Protein AF-A0A2V7V272-F1 (afdb_monomer)

Nearest PDB structures (foldseek):
  5gxh-assembly1_A  TM=4.650E-01  e=3.899E-12  Homo sapiens
  5h1l-assembly1_A  TM=4.804E-01  e=1.262E-11  Homo sapiens
  5tha-assembly1_A  TM=4.656E-01  e=1.102E-11  Homo sapiens
  5h3s-assembly2_B  TM=4.606E-01  e=1.381E-11  Homo sapiens
  5h3t-assembly2_B  TM=4.522E-01  e=2.719E-11  Homo sapiens

Secondary structure (DSSP, 8-state):
-PPPPPPPEEEEEEETTEEEEEESSEEEEEETTEEEEEE--TT--EEEEEEEE-SSSEEEEEEEEEEEETTEEEEEEEEESSSSSS-EE--TT-TTTTTTTTSSSPPEEEEEEEETTEEEEEEEEEEEEE-SSSGGGEEEEEEEESSSSSS-EEEEEESSS--TTEE--HHHHHHHTTTT----PPPSEEEE-TT-TT-EEEE-SS-EEEESSSSSSEEE-SEEEETTEEEE-S---B-EEEEEEETTEEEEEEEEESSS-EEEESSSSS-BEE--TTS-GGGSSEEEEEEE-SSSTT-EEEEEESS-STT-HHHHSSS-GGG--EEEEEESSSSSS-EE--TTS-S--EEEEEE-TTSPTTS--EEEEEBTTEEEEESSTTSS-EE--TT--SSS-BEEEEEE-TTS-EEEEE-----SS-SSSTT--EEEEESSSSSS-EEEPPPTT---EEEEEEETTEEEEEEEEEBPBP-SSS-BS-EEEEESSTTSS-EES-TT-SBEEEEEEETTEEEEEEEEESSSS-EEESSTTSS-EEPBT---S-EEEEEE-SS-TTEEEEEESSB-EEEEETTB-TT----SSS--------S--HHHHHHHHHHHHHHHHHHHHHHHHHHH--S-TTTS--TT--HHHHHHHHHHHHHHHTS-HHHHHHHHTTS--S--HHHHHHHHHHS-----TTSHHHHHHHHHHHH----HHHHHHHHHHHHIIIII-SS-HHHHHHHHHHHHHT---SGGGGT----HHHHHHHHHHHGGGSPPPSS--SHHHHHHHHHHHHHHHHHHTTSSSHHHHHHHHHHSHHHHTTHHHHTTPPSEEEEEEES-SS-S---SSSS-HHHHHHHHHHHH-TTEEEEEE--TT-BHHHHHHHTHHHHHHT--SEEEEE-B--SHHHHHHHHHHHHHHHTTTPEEEEES----TT-HHHHHHHHHHHHHTTPEEE--HHHHHH-TTGGGTB-TTSSSB-HHHHHHHHHHHHHHHTTSS------

Mean predicted aligned error: 17.78 Å

pLDDT: mean 88.03, std 12.0, range [27.44, 98.75]

Sequence (1003 aa):
MATPAPERVFALWVADGKVLALGETGTWEGAVEGWRHFDGPPAGRFDSGSIGHGPEGPILYGTTRTAWKGRELAGGIHVSEDGGRTWRAANGGLGEALQQAGEGEPPELHAISASARHGLTAYAGFRRLRLGDGPAGLFNGVAKTEDGGKAWRIVHRESNGPAENMTGSWIEERARQMGRDIWYDAPYDIAAAPGDPDICYVTDLFRTYRTLDGGKTWAQVHSAPRAGAWTTRGLDVTSSYGVHFDPFDPRRIFITYTDIGLFRSEDGCESWIGSTVGIPNAWRNTTYWVAFDPDVRGRMWGAFSGTHDLPRPKMWRRTDPDTYKGGVGTSTDGGRSWTLSNAGMAETAVTHVLLDPTSPPGSRTLYACGFGHGLYKSTDDGRTWALKNAGLTQRQPFAWRIARAGDGTLYLVVARRSERGCIGDDGDGALYRSTDRAEHWTRMELPPGTNGPNALTVDPTDAKRLYLSAWGVAGREDDTGGGIFVSTNAGATWRNVLPRSQHVYDVTFDPRRPATLYACGFDQAAWRSTDRGETWSRIRGFNFKWGHRVIPDPADRERIYVTTFGGSVWHGPAAGDPRAAEDRGAAPLAPAPPTEGRESRLEKLVEANIRGVHAYQVLLARQSGKGDPGCYGAGGLGEADLKALVAHQSALLGSDLGAVKAWVEGRSSAFDPARDVQPLLAAPLGLDSRLPVEVFTRDLAARTRAPRVRLRSIANLYQTILEVERDGDLLQDEFAFDIALGLPVYVRQLGLPGTDADFLAVGRGLEPLACASPVGTSAAEWQIAGRKVWNWGEKKLHVRDEQVVARELMQEPEVHAFLPRLRGIAPERVAVIGHSFTMGRHWSSPGSFVTISTAVLQQENPNVQVRQFQGGGLTASRALKSFYADAKAWKPDLVLLVVLTRTDDDLKALDTLVRGFAESGATVYMFDAVHDPEEAAKLVRQQDVVRQAGGALIEVAPLLASAPDRDRFVCLDGIHMTEPYHRLMAKEWLKLLAGVRGPKLVG

Foldseek 3Di:
DDDPDDWDWADWDDDPQWIWTQTFQWIWIDHPVDIDGAGADPLGTFLHKEWADDPVGIKIKTFDDWDAPDLDIRTGIWIDPPRGNDIDDQPAALPQQSPPGPPDGDKGWHAKEAQHHQRQKIKIWIFQRACDDDPQRGWTAMWIGNGSSNHIDTLAIDALAHTPQEADDLVNVVSVVVVGPDGWFIFPYKYQHNPQRQWIWTDDPFFIKIGNGNSNHMYTDQWDDDPNFIAGPQPGQWFWQDKDAFLVQRQWIWTWTAQQGIWIGNGNRPGIDRLQAAPDPLFRRGWQDKDAQNVQPFKIKTQTWSFGDPPDCVRPVPPPQLPTATAMWITNHNSNHTHGLAAQHDGGRWNDKDWDNPQDPQQTWMWIQGALQGIWIGRGSSNHIHRQCAQPDAHSFGFHDWDAAPLGKIKTKTAFPDQPLDPDDSRFIWIWIDPPNRNHIHTADDAPQFRGWQDKDAQRVANQWIKTAGAFHDDPVDTARGAIWIGNGNRPHIDHQGRVDRFWRDKAADPVQSQKIKTAGQPFAIWIGNGNSNHIDGAAQRGDGAFHDWAQSPVDNQKIWTGGRRSGIDIDGPNHDQPHPHPPDDDDDDDDDDDDALLNLLVLLLQLLLLLLLLLLLLVCVVVVDWDCVQSPQLPDDNVLSVVSNVLNVCSLPDDLVQSLCVSNVHDHPDDCVRRSVSSVVHSRDHDCQAQLNLQLVVLVVVAPDDSSLSSLQSSLLNCCQRPHVFDDSSVSSLVNCVSNVRQQACVVRVDDQDLVSQLVSLCVSQVSHTAHPRGRHSLSSSSSRLLSVLVRCLVVVVQALLNLLVVLCPPPLNVVLLVLLLVFAQFEEEEEEAALFFPRDSQENGFLLSNLVSNCVVRPVSHHYDYHYGTQAQLLNSLVPPLVVSVVVLGQEYEYLHDHDDVVSLVSLLCSLLVNVVSNHAYEYELDSDDPPDPPVSVSSVVSCVVSRHFYQYCVVVLVPPPCNVQQADSVNGHGHHVVSSVSSSSVSCCSSVVDDGDPDD

Radius of gyration: 40.55 Å; Cα contacts (8 Å, |Δi|>4): 2369; chains: 1; bounding box: 125×70×75 Å

Structure (mmCIF, N/CA/C/O backbone):
data_AF-A0A2V7V272-F1
#
_entry.id   AF-A0A2V7V272-F1
#
loop_
_atom_site.group_PDB
_atom_site.id
_atom_site.type_symbol
_atom_site.label_atom_id
_atom_site.label_alt_id
_atom_site.label_comp_id
_atom_site.label_asym_id
_atom_site.label_entity_id
_atom_site.label_seq_id
_atom_site.pdbx_PDB_ins_code
_atom_site.Cartn_x
_atom_site.Cartn_y
_atom_site.Cartn_z
_atom_site.occupancy
_atom_site.B_iso_or_equiv
_atom_site.auth_seq_id
_atom_site.auth_comp_id
_atom_site.auth_asym_id
_atom_site.auth_atom_id
_atom_site.pdbx_PDB_model_num
ATOM 1 N N . MET A 1 1 ? 5.508 40.144 -17.458 1.00 38.03 1 MET A N 1
ATOM 2 C CA . MET A 1 1 ? 4.744 39.158 -18.256 1.00 38.03 1 MET A CA 1
ATOM 3 C C . MET A 1 1 ? 4.036 38.248 -17.271 1.00 38.03 1 MET A C 1
ATOM 5 O O . MET A 1 1 ? 4.637 37.963 -16.242 1.00 38.03 1 MET A O 1
ATOM 9 N N . ALA A 1 2 ? 2.788 37.850 -17.523 1.00 37.53 2 ALA A N 1
ATOM 10 C CA . ALA A 1 2 ? 2.152 36.830 -16.691 1.00 37.53 2 ALA A CA 1
ATOM 11 C C . ALA A 1 2 ? 2.856 35.487 -16.926 1.00 37.53 2 ALA A C 1
ATOM 13 O O . ALA A 1 2 ? 3.175 35.162 -18.070 1.00 37.53 2 ALA A O 1
ATOM 14 N N . THR A 1 3 ? 3.113 34.728 -15.862 1.00 38.72 3 THR A N 1
ATOM 15 C CA . THR A 1 3 ? 3.582 33.343 -15.976 1.00 38.72 3 THR A CA 1
ATOM 16 C C . THR A 1 3 ? 2.529 32.555 -16.763 1.00 38.72 3 THR A C 1
ATOM 18 O O . THR A 1 3 ? 1.349 32.660 -16.411 1.00 38.72 3 THR A O 1
ATOM 21 N N . PRO A 1 4 ? 2.886 31.806 -17.823 1.00 55.50 4 PRO A N 1
ATOM 22 C CA . PRO A 1 4 ? 1.911 30.975 -18.519 1.00 55.50 4 PRO A CA 1
ATOM 23 C C . PRO A 1 4 ? 1.290 29.979 -17.534 1.00 55.50 4 PRO A C 1
ATOM 25 O O . PRO A 1 4 ? 1.970 29.467 -16.642 1.00 55.50 4 PRO A O 1
ATOM 28 N N . ALA A 1 5 ? -0.015 29.739 -17.671 1.00 63.34 5 ALA A N 1
ATOM 29 C CA . ALA A 1 5 ? -0.707 28.762 -16.839 1.00 63.34 5 ALA A CA 1
ATOM 30 C C . ALA A 1 5 ? -0.095 27.364 -17.063 1.00 63.34 5 ALA A C 1
ATOM 32 O O . ALA A 1 5 ? 0.229 27.040 -18.208 1.00 63.34 5 ALA A O 1
ATOM 33 N N . PRO A 1 6 ? 0.065 26.540 -16.010 1.00 75.31 6 PRO A N 1
ATOM 34 C CA . PRO A 1 6 ? 0.614 25.198 -16.155 1.00 75.31 6 PRO A CA 1
ATOM 35 C C . PRO A 1 6 ? -0.263 24.357 -17.088 1.00 75.31 6 PRO A C 1
ATOM 37 O O . PRO A 1 6 ? -1.489 24.359 -16.983 1.00 75.31 6 PRO A O 1
ATOM 40 N N . GLU A 1 7 ? 0.385 23.641 -17.999 1.00 84.81 7 GLU A N 1
ATOM 41 C CA . GLU A 1 7 ? -0.254 22.776 -18.985 1.00 84.81 7 GLU A CA 1
ATOM 42 C C . GLU A 1 7 ? -0.209 21.314 -18.519 1.00 84.81 7 GLU A C 1
ATOM 44 O O . GLU A 1 7 ? 0.778 20.867 -17.930 1.00 84.81 7 GLU A O 1
ATOM 49 N N . ARG A 1 8 ? -1.276 20.553 -18.780 1.00 89.88 8 ARG A N 1
ATOM 50 C CA . ARG A 1 8 ? -1.298 19.104 -18.551 1.00 89.88 8 ARG A CA 1
ATOM 51 C C . ARG A 1 8 ? -0.554 18.404 -19.691 1.00 89.88 8 ARG A C 1
ATOM 53 O O . ARG A 1 8 ? -0.867 18.611 -20.857 1.00 89.88 8 ARG A O 1
ATOM 60 N N . VAL A 1 9 ? 0.410 17.559 -19.335 1.00 92.81 9 VAL A N 1
ATOM 61 C CA . VAL A 1 9 ? 1.135 16.684 -20.268 1.00 92.81 9 VAL A CA 1
ATOM 62 C C . VAL A 1 9 ? 0.533 15.285 -20.190 1.00 92.81 9 VAL A C 1
ATOM 64 O O . VAL A 1 9 ? 0.388 14.737 -19.099 1.00 92.81 9 VAL A O 1
ATOM 67 N N . PHE A 1 10 ? 0.183 14.717 -21.341 1.00 93.31 10 PHE A N 1
ATOM 68 C CA . PHE A 1 10 ? -0.410 13.382 -21.459 1.00 93.31 10 PHE A CA 1
ATOM 69 C C . PHE A 1 10 ? 0.640 12.285 -21.574 1.00 93.31 10 PHE A C 1
ATOM 71 O O . PHE A 1 10 ? 0.515 11.225 -20.966 1.00 93.31 10 PHE A O 1
ATOM 78 N N . ALA A 1 11 ? 1.680 12.541 -22.366 1.00 93.00 11 ALA A N 1
ATOM 79 C CA . ALA A 1 11 ? 2.686 11.551 -22.704 1.00 93.00 11 ALA A CA 1
ATOM 80 C C . ALA A 1 11 ? 4.040 12.210 -22.977 1.00 93.00 11 ALA A C 1
A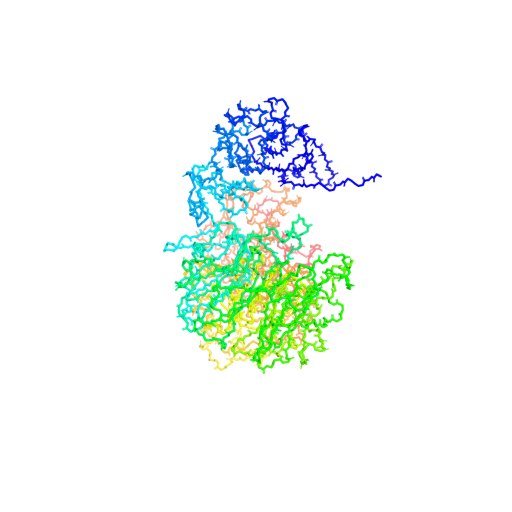TOM 82 O O . ALA A 1 11 ? 4.118 13.335 -23.478 1.00 93.00 11 ALA A O 1
ATOM 83 N N . LEU A 1 12 ? 5.102 11.472 -22.661 1.00 93.38 12 LEU A N 1
ATOM 84 C CA . LEU A 1 12 ? 6.487 11.841 -22.923 1.00 93.38 12 LEU A CA 1
ATOM 85 C C . LEU A 1 12 ? 7.129 10.805 -23.838 1.00 93.38 12 LEU A C 1
ATOM 87 O O . LEU A 1 12 ? 6.878 9.606 -23.717 1.00 93.38 12 LEU A O 1
ATOM 91 N N . TRP A 1 13 ? 8.014 11.277 -24.700 1.00 90.88 13 TRP A N 1
ATOM 92 C CA . TRP A 1 13 ? 8.839 10.471 -25.580 1.00 90.88 13 TRP A CA 1
ATOM 93 C C . TRP A 1 13 ? 10.272 10.993 -25.540 1.00 90.88 13 TRP A C 1
ATOM 95 O O . TRP A 1 13 ? 10.489 12.203 -25.555 1.00 90.88 13 TRP A O 1
ATOM 105 N N . VAL A 1 14 ? 11.258 10.097 -25.500 1.00 88.88 14 VAL A N 1
ATOM 106 C CA . VAL A 1 14 ? 12.677 10.466 -25.414 1.00 88.88 14 VAL A CA 1
ATOM 107 C C . VAL A 1 14 ? 13.462 9.732 -26.493 1.00 88.88 14 VAL A C 1
ATOM 109 O O . VAL A 1 14 ? 13.437 8.505 -26.549 1.00 88.88 14 VAL A O 1
ATOM 112 N N . ALA A 1 15 ? 14.170 10.487 -27.330 1.00 80.88 15 ALA A N 1
ATOM 113 C CA . ALA A 1 15 ? 15.074 9.972 -28.355 1.00 80.88 15 ALA A CA 1
ATOM 114 C C . ALA A 1 15 ? 16.240 10.952 -28.548 1.00 80.88 15 ALA A C 1
ATOM 116 O O . ALA A 1 15 ? 16.040 12.164 -28.502 1.00 80.88 15 ALA A O 1
ATOM 117 N N . ASP A 1 16 ? 17.455 10.434 -28.735 1.00 79.12 16 ASP A N 1
ATOM 118 C CA . ASP A 1 16 ? 18.659 11.202 -29.102 1.00 79.12 16 ASP A CA 1
ATOM 119 C C . ASP A 1 16 ? 18.925 12.459 -28.245 1.00 79.12 16 ASP A C 1
ATOM 121 O O . ASP A 1 16 ? 19.305 13.519 -28.741 1.00 79.12 16 ASP A O 1
ATOM 125 N N . GLY A 1 17 ? 18.691 12.354 -26.931 1.00 79.44 17 GLY A N 1
ATOM 126 C CA . GLY A 1 17 ? 18.881 13.453 -25.974 1.00 79.44 17 GLY A CA 1
ATOM 127 C C . GLY A 1 17 ? 17.795 14.539 -26.000 1.00 79.44 17 GLY A C 1
ATOM 128 O O . GLY A 1 17 ? 17.886 15.501 -25.237 1.00 79.44 17 GLY A O 1
ATOM 129 N N . LYS A 1 18 ? 16.758 14.382 -26.830 1.00 82.88 18 LYS A N 1
ATOM 130 C CA . LYS A 1 18 ? 15.578 15.250 -26.886 1.00 82.88 18 LYS A CA 1
ATOM 131 C C . LYS A 1 18 ? 14.378 14.603 -26.204 1.00 82.88 18 LYS A C 1
ATOM 133 O O . LYS A 1 18 ? 14.197 13.385 -26.241 1.00 82.88 18 LYS A O 1
ATOM 138 N N . VAL A 1 19 ? 13.528 15.449 -25.636 1.00 92.38 19 VAL A N 1
ATOM 139 C CA . VAL A 1 19 ? 12.223 15.102 -25.079 1.00 92.38 19 VAL A CA 1
ATOM 140 C C . VAL A 1 19 ? 11.139 15.713 -25.962 1.00 92.38 19 VAL A C 1
ATOM 142 O O . VAL A 1 19 ? 11.156 16.912 -26.240 1.00 92.38 19 VAL A O 1
ATOM 145 N N . LEU A 1 20 ? 10.188 14.884 -26.379 1.00 92.88 20 LEU A N 1
ATOM 146 C CA . LEU A 1 20 ? 8.904 15.293 -26.934 1.00 92.88 20 LEU A CA 1
ATOM 147 C C . LEU A 1 20 ? 7.840 15.114 -25.845 1.00 92.88 20 LEU A C 1
ATOM 149 O O . LEU A 1 20 ? 7.740 14.040 -25.250 1.00 92.88 20 LEU A O 1
ATOM 153 N N . ALA A 1 21 ? 7.053 16.150 -25.578 1.00 94.31 21 ALA A N 1
ATOM 154 C CA . ALA A 1 21 ? 5.953 16.124 -24.620 1.00 94.31 21 ALA A CA 1
ATOM 155 C C . ALA A 1 21 ? 4.644 16.512 -25.314 1.00 94.31 21 ALA A C 1
ATOM 157 O O . ALA A 1 21 ? 4.518 17.623 -25.828 1.00 94.31 21 ALA A O 1
ATOM 158 N N . LEU A 1 22 ? 3.671 15.600 -25.320 1.00 95.69 22 LEU A N 1
ATOM 159 C CA . LEU A 1 22 ? 2.324 15.857 -25.828 1.00 95.69 22 LEU A CA 1
ATOM 160 C C . LEU A 1 22 ? 1.493 16.511 -24.718 1.00 95.69 22 LEU A C 1
ATOM 162 O O . LEU A 1 22 ? 1.222 15.875 -23.696 1.00 95.69 22 LEU A O 1
ATOM 166 N N . GLY A 1 23 ? 1.127 17.775 -24.912 1.00 94.25 23 GLY A N 1
ATOM 167 C CA . GLY A 1 23 ? 0.347 18.579 -23.973 1.00 94.25 23 GLY A CA 1
ATOM 168 C C . GLY A 1 23 ? -1.075 18.863 -24.460 1.00 94.25 23 GLY A C 1
ATOM 169 O O . GLY A 1 23 ? -1.523 18.326 -25.469 1.00 94.25 23 GLY A O 1
ATOM 170 N N . GLU A 1 24 ? -1.804 19.713 -23.740 1.00 93.50 24 GLU A N 1
ATOM 171 C CA . GLU A 1 24 ? -3.144 20.175 -24.122 1.00 93.50 24 GLU A CA 1
ATOM 172 C C . GLU A 1 24 ? -3.156 21.110 -25.330 1.00 93.50 24 GLU A C 1
ATOM 174 O O . GLU A 1 24 ? -4.147 21.123 -26.058 1.00 93.50 24 GLU A O 1
ATOM 179 N N . THR A 1 25 ? -2.123 21.931 -25.535 1.00 92.94 25 THR A N 1
ATOM 180 C CA . THR A 1 25 ? -2.097 22.935 -26.613 1.00 92.94 25 THR A CA 1
ATOM 181 C C . THR A 1 25 ? -1.335 22.496 -27.851 1.00 92.94 25 THR A C 1
ATOM 183 O O . THR A 1 25 ? -1.383 23.209 -28.851 1.00 92.94 25 THR A O 1
ATOM 186 N N . GLY A 1 26 ? -0.670 21.341 -27.813 1.00 93.56 26 GLY A N 1
ATOM 187 C CA . GLY A 1 26 ? 0.180 20.876 -28.900 1.00 93.56 26 GLY A CA 1
ATOM 188 C C . GLY A 1 26 ? 1.289 19.947 -28.418 1.00 93.56 26 GLY A C 1
ATOM 189 O O . GLY A 1 26 ? 1.101 19.154 -27.496 1.00 93.56 26 GLY A O 1
ATOM 190 N N . THR A 1 27 ? 2.448 20.015 -29.068 1.00 95.00 27 THR A N 1
ATOM 191 C CA . THR A 1 27 ? 3.631 19.216 -28.715 1.00 95.00 27 THR A CA 1
ATOM 192 C C . THR A 1 27 ? 4.826 20.113 -28.431 1.00 95.00 27 THR A C 1
ATOM 194 O O . THR A 1 27 ? 5.123 21.038 -29.185 1.00 95.00 27 THR A O 1
ATOM 197 N N . TRP A 1 28 ? 5.539 19.816 -27.350 1.00 92.94 28 TRP A N 1
ATOM 198 C CA . TRP A 1 28 ? 6.772 20.491 -26.967 1.00 92.94 28 TRP A CA 1
ATOM 199 C C . TRP A 1 28 ? 7.976 19.608 -27.300 1.00 92.94 28 TRP A C 1
ATOM 201 O O . TRP A 1 28 ? 8.069 18.490 -26.805 1.00 92.94 28 TRP A O 1
ATOM 211 N N . GLU A 1 29 ? 8.911 20.107 -28.107 1.00 91.94 29 GLU A N 1
ATOM 212 C CA . GLU A 1 29 ? 10.205 19.471 -28.392 1.00 91.94 29 GLU A CA 1
ATOM 213 C C . GLU A 1 29 ? 11.306 20.244 -27.661 1.00 91.94 29 GLU A C 1
ATOM 215 O O . GLU A 1 29 ? 11.437 21.455 -27.852 1.00 91.94 29 GLU A O 1
ATOM 220 N N . GLY A 1 30 ? 12.112 19.583 -26.833 1.00 86.75 30 GLY A N 1
ATOM 221 C CA . GLY A 1 30 ? 13.159 20.270 -26.080 1.00 86.75 30 GLY A CA 1
ATOM 222 C C . GLY A 1 30 ? 14.285 19.389 -25.562 1.00 86.75 30 GLY A C 1
ATOM 223 O O . GLY A 1 30 ? 14.241 18.162 -25.613 1.00 86.75 30 GLY A O 1
ATOM 224 N N . ALA A 1 31 ? 15.315 20.056 -25.063 1.00 80.69 31 ALA A N 1
ATOM 225 C CA . ALA A 1 31 ? 16.458 19.481 -24.365 1.00 80.69 31 ALA A CA 1
ATOM 226 C C . ALA A 1 31 ? 16.834 20.406 -23.191 1.00 80.69 31 ALA A C 1
ATOM 228 O O . ALA A 1 31 ? 16.159 21.403 -22.933 1.00 80.69 31 ALA A O 1
ATOM 229 N N . VAL A 1 32 ? 17.928 20.106 -22.483 1.00 71.50 32 VAL A N 1
ATOM 230 C CA . VAL A 1 32 ? 18.398 20.901 -21.326 1.00 71.50 32 VAL A CA 1
ATOM 231 C C . VAL A 1 32 ? 18.606 22.388 -21.673 1.00 71.50 32 VAL A C 1
ATOM 233 O O . VAL A 1 32 ? 18.435 23.249 -20.816 1.00 71.50 32 VAL A O 1
ATOM 236 N N . GLU A 1 33 ? 18.925 22.695 -22.933 1.00 68.75 33 GLU A N 1
ATOM 237 C CA . GLU A 1 33 ? 19.241 24.046 -23.416 1.00 68.75 33 GLU A CA 1
ATOM 238 C C . GLU A 1 33 ? 18.022 24.853 -23.915 1.00 68.75 33 GLU A C 1
ATOM 240 O O . GLU A 1 33 ? 18.149 26.050 -24.168 1.00 68.75 33 GLU A O 1
ATOM 245 N N . GLY A 1 34 ? 16.834 24.247 -24.051 1.00 83.00 34 GLY A N 1
ATOM 246 C CA . GLY A 1 34 ? 15.631 24.965 -24.493 1.00 83.00 34 GLY A CA 1
ATOM 247 C C . GLY A 1 34 ? 14.494 24.083 -25.016 1.00 83.00 34 GLY A C 1
ATOM 248 O O . GLY A 1 34 ? 14.682 22.905 -25.312 1.00 83.00 34 GLY A O 1
ATOM 249 N N . TRP A 1 35 ? 13.308 24.688 -25.153 1.00 88.06 35 TRP A N 1
ATOM 250 C CA . TRP A 1 35 ? 12.068 24.045 -25.606 1.00 88.06 35 TRP A CA 1
ATOM 251 C C . TRP A 1 35 ? 11.389 24.846 -26.722 1.00 88.06 35 TRP A C 1
ATOM 253 O O . TRP A 1 35 ? 11.418 26.078 -26.725 1.00 88.06 35 TRP A O 1
ATOM 263 N N . ARG A 1 36 ? 10.726 24.141 -27.640 1.00 91.25 36 ARG A N 1
ATOM 264 C CA . ARG A 1 36 ? 9.940 24.678 -28.755 1.00 91.25 36 ARG A CA 1
ATOM 265 C C . ARG A 1 36 ? 8.534 24.080 -28.737 1.00 91.25 36 ARG A C 1
ATOM 267 O O . ARG A 1 36 ? 8.399 22.864 -28.675 1.00 91.25 36 ARG A O 1
ATOM 274 N N . HIS A 1 37 ? 7.508 24.923 -28.845 1.00 92.31 37 HIS A N 1
ATOM 275 C CA . HIS A 1 37 ? 6.121 24.489 -29.035 1.00 92.31 37 HIS A CA 1
ATOM 276 C C . HIS A 1 37 ? 5.793 24.317 -30.525 1.00 92.31 37 HIS A C 1
ATOM 278 O O . HIS A 1 37 ? 6.253 25.099 -31.365 1.00 92.31 37 HIS A O 1
ATOM 284 N N . PHE A 1 38 ? 4.966 23.322 -30.825 1.00 93.62 38 PHE A N 1
ATOM 285 C CA . PHE A 1 38 ? 4.242 23.146 -32.077 1.00 93.62 38 PHE A CA 1
ATOM 286 C C . PHE A 1 38 ? 2.754 23.060 -31.740 1.00 93.62 38 PHE A C 1
ATOM 288 O O . PHE A 1 38 ? 2.362 22.221 -30.929 1.00 93.62 38 PHE A O 1
ATOM 295 N N . ASP A 1 39 ? 1.942 23.938 -32.327 1.00 92.81 39 ASP A N 1
ATOM 296 C CA . ASP A 1 39 ? 0.527 24.051 -31.976 1.00 92.81 39 ASP A CA 1
ATOM 297 C C . ASP A 1 39 ? -0.277 22.803 -32.382 1.00 92.81 39 ASP A C 1
ATOM 299 O O . ASP A 1 39 ? -0.029 22.164 -33.408 1.00 92.81 39 ASP A O 1
ATOM 303 N N . GLY A 1 40 ? -1.264 22.460 -31.556 1.00 90.00 40 GLY A N 1
ATOM 304 C CA . GLY A 1 40 ? -2.225 21.395 -31.812 1.00 90.00 40 GLY A CA 1
ATOM 305 C C . GLY A 1 40 ? -3.225 21.726 -32.932 1.00 90.00 40 GLY A C 1
ATOM 306 O O . GLY A 1 40 ? -3.184 22.797 -33.544 1.00 90.00 40 GLY A O 1
ATOM 307 N N . PRO A 1 41 ? -4.161 20.807 -33.222 1.00 87.06 41 PRO A N 1
ATOM 308 C CA . PRO A 1 41 ? -5.148 20.987 -34.278 1.00 87.06 41 PRO A CA 1
ATOM 309 C C . PRO A 1 41 ? -6.077 22.188 -33.996 1.00 87.06 41 PRO A C 1
ATOM 311 O O . PRO A 1 41 ? -6.440 22.431 -32.844 1.00 87.06 41 PRO A O 1
ATOM 314 N N . PRO A 1 42 ? -6.587 22.892 -35.030 1.00 73.94 42 PRO A N 1
ATOM 315 C CA . PRO A 1 42 ? -7.432 24.086 -34.856 1.00 73.94 42 PRO A CA 1
ATOM 316 C C . PRO A 1 42 ? -8.756 23.880 -34.095 1.00 73.94 42 PRO A C 1
ATOM 318 O O . PRO A 1 42 ? -9.471 24.846 -33.840 1.00 73.94 42 PRO A O 1
ATOM 321 N N . ALA A 1 43 ? -9.124 22.633 -33.783 1.00 63.72 43 ALA A N 1
ATOM 322 C CA . ALA A 1 43 ? -10.382 22.271 -33.134 1.00 63.72 43 ALA A CA 1
ATOM 323 C C . ALA A 1 43 ? -10.411 22.530 -31.614 1.00 63.72 43 ALA A C 1
ATOM 325 O O . ALA A 1 43 ? -11.488 22.476 -31.020 1.00 63.72 43 ALA A O 1
ATOM 326 N N . GLY A 1 44 ? -9.270 22.830 -30.985 1.00 73.75 44 GLY A N 1
ATOM 327 C CA . GLY A 1 44 ? -9.186 23.182 -29.566 1.00 73.75 44 GLY A CA 1
ATOM 328 C C . GLY A 1 44 ? -8.070 22.447 -28.829 1.00 73.75 44 GLY A C 1
ATOM 329 O O . GLY A 1 44 ? -7.188 21.856 -29.443 1.00 73.75 44 GLY A O 1
ATOM 330 N N . ARG A 1 45 ? -8.117 22.497 -27.492 1.00 91.06 45 ARG A N 1
ATOM 331 C CA . ARG A 1 45 ? -7.192 21.743 -26.637 1.00 91.06 45 ARG A CA 1
ATOM 332 C C . ARG A 1 45 ? -7.472 20.245 -26.706 1.00 91.06 45 ARG A C 1
ATOM 334 O O . ARG A 1 45 ? -8.629 19.842 -26.840 1.00 91.06 45 ARG A O 1
ATOM 341 N N . PHE A 1 46 ? -6.424 19.445 -26.546 1.00 93.94 46 PHE A N 1
ATOM 342 C CA . PHE A 1 46 ? -6.558 18.013 -26.326 1.00 93.94 46 PHE A CA 1
ATOM 343 C C . PHE A 1 46 ? -7.162 17.724 -24.943 1.00 93.94 46 PHE A C 1
ATOM 345 O O . PHE A 1 46 ? -6.753 18.300 -23.932 1.00 93.94 46 PHE A O 1
ATOM 352 N N . ASP A 1 47 ? -8.136 16.818 -24.905 1.00 91.31 47 ASP A N 1
ATOM 353 C CA . ASP A 1 47 ? -8.761 16.293 -23.692 1.00 91.31 47 ASP A CA 1
ATOM 354 C C . ASP A 1 47 ? -8.016 15.037 -23.185 1.00 91.31 47 ASP A C 1
ATOM 356 O O . ASP A 1 47 ? -7.893 14.857 -21.966 1.00 91.31 47 ASP A O 1
ATOM 360 N N . SER A 1 48 ? -7.460 14.232 -24.107 1.00 94.12 48 SER A N 1
ATOM 361 C CA . SER A 1 48 ? -6.542 13.102 -23.874 1.00 94.12 48 SER A CA 1
ATOM 362 C C . SER A 1 48 ? -5.508 12.963 -25.010 1.00 94.12 48 SER A C 1
ATOM 364 O O . SER A 1 48 ? -5.690 13.519 -26.097 1.00 94.12 48 SER A O 1
ATOM 366 N N . GLY A 1 49 ? -4.433 12.200 -24.783 1.00 95.50 49 GLY A N 1
ATOM 367 C CA . GLY A 1 49 ? -3.390 11.949 -25.781 1.00 95.50 49 GLY A CA 1
ATOM 368 C C . GLY A 1 49 ? -2.471 10.766 -25.458 1.00 95.50 49 GLY A C 1
ATOM 369 O O . GLY A 1 49 ? -2.330 10.365 -24.306 1.00 95.50 49 GLY A O 1
ATOM 370 N N . SER A 1 50 ? -1.840 10.196 -26.486 1.00 97.50 50 SER A N 1
ATOM 371 C CA . SER A 1 50 ? -0.972 9.014 -26.390 1.00 97.50 50 SER A CA 1
ATOM 372 C C . SER A 1 50 ? 0.100 9.010 -27.489 1.00 97.50 50 SER A C 1
ATOM 374 O O . SER A 1 50 ? -0.069 9.658 -28.520 1.00 97.50 50 SER A O 1
ATOM 376 N N . ILE A 1 51 ? 1.207 8.287 -27.286 1.00 96.81 51 ILE A N 1
ATOM 377 C CA . ILE A 1 51 ? 2.328 8.202 -28.240 1.00 96.81 51 ILE A CA 1
ATOM 378 C C . ILE A 1 51 ? 2.750 6.738 -28.405 1.00 96.81 51 ILE A C 1
ATOM 380 O O . ILE A 1 51 ? 2.907 6.023 -27.415 1.00 96.81 51 ILE A O 1
ATOM 384 N N . GLY A 1 52 ? 2.975 6.304 -29.645 1.00 95.50 52 GLY A N 1
ATOM 385 C CA . GLY A 1 52 ? 3.544 4.995 -29.969 1.00 95.50 52 GLY A CA 1
ATOM 386 C C . GLY A 1 52 ? 4.674 5.074 -30.998 1.00 95.50 52 GLY A C 1
ATOM 387 O O . GLY A 1 52 ? 4.789 6.035 -31.751 1.00 95.50 52 GLY A O 1
ATOM 388 N N . HIS A 1 53 ? 5.519 4.048 -31.038 1.00 92.81 53 HIS A N 1
ATOM 389 C CA . HIS A 1 53 ? 6.609 3.892 -31.996 1.00 92.81 53 HIS A CA 1
ATOM 390 C C . HIS A 1 53 ? 6.045 3.503 -33.369 1.00 92.81 53 HIS A C 1
ATOM 392 O O . HIS A 1 53 ? 5.510 2.404 -33.535 1.00 92.81 53 HIS A O 1
ATOM 398 N N . GLY A 1 54 ? 6.156 4.405 -34.344 1.00 87.25 54 GLY A N 1
ATOM 399 C CA . GLY A 1 54 ? 5.882 4.141 -35.754 1.00 87.25 54 GLY A CA 1
ATOM 400 C C . GLY A 1 54 ? 7.144 3.781 -36.550 1.00 87.25 54 GLY A C 1
ATOM 401 O O . GLY A 1 54 ? 8.248 3.813 -36.004 1.00 87.25 54 GLY A O 1
ATOM 402 N N . PRO A 1 55 ? 7.000 3.457 -37.850 1.00 82.06 55 PRO A N 1
ATOM 403 C CA . PRO A 1 55 ? 8.125 3.053 -38.701 1.00 82.06 55 PRO A CA 1
ATOM 404 C C . PRO A 1 55 ? 9.161 4.160 -38.956 1.00 82.06 55 PRO A C 1
ATOM 406 O O . PRO A 1 55 ? 10.343 3.863 -39.090 1.00 82.06 55 PRO A O 1
ATOM 409 N N . GLU A 1 56 ? 8.721 5.421 -39.018 1.00 84.62 56 GLU A N 1
ATOM 410 C CA . GLU A 1 56 ? 9.559 6.583 -39.375 1.00 84.62 56 GLU A CA 1
ATOM 411 C C . GLU A 1 56 ? 9.784 7.557 -38.199 1.00 84.62 56 GLU A C 1
ATOM 413 O O . GLU A 1 56 ? 10.534 8.523 -38.318 1.00 84.62 56 GLU A O 1
ATOM 418 N N . GLY A 1 57 ? 9.152 7.310 -37.047 1.00 87.19 57 GLY A N 1
ATOM 419 C CA . GLY A 1 57 ? 9.169 8.212 -35.895 1.00 87.19 57 GLY A CA 1
ATOM 420 C C . GLY A 1 57 ? 8.036 7.934 -34.898 1.00 87.19 57 GLY A C 1
ATOM 421 O O . GLY A 1 57 ? 7.330 6.930 -35.024 1.00 87.19 57 GLY A O 1
ATOM 422 N N . PRO A 1 58 ? 7.851 8.795 -33.881 1.00 93.94 58 PRO A N 1
ATOM 423 C CA . PRO A 1 58 ? 6.710 8.706 -32.977 1.00 93.94 58 PRO A CA 1
ATOM 424 C C . PRO A 1 58 ? 5.402 9.042 -33.705 1.00 93.94 58 PRO A C 1
ATOM 426 O O . PRO A 1 58 ? 5.304 10.062 -34.385 1.00 93.94 58 PRO A O 1
ATOM 429 N N . ILE A 1 59 ? 4.379 8.214 -33.494 1.00 95.88 59 ILE A N 1
ATOM 430 C CA . ILE A 1 59 ? 2.996 8.484 -33.892 1.00 95.88 59 ILE A CA 1
ATOM 431 C C . ILE A 1 59 ? 2.260 8.988 -32.654 1.00 95.88 59 ILE A C 1
ATOM 433 O O . ILE A 1 59 ? 2.160 8.277 -31.649 1.00 95.88 59 ILE A O 1
ATOM 437 N N . LEU A 1 60 ? 1.768 10.221 -32.721 1.00 97.31 60 LEU A N 1
ATOM 438 C CA . LEU A 1 60 ? 1.042 10.881 -31.644 1.00 97.31 60 LEU A CA 1
ATOM 439 C C . LEU A 1 60 ? -0.454 10.843 -31.958 1.00 97.31 60 LEU A C 1
ATOM 441 O O . LEU A 1 60 ? -0.873 11.177 -33.065 1.00 97.31 60 LEU A O 1
ATOM 445 N N . TYR A 1 61 ? -1.255 10.487 -30.963 1.00 97.25 61 TYR A N 1
ATOM 446 C CA . TYR A 1 61 ? -2.713 10.514 -31.004 1.00 97.25 61 TYR A CA 1
ATOM 447 C C . TYR A 1 61 ? -3.213 11.524 -29.981 1.00 97.25 61 TYR A C 1
ATOM 449 O O . TYR A 1 61 ? -2.721 11.547 -28.854 1.00 97.25 61 TYR A O 1
ATOM 457 N N . GLY A 1 62 ? -4.228 12.304 -30.332 1.00 95.81 62 GLY A N 1
ATOM 458 C CA . GLY A 1 62 ? -4.896 13.198 -29.393 1.00 95.81 62 GLY A CA 1
ATOM 459 C C . GLY A 1 62 ? -6.381 13.322 -29.697 1.00 95.81 62 GLY A C 1
ATOM 460 O O . GLY A 1 62 ? -6.793 13.263 -30.855 1.00 95.81 62 GLY A O 1
ATOM 461 N N . THR A 1 63 ? -7.194 13.485 -28.661 1.00 94.88 63 THR A N 1
ATOM 462 C CA . THR A 1 63 ? -8.641 13.699 -28.774 1.00 94.88 63 THR A CA 1
ATOM 463 C C . THR A 1 63 ? -8.998 15.123 -28.378 1.00 94.88 63 THR A C 1
ATOM 465 O O . THR A 1 63 ? -8.475 15.642 -27.399 1.00 94.88 63 THR A O 1
ATOM 468 N N . THR A 1 64 ? -9.888 15.772 -29.123 1.00 94.56 64 THR A N 1
ATOM 469 C CA . THR A 1 64 ? -10.436 17.094 -28.782 1.00 94.56 64 THR A CA 1
ATOM 470 C C . THR A 1 64 ? -11.954 17.026 -28.719 1.00 94.56 64 THR A C 1
ATOM 472 O O . THR A 1 64 ? -12.569 16.358 -29.557 1.00 94.56 64 THR A O 1
ATOM 475 N N . ARG A 1 65 ? -12.569 17.804 -27.826 1.00 91.62 65 ARG A N 1
ATOM 476 C CA . ARG A 1 65 ? -14.021 18.013 -27.754 1.00 91.62 65 ARG A CA 1
ATOM 477 C C . ARG A 1 65 ? -14.682 18.096 -29.128 1.00 91.62 65 ARG A C 1
ATOM 479 O O . ARG A 1 65 ? -14.247 18.838 -30.007 1.00 91.62 65 ARG A O 1
ATOM 486 N N . THR A 1 66 ? -15.764 17.348 -29.281 1.00 90.00 66 THR A N 1
ATOM 487 C CA . THR A 1 66 ? -16.544 17.282 -30.511 1.00 90.00 66 THR A CA 1
ATOM 488 C C . THR A 1 66 ? -17.641 18.346 -30.557 1.00 90.00 66 THR A C 1
ATOM 490 O O . THR A 1 66 ? -18.207 18.738 -29.534 1.00 90.00 66 THR A O 1
ATOM 493 N N . ALA A 1 67 ? -17.954 18.821 -31.761 1.00 88.75 67 ALA A N 1
ATOM 494 C CA . ALA A 1 67 ? -19.032 19.771 -32.029 1.00 88.75 67 ALA A CA 1
ATOM 495 C C . ALA A 1 67 ? -19.638 19.511 -33.416 1.00 88.75 67 ALA A C 1
ATOM 497 O O . ALA A 1 67 ? -18.915 19.188 -34.358 1.00 88.75 67 ALA A O 1
ATOM 498 N N . TRP A 1 68 ? -20.949 19.701 -33.578 1.00 86.25 68 TRP A N 1
ATOM 499 C CA . TRP A 1 68 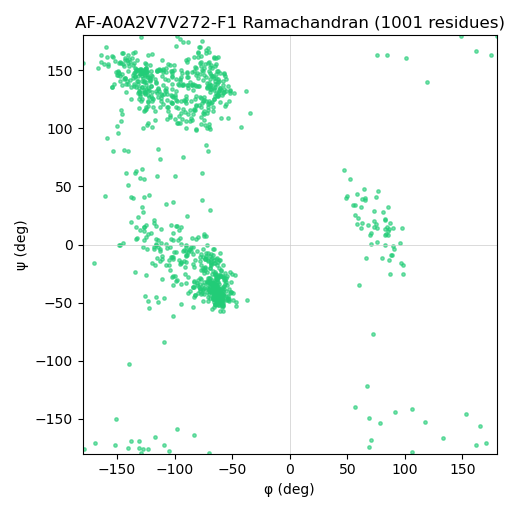? -21.555 19.701 -34.911 1.00 86.25 68 TRP A CA 1
ATOM 500 C C . TRP A 1 68 ? -21.272 21.020 -35.634 1.00 86.25 68 TRP A C 1
ATOM 502 O O . TRP A 1 68 ? -21.604 22.098 -35.138 1.00 86.25 68 TRP A O 1
ATOM 512 N N . LYS A 1 69 ? -20.710 20.933 -36.841 1.00 83.75 69 LYS A N 1
ATOM 513 C CA . LYS A 1 69 ? -20.565 22.048 -37.780 1.00 83.75 69 LYS A CA 1
ATOM 514 C C . LYS A 1 69 ? -21.426 21.748 -39.006 1.00 83.75 69 LYS A C 1
ATOM 516 O O . LYS A 1 69 ? -20.964 21.201 -40.002 1.00 83.75 69 LYS A O 1
ATOM 521 N N . GLY A 1 70 ? -22.721 22.044 -38.903 1.00 82.44 70 GLY A N 1
ATOM 522 C CA . GLY A 1 70 ? -23.709 21.539 -39.859 1.00 82.44 70 GLY A CA 1
ATOM 523 C C . GLY A 1 70 ? -23.847 20.020 -39.727 1.00 82.44 70 GLY A C 1
ATOM 524 O O . GLY A 1 70 ? -24.138 19.532 -38.640 1.00 82.44 70 GLY A O 1
ATOM 525 N N . ARG A 1 71 ? -23.609 19.281 -40.818 1.00 76.88 71 ARG A N 1
ATOM 526 C CA . ARG A 1 71 ? -23.598 17.804 -40.840 1.00 76.88 71 ARG A CA 1
ATOM 527 C C . ARG A 1 71 ? -22.196 17.191 -40.710 1.00 76.88 71 ARG A C 1
ATOM 529 O O . ARG A 1 71 ? -22.026 16.005 -40.952 1.00 76.88 71 ARG A O 1
ATOM 536 N N . GLU A 1 72 ? -21.188 17.977 -40.340 1.00 78.50 72 GLU A N 1
ATOM 537 C CA . GLU A 1 72 ? -19.829 17.480 -40.104 1.00 78.50 72 GLU A CA 1
ATOM 538 C C . GLU A 1 72 ? -19.494 17.490 -38.609 1.00 78.50 72 GLU A C 1
ATOM 540 O O . GLU A 1 72 ? -19.876 18.408 -37.877 1.00 78.50 72 GLU A O 1
ATOM 545 N N . LEU A 1 73 ? -18.757 16.473 -38.155 1.00 82.81 73 LEU A N 1
ATOM 546 C CA . LEU A 1 73 ? -18.208 16.420 -36.803 1.00 82.81 73 LEU A CA 1
ATOM 547 C C . LEU A 1 73 ? -16.876 17.181 -36.768 1.00 82.81 73 LEU A C 1
ATOM 549 O O . LEU A 1 73 ? -15.866 16.702 -37.283 1.00 82.81 73 LEU A O 1
ATOM 553 N N . ALA A 1 74 ? -16.873 18.360 -36.151 1.00 86.81 74 ALA A N 1
ATOM 554 C CA . ALA A 1 74 ? -15.648 19.060 -35.785 1.00 86.81 74 ALA A CA 1
ATOM 555 C C . ALA A 1 74 ? -15.075 18.471 -34.484 1.00 86.81 74 ALA A C 1
ATOM 557 O O . ALA A 1 74 ? -15.829 18.041 -33.611 1.00 86.81 74 ALA A O 1
ATOM 558 N N . GLY A 1 75 ? -13.747 18.476 -34.348 1.00 89.94 75 GLY A N 1
ATOM 559 C CA . GLY A 1 75 ? -13.046 17.837 -33.230 1.00 89.94 75 GLY A CA 1
ATOM 560 C C . GLY A 1 75 ? -12.931 16.318 -33.391 1.00 89.94 75 GLY A C 1
ATOM 561 O O . GLY A 1 75 ? -12.924 15.816 -34.513 1.00 89.94 75 GLY A O 1
ATOM 562 N N . GLY A 1 76 ? -12.833 15.584 -32.283 1.00 92.31 76 GLY A N 1
ATOM 563 C CA . GLY A 1 76 ? -12.630 14.135 -32.274 1.00 92.31 76 GLY A CA 1
ATOM 564 C C . GLY A 1 76 ? -11.154 13.738 -32.240 1.00 92.31 76 GLY A C 1
ATOM 565 O O . GLY A 1 76 ? -10.356 14.386 -31.568 1.00 92.31 76 GLY A O 1
ATOM 566 N N . ILE A 1 77 ? -10.799 12.650 -32.921 1.00 94.50 77 ILE A N 1
ATOM 567 C CA . ILE A 1 77 ? -9.449 12.072 -32.918 1.00 94.50 77 ILE A CA 1
ATOM 568 C C . ILE A 1 77 ? -8.577 12.774 -33.964 1.00 94.50 77 ILE A C 1
ATOM 570 O O . ILE A 1 77 ? -8.997 12.969 -35.107 1.00 94.50 77 ILE A O 1
ATOM 574 N N . HIS A 1 78 ? -7.334 13.076 -33.599 1.00 95.56 78 HIS A N 1
ATOM 575 C CA . HIS A 1 78 ? -6.290 13.599 -34.478 1.00 95.56 78 HIS A CA 1
ATOM 576 C C . HIS A 1 78 ? -5.022 12.759 -34.339 1.00 95.56 78 HIS A C 1
ATOM 578 O O . HIS A 1 78 ? -4.725 12.250 -33.256 1.00 95.56 78 HIS A O 1
ATOM 584 N N . VAL A 1 79 ? -4.272 12.632 -35.432 1.00 96.38 79 VAL A N 1
ATOM 585 C CA . VAL A 1 79 ? -3.003 11.894 -35.485 1.00 96.38 79 VAL A CA 1
ATOM 586 C C . VAL A 1 79 ? -1.911 12.771 -36.089 1.00 96.38 79 VAL A C 1
ATOM 588 O O . VAL A 1 79 ? -2.162 13.500 -37.051 1.00 96.38 79 VAL A O 1
ATOM 591 N N . SER A 1 80 ? -0.706 12.677 -35.536 1.00 95.50 80 SER A N 1
ATOM 592 C CA . SER A 1 80 ? 0.523 13.242 -36.089 1.00 95.50 80 SER A CA 1
ATOM 593 C C . SER A 1 80 ? 1.563 12.136 -36.270 1.00 95.50 80 SER A C 1
ATOM 595 O O . SER A 1 80 ? 1.799 11.344 -35.359 1.00 95.50 80 SER A O 1
ATOM 597 N N . GLU A 1 81 ? 2.180 12.090 -37.450 1.00 94.12 81 GLU A N 1
ATOM 598 C CA . GLU A 1 81 ? 3.234 11.132 -37.823 1.00 94.12 81 GLU A CA 1
ATOM 599 C C . GLU A 1 81 ? 4.623 11.822 -37.895 1.00 94.12 81 GLU A C 1
ATOM 601 O O . GLU A 1 81 ? 5.624 11.171 -38.176 1.00 94.12 81 GLU A O 1
ATOM 606 N N . ASP A 1 82 ? 4.707 13.134 -37.612 1.00 91.81 82 ASP A N 1
ATOM 607 C CA . ASP A 1 82 ? 5.909 13.978 -37.777 1.00 91.81 82 ASP A CA 1
ATOM 608 C C . ASP A 1 82 ? 6.452 14.584 -36.463 1.00 91.81 82 ASP A C 1
ATOM 610 O O . ASP A 1 82 ? 7.227 15.551 -36.471 1.00 91.81 82 ASP A O 1
ATOM 614 N N . GLY A 1 83 ? 6.061 14.009 -35.321 1.00 89.25 83 GLY A N 1
ATOM 615 C CA . GLY A 1 83 ? 6.447 14.486 -33.990 1.00 89.25 83 GLY A CA 1
ATOM 616 C C . GLY A 1 83 ? 5.615 15.664 -33.473 1.00 89.25 83 GLY A C 1
ATOM 617 O O . GLY A 1 83 ? 6.129 16.460 -32.690 1.00 89.25 83 GLY A O 1
ATOM 618 N N . GLY A 1 84 ? 4.359 15.796 -33.910 1.00 92.19 84 GLY A N 1
ATOM 619 C CA . GLY A 1 84 ? 3.425 16.828 -33.448 1.00 92.19 84 GLY A CA 1
ATOM 620 C C . GLY A 1 84 ? 3.519 18.159 -34.196 1.00 92.19 84 GLY A C 1
ATOM 621 O O . GLY A 1 84 ? 2.963 19.149 -33.721 1.00 92.19 84 GLY A O 1
ATOM 622 N N . ARG A 1 85 ? 4.216 18.205 -35.340 1.00 92.25 85 ARG A N 1
ATOM 623 C CA . ARG A 1 85 ? 4.413 19.425 -36.147 1.00 92.25 85 ARG A CA 1
ATOM 624 C C . ARG A 1 85 ? 3.231 19.691 -37.072 1.00 92.25 85 ARG A C 1
ATOM 626 O O . ARG A 1 85 ? 2.904 20.850 -37.319 1.00 92.25 85 ARG A O 1
ATOM 633 N N . THR A 1 86 ? 2.579 18.635 -37.551 1.00 93.56 86 THR A N 1
ATOM 634 C CA . THR A 1 86 ? 1.299 18.689 -38.261 1.00 93.56 86 THR A CA 1
ATOM 635 C C . THR A 1 86 ? 0.337 17.626 -37.733 1.00 93.56 86 THR A C 1
ATOM 637 O O . THR A 1 86 ? 0.748 16.579 -37.232 1.00 93.56 86 THR A O 1
ATOM 640 N N . TRP A 1 87 ? -0.965 17.908 -37.832 1.00 94.25 87 TRP A N 1
ATOM 641 C CA . TRP A 1 87 ? -2.039 17.064 -37.308 1.00 94.25 87 TRP A CA 1
ATOM 642 C C . TRP A 1 87 ? -3.103 16.809 -38.376 1.00 94.25 87 TRP A C 1
ATOM 644 O O . TRP A 1 87 ? -3.604 17.744 -39.006 1.00 94.25 87 TRP A O 1
ATOM 654 N N . ARG A 1 88 ? -3.487 15.543 -38.549 1.00 93.12 88 ARG A N 1
ATOM 655 C CA . ARG A 1 88 ? -4.566 15.097 -39.438 1.00 93.12 88 ARG A CA 1
ATOM 656 C C . ARG A 1 88 ? -5.777 14.660 -38.614 1.00 93.12 88 ARG A C 1
ATOM 658 O O . ARG A 1 88 ? -5.638 13.864 -37.689 1.00 93.12 88 ARG A O 1
ATOM 665 N N . ALA A 1 89 ? -6.973 15.092 -39.015 1.00 90.88 89 ALA A N 1
ATOM 666 C CA . ALA A 1 89 ? -8.222 14.558 -38.474 1.00 90.88 89 ALA A CA 1
ATOM 667 C C . ALA A 1 89 ? -8.359 13.055 -38.794 1.00 90.88 89 ALA A C 1
ATOM 669 O O . ALA A 1 89 ? -8.218 12.621 -39.941 1.00 90.88 89 ALA A O 1
ATOM 670 N N . ALA A 1 90 ? -8.638 12.257 -37.771 1.00 91.62 90 ALA A N 1
ATOM 671 C CA . ALA A 1 90 ? -8.566 10.798 -37.790 1.00 91.62 90 ALA A CA 1
ATOM 672 C C . ALA A 1 90 ? -9.872 10.135 -37.310 1.00 91.62 90 ALA A C 1
ATOM 674 O O . ALA A 1 90 ? -9.863 9.008 -36.833 1.00 91.62 90 ALA A O 1
ATOM 675 N N . ASN A 1 91 ? -11.010 10.817 -37.485 1.00 86.56 91 ASN A N 1
ATOM 676 C CA . ASN A 1 91 ? -12.357 10.260 -37.273 1.00 86.56 91 ASN A CA 1
ATOM 677 C C . ASN A 1 91 ? -12.796 9.283 -38.391 1.00 86.56 91 ASN A C 1
ATOM 679 O O . ASN A 1 91 ? -13.823 8.611 -38.271 1.00 86.56 91 ASN A O 1
ATOM 683 N N . GLY A 1 92 ? -12.061 9.250 -39.510 1.00 72.56 92 GLY A N 1
ATOM 684 C CA . GLY A 1 92 ? -12.375 8.437 -40.687 1.00 72.56 92 GLY A CA 1
ATOM 685 C C . GLY A 1 92 ? -12.361 6.937 -40.384 1.00 72.56 92 GLY A C 1
ATOM 686 O O . GLY A 1 92 ? -11.521 6.453 -39.637 1.00 72.56 92 GLY A O 1
ATOM 687 N N . GLY A 1 93 ? -13.315 6.198 -40.949 1.00 66.06 93 GLY A N 1
ATOM 688 C CA . GLY A 1 93 ? -13.474 4.758 -40.710 1.00 66.06 93 GLY A CA 1
ATOM 689 C C . GLY A 1 93 ? -14.536 4.383 -39.672 1.00 66.06 93 GLY A C 1
ATOM 690 O O . GLY A 1 93 ? -15.057 3.280 -39.756 1.00 66.06 93 GLY A O 1
ATOM 691 N N . LEU A 1 94 ? -14.983 5.307 -38.806 1.00 77.81 94 LEU A N 1
ATOM 692 C CA . LEU A 1 94 ? -16.171 5.087 -37.950 1.00 77.81 94 LEU A CA 1
ATOM 693 C C . LEU A 1 94 ? -17.495 4.962 -38.752 1.00 77.81 94 LEU A C 1
ATOM 695 O O . LEU A 1 94 ? -18.542 4.650 -38.185 1.00 77.81 94 LEU A O 1
ATOM 699 N N . GLY A 1 95 ? -17.424 5.151 -40.078 1.00 61.25 95 GLY A N 1
ATOM 700 C CA . GLY A 1 95 ? -18.150 4.368 -41.089 1.00 61.25 95 GLY A CA 1
ATOM 701 C C . GLY A 1 95 ? -19.655 4.601 -41.189 1.00 61.25 95 GLY A C 1
ATOM 702 O O . GLY A 1 95 ? -20.130 5.263 -42.110 1.00 61.25 95 GLY A O 1
ATOM 703 N N . GLU A 1 96 ? -20.401 4.027 -40.253 1.00 58.62 96 GLU A N 1
ATOM 704 C CA . GLU A 1 96 ? -21.866 4.074 -40.192 1.00 58.62 96 GLU A CA 1
ATOM 705 C C . GLU A 1 96 ? -22.350 5.152 -39.216 1.00 58.62 96 GLU A C 1
ATOM 707 O O . GLU A 1 96 ? -23.359 5.813 -39.457 1.00 58.62 96 GLU A O 1
ATOM 712 N N . ALA A 1 97 ? -21.582 5.425 -38.158 1.00 59.84 97 ALA A N 1
ATOM 713 C CA . ALA A 1 97 ? -22.038 6.280 -37.065 1.00 59.84 97 ALA A CA 1
ATOM 714 C C . ALA A 1 97 ? -22.131 7.773 -37.399 1.00 59.84 97 ALA A C 1
ATOM 716 O O . ALA A 1 97 ? -22.876 8.524 -36.769 1.00 59.84 97 ALA A O 1
ATOM 717 N N . LEU A 1 98 ? -21.363 8.208 -38.397 1.00 64.50 98 LEU A N 1
ATOM 718 C CA . LEU A 1 98 ? -21.351 9.585 -38.887 1.00 64.50 98 LEU A CA 1
ATOM 719 C C . LEU A 1 98 ? -22.374 9.812 -40.016 1.00 64.50 98 LEU A C 1
ATOM 721 O O . LEU A 1 98 ? -22.492 10.930 -40.507 1.00 64.50 98 LEU A O 1
ATOM 725 N N . GLN A 1 99 ? -23.134 8.789 -40.427 1.00 58.28 99 GLN A N 1
ATOM 726 C CA . GLN A 1 99 ? -24.121 8.919 -41.509 1.00 58.28 99 GLN A CA 1
ATOM 727 C C . GLN A 1 99 ? -25.387 9.683 -41.075 1.00 58.28 99 GLN A C 1
ATOM 729 O O . GLN A 1 99 ? -26.033 10.311 -41.909 1.00 58.28 99 GLN A O 1
ATOM 734 N N . GLN A 1 100 ? -25.701 9.703 -39.772 1.00 62.16 100 GLN A N 1
ATOM 735 C CA . GLN A 1 100 ? -26.780 10.511 -39.173 1.00 62.16 100 GLN A CA 1
ATOM 736 C C . GLN A 1 100 ? -26.228 11.780 -38.478 1.00 62.16 100 GLN A C 1
ATOM 738 O O . GLN A 1 100 ? -26.675 12.177 -37.402 1.00 62.16 100 GLN A O 1
ATOM 743 N N . ALA A 1 101 ? -25.194 12.399 -39.058 1.00 64.75 101 ALA A N 1
ATOM 744 C CA . ALA A 1 101 ? -24.524 13.557 -38.472 1.00 64.75 101 ALA A CA 1
ATOM 745 C C . ALA A 1 101 ? -25.379 14.840 -38.481 1.00 64.75 101 ALA A C 1
ATOM 747 O O . ALA A 1 101 ? -26.030 15.178 -39.472 1.00 64.75 101 ALA A O 1
ATOM 748 N N . GLY A 1 102 ? -25.312 15.592 -37.376 1.00 62.19 102 GLY A N 1
ATOM 749 C CA . GLY A 1 102 ? -26.058 16.838 -37.161 1.00 62.19 102 GLY A CA 1
ATOM 750 C C . GLY A 1 102 ? -27.378 16.693 -36.389 1.00 62.19 102 GLY A C 1
ATOM 751 O O . GLY A 1 102 ? -28.049 17.701 -36.172 1.00 62.19 102 GLY A O 1
ATOM 752 N N . GLU A 1 103 ? -27.751 15.486 -35.948 1.00 67.25 103 GLU A N 1
ATOM 753 C CA . GLU A 1 103 ? -28.940 15.246 -35.114 1.00 67.25 103 GLU A CA 1
ATOM 754 C C . GLU A 1 103 ? -28.570 14.934 -33.653 1.00 67.25 103 GLU A C 1
ATOM 756 O O . GLU A 1 103 ? -27.751 14.059 -33.369 1.00 67.25 103 GLU A O 1
ATOM 761 N N . GLY A 1 104 ? -29.201 15.640 -32.707 1.00 76.31 104 GLY A N 1
ATOM 762 C CA . GLY A 1 104 ? -28.877 15.549 -31.278 1.00 76.31 104 GLY A CA 1
ATOM 763 C C . GLY A 1 104 ? -27.519 16.169 -30.923 1.00 76.31 104 GLY A C 1
ATOM 764 O O . GLY A 1 104 ? -26.906 16.874 -31.721 1.00 76.31 104 GLY A O 1
ATOM 765 N N . GLU A 1 105 ? -27.034 15.930 -29.706 1.00 84.75 105 GLU A N 1
ATOM 766 C CA . GLU A 1 105 ? -25.685 16.352 -29.295 1.00 84.75 105 GLU A CA 1
ATOM 767 C C . GLU A 1 105 ? -24.616 15.377 -29.837 1.00 84.75 105 GLU A C 1
ATOM 769 O O . GLU A 1 105 ? -24.858 14.169 -29.866 1.00 84.75 105 GLU A O 1
ATOM 774 N N . PRO A 1 106 ? -23.431 15.864 -30.249 1.00 86.81 106 PRO A N 1
ATOM 775 C CA . PRO A 1 106 ? -22.425 15.068 -30.961 1.00 86.81 106 PRO A CA 1
ATOM 776 C C . PRO A 1 106 ? -21.858 13.925 -30.107 1.00 86.81 106 PRO A C 1
ATOM 778 O O . PRO A 1 106 ? -21.812 14.069 -28.883 1.00 86.81 106 PRO A O 1
ATOM 781 N N . PRO A 1 107 ? -21.377 12.821 -30.715 1.00 89.12 107 PRO A N 1
ATOM 782 C CA . PRO A 1 107 ? -20.680 11.762 -29.988 1.00 89.12 107 PRO A CA 1
ATOM 783 C C . PRO A 1 107 ? -19.373 12.293 -29.394 1.00 89.12 107 PRO A C 1
ATOM 785 O O . PRO A 1 107 ? -18.688 13.093 -30.030 1.00 89.12 107 PRO A O 1
ATOM 788 N N . GLU A 1 108 ? -19.000 11.844 -28.199 1.00 91.00 108 GLU A N 1
ATOM 789 C CA . GLU A 1 108 ? -17.719 12.200 -27.572 1.00 91.00 108 GLU A CA 1
ATOM 790 C C . GLU A 1 108 ? -16.673 11.120 -27.864 1.00 91.00 108 GLU A C 1
ATOM 792 O O . GLU A 1 108 ? -16.989 9.931 -27.813 1.00 91.00 108 GLU A O 1
ATOM 797 N N . LEU A 1 109 ? -15.429 11.528 -28.125 1.00 90.88 109 LEU A N 1
ATOM 798 C CA . LEU A 1 109 ? -14.265 10.653 -28.289 1.00 90.88 109 LEU A CA 1
ATOM 799 C C . LEU A 1 109 ? -13.227 11.108 -27.256 1.00 90.88 109 LEU A C 1
ATOM 801 O O . LEU A 1 109 ? -12.649 12.178 -27.426 1.00 90.88 109 LEU A O 1
ATOM 805 N N . HIS A 1 110 ? -13.062 10.357 -26.163 1.00 85.12 110 HIS A N 1
ATOM 806 C CA . HIS A 1 110 ? -12.338 10.817 -24.963 1.00 85.12 110 HIS A CA 1
ATOM 807 C C . HIS A 1 110 ? -10.999 10.116 -24.777 1.00 85.12 110 HIS A C 1
ATOM 809 O O . HIS A 1 110 ? -9.967 10.652 -25.166 1.00 85.12 110 HIS A O 1
ATOM 815 N N . ALA A 1 111 ? -11.001 8.931 -24.166 1.00 93.62 111 ALA A N 1
ATOM 816 C CA . ALA A 1 111 ? -9.787 8.180 -23.884 1.00 93.62 111 ALA A CA 1
ATOM 817 C C . ALA A 1 111 ? -9.162 7.651 -25.181 1.00 93.62 111 ALA A C 1
ATOM 819 O O . ALA A 1 111 ? -9.871 7.104 -26.028 1.00 93.62 111 ALA A O 1
ATOM 820 N N . ILE A 1 112 ? -7.842 7.782 -25.331 1.00 96.56 112 ILE A N 1
ATOM 821 C CA . ILE A 1 112 ? -7.102 7.242 -26.473 1.00 96.56 112 ILE A CA 1
ATOM 822 C C . ILE A 1 112 ? -5.758 6.669 -26.028 1.00 96.56 112 ILE A C 1
ATOM 824 O O . ILE A 1 112 ? -5.074 7.255 -25.195 1.00 96.56 112 ILE A O 1
ATOM 828 N N . SER A 1 113 ? -5.388 5.508 -26.568 1.00 97.94 113 SER A N 1
ATOM 829 C CA . SER A 1 113 ? -4.218 4.750 -26.117 1.00 97.94 113 SER A CA 1
ATOM 830 C C . SER A 1 113 ? -3.558 4.010 -27.275 1.00 97.94 113 SER A C 1
ATOM 832 O O . SER A 1 113 ? -4.174 3.124 -27.868 1.00 97.94 113 SER A O 1
ATOM 834 N N . ALA A 1 114 ? -2.317 4.366 -27.604 1.00 97.44 114 ALA A N 1
ATOM 835 C CA . ALA A 1 114 ? -1.505 3.671 -28.597 1.00 97.44 114 ALA A CA 1
ATOM 836 C C . ALA A 1 114 ? -0.696 2.537 -27.949 1.00 97.44 114 ALA A C 1
ATOM 838 O O . ALA A 1 114 ? -0.194 2.677 -26.833 1.00 97.44 114 ALA A O 1
ATOM 839 N N . SER A 1 115 ? -0.510 1.418 -28.654 1.00 97.31 115 SER A N 1
ATOM 840 C CA . SER A 1 115 ? 0.450 0.400 -28.212 1.00 97.31 115 SER A CA 1
ATOM 841 C C . SER A 1 115 ? 1.864 0.940 -28.415 1.00 97.31 115 SER A C 1
ATOM 843 O O . SER A 1 115 ? 2.267 1.223 -29.543 1.00 97.31 115 SER A O 1
ATOM 845 N N . ALA A 1 116 ? 2.627 1.085 -27.327 1.00 93.81 116 ALA A N 1
ATOM 846 C CA . ALA A 1 116 ? 3.907 1.790 -27.366 1.00 93.81 116 ALA A CA 1
ATOM 847 C C . ALA A 1 116 ? 4.864 1.248 -28.441 1.00 93.81 116 ALA A C 1
ATOM 849 O O . ALA A 1 116 ? 5.407 2.038 -29.193 1.00 93.81 116 ALA A O 1
ATOM 850 N N . ARG A 1 117 ? 5.052 -0.069 -28.592 1.00 94.19 117 ARG A N 1
ATOM 851 C CA . ARG A 1 117 ? 5.936 -0.646 -29.629 1.00 94.19 117 ARG A CA 1
ATOM 852 C C . ARG A 1 117 ? 5.270 -0.874 -30.990 1.00 94.19 117 ARG A C 1
ATOM 854 O O . ARG A 1 117 ? 5.952 -1.274 -31.926 1.00 94.19 117 ARG A O 1
ATOM 861 N N . HIS A 1 118 ? 3.970 -0.613 -31.110 1.00 95.38 118 HIS A N 1
ATOM 862 C CA . HIS A 1 118 ? 3.188 -0.822 -32.328 1.00 95.38 118 HIS A CA 1
ATOM 863 C C . HIS A 1 118 ? 2.300 0.401 -32.585 1.00 95.38 118 HIS A C 1
ATOM 865 O O . HIS A 1 118 ? 1.075 0.300 -32.589 1.00 95.38 118 HIS A O 1
ATOM 871 N N . GLY A 1 119 ? 2.912 1.572 -32.783 1.00 94.44 119 GLY A N 1
ATOM 872 C CA . GLY A 1 119 ? 2.235 2.874 -32.769 1.00 94.44 119 GLY A CA 1
ATOM 873 C C . GLY A 1 119 ? 1.179 3.098 -33.855 1.00 94.44 119 GLY A C 1
ATOM 874 O O . GLY A 1 119 ? 0.408 4.043 -33.750 1.00 94.44 119 GLY A O 1
ATOM 875 N N . LEU A 1 120 ? 1.088 2.236 -34.872 1.00 95.81 120 LEU A N 1
ATOM 876 C CA . LEU A 1 120 ? -0.036 2.225 -35.821 1.00 95.81 120 LEU A CA 1
ATOM 877 C C . LEU A 1 120 ? -1.328 1.655 -35.207 1.00 95.81 120 LEU A C 1
ATOM 879 O O . LEU A 1 120 ? -2.411 1.904 -35.730 1.00 95.81 120 LEU A O 1
ATOM 883 N N . THR A 1 121 ? -1.224 0.905 -34.104 1.00 97.44 121 THR A N 1
ATOM 884 C CA . THR A 1 121 ? -2.368 0.368 -33.365 1.00 97.44 121 THR A CA 1
ATOM 885 C C . THR A 1 121 ? -2.698 1.220 -32.148 1.00 97.44 121 THR A C 1
ATOM 887 O O . THR A 1 121 ? -1.868 1.402 -31.254 1.00 97.44 121 THR A O 1
ATOM 890 N N . ALA A 1 122 ? -3.946 1.677 -32.084 1.00 97.31 122 ALA A N 1
ATOM 891 C CA . ALA A 1 122 ? -4.483 2.413 -30.950 1.00 97.31 122 ALA A CA 1
ATOM 892 C C . ALA A 1 122 ? -5.951 2.056 -30.687 1.00 97.31 122 ALA A C 1
ATOM 894 O O . ALA A 1 122 ? -6.667 1.588 -31.574 1.00 97.31 122 ALA A O 1
ATOM 895 N N . TYR A 1 123 ? -6.397 2.308 -29.461 1.00 98.12 123 TYR A N 1
ATOM 896 C CA . TYR A 1 123 ? -7.780 2.160 -29.018 1.00 98.12 123 TYR A CA 1
ATOM 897 C C . TYR A 1 123 ? -8.337 3.527 -28.620 1.00 98.12 123 TYR A C 1
ATOM 899 O O . TYR A 1 123 ? -7.627 4.313 -27.993 1.00 98.12 123 TYR A O 1
ATOM 907 N N . ALA A 1 124 ? -9.595 3.801 -28.962 1.00 96.12 124 ALA A N 1
ATOM 908 C CA . ALA A 1 124 ? -10.292 5.044 -28.645 1.00 96.12 124 ALA A CA 1
ATOM 909 C C . ALA A 1 124 ? -11.668 4.760 -28.026 1.00 96.12 124 ALA A C 1
ATOM 911 O O . ALA A 1 124 ? -12.442 3.955 -28.550 1.00 96.12 124 ALA A O 1
ATOM 912 N N . GLY A 1 125 ? -11.970 5.422 -26.912 1.00 95.25 125 GLY A N 1
ATOM 913 C CA . GLY A 1 125 ? -13.243 5.326 -26.205 1.00 95.25 125 GLY A CA 1
ATOM 914 C C . GLY A 1 125 ? -14.258 6.330 -26.737 1.00 95.25 125 GLY A C 1
ATOM 915 O O . GLY A 1 125 ? -13.917 7.494 -26.956 1.00 95.25 125 GLY A O 1
ATOM 916 N N . PHE A 1 126 ? -15.505 5.893 -26.913 1.00 92.75 126 PHE A N 1
ATOM 917 C CA . PHE A 1 126 ? -16.595 6.730 -27.413 1.00 92.75 126 PHE A CA 1
ATOM 918 C C . PHE A 1 126 ? -17.825 6.732 -26.498 1.00 92.75 126 PHE A C 1
ATOM 920 O O . PHE A 1 126 ? -18.176 5.710 -25.900 1.00 92.75 126 PHE A O 1
ATOM 927 N N . ARG A 1 127 ? -18.519 7.876 -26.443 1.00 91.12 127 ARG A N 1
ATOM 928 C CA . ARG A 1 127 ? -19.829 8.057 -25.791 1.00 91.12 127 ARG A CA 1
ATOM 929 C C . ARG A 1 127 ? -20.867 8.550 -26.802 1.00 91.12 127 ARG A C 1
ATOM 931 O O . ARG A 1 127 ? -20.546 9.389 -27.644 1.00 91.12 127 ARG A O 1
ATOM 938 N N . ARG A 1 128 ? -22.119 8.086 -26.680 1.00 87.88 128 ARG A N 1
ATOM 939 C CA . ARG A 1 128 ? -23.281 8.511 -27.496 1.00 87.88 128 ARG A CA 1
ATOM 940 C C . ARG A 1 128 ? -23.035 8.368 -29.012 1.00 87.88 128 ARG A C 1
ATOM 942 O O . ARG A 1 128 ? -23.552 9.143 -29.812 1.00 87.88 128 ARG A O 1
ATOM 949 N N . LEU A 1 129 ? -22.270 7.353 -29.420 1.00 88.00 129 LEU A N 1
ATOM 950 C CA . LEU A 1 129 ? -22.052 7.025 -30.828 1.00 88.00 129 LEU A CA 1
ATOM 951 C C . LEU A 1 129 ? -23.298 6.325 -31.380 1.00 88.00 129 LEU A C 1
ATOM 953 O O . LEU A 1 129 ? -23.731 5.300 -30.853 1.00 88.00 129 LEU A O 1
ATOM 957 N N . ARG A 1 130 ? -23.902 6.890 -32.424 1.00 84.31 130 ARG A N 1
ATOM 958 C CA . ARG A 1 130 ? -25.137 6.362 -33.006 1.00 84.31 130 ARG A CA 1
ATOM 959 C C . ARG A 1 130 ? -24.833 5.200 -33.948 1.00 84.31 130 ARG A C 1
ATOM 961 O O . ARG A 1 130 ? -24.126 5.396 -34.919 1.00 84.31 130 ARG A O 1
ATOM 968 N N . LEU A 1 131 ? -25.370 4.010 -33.684 1.00 81.31 131 LEU A N 1
ATOM 969 C CA . LEU A 1 131 ? -25.162 2.790 -34.490 1.00 81.31 131 LEU A CA 1
ATOM 970 C C . LEU A 1 131 ? -26.487 2.132 -34.917 1.00 81.31 131 LEU A C 1
ATOM 972 O O . LEU A 1 131 ? -26.512 0.965 -35.300 1.00 81.31 131 LEU A O 1
ATOM 976 N N . GLY A 1 132 ? -27.593 2.868 -34.802 1.00 72.75 132 GLY A N 1
ATOM 977 C CA . GLY A 1 132 ? -28.938 2.442 -35.172 1.00 72.75 132 GLY A CA 1
ATOM 978 C C . GLY A 1 132 ? -29.975 3.537 -34.906 1.00 72.75 132 GLY A C 1
ATOM 979 O O . GLY A 1 132 ? -29.651 4.623 -34.406 1.00 72.75 132 GLY A O 1
ATOM 980 N N . ASP A 1 133 ? -31.230 3.235 -35.223 1.00 65.19 133 ASP A N 1
ATOM 981 C CA . ASP A 1 133 ? -32.321 4.208 -35.181 1.00 65.19 133 ASP A CA 1
ATOM 982 C C . ASP A 1 133 ? -32.909 4.424 -33.775 1.00 65.19 133 ASP A C 1
ATOM 984 O O . ASP A 1 133 ? -32.917 3.546 -32.907 1.00 65.19 133 ASP A O 1
ATOM 988 N N . GLY A 1 134 ? -33.441 5.630 -33.551 1.00 63.19 134 GLY A N 1
ATOM 989 C CA . GLY A 1 134 ? -34.109 6.017 -32.305 1.00 63.19 134 GLY A CA 1
ATOM 990 C C . GLY A 1 134 ? -33.180 6.134 -31.080 1.00 63.19 134 GLY A C 1
ATOM 991 O O . GLY A 1 134 ? -31.957 6.037 -31.192 1.00 63.19 134 GLY A O 1
ATOM 992 N N . PRO A 1 135 ? -33.725 6.376 -29.872 1.00 62.25 135 PRO A N 1
ATOM 993 C CA . PRO A 1 135 ? -32.911 6.573 -28.665 1.00 62.25 135 PRO A CA 1
ATOM 994 C C . PRO A 1 135 ? -32.086 5.345 -28.250 1.00 62.25 135 PRO A C 1
ATOM 996 O O . PRO A 1 135 ? -31.004 5.499 -27.696 1.00 62.25 135 PRO A O 1
ATOM 999 N N . ALA A 1 136 ? -32.568 4.133 -28.554 1.00 67.19 136 ALA A N 1
ATOM 1000 C CA . ALA A 1 136 ? -31.867 2.879 -28.264 1.00 67.19 136 ALA A CA 1
ATOM 1001 C C . ALA A 1 136 ? -30.661 2.615 -29.191 1.00 67.19 136 ALA A C 1
ATOM 1003 O O . ALA A 1 136 ? -29.851 1.740 -28.901 1.00 67.19 136 ALA A O 1
ATOM 1004 N N . GLY A 1 137 ? -30.531 3.374 -30.285 1.00 77.75 137 GLY A N 1
ATOM 1005 C CA . GLY A 1 137 ? -29.403 3.304 -31.210 1.00 77.75 137 GLY A CA 1
ATOM 1006 C C . GLY A 1 137 ? -28.154 4.076 -30.771 1.00 77.75 137 GLY A C 1
ATOM 1007 O O . GLY A 1 137 ? -27.209 4.162 -31.551 1.00 77.75 137 GLY A O 1
ATOM 1008 N N . LEU A 1 138 ? -28.136 4.665 -29.569 1.00 84.50 138 LEU A N 1
ATOM 1009 C CA . LEU A 1 138 ? -26.955 5.312 -28.985 1.00 84.50 138 LEU A CA 1
ATOM 1010 C C . LEU A 1 138 ? -26.137 4.304 -28.171 1.00 84.50 138 LEU A C 1
ATOM 1012 O O . LEU A 1 138 ? -26.670 3.656 -27.272 1.00 84.50 138 LEU A O 1
ATOM 1016 N N . PHE A 1 139 ? -24.839 4.223 -28.458 1.00 88.19 139 PHE A N 1
ATOM 1017 C CA . PHE A 1 139 ? -23.907 3.304 -27.813 1.00 88.19 139 PHE A CA 1
ATOM 1018 C C . PHE A 1 139 ? -22.700 4.027 -27.215 1.00 88.19 139 PHE A C 1
ATOM 1020 O O . PHE A 1 139 ? -22.227 5.047 -27.725 1.00 88.19 139 PHE A O 1
ATOM 1027 N N . ASN A 1 140 ? -22.163 3.428 -26.161 1.00 90.44 140 ASN A N 1
ATOM 1028 C CA . ASN A 1 140 ? -20.877 3.753 -25.559 1.00 90.44 140 ASN A CA 1
ATOM 1029 C C . ASN A 1 140 ? -19.937 2.558 -25.769 1.00 90.44 140 ASN A C 1
ATOM 1031 O O . ASN A 1 140 ? -20.414 1.425 -25.866 1.00 90.44 140 ASN A O 1
ATOM 1035 N N . GLY A 1 141 ? -18.626 2.765 -25.884 1.00 92.81 141 GLY A N 1
ATOM 1036 C CA . GLY A 1 141 ? -17.732 1.647 -26.191 1.00 92.81 141 GLY A CA 1
ATOM 1037 C C . GLY A 1 141 ? -16.329 2.021 -26.646 1.00 92.81 141 GLY A C 1
ATOM 1038 O O . GLY A 1 141 ? -15.824 3.097 -26.329 1.00 92.81 141 GLY A O 1
ATOM 1039 N N . VAL A 1 142 ? -15.693 1.097 -27.370 1.00 95.44 142 VAL A N 1
ATOM 1040 C CA . VAL A 1 142 ? -14.284 1.167 -27.787 1.00 95.44 142 VAL A CA 1
ATOM 1041 C C . VAL A 1 142 ? -14.159 0.866 -29.278 1.00 95.44 142 VAL A C 1
ATOM 1043 O O . VAL A 1 142 ? -14.722 -0.113 -29.778 1.00 95.44 142 VAL A O 1
ATOM 1046 N N . ALA A 1 143 ? -13.372 1.674 -29.982 1.00 95.25 143 ALA A N 1
ATOM 1047 C CA . ALA A 1 143 ? -12.896 1.405 -31.333 1.00 95.25 143 ALA A CA 1
ATOM 1048 C C . ALA A 1 143 ? -11.381 1.122 -31.337 1.00 95.25 143 ALA A C 1
ATOM 1050 O O . ALA A 1 143 ? -10.655 1.640 -30.491 1.00 95.25 143 ALA A O 1
ATOM 1051 N N . LYS A 1 144 ? -10.904 0.322 -32.297 1.00 96.19 144 LYS A N 1
ATOM 1052 C CA . LYS A 1 144 ? -9.484 0.010 -32.541 1.00 96.19 144 LYS A CA 1
ATOM 1053 C C . LYS A 1 144 ? -9.091 0.445 -33.957 1.00 96.19 144 LYS A C 1
ATOM 1055 O O . LYS A 1 144 ? -9.831 0.174 -34.903 1.00 96.19 144 LYS A O 1
ATOM 1060 N N . THR A 1 145 ? -7.932 1.077 -34.104 1.00 96.06 145 THR A N 1
ATOM 1061 C CA . THR A 1 145 ? -7.224 1.261 -35.382 1.00 96.06 145 THR A CA 1
ATOM 1062 C C . THR A 1 145 ? -6.002 0.349 -35.415 1.00 96.06 145 THR A C 1
ATOM 1064 O O . THR A 1 145 ? -5.456 0.024 -34.363 1.00 96.06 145 THR A O 1
ATOM 1067 N N . GLU A 1 146 ? -5.584 -0.072 -36.606 1.00 95.12 146 GLU A N 1
ATOM 1068 C CA . GLU A 1 146 ? -4.379 -0.883 -36.846 1.00 95.12 146 GLU A CA 1
ATOM 1069 C C . GLU A 1 146 ? -3.456 -0.209 -37.902 1.00 95.12 146 GLU A C 1
ATOM 1071 O O . GLU A 1 146 ? -2.423 -0.766 -38.267 1.00 95.12 146 GLU A O 1
ATOM 1076 N N . ASP A 1 147 ? -3.806 0.999 -38.381 1.00 93.62 147 ASP A N 1
ATOM 1077 C CA . ASP A 1 147 ? -3.210 1.673 -39.551 1.00 93.62 147 ASP A CA 1
ATOM 1078 C C . ASP A 1 147 ? -2.839 3.164 -39.348 1.00 93.62 147 ASP A C 1
ATOM 1080 O O . ASP A 1 147 ? -2.566 3.882 -40.320 1.00 93.62 147 ASP A O 1
ATOM 1084 N N . GLY A 1 148 ? -2.786 3.638 -38.099 1.00 92.56 148 GLY A N 1
ATOM 1085 C CA . GLY A 1 148 ? -2.501 5.043 -37.776 1.00 92.56 148 GLY A CA 1
ATOM 1086 C C . GLY A 1 148 ? -3.738 5.948 -37.801 1.00 92.56 148 GLY A C 1
ATOM 1087 O O . GLY A 1 148 ? -3.658 7.112 -38.203 1.00 92.56 148 GLY A O 1
ATOM 1088 N N . GLY A 1 149 ? -4.915 5.426 -37.446 1.00 92.38 149 GLY A N 1
ATOM 1089 C CA . GLY A 1 149 ? -6.169 6.184 -37.467 1.00 92.38 149 GLY A CA 1
ATOM 1090 C C . GLY A 1 149 ? -6.582 6.603 -38.882 1.00 92.38 149 GLY A C 1
ATOM 1091 O O . GLY A 1 149 ? -6.996 7.749 -39.097 1.00 92.38 149 GLY A O 1
ATOM 1092 N N . LYS A 1 150 ? -6.395 5.715 -39.865 1.00 91.12 150 LYS A N 1
ATOM 1093 C CA . LYS A 1 150 ? -6.949 5.849 -41.226 1.00 91.12 150 LYS A CA 1
ATOM 1094 C C . LYS A 1 150 ? -8.274 5.084 -41.317 1.00 91.12 150 LYS A C 1
ATOM 1096 O O . LYS A 1 150 ? -9.207 5.580 -41.948 1.00 91.12 150 LYS A O 1
ATOM 1101 N N . ALA A 1 151 ? -8.387 3.962 -40.604 1.00 90.94 151 ALA A N 1
ATOM 1102 C CA . ALA A 1 151 ? -9.634 3.259 -40.327 1.00 90.94 151 ALA A CA 1
ATOM 1103 C C . ALA A 1 151 ? -9.785 2.893 -38.836 1.00 90.94 151 ALA A C 1
ATOM 1105 O O . ALA A 1 151 ? -8.808 2.630 -38.129 1.00 90.94 151 ALA A O 1
ATOM 1106 N N . TRP A 1 152 ? -11.039 2.829 -38.373 1.00 92.56 152 TRP A N 1
ATOM 1107 C CA . TRP A 1 152 ? -11.420 2.439 -37.012 1.00 92.56 152 TRP A CA 1
ATOM 1108 C C . TRP A 1 152 ? -12.506 1.361 -37.043 1.00 92.56 152 TRP A C 1
ATOM 1110 O O . TRP A 1 152 ? -13.553 1.547 -37.656 1.00 92.56 152 TRP A O 1
ATOM 1120 N N . ARG A 1 153 ? -12.285 0.253 -36.334 1.00 91.88 153 ARG A N 1
ATOM 1121 C CA . ARG A 1 153 ? -13.257 -0.829 -36.125 1.00 91.88 153 ARG A CA 1
ATOM 1122 C C . ARG A 1 153 ? -13.841 -0.717 -34.721 1.00 91.88 153 ARG A C 1
ATOM 1124 O O . ARG A 1 153 ? -13.083 -0.678 -33.758 1.00 91.88 153 ARG A O 1
ATOM 1131 N N . ILE A 1 154 ? -15.165 -0.714 -34.579 1.00 93.19 154 ILE A N 1
ATOM 1132 C CA . ILE A 1 154 ? -15.809 -0.823 -33.260 1.00 93.19 154 ILE A CA 1
ATOM 1133 C C . ILE A 1 154 ? -15.595 -2.248 -32.740 1.00 93.19 154 ILE A C 1
ATOM 1135 O O . ILE A 1 154 ? -15.926 -3.214 -33.424 1.00 93.19 154 ILE A O 1
ATOM 1139 N N . VAL A 1 155 ? -15.007 -2.364 -31.550 1.00 94.88 155 VAL A N 1
ATOM 1140 C CA . VAL A 1 155 ? -14.605 -3.636 -30.922 1.00 94.88 155 VAL A CA 1
ATOM 1141 C C . VAL A 1 155 ? -15.305 -3.887 -29.580 1.00 94.88 155 VAL A C 1
ATOM 1143 O O . VAL A 1 155 ? -15.349 -5.014 -29.099 1.00 94.88 155 VAL A O 1
ATOM 1146 N N . HIS A 1 156 ? -15.905 -2.857 -28.987 1.00 93.88 156 HIS A N 1
ATOM 1147 C CA . HIS A 1 156 ? -16.802 -2.967 -27.834 1.00 93.88 156 HIS A CA 1
ATOM 1148 C C . HIS A 1 156 ? -17.937 -1.958 -27.996 1.00 93.88 156 HIS A C 1
ATOM 1150 O O . HIS A 1 156 ? -17.670 -0.826 -28.407 1.00 93.88 156 HIS A O 1
ATOM 1156 N N . ARG A 1 157 ? -19.184 -2.334 -27.689 1.00 90.75 157 ARG A N 1
ATOM 1157 C CA . ARG A 1 157 ? -20.327 -1.403 -27.667 1.00 90.75 157 ARG A CA 1
ATOM 1158 C C . ARG A 1 157 ? -21.440 -1.872 -26.733 1.00 90.75 157 ARG A C 1
ATOM 1160 O O . ARG A 1 157 ? -21.836 -3.033 -26.779 1.00 90.75 157 ARG A O 1
ATOM 1167 N N . GLU A 1 158 ? -21.975 -0.951 -25.941 1.00 87.19 158 GLU A N 1
ATOM 1168 C CA . GLU A 1 158 ? -23.046 -1.182 -24.964 1.00 87.19 158 GLU A CA 1
ATOM 1169 C C . GLU A 1 158 ? -24.019 0.000 -24.932 1.00 87.19 158 GLU A C 1
ATOM 1171 O O . GLU A 1 158 ? -23.681 1.110 -25.350 1.00 87.19 158 GLU A O 1
ATOM 1176 N N . SER A 1 159 ? -25.238 -0.241 -24.451 1.00 83.12 159 SER A N 1
ATOM 1177 C CA . SER A 1 159 ? -26.257 0.801 -24.266 1.00 83.12 159 SER A CA 1
ATOM 1178 C C . SER A 1 159 ? -27.020 0.584 -22.952 1.00 83.12 159 SER A C 1
ATOM 1180 O O . SER A 1 159 ? -26.481 0.854 -21.880 1.00 83.12 159 SER A O 1
ATOM 1182 N N . ASN A 1 160 ? -28.243 0.050 -23.003 1.00 76.19 160 ASN A N 1
ATOM 1183 C CA . ASN A 1 160 ? -29.033 -0.370 -21.835 1.00 76.19 160 ASN A CA 1
ATOM 1184 C C . ASN A 1 160 ? -28.935 -1.883 -21.541 1.00 76.19 160 ASN A C 1
ATOM 1186 O O . ASN A 1 160 ? -29.612 -2.399 -20.651 1.00 76.19 160 ASN A O 1
ATOM 1190 N N . GLY A 1 161 ? -28.107 -2.596 -22.307 1.00 77.88 161 GLY A N 1
ATOM 1191 C CA . GLY A 1 161 ? -27.784 -4.008 -22.142 1.00 77.88 161 GLY A CA 1
ATOM 1192 C C . GLY A 1 161 ? -26.277 -4.247 -22.307 1.00 77.88 161 GLY A C 1
ATOM 1193 O O . GLY A 1 161 ? -25.609 -3.439 -22.962 1.00 77.88 161 GLY A O 1
ATOM 1194 N N . PRO A 1 162 ? -25.742 -5.324 -21.700 1.00 82.62 162 PRO A N 1
ATOM 1195 C CA . PRO A 1 162 ? -24.324 -5.664 -21.784 1.00 82.62 162 PRO A CA 1
ATOM 1196 C C . PRO A 1 162 ? -23.927 -6.105 -23.193 1.00 82.62 162 PRO A C 1
ATOM 1198 O O . PRO A 1 162 ? -24.757 -6.645 -23.929 1.00 82.62 162 PRO A O 1
ATOM 1201 N N . ALA A 1 163 ? -22.652 -5.940 -23.542 1.00 87.38 163 ALA A N 1
ATOM 1202 C CA . ALA A 1 163 ? -22.148 -6.325 -24.858 1.00 87.38 163 ALA A CA 1
ATOM 1203 C C . ALA A 1 163 ? -22.208 -7.844 -25.056 1.00 87.38 163 ALA A C 1
ATOM 1205 O O . ALA A 1 163 ? -21.906 -8.625 -24.152 1.00 87.38 163 ALA A O 1
ATOM 1206 N N . GLU A 1 164 ? -22.523 -8.267 -26.279 1.00 88.69 164 GLU A N 1
ATOM 1207 C CA . GLU A 1 164 ? -22.565 -9.685 -26.655 1.00 88.69 164 GLU A CA 1
ATOM 1208 C C . GLU A 1 164 ? -21.190 -10.361 -26.542 1.00 88.69 164 GLU A C 1
ATOM 1210 O O . GLU A 1 164 ? -21.110 -11.546 -26.228 1.00 88.69 164 GLU A O 1
ATOM 1215 N N . ASN A 1 165 ? -20.104 -9.604 -26.737 1.00 94.38 165 ASN A N 1
ATOM 1216 C CA . ASN A 1 165 ? -18.730 -10.084 -26.608 1.00 94.38 165 ASN A CA 1
ATOM 1217 C C . ASN A 1 165 ? -18.101 -9.843 -25.219 1.00 94.38 165 ASN A C 1
ATOM 1219 O O . ASN A 1 165 ? -16.884 -9.975 -25.083 1.00 94.38 165 ASN A O 1
ATOM 1223 N N . MET A 1 166 ? -18.902 -9.529 -24.189 1.00 91.38 166 MET A N 1
ATOM 1224 C CA . MET A 1 166 ? -18.443 -9.327 -22.807 1.00 91.38 166 MET A CA 1
ATOM 1225 C C . MET A 1 166 ? -18.733 -10.532 -21.897 1.00 91.38 166 MET A C 1
ATOM 1227 O O . MET A 1 166 ? -19.883 -10.879 -21.619 1.00 91.38 166 MET A O 1
ATOM 1231 N N . THR A 1 167 ? -17.680 -11.098 -21.307 1.00 93.19 167 THR A N 1
ATOM 1232 C CA . THR A 1 167 ? -17.785 -11.982 -20.136 1.00 93.19 167 THR A CA 1
ATOM 1233 C C . THR A 1 167 ? -17.921 -11.125 -18.876 1.00 93.19 167 THR A C 1
ATOM 1235 O O . THR A 1 167 ? -16.933 -10.596 -18.364 1.00 93.19 167 THR A O 1
ATOM 1238 N N . GLY A 1 168 ? -19.162 -10.961 -18.412 1.00 89.50 168 GLY A N 1
ATOM 1239 C CA . GLY A 1 168 ? -19.534 -10.053 -17.323 1.00 89.50 168 GLY A CA 1
ATOM 1240 C C . GLY A 1 168 ? -19.345 -10.577 -15.889 1.00 89.50 168 GLY A C 1
ATOM 1241 O O . GLY A 1 168 ? -18.635 -11.548 -15.614 1.00 89.50 168 GLY A O 1
ATOM 1242 N N . SER A 1 169 ? -19.990 -9.869 -14.968 1.00 89.50 169 SER A N 1
ATOM 1243 C CA . SER A 1 169 ? -19.970 -10.018 -13.512 1.00 89.50 169 SER A CA 1
ATOM 1244 C C . SER A 1 169 ? -21.387 -10.034 -12.919 1.00 89.50 169 SER A C 1
ATOM 1246 O O . SER A 1 169 ? -22.388 -10.009 -13.641 1.00 89.50 169 SER A O 1
ATOM 1248 N N . TRP A 1 170 ? -21.470 -9.946 -11.587 1.00 87.38 170 TRP A N 1
ATOM 1249 C CA . TRP A 1 170 ? -22.689 -9.612 -10.847 1.00 87.38 170 TRP A CA 1
ATOM 1250 C C . TRP A 1 170 ? -23.407 -8.353 -11.367 1.00 87.38 170 TRP A C 1
ATOM 1252 O O . TRP A 1 170 ? -24.619 -8.226 -11.195 1.00 87.38 170 TRP A O 1
ATOM 1262 N N . ILE A 1 171 ? -22.687 -7.422 -12.005 1.00 86.38 171 ILE A N 1
ATOM 1263 C CA . ILE A 1 171 ? -23.244 -6.183 -12.563 1.00 86.38 171 ILE A CA 1
ATOM 1264 C C . ILE A 1 171 ? -24.099 -6.494 -13.794 1.00 86.38 171 ILE A C 1
ATOM 1266 O O . ILE A 1 171 ? -25.258 -6.090 -13.859 1.00 86.38 171 ILE A O 1
ATOM 1270 N N . GLU A 1 172 ? -23.580 -7.284 -14.731 1.00 85.31 172 GLU A N 1
ATOM 1271 C CA . GLU A 1 172 ? -24.300 -7.719 -15.929 1.00 85.31 172 GLU A CA 1
ATOM 1272 C C . GLU A 1 172 ? -25.460 -8.678 -15.598 1.00 85.31 172 GLU A C 1
ATOM 1274 O O . GLU A 1 172 ? -26.488 -8.672 -16.279 1.00 85.31 172 GLU A O 1
ATOM 1279 N N . GLU A 1 173 ? -25.349 -9.482 -14.537 1.00 82.38 173 GLU A N 1
ATOM 1280 C CA . GLU A 1 173 ? -26.483 -10.244 -13.991 1.00 82.38 173 GLU A CA 1
ATOM 1281 C C . GLU A 1 173 ? -27.572 -9.318 -13.429 1.00 82.38 173 GLU A C 1
ATOM 1283 O O . GLU A 1 173 ? -28.751 -9.464 -13.763 1.00 82.38 173 GLU A O 1
ATOM 1288 N N . ARG A 1 174 ? -27.183 -8.323 -12.623 1.00 78.56 174 ARG A N 1
ATOM 1289 C CA . ARG A 1 174 ? -28.089 -7.323 -12.041 1.00 78.56 174 ARG A CA 1
ATOM 1290 C C . ARG A 1 174 ? -28.765 -6.462 -13.111 1.00 78.56 174 ARG A C 1
ATOM 1292 O O . ARG A 1 174 ? -29.956 -6.195 -12.985 1.00 78.56 174 ARG A O 1
ATOM 1299 N N . ALA A 1 175 ? -28.059 -6.088 -14.176 1.00 75.94 175 ALA A N 1
ATOM 1300 C CA . ALA A 1 175 ? -28.618 -5.336 -15.300 1.00 75.94 175 ALA A CA 1
ATOM 1301 C C . ALA A 1 175 ? -29.769 -6.089 -15.977 1.00 75.94 175 ALA A C 1
ATOM 1303 O O . ALA A 1 175 ? -30.839 -5.525 -16.209 1.00 75.94 175 ALA A O 1
ATOM 1304 N N . ARG A 1 176 ? -29.584 -7.391 -16.236 1.00 71.75 176 ARG A N 1
ATOM 1305 C CA . ARG A 1 176 ? -30.610 -8.241 -16.862 1.00 71.75 176 ARG A CA 1
ATOM 1306 C C . ARG A 1 176 ? -31.868 -8.373 -15.996 1.00 71.75 176 ARG A C 1
ATOM 1308 O O . ARG A 1 176 ? -32.964 -8.431 -16.541 1.00 71.75 176 ARG A O 1
ATOM 1315 N N . GLN A 1 177 ? -31.736 -8.337 -14.667 1.00 66.69 177 GLN A N 1
ATOM 1316 C CA . GLN A 1 177 ? -32.880 -8.299 -13.740 1.00 66.69 177 GLN A CA 1
ATOM 1317 C C . GLN A 1 177 ? -33.672 -6.978 -13.787 1.00 66.69 177 GLN A C 1
ATOM 1319 O O . GLN A 1 177 ? -34.785 -6.924 -13.268 1.00 66.69 177 GLN A O 1
ATOM 1324 N N . MET A 1 178 ? -33.105 -5.905 -14.348 1.00 59.81 178 MET A N 1
ATOM 1325 C CA . MET A 1 178 ? -33.679 -4.553 -14.310 1.00 59.81 178 MET A CA 1
ATOM 1326 C C . MET A 1 178 ? -34.382 -4.130 -15.605 1.00 59.81 178 MET A C 1
ATOM 1328 O O . MET A 1 178 ? -35.051 -3.104 -15.612 1.00 59.81 178 MET A O 1
ATOM 1332 N N . GLY A 1 179 ? -34.250 -4.879 -16.703 1.00 55.31 179 GLY A N 1
ATOM 1333 C CA . GLY A 1 179 ? -35.050 -4.703 -17.926 1.00 55.31 179 GLY A CA 1
ATOM 1334 C C . GLY A 1 179 ? -34.863 -3.402 -18.731 1.00 55.31 179 GLY A C 1
ATOM 1335 O O . GLY A 1 179 ? -35.374 -3.348 -19.850 1.00 55.31 179 GLY A O 1
ATOM 1336 N N . ARG A 1 180 ? -34.166 -2.382 -18.195 1.00 53.00 180 ARG A N 1
ATOM 1337 C CA . ARG A 1 180 ? -33.722 -1.133 -18.867 1.00 53.00 180 ARG A CA 1
ATOM 1338 C C . ARG A 1 180 ? -32.739 -0.250 -18.066 1.00 53.00 180 ARG A C 1
ATOM 1340 O O . ARG A 1 180 ? -32.138 0.626 -18.678 1.00 53.00 180 ARG A O 1
ATOM 1347 N N . ASP A 1 181 ? -32.586 -0.439 -16.750 1.00 51.47 181 ASP A N 1
ATOM 1348 C CA . ASP A 1 181 ? -32.095 0.640 -15.860 1.00 51.47 181 ASP A CA 1
ATOM 1349 C C . ASP A 1 181 ? -30.565 0.779 -15.667 1.00 51.47 181 ASP A C 1
ATOM 1351 O O . ASP A 1 181 ? -30.141 1.739 -15.024 1.00 51.47 181 ASP A O 1
ATOM 1355 N N . ILE A 1 182 ? -29.714 -0.122 -16.182 1.00 60.12 182 ILE A N 1
ATOM 1356 C CA . ILE A 1 182 ? -28.247 0.059 -16.095 1.00 60.12 182 ILE A CA 1
ATOM 1357 C C . ILE A 1 182 ? -27.726 0.663 -17.399 1.00 60.12 182 ILE A C 1
ATOM 1359 O O . ILE A 1 182 ? -27.607 -0.020 -18.415 1.00 60.12 182 ILE A O 1
ATOM 1363 N N . TRP A 1 183 ? -27.410 1.957 -17.346 1.00 60.50 183 TRP A N 1
ATOM 1364 C CA . TRP A 1 183 ? -26.688 2.658 -18.402 1.00 60.50 183 TRP A CA 1
ATOM 1365 C C . TRP A 1 183 ? -25.205 2.294 -18.320 1.00 60.50 183 TRP A C 1
ATOM 1367 O O . TRP A 1 183 ? -24.514 2.701 -17.385 1.00 60.50 183 TRP A O 1
ATOM 1377 N N . TYR A 1 184 ? -24.712 1.527 -19.290 1.00 78.12 184 TYR A N 1
ATOM 1378 C CA . TYR A 1 184 ? -23.288 1.223 -19.397 1.00 78.12 184 TYR A CA 1
ATOM 1379 C C . TYR A 1 184 ? -22.551 2.455 -19.915 1.00 78.12 184 TYR A C 1
ATOM 1381 O O . TYR A 1 184 ? -22.823 2.924 -21.022 1.00 78.12 184 TYR A O 1
ATOM 1389 N N . ASP A 1 185 ? -21.672 3.029 -19.095 1.00 82.25 185 ASP A N 1
ATOM 1390 C CA . ASP A 1 185 ? -21.007 4.285 -19.437 1.00 82.25 185 ASP A CA 1
ATOM 1391 C C . ASP A 1 185 ? -19.826 4.077 -20.400 1.00 82.25 185 ASP A C 1
ATOM 1393 O O . ASP A 1 185 ? -19.342 2.967 -20.624 1.00 82.25 185 ASP A O 1
ATOM 1397 N N . ALA A 1 186 ? -19.379 5.170 -21.007 1.00 87.88 186 ALA A N 1
ATOM 1398 C CA . ALA A 1 186 ? -18.222 5.192 -21.881 1.00 87.88 186 ALA A CA 1
ATOM 1399 C C . ALA A 1 186 ? -16.902 5.012 -21.112 1.00 87.88 186 ALA A C 1
ATOM 1401 O O . ALA A 1 186 ? -16.822 5.358 -19.930 1.00 87.88 186 ALA A O 1
ATOM 1402 N N . PRO A 1 187 ? -15.845 4.540 -21.799 1.00 90.56 187 PRO A N 1
ATOM 1403 C CA . PRO A 1 187 ? -14.493 4.534 -21.261 1.00 90.56 187 PRO A CA 1
ATOM 1404 C C . PRO A 1 187 ? -14.058 5.913 -20.754 1.00 90.56 187 PRO A C 1
ATOM 1406 O O . PRO A 1 187 ? -14.029 6.882 -21.519 1.00 90.56 187 PRO A O 1
ATOM 1409 N N . TYR A 1 188 ? -13.674 5.978 -19.482 1.00 88.94 188 TYR A N 1
ATOM 1410 C CA . TYR A 1 188 ? -12.989 7.129 -18.896 1.00 88.94 188 TYR A CA 1
ATOM 1411 C C . TYR A 1 188 ? -11.483 7.074 -19.159 1.00 88.94 188 TYR A C 1
ATOM 1413 O O . TYR A 1 188 ? -10.879 8.115 -19.412 1.00 88.94 188 TYR A O 1
ATOM 1421 N N . ASP A 1 189 ? -10.893 5.877 -19.135 1.00 91.75 189 ASP A N 1
ATOM 1422 C CA . ASP A 1 189 ? -9.484 5.653 -19.455 1.00 91.75 189 ASP A CA 1
ATOM 1423 C C . ASP A 1 189 ? -9.276 4.317 -20.191 1.00 91.75 189 ASP A C 1
ATOM 1425 O O . ASP A 1 189 ? -10.080 3.381 -20.080 1.00 91.75 189 ASP A O 1
ATOM 1429 N N . ILE A 1 190 ? -8.209 4.247 -20.988 1.00 95.94 190 ILE A N 1
ATOM 1430 C CA . ILE A 1 190 ? -7.854 3.113 -21.847 1.00 95.94 190 ILE A CA 1
ATOM 1431 C C . ILE A 1 190 ? -6.333 2.928 -21.837 1.00 95.94 190 ILE A C 1
ATOM 1433 O O . ILE A 1 190 ? -5.572 3.860 -22.094 1.00 95.94 190 ILE A O 1
ATOM 1437 N N . ALA A 1 191 ? -5.882 1.692 -21.627 1.00 96.75 191 ALA A N 1
ATOM 1438 C CA . ALA A 1 191 ? -4.471 1.318 -21.632 1.00 96.75 191 ALA A CA 1
ATOM 1439 C C . ALA A 1 191 ? -4.214 0.143 -22.590 1.00 96.75 191 ALA A C 1
ATOM 1441 O O . ALA A 1 191 ? -4.446 -1.019 -22.241 1.00 96.75 191 ALA A O 1
ATOM 1442 N N . ALA A 1 192 ? -3.705 0.444 -23.787 1.00 97.75 192 ALA A N 1
ATOM 1443 C CA . ALA A 1 192 ? -3.156 -0.555 -24.703 1.00 97.75 192 ALA A CA 1
ATOM 1444 C C . ALA A 1 192 ? -1.813 -1.076 -24.163 1.00 97.75 192 ALA A C 1
ATOM 1446 O O . ALA A 1 192 ? -0.995 -0.297 -23.664 1.00 97.75 192 ALA A O 1
ATOM 1447 N N . ALA A 1 193 ? -1.543 -2.381 -24.250 1.00 97.69 193 ALA A N 1
ATOM 1448 C CA . ALA A 1 193 ? -0.294 -2.905 -23.709 1.00 97.69 193 ALA A CA 1
ATOM 1449 C C . ALA A 1 193 ? 0.916 -2.423 -24.545 1.00 97.69 193 ALA A C 1
ATOM 1451 O O . ALA A 1 193 ? 0.882 -2.470 -25.780 1.00 97.69 193 ALA A O 1
ATOM 1452 N N . PRO A 1 194 ? 2.033 -2.008 -23.908 1.00 95.38 194 PRO A N 1
ATOM 1453 C CA . PRO A 1 194 ? 3.190 -1.448 -24.613 1.00 95.38 194 PRO A CA 1
ATOM 1454 C C . PRO A 1 194 ? 3.851 -2.373 -25.638 1.00 95.38 194 PRO A C 1
ATOM 1456 O O . PRO A 1 194 ? 4.599 -1.900 -26.485 1.00 95.38 194 PRO A O 1
ATOM 1459 N N . GLY A 1 195 ? 3.658 -3.687 -25.516 1.00 95.19 195 GLY A N 1
ATOM 1460 C CA . GLY A 1 195 ? 4.362 -4.699 -26.305 1.00 95.19 195 GLY A CA 1
ATOM 1461 C C . GLY A 1 195 ? 3.483 -5.666 -27.077 1.00 95.19 195 GLY A C 1
ATOM 1462 O O . GLY A 1 195 ? 4.029 -6.508 -27.778 1.00 95.19 195 GLY A O 1
ATOM 1463 N N . ASP A 1 196 ? 2.168 -5.566 -26.921 1.00 97.50 196 ASP A N 1
ATOM 1464 C CA . ASP A 1 196 ? 1.184 -6.469 -27.505 1.00 97.50 196 ASP A CA 1
ATOM 1465 C C . ASP A 1 196 ? -0.058 -5.622 -27.829 1.00 97.50 196 ASP A C 1
ATOM 1467 O O . ASP A 1 196 ? -0.674 -5.080 -26.910 1.00 97.50 196 ASP A O 1
ATOM 1471 N N . PRO A 1 197 ? -0.396 -5.419 -29.111 1.00 95.75 197 PRO A N 1
ATOM 1472 C CA . PRO A 1 197 ? -1.458 -4.504 -29.498 1.00 95.75 197 PRO A CA 1
ATOM 1473 C C . PRO A 1 197 ? -2.857 -5.125 -29.349 1.00 95.75 197 PRO A C 1
ATOM 1475 O O . PRO A 1 197 ? -3.851 -4.423 -29.544 1.00 95.75 197 PRO A O 1
ATOM 1478 N N . ASP A 1 198 ? -2.962 -6.412 -29.005 1.00 97.56 198 ASP A N 1
ATOM 1479 C CA . ASP A 1 198 ? -4.231 -7.122 -28.813 1.00 97.56 198 ASP A CA 1
ATOM 1480 C C . ASP A 1 198 ? -4.698 -7.146 -27.346 1.00 97.56 198 ASP A C 1
ATOM 1482 O O . ASP A 1 198 ? -5.886 -7.365 -27.067 1.00 97.56 198 ASP A O 1
ATOM 1486 N N . ILE A 1 199 ? -3.791 -6.824 -26.418 1.00 98.31 199 ILE A N 1
ATOM 1487 C CA . ILE A 1 199 ? -4.082 -6.620 -24.998 1.00 98.31 199 ILE A CA 1
ATOM 1488 C C . ILE A 1 199 ? -4.418 -5.146 -24.747 1.00 98.31 199 ILE A C 1
ATOM 1490 O O . ILE A 1 199 ? -3.598 -4.255 -24.967 1.00 98.31 199 ILE A O 1
ATOM 1494 N N . CYS A 1 200 ? -5.609 -4.885 -24.211 1.00 98.12 200 CYS A N 1
ATOM 1495 C CA . CYS A 1 200 ? -6.037 -3.546 -23.806 1.00 98.12 200 CYS A CA 1
ATOM 1496 C C . CYS A 1 200 ? -6.929 -3.622 -22.565 1.00 98.12 200 CYS A C 1
ATOM 1498 O O . CYS A 1 200 ? -7.804 -4.485 -22.485 1.00 98.12 200 CYS A O 1
ATOM 1500 N N . TYR A 1 201 ? -6.718 -2.713 -21.614 1.00 97.50 201 TYR A N 1
ATOM 1501 C CA . TYR A 1 201 ? -7.555 -2.522 -20.427 1.00 97.50 201 TYR A CA 1
ATOM 1502 C C . TYR A 1 201 ? -8.367 -1.237 -20.558 1.00 97.50 201 TYR A C 1
ATOM 1504 O O . TYR A 1 201 ? -7.919 -0.280 -21.188 1.00 97.50 201 TYR A O 1
ATOM 1512 N N . VAL A 1 202 ? -9.560 -1.235 -19.974 1.00 95.19 202 VAL A N 1
ATOM 1513 C CA . VAL A 1 202 ? -10.532 -0.144 -20.055 1.00 95.19 202 VAL A CA 1
ATOM 1514 C C . VAL A 1 202 ? -11.222 0.017 -18.704 1.00 95.19 202 VAL A C 1
ATOM 1516 O O . VAL A 1 202 ? -11.543 -0.982 -18.049 1.00 95.19 202 VAL A O 1
ATOM 1519 N N . THR A 1 203 ? -11.462 1.262 -18.301 1.00 92.50 203 THR A N 1
ATOM 1520 C CA . THR A 1 203 ? -12.269 1.613 -17.126 1.00 92.50 203 THR A CA 1
ATOM 1521 C C . THR A 1 203 ? -13.464 2.471 -17.525 1.00 92.50 203 THR A C 1
ATOM 1523 O O . THR A 1 203 ? -13.338 3.404 -18.319 1.00 92.50 203 THR A O 1
ATOM 1526 N N . ASP A 1 204 ? -14.633 2.163 -16.967 1.00 87.94 204 ASP A N 1
ATOM 1527 C CA . ASP A 1 204 ? -15.831 3.008 -17.034 1.00 87.94 204 ASP A CA 1
ATOM 1528 C C . ASP A 1 204 ? -16.249 3.467 -15.620 1.00 87.94 204 ASP A C 1
ATOM 1530 O O . ASP A 1 204 ? -15.464 3.382 -14.675 1.00 87.94 204 ASP A O 1
ATOM 1534 N N . LEU A 1 205 ? -17.471 3.988 -15.467 1.00 80.06 205 LEU A N 1
ATOM 1535 C CA . LEU A 1 205 ? -18.004 4.480 -14.192 1.00 80.06 205 LEU A CA 1
ATOM 1536 C C . LEU A 1 205 ? -18.023 3.416 -13.066 1.00 80.06 205 LEU A C 1
ATOM 1538 O O . LEU A 1 205 ? -17.988 3.783 -11.892 1.00 80.06 205 LEU A O 1
ATOM 1542 N N . PHE A 1 206 ? -18.118 2.121 -13.393 1.00 80.25 206 PHE A N 1
ATOM 1543 C CA . PHE A 1 206 ? -18.308 1.042 -12.411 1.00 80.25 206 PHE A CA 1
ATOM 1544 C C . PHE A 1 206 ? -17.591 -0.290 -12.728 1.00 80.25 206 PHE A C 1
ATOM 1546 O O . PHE A 1 206 ? -17.707 -1.233 -11.941 1.00 80.25 206 PHE A O 1
ATOM 1553 N N . ARG A 1 207 ? -16.837 -0.404 -13.832 1.00 87.25 207 ARG A N 1
ATOM 1554 C CA . ARG A 1 207 ? -16.079 -1.615 -14.212 1.00 87.25 207 ARG A CA 1
ATOM 1555 C C . ARG A 1 207 ? -14.650 -1.313 -14.633 1.00 87.25 207 ARG A C 1
ATOM 1557 O O . ARG A 1 207 ? -14.374 -0.323 -15.306 1.00 87.25 207 ARG A O 1
ATOM 1564 N N . THR A 1 208 ? -13.793 -2.301 -14.386 1.00 91.31 208 THR A N 1
ATOM 1565 C CA . THR A 1 208 ? -12.547 -2.499 -15.135 1.00 91.31 208 THR A CA 1
ATOM 1566 C C . THR A 1 208 ? -12.682 -3.773 -15.961 1.00 91.31 208 THR A C 1
ATOM 1568 O O . THR A 1 208 ? -13.028 -4.834 -15.430 1.00 91.31 208 THR A O 1
ATOM 1571 N N . TYR A 1 209 ? -12.385 -3.698 -17.255 1.00 93.88 209 TYR A N 1
ATOM 1572 C CA . TYR A 1 209 ? -12.467 -4.822 -18.189 1.00 93.88 209 TYR A CA 1
ATOM 1573 C C . TYR A 1 209 ? -11.300 -4.818 -19.184 1.00 93.88 209 TYR A C 1
ATOM 1575 O O . TYR A 1 209 ? -10.573 -3.831 -19.303 1.00 93.88 209 TYR A O 1
ATOM 1583 N N . ARG A 1 210 ? -11.060 -5.952 -19.853 1.00 96.75 210 ARG A N 1
ATOM 1584 C CA . ARG A 1 210 ? -9.936 -6.115 -20.788 1.00 96.75 210 ARG A CA 1
ATOM 1585 C C . ARG A 1 210 ? -10.256 -6.992 -21.993 1.00 96.75 210 ARG A C 1
ATOM 1587 O O . ARG A 1 210 ? -11.072 -7.905 -21.884 1.00 96.75 210 ARG A O 1
ATOM 1594 N N . THR A 1 211 ? -9.513 -6.775 -23.071 1.00 98.44 211 THR A N 1
ATOM 1595 C CA . THR A 1 211 ? -9.310 -7.708 -24.192 1.00 98.44 211 THR A CA 1
ATOM 1596 C C . THR A 1 211 ? -7.929 -8.355 -24.084 1.00 98.44 211 THR A C 1
ATOM 1598 O O . THR A 1 211 ? -7.007 -7.760 -23.519 1.00 98.44 211 THR A O 1
ATOM 1601 N N . LEU A 1 212 ? -7.787 -9.555 -24.654 1.00 98.25 212 LEU A N 1
ATOM 1602 C CA . LEU A 1 212 ? -6.504 -10.213 -24.932 1.00 98.25 212 LEU A CA 1
ATOM 1603 C C . LEU A 1 212 ? -6.345 -10.620 -26.418 1.00 98.25 212 LEU A C 1
ATOM 1605 O O . LEU A 1 212 ? -5.406 -11.338 -26.741 1.00 98.25 212 LEU A O 1
ATOM 1609 N N . ASP A 1 213 ? -7.272 -10.236 -27.305 1.00 97.50 213 ASP A N 1
ATOM 1610 C CA . ASP A 1 213 ? -7.374 -10.759 -28.681 1.00 97.50 213 ASP A CA 1
ATOM 1611 C C . ASP A 1 213 ? -7.674 -9.692 -29.760 1.00 97.50 213 ASP A C 1
ATOM 1613 O O . ASP A 1 213 ? -8.125 -10.020 -30.869 1.00 97.50 213 ASP A O 1
ATOM 1617 N N . GLY A 1 214 ? -7.424 -8.418 -29.442 1.00 96.00 214 GLY A N 1
ATOM 1618 C CA . GLY A 1 214 ? -7.672 -7.281 -30.333 1.00 96.00 214 GLY A CA 1
ATOM 1619 C C . GLY A 1 214 ? -9.085 -6.707 -30.244 1.00 96.00 214 GLY A C 1
ATOM 1620 O O . GLY A 1 214 ? -9.523 -6.016 -31.169 1.00 96.00 214 GLY A O 1
ATOM 1621 N N . GLY A 1 215 ? -9.797 -7.007 -29.157 1.00 96.56 215 GLY A N 1
ATOM 1622 C CA . GLY A 1 215 ? -11.163 -6.578 -28.886 1.00 96.56 215 GLY A CA 1
ATOM 1623 C C . GLY A 1 215 ? -12.220 -7.457 -29.553 1.00 96.56 215 GLY A C 1
ATOM 1624 O O . GLY A 1 215 ? -13.338 -7.003 -29.773 1.00 96.56 215 GLY A O 1
ATOM 1625 N N . LYS A 1 216 ? -11.892 -8.707 -29.900 1.00 96.19 216 LYS A N 1
ATOM 1626 C CA . LYS A 1 216 ? -12.891 -9.683 -30.362 1.00 96.19 216 LYS A CA 1
ATOM 1627 C C . LYS A 1 216 ? -13.708 -10.159 -29.166 1.00 96.19 216 LYS A C 1
ATOM 1629 O O . LYS A 1 216 ? -14.933 -10.201 -29.260 1.00 96.19 216 LYS A O 1
ATOM 1634 N N . THR A 1 217 ? -13.050 -10.431 -28.039 1.00 97.69 217 THR A N 1
ATOM 1635 C CA . THR A 1 217 ? -13.684 -10.743 -26.755 1.00 97.69 217 THR A CA 1
ATOM 1636 C C . THR A 1 217 ? -13.190 -9.827 -25.642 1.00 97.69 217 THR A C 1
ATOM 1638 O O . THR A 1 217 ? -12.030 -9.411 -25.594 1.00 97.69 217 THR A O 1
ATOM 1641 N N . TRP A 1 218 ? -14.095 -9.526 -24.716 1.00 96.69 218 TRP A N 1
ATOM 1642 C CA . TRP A 1 218 ? -13.816 -8.752 -23.517 1.00 96.69 218 TRP A CA 1
ATOM 1643 C C . TRP A 1 218 ? -14.211 -9.543 -22.275 1.00 96.69 218 TRP A C 1
ATOM 1645 O O . TRP A 1 218 ? -15.154 -10.336 -22.280 1.00 96.69 218 TRP A O 1
ATOM 1655 N N . ALA A 1 219 ? -13.488 -9.321 -21.186 1.00 95.19 219 ALA A N 1
ATOM 1656 C CA . ALA A 1 219 ? -13.810 -9.880 -19.885 1.00 95.19 219 ALA A CA 1
ATOM 1657 C C . ALA A 1 219 ? -13.608 -8.832 -18.796 1.00 95.19 219 ALA A C 1
ATOM 1659 O O . ALA A 1 219 ? -12.578 -8.150 -18.753 1.00 95.19 219 ALA A O 1
ATOM 1660 N N . GLN A 1 220 ? -14.567 -8.743 -17.879 1.00 92.00 220 GLN A N 1
ATOM 1661 C CA . GLN A 1 220 ? -14.390 -7.968 -16.659 1.00 92.00 220 GLN A CA 1
ATOM 1662 C C . GLN A 1 220 ? -13.279 -8.559 -15.783 1.00 92.00 220 GLN A C 1
ATOM 1664 O O . GLN A 1 220 ? -13.059 -9.779 -15.742 1.00 92.00 220 GLN A O 1
ATOM 1669 N N . VAL A 1 221 ? -12.565 -7.688 -15.071 1.00 93.44 221 VAL A N 1
ATOM 1670 C CA . VAL A 1 221 ? -11.453 -8.088 -14.199 1.00 93.44 221 VAL A CA 1
ATOM 1671 C C . VAL A 1 221 ? -11.669 -7.750 -12.727 1.00 93.44 221 VAL A C 1
ATOM 1673 O O . VAL A 1 221 ? -10.845 -8.162 -11.914 1.00 93.44 221 VAL A O 1
ATOM 1676 N N . HIS A 1 222 ? -12.763 -7.079 -12.356 1.00 89.75 222 HIS A N 1
ATOM 1677 C CA . HIS A 1 222 ? -13.017 -6.645 -10.978 1.00 89.75 222 HIS A CA 1
ATOM 1678 C C . HIS A 1 222 ? -13.482 -7.751 -10.032 1.00 89.75 222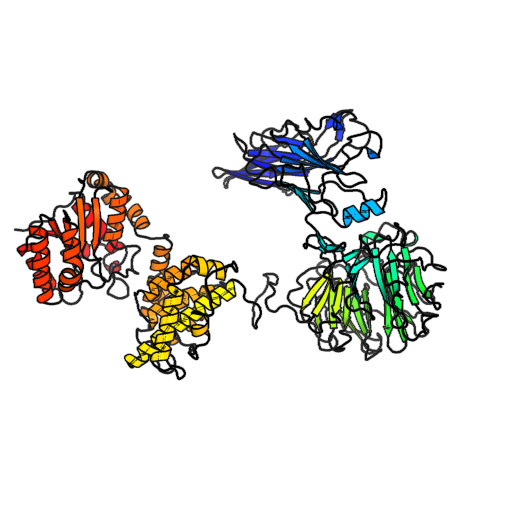 HIS A C 1
ATOM 1680 O O . HIS A 1 222 ? -13.127 -7.719 -8.858 1.00 89.75 222 HIS A O 1
ATOM 1686 N N . SER A 1 223 ? -14.177 -8.778 -10.523 1.00 91.38 223 SER A N 1
ATOM 1687 C CA . SER A 1 223 ? -14.740 -9.848 -9.686 1.00 91.38 223 SER A CA 1
ATOM 1688 C C . SER A 1 223 ? -14.523 -11.251 -10.265 1.00 91.38 223 SER A C 1
ATOM 1690 O O . SER A 1 223 ? -14.180 -11.425 -11.437 1.00 91.38 223 SER A O 1
ATOM 1692 N N . ALA A 1 224 ? -14.712 -12.280 -9.441 1.00 92.38 224 ALA A N 1
ATOM 1693 C CA . ALA A 1 224 ? -14.666 -13.686 -9.832 1.00 92.38 224 ALA A CA 1
ATOM 1694 C C . ALA A 1 224 ? -15.952 -14.420 -9.401 1.00 92.38 224 ALA A C 1
ATOM 1696 O O . ALA A 1 224 ? -16.425 -14.191 -8.284 1.00 92.38 224 ALA A O 1
ATOM 1697 N N . PRO A 1 225 ? -16.505 -15.316 -10.238 1.00 92.19 225 PRO A N 1
ATOM 1698 C CA . PRO A 1 225 ? -17.634 -16.152 -9.849 1.00 92.19 225 PRO A CA 1
ATOM 1699 C C . PRO A 1 225 ? -17.188 -17.248 -8.869 1.00 92.19 225 PRO A C 1
ATOM 1701 O O . PRO A 1 225 ? -16.101 -17.816 -8.998 1.00 92.19 225 PRO A O 1
ATOM 1704 N N . ARG A 1 226 ? -18.048 -17.577 -7.904 1.00 91.56 226 ARG A N 1
ATOM 1705 C CA . ARG A 1 226 ? -17.852 -18.635 -6.904 1.00 91.56 226 ARG A CA 1
ATOM 1706 C C . ARG A 1 226 ? -19.207 -19.265 -6.574 1.00 91.56 226 ARG A C 1
ATOM 1708 O O . ARG A 1 226 ? -20.026 -18.643 -5.917 1.00 91.56 226 ARG A O 1
ATOM 1715 N N . ALA A 1 227 ? -19.453 -20.481 -7.066 1.00 86.81 227 ALA A N 1
ATOM 1716 C CA . ALA A 1 227 ? -20.645 -21.291 -6.758 1.00 86.81 227 ALA A CA 1
ATOM 1717 C C . ALA A 1 227 ? -22.018 -20.575 -6.903 1.00 86.81 227 ALA A C 1
ATOM 1719 O O . ALA A 1 227 ? -22.906 -20.759 -6.075 1.00 86.81 227 ALA A O 1
ATOM 1720 N N . GLY A 1 228 ? -22.207 -19.766 -7.955 1.00 84.81 228 GLY A N 1
ATOM 1721 C CA . GLY A 1 228 ? -23.451 -19.000 -8.177 1.00 84.81 228 GLY A CA 1
ATOM 1722 C C . GLY A 1 228 ? -23.537 -17.675 -7.405 1.00 84.81 228 GLY A C 1
ATOM 1723 O O . GLY A 1 228 ? -24.580 -17.027 -7.396 1.00 84.81 228 GLY A O 1
ATOM 1724 N N . ALA A 1 229 ? -22.439 -17.276 -6.769 1.00 93.00 229 ALA A N 1
ATOM 1725 C CA . ALA A 1 229 ? -22.218 -15.996 -6.114 1.00 93.00 229 ALA A CA 1
ATOM 1726 C C . ALA A 1 229 ? -20.909 -15.367 -6.630 1.00 93.00 229 ALA A C 1
ATOM 1728 O O . ALA A 1 229 ? -20.258 -15.908 -7.530 1.00 93.00 229 ALA A O 1
ATOM 1729 N N . TRP A 1 230 ? -20.506 -14.226 -6.069 1.00 93.19 230 TRP A N 1
ATOM 1730 C CA . TRP A 1 230 ? -19.365 -13.446 -6.558 1.00 93.19 230 TRP A CA 1
ATOM 1731 C C . TRP A 1 230 ? -18.386 -13.074 -5.449 1.00 93.19 230 TRP A C 1
ATOM 1733 O O . TRP A 1 230 ? -18.771 -12.893 -4.298 1.00 93.19 230 TRP A O 1
ATOM 1743 N N . THR A 1 231 ? -17.109 -12.930 -5.785 1.00 93.00 231 THR A N 1
ATOM 1744 C CA . THR A 1 231 ? -16.081 -12.422 -4.869 1.00 93.00 231 THR A CA 1
ATOM 1745 C C . THR A 1 231 ? -15.225 -11.363 -5.563 1.00 93.00 231 THR A C 1
ATOM 1747 O O . THR A 1 231 ? -15.066 -11.389 -6.786 1.00 93.00 231 THR A O 1
ATOM 1750 N N . THR A 1 232 ? -14.717 -10.394 -4.804 1.00 88.81 232 THR A N 1
ATOM 1751 C CA . THR A 1 232 ? -13.927 -9.275 -5.344 1.00 88.81 232 THR A CA 1
ATOM 1752 C C . THR A 1 232 ? -12.507 -9.715 -5.708 1.00 88.81 232 THR A C 1
ATOM 1754 O O . THR A 1 232 ? -11.930 -10.599 -5.073 1.00 88.81 232 THR A O 1
ATOM 1757 N N . ARG A 1 233 ? -11.915 -9.074 -6.719 1.00 88.88 233 ARG A N 1
ATOM 1758 C CA . ARG A 1 233 ? -10.472 -9.127 -7.021 1.00 88.88 233 ARG A CA 1
ATOM 1759 C C . ARG A 1 233 ? -9.728 -7.872 -6.541 1.00 88.88 233 ARG A C 1
ATOM 1761 O O . ARG A 1 233 ? -8.563 -7.695 -6.881 1.00 88.88 233 ARG A O 1
ATOM 1768 N N . GLY A 1 234 ? -10.385 -7.009 -5.762 1.00 84.00 234 GLY A N 1
ATOM 1769 C CA . GLY A 1 234 ? -9.814 -5.774 -5.218 1.00 84.00 234 GLY A CA 1
ATOM 1770 C C . GLY A 1 234 ? -9.869 -4.564 -6.157 1.00 84.00 234 GLY A C 1
ATOM 1771 O O . GLY A 1 234 ? -9.174 -3.587 -5.899 1.00 84.00 234 GLY A O 1
ATOM 1772 N N . LEU A 1 235 ? -10.669 -4.613 -7.232 1.00 84.31 235 LEU A N 1
ATOM 1773 C CA . LEU A 1 235 ? -10.873 -3.484 -8.159 1.00 84.31 235 LEU A CA 1
ATOM 1774 C C . LEU A 1 235 ? -12.297 -2.890 -8.095 1.00 84.31 235 LEU A C 1
ATOM 1776 O O . LEU A 1 235 ? -12.601 -1.966 -8.842 1.00 84.31 235 LEU A O 1
ATOM 1780 N N . ASP A 1 236 ? -13.175 -3.406 -7.226 1.00 79.56 236 ASP A N 1
ATOM 1781 C CA . ASP A 1 236 ? -14.529 -2.875 -7.021 1.00 79.56 236 ASP A CA 1
ATOM 1782 C C . ASP A 1 236 ? -14.491 -1.597 -6.155 1.00 79.56 236 ASP A C 1
ATOM 1784 O O . ASP A 1 236 ? -14.365 -1.666 -4.927 1.00 79.56 236 ASP A O 1
ATOM 1788 N N . VAL A 1 237 ? -14.652 -0.422 -6.770 1.00 82.50 237 VAL A N 1
ATOM 1789 C CA . VAL A 1 237 ? -14.766 0.854 -6.039 1.00 82.50 237 VAL A CA 1
ATOM 1790 C C . VAL A 1 237 ? -16.138 0.932 -5.369 1.00 82.50 237 VAL A C 1
ATOM 1792 O O . VAL A 1 237 ? -17.149 1.176 -6.021 1.00 82.50 237 VAL A O 1
ATOM 1795 N N . THR A 1 238 ? -16.194 0.694 -4.057 1.00 87.50 238 THR A N 1
ATOM 1796 C CA . THR A 1 238 ? -17.462 0.578 -3.313 1.00 87.50 238 THR A CA 1
ATOM 1797 C C . THR A 1 238 ? -17.400 1.276 -1.954 1.00 87.50 238 THR A C 1
ATOM 1799 O O . THR A 1 238 ? -16.382 1.233 -1.261 1.00 87.50 238 THR A O 1
ATOM 1802 N N . SER A 1 239 ? -18.494 1.933 -1.556 1.00 90.81 239 SER A N 1
ATOM 1803 C CA . SER A 1 239 ? -18.589 2.702 -0.304 1.00 90.81 239 SER A CA 1
ATOM 1804 C C . SER A 1 239 ? -19.552 2.045 0.680 1.00 90.81 239 SER A C 1
ATOM 1806 O O . SER A 1 239 ? -20.744 1.901 0.398 1.00 90.81 239 SER A O 1
ATOM 1808 N N . SER A 1 240 ? -19.027 1.642 1.838 1.00 93.38 240 SER A N 1
ATOM 1809 C CA . SER A 1 240 ? -19.712 0.794 2.816 1.00 93.38 240 SER A CA 1
ATOM 1810 C C . SER A 1 240 ? -19.977 1.513 4.142 1.00 93.38 240 SER A C 1
ATOM 1812 O O . SER A 1 240 ? -19.079 2.082 4.770 1.00 93.38 240 SER A O 1
ATOM 1814 N N . TYR A 1 241 ? -21.224 1.427 4.603 1.00 91.81 241 TYR A N 1
ATOM 1815 C CA . TYR A 1 241 ? -21.704 2.042 5.842 1.00 91.81 241 TYR A CA 1
ATOM 1816 C C . TYR A 1 241 ? -21.663 1.107 7.062 1.00 91.81 241 TYR A C 1
ATOM 1818 O O . TYR A 1 241 ? -21.727 1.590 8.195 1.00 91.81 241 TYR A O 1
ATOM 1826 N N . GLY A 1 242 ? -21.534 -0.210 6.860 1.00 94.00 242 GLY A N 1
ATOM 1827 C CA . GLY A 1 242 ? -21.543 -1.190 7.949 1.00 94.00 242 GLY A CA 1
ATOM 1828 C C . GLY A 1 242 ? -21.381 -2.646 7.501 1.00 94.00 242 GLY A C 1
ATOM 1829 O O . GLY A 1 242 ? -21.700 -3.002 6.365 1.00 94.00 242 GLY A O 1
ATOM 1830 N N . VAL A 1 243 ? -20.905 -3.474 8.435 1.00 97.19 243 VAL A N 1
ATOM 1831 C CA . VAL A 1 243 ? -20.888 -4.944 8.366 1.00 97.19 243 VAL A CA 1
ATOM 1832 C C . VAL A 1 243 ? -21.776 -5.467 9.488 1.00 97.19 243 VAL A C 1
ATOM 1834 O O . VAL A 1 243 ? -21.656 -5.005 10.624 1.00 97.19 243 VAL A O 1
ATOM 1837 N N . HIS A 1 244 ? -22.664 -6.407 9.175 1.00 96.94 244 HIS A N 1
ATOM 1838 C CA . HIS A 1 244 ? -23.706 -6.884 10.087 1.00 96.94 244 HIS A CA 1
ATOM 1839 C C . HIS A 1 244 ? -23.774 -8.414 10.064 1.00 96.94 244 HIS A C 1
ATOM 1841 O O . HIS A 1 244 ? -23.592 -9.019 9.011 1.00 96.94 244 HIS A O 1
ATOM 1847 N N . PHE A 1 245 ? -24.057 -9.037 11.206 1.00 95.94 245 PHE A N 1
ATOM 1848 C CA . PHE A 1 245 ? -23.998 -10.493 11.389 1.00 95.94 245 PHE A CA 1
ATOM 1849 C C . PHE A 1 245 ? -25.355 -11.027 11.843 1.00 95.94 245 PHE A C 1
ATOM 1851 O O . PHE A 1 245 ? -25.946 -10.466 12.767 1.00 95.94 245 PHE A O 1
ATOM 1858 N N . ASP A 1 246 ? -25.832 -12.108 11.224 1.00 96.12 246 ASP A N 1
ATOM 1859 C CA . ASP A 1 246 ? -27.051 -12.794 11.662 1.00 96.12 246 ASP A CA 1
ATOM 1860 C C . ASP A 1 246 ? -26.810 -13.458 13.039 1.00 96.12 246 ASP A C 1
ATOM 1862 O O . ASP A 1 246 ? -25.901 -14.287 13.166 1.00 96.12 246 ASP A O 1
ATOM 1866 N N . PRO A 1 247 ? -27.603 -13.138 14.083 1.00 94.81 247 PRO A N 1
ATOM 1867 C CA . PRO A 1 247 ? -27.413 -13.698 15.424 1.00 94.81 247 PRO A CA 1
ATOM 1868 C C . PRO A 1 247 ? -27.634 -15.219 15.494 1.00 94.81 247 PRO A C 1
ATOM 1870 O O . PRO A 1 247 ? -27.220 -15.855 16.463 1.00 94.81 247 PRO A O 1
ATOM 1873 N N . PHE A 1 248 ? -28.262 -15.819 14.479 1.00 95.69 248 PHE A N 1
ATOM 1874 C CA . PHE A 1 248 ? -28.578 -17.244 14.414 1.00 95.69 248 PHE A CA 1
ATOM 1875 C C . PHE A 1 248 ? -27.704 -18.052 13.444 1.00 95.69 248 PHE A C 1
ATOM 1877 O O . PHE A 1 248 ? -27.917 -19.268 13.313 1.00 95.69 248 PHE A O 1
ATOM 1884 N N . ASP A 1 249 ? -26.794 -17.394 12.724 1.00 93.44 249 ASP A N 1
ATOM 1885 C CA . ASP A 1 249 ? -25.948 -17.988 11.688 1.00 93.44 249 ASP A CA 1
ATOM 1886 C C . ASP A 1 249 ? -24.699 -17.111 11.442 1.00 93.44 249 ASP A C 1
ATOM 1888 O O . ASP A 1 249 ? -24.736 -16.211 10.603 1.00 93.44 249 ASP A O 1
ATOM 1892 N N . PRO A 1 250 ? -23.566 -17.356 12.129 1.00 87.19 250 PRO A N 1
ATOM 1893 C CA . PRO A 1 250 ? -22.384 -16.494 12.035 1.00 87.19 250 PRO A CA 1
ATOM 1894 C C . PRO A 1 250 ? -21.701 -16.515 10.655 1.00 87.19 250 PRO A C 1
ATOM 1896 O O . PRO A 1 250 ? -20.807 -15.708 10.413 1.00 87.19 250 PRO A O 1
ATOM 1899 N N . ARG A 1 251 ? -22.103 -17.414 9.742 1.00 91.81 251 ARG A N 1
ATOM 1900 C CA . ARG A 1 251 ? -21.667 -17.399 8.335 1.00 91.81 251 ARG A CA 1
ATOM 1901 C C . ARG A 1 251 ? -22.483 -16.435 7.475 1.00 91.81 251 ARG A C 1
ATOM 1903 O O . ARG A 1 251 ? -22.011 -16.075 6.395 1.00 91.81 251 ARG A O 1
ATOM 1910 N N . ARG A 1 252 ? -23.682 -16.033 7.919 1.00 95.81 252 ARG A N 1
ATOM 1911 C CA . ARG A 1 252 ? -24.518 -15.057 7.218 1.00 95.81 252 ARG A CA 1
ATOM 1912 C C . ARG A 1 252 ? -24.139 -13.643 7.638 1.00 95.81 252 ARG A C 1
ATOM 1914 O O . ARG A 1 252 ? -24.440 -13.184 8.741 1.00 95.81 252 ARG A O 1
ATOM 1921 N N . ILE A 1 253 ? -23.471 -12.959 6.720 1.00 97.12 253 ILE A N 1
ATOM 1922 C CA . ILE A 1 253 ? -22.873 -11.641 6.934 1.00 97.12 253 ILE A CA 1
ATOM 1923 C C . ILE A 1 253 ? -23.412 -10.700 5.865 1.00 97.12 253 ILE A C 1
ATOM 1925 O O . ILE A 1 253 ? -23.502 -11.078 4.701 1.00 97.12 253 ILE A O 1
ATOM 1929 N N . PHE A 1 254 ? -23.761 -9.476 6.242 1.00 98.25 254 PHE A N 1
ATOM 1930 C CA . PHE A 1 254 ? -24.289 -8.452 5.346 1.00 98.25 254 PHE A CA 1
ATOM 1931 C C . PHE A 1 254 ? -23.354 -7.251 5.285 1.00 98.25 254 PHE A C 1
ATOM 1933 O O . PHE A 1 254 ? -22.825 -6.822 6.312 1.00 98.25 254 PHE A O 1
ATOM 1940 N N . ILE A 1 255 ? -23.220 -6.659 4.099 1.00 97.62 255 ILE A N 1
ATOM 1941 C CA . ILE A 1 255 ? -22.557 -5.367 3.914 1.00 97.62 255 ILE A CA 1
ATOM 1942 C C . ILE A 1 255 ? -23.564 -4.379 3.327 1.00 97.62 255 ILE A C 1
ATOM 1944 O O . ILE A 1 255 ? -24.172 -4.622 2.281 1.00 97.62 255 ILE A O 1
ATOM 1948 N N . THR A 1 256 ? -23.742 -3.264 4.029 1.00 97.44 256 THR A N 1
ATOM 1949 C CA . THR A 1 256 ? -24.622 -2.156 3.645 1.00 97.44 256 THR A CA 1
ATOM 1950 C C . THR A 1 256 ? -23.842 -1.144 2.810 1.00 97.44 256 THR A C 1
ATOM 1952 O O . THR A 1 256 ? -23.014 -0.418 3.369 1.00 97.44 256 THR A O 1
ATOM 1955 N N . TYR A 1 257 ? -24.084 -1.103 1.495 1.00 95.19 257 TYR A N 1
ATOM 1956 C CA . TYR A 1 257 ? -23.431 -0.165 0.580 1.00 95.19 257 TYR A CA 1
ATOM 1957 C C . TYR A 1 257 ? -24.343 0.979 0.117 1.00 95.19 257 TYR A C 1
ATOM 1959 O O . TYR A 1 257 ? -25.570 0.861 0.029 1.00 95.19 257 TYR A O 1
ATOM 1967 N N . THR A 1 258 ? -23.673 2.068 -0.249 1.00 91.00 258 THR A N 1
ATOM 1968 C CA . THR A 1 258 ? -24.151 3.127 -1.147 1.00 91.00 258 THR A CA 1
ATOM 1969 C C . THR A 1 258 ? -24.045 2.642 -2.606 1.00 91.00 258 THR A C 1
ATOM 1971 O O . THR A 1 258 ? -23.226 1.765 -2.888 1.00 91.00 258 THR A O 1
ATOM 1974 N N . ASP A 1 259 ? -24.836 3.199 -3.525 1.00 86.62 259 ASP A N 1
ATOM 1975 C CA . ASP A 1 259 ? -24.900 2.901 -4.977 1.00 86.62 259 ASP A CA 1
ATOM 1976 C C . ASP A 1 259 ? -25.262 1.475 -5.427 1.00 86.62 259 ASP A C 1
ATOM 1978 O O . ASP A 1 259 ? -25.975 1.291 -6.419 1.00 86.62 259 ASP A O 1
ATOM 1982 N N . ILE A 1 260 ? -24.836 0.456 -4.686 1.00 88.56 260 ILE A N 1
ATOM 1983 C CA . ILE A 1 260 ? -25.054 -0.957 -5.000 1.00 88.56 260 ILE A CA 1
ATOM 1984 C C . ILE A 1 260 ? -25.968 -1.654 -3.975 1.00 88.56 260 ILE A C 1
ATOM 1986 O O . ILE A 1 260 ? -26.349 -2.807 -4.184 1.00 88.56 260 ILE A O 1
ATOM 1990 N N . GLY A 1 261 ? -26.415 -0.961 -2.927 1.00 92.56 261 GLY A N 1
ATOM 1991 C CA . GLY A 1 261 ? -27.379 -1.457 -1.940 1.00 92.56 261 GLY A CA 1
ATOM 1992 C C . GLY A 1 261 ? -26.847 -2.582 -1.040 1.00 92.56 261 GLY A C 1
ATOM 1993 O O . GLY A 1 261 ? -25.668 -2.640 -0.701 1.00 92.56 261 GLY A O 1
ATOM 1994 N N . LEU A 1 262 ? -27.731 -3.482 -0.608 1.00 96.31 262 LEU A N 1
ATOM 1995 C CA . LEU A 1 262 ? -27.392 -4.557 0.329 1.00 96.31 262 LEU A CA 1
ATOM 1996 C C . LEU A 1 262 ? -26.795 -5.787 -0.375 1.00 96.31 262 LEU A C 1
ATOM 1998 O O . LEU A 1 262 ? -27.377 -6.305 -1.333 1.00 96.31 262 LEU A O 1
ATOM 2002 N N . PHE A 1 263 ? -25.691 -6.309 0.161 1.00 96.19 263 PHE A N 1
ATOM 2003 C CA . PHE A 1 263 ? -25.112 -7.611 -0.198 1.00 96.19 263 PHE A CA 1
ATOM 2004 C C . PHE A 1 263 ? -25.053 -8.529 1.025 1.00 96.19 263 PHE A C 1
ATOM 2006 O O . PHE A 1 263 ? -24.875 -8.049 2.145 1.00 96.19 263 PHE A O 1
ATOM 2013 N N . ARG A 1 264 ? -25.160 -9.846 0.806 1.00 96.69 264 ARG A N 1
ATOM 2014 C CA . ARG A 1 264 ? -24.989 -10.878 1.841 1.00 96.69 264 ARG A CA 1
ATOM 2015 C C . ARG A 1 264 ? -24.065 -12.010 1.392 1.00 96.69 264 ARG A C 1
ATOM 2017 O O . ARG A 1 264 ? -24.096 -12.402 0.228 1.00 96.69 264 ARG A O 1
ATOM 2024 N N . SER A 1 265 ? -23.296 -12.548 2.326 1.00 96.69 265 SER A N 1
ATOM 2025 C CA . SER A 1 265 ? -22.596 -13.832 2.241 1.00 96.69 265 SER A CA 1
ATOM 2026 C C . SER A 1 265 ? -23.405 -14.883 3.010 1.00 96.69 265 SER A C 1
ATOM 2028 O O . SER A 1 265 ? -24.098 -14.548 3.968 1.00 96.69 265 SER A O 1
ATOM 2030 N N . GLU A 1 266 ? -23.327 -16.149 2.597 1.00 95.44 266 GLU A N 1
ATOM 2031 C CA . GLU A 1 266 ? -23.845 -17.317 3.344 1.00 95.44 266 GLU A CA 1
ATOM 2032 C C . GLU A 1 266 ? -22.709 -18.274 3.754 1.00 95.44 266 GLU A C 1
ATOM 2034 O O . GLU A 1 266 ? -22.947 -19.384 4.244 1.00 95.44 266 GLU A O 1
ATOM 2039 N N . ASP A 1 267 ? -21.464 -17.879 3.482 1.00 93.69 267 ASP A N 1
ATOM 2040 C CA . ASP A 1 267 ? -20.274 -18.722 3.491 1.00 93.69 267 ASP A CA 1
ATOM 2041 C C . ASP A 1 267 ? -19.100 -18.153 4.292 1.00 93.69 267 ASP A C 1
ATOM 2043 O O . ASP A 1 267 ? -18.014 -18.722 4.257 1.00 93.69 267 ASP A O 1
ATOM 2047 N N . GLY A 1 268 ? -19.334 -17.116 5.103 1.00 90.50 268 GLY A N 1
ATOM 2048 C CA . GLY A 1 268 ? -18.296 -16.526 5.949 1.00 90.50 268 GLY A CA 1
ATOM 2049 C C . GLY A 1 268 ? -17.334 -15.634 5.163 1.00 90.50 268 GLY A C 1
ATOM 2050 O O . GLY A 1 268 ? -16.123 -15.736 5.330 1.00 90.50 268 GLY A O 1
ATOM 2051 N N . CYS A 1 269 ? -17.887 -14.762 4.315 1.00 90.31 269 CYS A N 1
ATOM 2052 C CA . CYS A 1 269 ? -17.178 -13.817 3.443 1.00 90.31 269 CYS A CA 1
ATOM 2053 C C . CYS A 1 269 ? -16.414 -14.432 2.253 1.00 90.31 269 CYS A C 1
ATOM 2055 O O . CYS A 1 269 ? -15.680 -13.702 1.584 1.00 90.31 269 CYS A O 1
ATOM 2057 N N . GLU A 1 270 ? -16.583 -15.720 1.935 1.00 91.31 270 GLU A N 1
ATOM 2058 C CA . GLU A 1 270 ? -15.949 -16.313 0.747 1.00 91.31 270 GLU A CA 1
ATOM 2059 C C . GLU A 1 270 ? -16.579 -15.813 -0.567 1.00 91.31 270 GLU A C 1
ATOM 2061 O O . GLU A 1 270 ? -15.861 -15.565 -1.546 1.00 91.31 270 GLU A O 1
ATOM 2066 N N . SER A 1 271 ? -17.905 -15.643 -0.589 1.00 94.81 271 SER A N 1
ATOM 2067 C CA . SER A 1 271 ? -18.670 -15.082 -1.703 1.00 94.81 271 SER A CA 1
ATOM 2068 C C . SER A 1 271 ? -19.870 -14.245 -1.239 1.00 94.81 271 SER A C 1
ATOM 2070 O O . SER A 1 271 ? -20.293 -14.286 -0.082 1.00 94.81 271 SER A O 1
ATOM 2072 N N . TRP A 1 272 ? -20.413 -13.456 -2.165 1.00 95.00 272 TRP A N 1
ATOM 2073 C CA . TRP A 1 272 ? -21.428 -12.437 -1.930 1.00 95.00 272 TRP A CA 1
ATOM 2074 C C . TRP A 1 272 ? -22.524 -12.476 -2.997 1.00 95.00 272 TRP A C 1
ATOM 2076 O O . TRP A 1 272 ? -22.270 -12.707 -4.182 1.00 95.00 272 TRP A O 1
ATOM 2086 N N . ILE A 1 273 ? -23.756 -12.215 -2.564 1.00 93.81 273 ILE A N 1
ATOM 2087 C CA . ILE A 1 273 ? -24.980 -12.210 -3.368 1.00 93.81 273 ILE A CA 1
ATOM 2088 C C . ILE A 1 273 ? -25.750 -10.919 -3.062 1.00 93.81 273 ILE A C 1
ATOM 2090 O O . ILE A 1 273 ? -25.836 -10.495 -1.907 1.00 93.81 273 ILE A O 1
ATOM 2094 N N . GLY A 1 274 ? -26.347 -10.298 -4.083 1.00 93.12 274 GLY A N 1
ATOM 2095 C CA . GLY A 1 274 ? -27.238 -9.151 -3.895 1.00 93.12 274 GLY A CA 1
ATOM 2096 C C . GLY A 1 274 ? -28.457 -9.501 -3.027 1.00 93.12 274 GLY A C 1
ATOM 2097 O O . GLY A 1 274 ? -29.106 -10.527 -3.220 1.00 93.12 274 GLY A O 1
ATOM 2098 N N . SER A 1 275 ? -28.784 -8.632 -2.073 1.00 95.75 275 SER A N 1
ATOM 2099 C CA . SER A 1 275 ? -29.786 -8.850 -1.017 1.00 95.75 275 SER A CA 1
ATOM 2100 C C . SER A 1 275 ? -30.876 -7.764 -1.057 1.00 95.75 275 SER A C 1
ATOM 2102 O O . SER A 1 275 ? -31.290 -7.218 -0.043 1.00 95.75 275 SER A O 1
ATOM 2104 N N . THR A 1 276 ? -31.340 -7.414 -2.263 1.00 93.69 276 THR A N 1
ATOM 2105 C CA . THR A 1 276 ? -32.328 -6.334 -2.500 1.00 93.69 276 THR A CA 1
ATOM 2106 C C . THR A 1 276 ? -33.575 -6.786 -3.272 1.00 93.69 276 THR A C 1
ATOM 2108 O O . THR A 1 276 ? -34.306 -5.958 -3.813 1.00 93.69 276 THR A O 1
ATOM 2111 N N . VAL A 1 277 ? -33.833 -8.096 -3.348 1.00 92.81 277 VAL A N 1
ATOM 2112 C CA . VAL A 1 277 ? -35.039 -8.647 -3.992 1.00 92.81 277 VAL A CA 1
ATOM 2113 C C . VAL A 1 277 ? -36.284 -8.185 -3.229 1.00 92.81 277 VAL A C 1
ATOM 2115 O O . VAL A 1 277 ? -36.346 -8.336 -2.013 1.00 92.81 277 VAL A O 1
ATOM 2118 N N . GLY A 1 278 ? -37.264 -7.617 -3.938 1.00 93.44 278 GLY A N 1
ATOM 2119 C CA . GLY A 1 278 ? -38.502 -7.075 -3.357 1.00 93.44 278 GLY A CA 1
ATOM 2120 C C . GLY A 1 278 ? -38.436 -5.602 -2.920 1.00 93.44 278 GLY A C 1
ATOM 2121 O O . GLY A 1 278 ? -39.475 -5.001 -2.658 1.00 93.44 278 GLY A O 1
ATOM 2122 N N . ILE A 1 279 ? -37.252 -4.980 -2.916 1.00 94.31 279 ILE A N 1
ATOM 2123 C CA . ILE A 1 279 ? -37.108 -3.526 -2.729 1.00 94.31 279 ILE A CA 1
ATOM 2124 C C . ILE A 1 279 ? -37.355 -2.807 -4.078 1.00 94.31 279 ILE A C 1
ATOM 2126 O O . ILE A 1 279 ? -36.840 -3.269 -5.097 1.00 94.31 279 ILE A O 1
ATOM 2130 N N . PRO A 1 280 ? -38.098 -1.681 -4.138 1.00 91.81 280 PRO A N 1
ATOM 2131 C CA . PRO A 1 280 ? -38.314 -0.916 -5.373 1.00 91.81 280 PRO A CA 1
ATOM 2132 C C . PRO A 1 280 ? -37.015 -0.347 -5.955 1.00 91.81 280 PRO A C 1
ATOM 2134 O O . PRO A 1 280 ? -36.184 0.154 -5.200 1.00 91.81 280 PRO A O 1
ATOM 2137 N N . ASN A 1 281 ? -36.846 -0.327 -7.287 1.00 86.06 281 ASN A N 1
ATOM 2138 C CA . ASN A 1 281 ? -35.617 0.185 -7.929 1.00 86.06 281 ASN A CA 1
ATOM 2139 C C . ASN A 1 281 ? -35.232 1.602 -7.457 1.00 86.06 281 ASN A C 1
ATOM 2141 O O . ASN A 1 281 ? -34.060 1.840 -7.175 1.00 86.06 281 ASN A O 1
ATOM 2145 N N . ALA A 1 282 ? -36.212 2.488 -7.239 1.00 90.31 282 ALA A N 1
ATOM 2146 C CA . ALA A 1 282 ? -36.007 3.838 -6.699 1.00 90.31 282 ALA A CA 1
ATOM 2147 C C . ALA A 1 282 ? -35.390 3.889 -5.281 1.00 90.31 282 ALA A C 1
ATOM 2149 O O . ALA A 1 282 ? -34.981 4.957 -4.840 1.00 90.31 282 ALA A O 1
ATOM 2150 N N . TRP A 1 283 ? -35.344 2.768 -4.551 1.00 93.12 283 TRP A N 1
ATOM 2151 C CA . TRP A 1 283 ? -34.756 2.638 -3.210 1.00 93.12 283 TRP A CA 1
ATOM 2152 C C . TRP A 1 283 ? -33.533 1.698 -3.177 1.00 93.12 283 TRP A C 1
ATOM 2154 O O . TRP A 1 283 ? -32.845 1.623 -2.162 1.00 93.12 283 TRP A O 1
ATOM 2164 N N . ARG A 1 284 ? -33.271 0.931 -4.250 1.00 87.75 284 ARG A N 1
ATOM 2165 C CA . ARG A 1 284 ? -32.227 -0.121 -4.294 1.00 87.75 284 ARG A CA 1
ATOM 2166 C C . ARG A 1 284 ? -30.798 0.407 -4.415 1.00 87.75 284 ARG A C 1
ATOM 2168 O O . ARG A 1 284 ? -29.870 -0.394 -4.303 1.00 87.75 284 ARG A O 1
ATOM 2175 N N . ASN A 1 285 ? -30.625 1.700 -4.690 1.00 88.94 285 ASN A N 1
ATOM 2176 C CA . ASN A 1 285 ? -29.313 2.334 -4.802 1.00 88.94 285 ASN A CA 1
ATOM 2177 C C . ASN A 1 285 ? -28.537 2.195 -3.480 1.00 88.94 285 ASN A C 1
ATOM 2179 O O . ASN A 1 285 ? -27.428 1.677 -3.478 1.00 88.94 285 ASN A O 1
ATOM 2183 N N . THR A 1 286 ? -29.131 2.567 -2.346 1.00 95.25 286 THR A N 1
ATOM 2184 C CA . THR A 1 286 ? -28.429 2.604 -1.060 1.00 95.25 286 THR A CA 1
ATOM 2185 C C . THR A 1 286 ? -29.161 1.817 0.021 1.00 95.25 286 THR A C 1
ATOM 2187 O O . THR A 1 286 ? -30.385 1.850 0.152 1.00 95.25 286 THR A O 1
ATOM 2190 N N . THR A 1 287 ? -28.395 1.112 0.849 1.00 98.00 287 THR A N 1
ATOM 2191 C CA . THR A 1 287 ? -28.866 0.566 2.125 1.00 98.00 287 THR A CA 1
ATOM 2192 C C . THR A 1 287 ? -27.934 1.074 3.213 1.00 98.00 287 THR A C 1
ATOM 2194 O O . THR A 1 287 ? -26.743 0.787 3.169 1.00 98.00 287 THR A O 1
ATOM 2197 N N . TYR A 1 288 ? -28.451 1.840 4.175 1.00 97.56 288 TYR A N 1
ATOM 2198 C CA . TYR A 1 288 ? -27.622 2.475 5.209 1.00 97.56 288 TYR A CA 1
ATOM 2199 C C . TYR A 1 288 ? -27.448 1.625 6.470 1.00 97.56 288 TYR A C 1
ATOM 2201 O O . TYR A 1 288 ? -26.484 1.833 7.210 1.00 97.56 288 TYR A O 1
ATOM 2209 N N . TRP A 1 289 ? -28.391 0.720 6.756 1.00 98.00 289 TRP A N 1
ATOM 2210 C CA . TRP A 1 289 ? -28.398 -0.082 7.981 1.00 98.00 289 TRP A CA 1
ATOM 2211 C C . TRP A 1 289 ? -29.292 -1.323 7.865 1.00 98.00 289 TRP A C 1
ATOM 2213 O O . TRP A 1 289 ? -30.271 -1.303 7.117 1.00 98.00 289 TRP A O 1
ATOM 2223 N N . VAL A 1 290 ? -29.007 -2.364 8.653 1.00 98.44 290 VAL A N 1
ATOM 2224 C CA . VAL A 1 290 ? -29.929 -3.483 8.915 1.00 98.44 290 VAL A CA 1
ATOM 2225 C C . VAL A 1 290 ? -29.965 -3.809 10.411 1.00 98.44 290 VAL A C 1
ATOM 2227 O O . VAL A 1 290 ? -28.976 -3.631 11.117 1.00 98.44 290 VAL A O 1
ATOM 2230 N N . ALA A 1 291 ? -31.107 -4.282 10.902 1.00 98.00 291 ALA A N 1
ATOM 2231 C CA . ALA A 1 291 ? -31.297 -4.740 12.275 1.00 98.00 291 ALA A CA 1
ATOM 2232 C C . ALA A 1 291 ? -31.984 -6.111 12.279 1.00 98.00 291 ALA A C 1
ATOM 2234 O O . ALA A 1 291 ? -32.996 -6.299 11.603 1.00 98.00 291 ALA A O 1
ATOM 2235 N N . PHE A 1 292 ? -31.449 -7.058 13.047 1.00 97.88 292 PHE A N 1
ATOM 2236 C CA . PHE A 1 292 ? -32.013 -8.400 13.203 1.00 97.88 292 PHE A CA 1
ATOM 2237 C C . PHE A 1 292 ? -32.937 -8.464 14.415 1.00 97.88 292 PHE A C 1
ATOM 2239 O O . PHE A 1 292 ? -32.688 -7.808 15.428 1.00 97.88 292 PHE A O 1
ATOM 2246 N N . ASP A 1 293 ? -33.971 -9.294 14.333 1.00 97.81 293 ASP A N 1
ATOM 2247 C CA . ASP A 1 293 ? -34.676 -9.753 15.522 1.00 97.81 293 ASP A CA 1
ATOM 2248 C C . ASP A 1 293 ? -33.804 -10.815 16.234 1.00 97.81 293 ASP A C 1
ATOM 2250 O O . ASP A 1 293 ? -33.420 -11.791 15.590 1.00 97.81 293 ASP A O 1
ATOM 2254 N N . PRO A 1 294 ? -33.447 -10.653 17.524 1.00 95.69 294 PRO A N 1
ATOM 2255 C CA . PRO A 1 294 ? -32.575 -11.591 18.236 1.00 95.69 294 PRO A CA 1
ATOM 2256 C C . PRO A 1 294 ? -33.280 -12.878 18.690 1.00 95.69 294 PRO A C 1
ATOM 2258 O O . PRO A 1 294 ? -32.593 -13.830 19.046 1.00 95.69 294 PRO A O 1
ATOM 2261 N N . ASP A 1 295 ? -34.619 -12.926 18.670 1.00 96.69 295 ASP A N 1
ATOM 2262 C CA . ASP A 1 295 ? -35.414 -14.071 19.144 1.00 96.69 295 ASP A CA 1
ATOM 2263 C C . ASP A 1 295 ? -36.170 -14.784 17.998 1.00 96.69 295 ASP A C 1
ATOM 2265 O O . ASP A 1 295 ? -36.629 -15.915 18.164 1.00 96.69 295 ASP A O 1
ATOM 2269 N N . VAL A 1 296 ? -36.278 -14.165 16.813 1.00 97.44 296 VAL A N 1
ATOM 2270 C CA . VAL A 1 296 ? -36.995 -14.702 15.641 1.00 97.44 296 VAL A CA 1
ATOM 2271 C C . VAL A 1 296 ? -36.055 -14.879 14.443 1.00 97.44 296 VAL A C 1
ATOM 2273 O O . VAL A 1 296 ? -35.773 -13.941 13.697 1.00 97.44 296 VAL A O 1
ATOM 2276 N N . ARG A 1 297 ? -35.620 -16.124 14.207 1.00 97.19 297 ARG A N 1
ATOM 2277 C CA . ARG A 1 297 ? -34.752 -16.501 13.074 1.00 97.19 297 ARG A CA 1
ATOM 2278 C C . ARG A 1 297 ? -35.312 -16.006 11.734 1.00 97.19 297 ARG A C 1
ATOM 2280 O O . ARG A 1 297 ? -36.480 -16.220 11.426 1.00 97.19 297 ARG A O 1
ATOM 2287 N N . GLY A 1 298 ? -34.452 -15.385 10.925 1.00 95.81 298 GLY A N 1
ATOM 2288 C CA . GLY A 1 298 ? -34.780 -14.881 9.585 1.00 95.81 298 GLY A CA 1
ATOM 2289 C C . GLY A 1 298 ? -35.502 -13.527 9.555 1.00 95.81 298 GLY A C 1
ATOM 2290 O O . GLY A 1 298 ? -35.580 -12.912 8.487 1.00 95.81 298 GLY A O 1
ATOM 2291 N N . ARG A 1 299 ? -35.989 -13.027 10.700 1.00 97.81 299 ARG A N 1
ATOM 2292 C CA . ARG A 1 299 ? -36.645 -11.721 10.789 1.00 97.81 299 ARG A CA 1
ATOM 2293 C C . ARG A 1 299 ? -35.619 -10.594 10.904 1.00 97.81 299 ARG A C 1
ATOM 2295 O O . ARG A 1 299 ? -34.785 -10.584 11.807 1.00 97.81 299 ARG A O 1
ATOM 2302 N N . MET A 1 300 ? -35.710 -9.620 10.004 1.00 97.88 300 MET A N 1
ATOM 2303 C CA . MET A 1 300 ? -34.861 -8.426 10.020 1.00 97.88 300 MET A CA 1
ATOM 2304 C C . MET A 1 300 ? -35.538 -7.230 9.342 1.00 97.88 300 MET A C 1
ATOM 2306 O O . MET A 1 300 ? -36.469 -7.390 8.548 1.00 97.88 300 MET A O 1
ATOM 2310 N N . TRP A 1 301 ? -35.037 -6.033 9.634 1.00 98.69 301 TRP A N 1
ATOM 2311 C CA . TRP A 1 301 ? -35.453 -4.767 9.032 1.00 98.69 301 TRP A CA 1
ATOM 2312 C C . TRP A 1 301 ? -34.253 -4.064 8.399 1.00 98.69 301 TRP A C 1
ATOM 2314 O O . TRP A 1 301 ? -33.144 -4.134 8.927 1.00 98.69 301 TRP A O 1
ATOM 2324 N N . GLY A 1 302 ? -34.467 -3.385 7.276 1.00 98.31 302 GLY A N 1
ATOM 2325 C CA . GLY A 1 302 ? -33.431 -2.669 6.531 1.00 98.31 302 GLY A CA 1
ATOM 2326 C C . GLY A 1 302 ? -33.825 -1.221 6.258 1.00 98.31 302 GLY A C 1
ATOM 2327 O O . GLY A 1 302 ? -34.992 -0.933 6.004 1.00 98.31 302 GLY A O 1
ATOM 2328 N N . ALA A 1 303 ? -32.845 -0.323 6.318 1.00 98.56 303 ALA A N 1
ATOM 2329 C CA . ALA A 1 303 ? -32.976 1.103 6.035 1.00 98.56 303 ALA A CA 1
ATOM 2330 C C . ALA A 1 303 ? -32.512 1.388 4.594 1.00 98.56 303 ALA A C 1
ATOM 2332 O O . ALA A 1 303 ? -31.308 1.357 4.315 1.00 98.56 303 ALA A O 1
ATOM 2333 N N . PHE A 1 304 ? -33.462 1.620 3.683 1.00 98.38 304 PHE A N 1
ATOM 2334 C CA . PHE A 1 304 ? -33.231 1.741 2.237 1.00 98.38 304 PHE A CA 1
ATOM 2335 C C . PHE A 1 304 ? -33.437 3.176 1.737 1.00 98.38 304 PHE A C 1
ATOM 2337 O O . PHE A 1 304 ? -34.269 3.921 2.261 1.00 98.38 304 PHE A O 1
ATOM 2344 N N . SER A 1 305 ? -32.687 3.560 0.701 1.00 97.06 305 SER A N 1
ATOM 2345 C CA . SER A 1 305 ? -32.655 4.923 0.166 1.00 97.06 305 SER A CA 1
ATOM 2346 C C . SER A 1 305 ? -32.281 4.946 -1.318 1.00 97.06 305 SER A C 1
ATOM 2348 O O . SER A 1 305 ? -31.350 4.270 -1.753 1.00 97.06 305 SER A O 1
ATOM 2350 N N . GLY A 1 306 ? -32.964 5.781 -2.097 1.00 94.06 306 GLY A N 1
ATOM 2351 C CA . GLY A 1 306 ? -32.541 6.180 -3.443 1.00 94.06 306 GLY A CA 1
ATOM 2352 C C . GLY A 1 306 ? -31.386 7.185 -3.429 1.00 94.06 306 GLY A C 1
ATOM 2353 O O . GLY A 1 306 ? -30.646 7.285 -4.402 1.00 94.06 306 GLY A O 1
ATOM 2354 N N . THR A 1 307 ? -31.212 7.902 -2.317 1.00 94.81 307 THR A N 1
ATOM 2355 C CA . THR A 1 307 ? -30.146 8.889 -2.113 1.00 94.81 307 THR A CA 1
ATOM 2356 C C . THR A 1 307 ? -28.932 8.244 -1.444 1.00 94.81 307 THR A C 1
ATOM 2358 O O . THR A 1 307 ? -29.025 7.811 -0.286 1.00 94.81 307 THR A O 1
ATOM 2361 N N . HIS A 1 308 ? -27.797 8.230 -2.144 1.00 92.38 308 HIS A N 1
ATOM 2362 C CA . HIS A 1 308 ? -26.491 7.819 -1.621 1.00 92.38 308 HIS A CA 1
ATOM 2363 C C . HIS A 1 308 ? -25.821 8.892 -0.748 1.00 92.38 308 HIS A C 1
ATOM 2365 O O . HIS A 1 308 ? -26.247 10.044 -0.704 1.00 92.38 308 HIS A O 1
ATOM 2371 N N . ASP A 1 309 ? -24.738 8.509 -0.075 1.00 90.62 309 ASP A N 1
ATOM 2372 C CA . ASP A 1 309 ? -23.697 9.377 0.500 1.00 90.62 309 ASP A CA 1
ATOM 2373 C C . ASP A 1 309 ? -24.116 10.370 1.590 1.00 90.62 309 ASP A C 1
ATOM 2375 O O . ASP A 1 309 ? -23.350 11.270 1.944 1.00 90.62 309 ASP A O 1
ATOM 2379 N N . LEU A 1 310 ? -25.302 10.233 2.175 1.00 93.12 310 LEU A N 1
ATOM 2380 C CA . LEU A 1 310 ? -25.706 11.078 3.296 1.00 93.12 310 LEU A CA 1
ATOM 2381 C C . LEU A 1 310 ? -24.736 10.899 4.490 1.00 93.12 310 LEU A C 1
ATOM 2383 O O . LEU A 1 310 ? -24.157 9.822 4.665 1.00 93.12 310 LEU A O 1
ATOM 2387 N N . PRO A 1 311 ? -24.502 11.955 5.296 1.00 91.56 311 PRO A N 1
ATOM 2388 C CA . PRO A 1 311 ? -25.077 13.299 5.212 1.00 91.56 311 PRO A CA 1
ATOM 2389 C C . PRO A 1 311 ? -24.269 14.270 4.318 1.00 91.56 311 PRO A C 1
ATOM 2391 O O . PRO A 1 311 ? -24.335 15.482 4.534 1.00 91.56 311 PRO A O 1
ATOM 2394 N N . ARG A 1 312 ? -23.476 13.794 3.338 1.00 89.50 312 ARG A N 1
ATOM 2395 C CA . ARG A 1 312 ? -22.582 14.654 2.534 1.00 89.50 312 ARG A CA 1
ATOM 2396 C C . ARG A 1 312 ? -23.350 15.803 1.855 1.00 89.50 312 ARG A C 1
ATOM 2398 O O . ARG A 1 312 ? -24.316 15.544 1.134 1.00 89.50 312 ARG A O 1
ATOM 2405 N N . PRO A 1 313 ? -22.858 17.051 1.952 1.00 89.25 313 PRO A N 1
ATOM 2406 C CA . PRO A 1 313 ? -23.552 18.207 1.393 1.00 89.25 313 PRO A CA 1
ATOM 2407 C C . PRO A 1 313 ? -23.856 18.155 -0.101 1.00 89.25 313 PRO A C 1
ATOM 2409 O O . PRO A 1 313 ? -24.892 18.660 -0.524 1.00 89.25 313 PRO A O 1
ATOM 2412 N N . LYS A 1 314 ? -23.018 17.487 -0.910 1.00 89.81 314 LYS A N 1
ATOM 2413 C CA . LYS A 1 314 ? -23.258 17.327 -2.357 1.00 89.81 314 LYS A CA 1
ATOM 2414 C C . LYS A 1 314 ? -24.651 16.770 -2.702 1.00 89.81 314 LYS A C 1
ATOM 2416 O O . LYS A 1 314 ? -25.131 17.040 -3.795 1.00 89.81 314 LYS A O 1
ATOM 2421 N N . MET A 1 315 ? -25.289 16.050 -1.776 1.00 91.88 315 MET A N 1
ATOM 2422 C CA . MET A 1 315 ? -26.588 15.409 -1.982 1.00 91.88 315 MET A CA 1
ATOM 2423 C C . MET A 1 315 ? -27.765 16.366 -1.778 1.00 91.88 315 MET A C 1
ATOM 2425 O O . MET A 1 315 ? -28.675 16.389 -2.600 1.00 91.88 315 MET A O 1
ATOM 2429 N N . TRP A 1 316 ? -27.724 17.186 -0.721 1.00 91.25 316 TRP A N 1
ATOM 2430 C CA . TRP A 1 316 ? -28.828 18.071 -0.321 1.00 91.25 316 TRP A CA 1
ATOM 2431 C C . TRP A 1 316 ? -28.607 19.558 -0.656 1.00 91.25 316 TRP A C 1
ATOM 2433 O O . TRP A 1 316 ? -29.561 20.328 -0.645 1.00 91.25 316 TRP A O 1
ATOM 2443 N N . ARG A 1 317 ? -27.387 19.996 -1.017 1.00 89.50 317 ARG A N 1
ATOM 2444 C CA . ARG A 1 317 ? -27.085 21.396 -1.418 1.00 89.50 317 ARG A CA 1
ATOM 2445 C C . ARG A 1 317 ? -27.969 21.925 -2.558 1.00 89.50 317 ARG A C 1
ATOM 2447 O O . ARG A 1 317 ? -28.089 23.137 -2.715 1.00 89.50 317 ARG A O 1
ATOM 2454 N N . ARG A 1 318 ? -28.479 21.035 -3.417 1.00 89.88 318 ARG A N 1
ATOM 2455 C CA . ARG A 1 318 ? -29.226 21.361 -4.650 1.00 89.88 318 ARG A CA 1
ATOM 2456 C C . ARG A 1 318 ? -30.516 20.548 -4.826 1.00 89.88 318 ARG A C 1
ATOM 2458 O O . ARG A 1 318 ? -31.169 20.687 -5.854 1.00 89.88 318 ARG A O 1
ATOM 2465 N N . THR A 1 319 ? -30.876 19.734 -3.837 1.00 90.25 319 THR A N 1
ATOM 2466 C CA . THR A 1 319 ? -32.011 18.805 -3.892 1.00 90.25 319 THR A CA 1
ATOM 2467 C C . THR A 1 319 ? -32.732 18.867 -2.557 1.00 90.25 319 THR A C 1
ATOM 2469 O O . THR A 1 319 ? -32.094 18.684 -1.522 1.00 90.25 319 THR A O 1
ATOM 2472 N N . ASP A 1 320 ? -34.039 19.132 -2.564 1.00 92.62 320 ASP A N 1
ATOM 2473 C CA . ASP A 1 320 ? -34.828 19.172 -1.330 1.00 92.62 320 ASP A CA 1
ATOM 2474 C C . ASP A 1 320 ? -34.970 17.748 -0.756 1.00 92.62 320 ASP A C 1
ATOM 2476 O O . ASP A 1 320 ? -35.471 16.870 -1.468 1.00 92.62 320 ASP A O 1
ATOM 2480 N N . PRO A 1 321 ? -34.539 17.480 0.492 1.00 93.25 321 PRO A N 1
ATOM 2481 C CA . PRO A 1 321 ? -34.654 16.161 1.112 1.00 93.25 321 PRO A CA 1
ATOM 2482 C C . PRO A 1 321 ? -36.078 15.597 1.164 1.00 93.25 321 PRO A C 1
ATOM 2484 O O . PRO A 1 321 ? -36.229 14.377 1.126 1.00 93.25 321 PRO A O 1
ATOM 2487 N N . ASP A 1 322 ? -37.111 16.446 1.140 1.00 91.44 322 ASP A N 1
ATOM 2488 C CA . ASP A 1 322 ? -38.518 16.013 1.077 1.00 91.44 322 ASP A CA 1
ATOM 2489 C C . ASP A 1 322 ? -38.864 15.297 -0.253 1.00 91.44 322 ASP A C 1
ATOM 2491 O O . ASP A 1 322 ? -39.904 14.649 -0.376 1.00 91.44 322 ASP A O 1
ATOM 2495 N N . THR A 1 323 ? -37.994 15.386 -1.270 1.00 94.00 323 THR A N 1
ATOM 2496 C CA . THR A 1 323 ? -38.138 14.665 -2.552 1.00 94.00 323 THR A CA 1
ATOM 2497 C C . THR A 1 323 ? -37.476 13.285 -2.564 1.00 94.00 323 THR A C 1
ATOM 2499 O O . THR A 1 323 ? -37.688 12.517 -3.511 1.00 94.00 323 THR A O 1
ATOM 2502 N N . TYR A 1 324 ? -36.686 12.948 -1.538 1.00 95.81 324 TYR A N 1
ATOM 2503 C CA . TYR A 1 324 ? -35.948 11.689 -1.474 1.00 95.81 324 TYR A CA 1
ATOM 2504 C C . TYR A 1 324 ? -36.876 10.468 -1.454 1.00 95.81 324 TYR A C 1
ATOM 2506 O O . TYR A 1 324 ? -38.000 10.497 -0.956 1.00 95.81 324 TYR A O 1
ATOM 2514 N N . LYS A 1 325 ? -36.379 9.364 -2.013 1.00 96.25 325 LYS A N 1
ATOM 2515 C CA . LYS A 1 325 ? -37.077 8.075 -2.082 1.00 96.25 325 LYS A CA 1
ATOM 2516 C C . LYS A 1 325 ? -36.386 7.072 -1.176 1.00 96.25 325 LYS A C 1
ATOM 2518 O O . LYS A 1 325 ? -35.165 7.111 -1.034 1.00 96.25 325 LYS A O 1
ATOM 2523 N N . GLY A 1 326 ? -37.157 6.193 -0.552 1.00 97.44 326 GLY A N 1
ATOM 2524 C CA . GLY A 1 326 ? -36.651 5.261 0.450 1.00 97.44 326 GLY A CA 1
ATOM 2525 C C . GLY A 1 326 ? -37.684 4.931 1.520 1.00 97.44 326 GLY A C 1
ATOM 2526 O O . GLY A 1 326 ? -38.805 5.443 1.517 1.00 97.44 326 GLY A O 1
ATOM 2527 N N . GLY A 1 327 ? -37.284 4.070 2.450 1.00 98.12 327 GLY A N 1
ATOM 2528 C CA . GLY A 1 327 ? -38.145 3.583 3.516 1.00 98.12 327 GLY A CA 1
ATOM 2529 C C . GLY A 1 327 ? -37.515 2.431 4.293 1.00 98.12 327 GLY A C 1
ATOM 2530 O O . GLY A 1 327 ? -36.342 2.095 4.113 1.00 98.12 327 GLY A O 1
ATOM 2531 N N . VAL A 1 328 ? -38.316 1.804 5.155 1.00 98.69 328 VAL A N 1
ATOM 2532 C CA . VAL A 1 328 ? -37.943 0.553 5.820 1.00 98.69 328 VAL A CA 1
ATOM 2533 C C . VAL A 1 328 ? -38.469 -0.619 4.993 1.00 98.69 328 VAL A C 1
ATOM 2535 O O . VAL A 1 328 ? -39.597 -0.594 4.494 1.00 98.69 328 VAL A O 1
ATOM 2538 N N . GLY A 1 329 ? -37.642 -1.649 4.841 1.00 98.31 329 GLY A N 1
ATOM 2539 C CA . GLY A 1 329 ? -38.055 -2.965 4.357 1.00 98.31 329 GLY A CA 1
ATOM 2540 C C . GLY A 1 329 ? -37.999 -3.985 5.490 1.00 98.31 329 GLY A C 1
ATOM 2541 O O . GLY A 1 329 ? -37.162 -3.862 6.384 1.00 98.31 329 GLY A O 1
ATOM 2542 N N . THR A 1 330 ? -38.856 -5.003 5.449 1.00 98.38 330 THR A N 1
ATOM 2543 C CA . THR A 1 330 ? -38.820 -6.147 6.371 1.00 98.38 330 THR A CA 1
ATOM 2544 C C . THR A 1 330 ? -38.646 -7.466 5.616 1.00 98.38 330 THR A C 1
ATOM 2546 O O . THR A 1 330 ? -39.194 -7.655 4.528 1.00 98.38 330 THR A O 1
ATOM 2549 N N . SER A 1 331 ? -37.850 -8.362 6.191 1.00 98.50 331 SER A N 1
ATOM 2550 C CA . SER A 1 331 ? -37.558 -9.711 5.702 1.00 98.50 331 SER A CA 1
ATOM 2551 C C . SER A 1 331 ? -37.984 -10.723 6.761 1.00 98.50 331 SER A C 1
ATOM 2553 O O . SER A 1 331 ? -37.802 -10.476 7.955 1.00 98.50 331 SER A O 1
ATOM 2555 N N . THR A 1 332 ? -38.452 -11.892 6.329 1.00 97.56 332 THR A N 1
ATOM 2556 C CA . THR A 1 332 ? -38.710 -13.064 7.188 1.00 97.56 332 THR A CA 1
ATOM 2557 C C . THR A 1 332 ? -37.852 -14.282 6.831 1.00 97.56 332 THR A C 1
ATOM 2559 O O . THR A 1 332 ? -37.923 -15.296 7.521 1.00 97.56 332 THR A O 1
ATOM 2562 N N . ASP A 1 333 ? -37.019 -14.192 5.790 1.00 97.25 333 ASP A N 1
ATOM 2563 C CA . ASP A 1 333 ? -36.244 -15.303 5.226 1.00 97.25 333 ASP A CA 1
ATOM 2564 C C . ASP A 1 333 ? -34.717 -15.120 5.342 1.00 97.25 333 ASP A C 1
ATOM 2566 O O . ASP A 1 333 ? -33.954 -15.823 4.676 1.00 97.25 333 ASP A O 1
ATOM 2570 N N . GLY A 1 334 ? -34.259 -14.198 6.196 1.00 95.94 334 GLY A N 1
ATOM 2571 C CA . GLY A 1 334 ? -32.841 -13.867 6.366 1.00 95.94 334 GLY A CA 1
ATOM 2572 C C . GLY A 1 334 ? -32.271 -13.032 5.216 1.00 95.94 334 GLY A C 1
ATOM 2573 O O . GLY A 1 334 ? -31.161 -13.297 4.758 1.00 95.94 334 GLY A O 1
ATOM 2574 N N . GLY A 1 335 ? -33.028 -12.051 4.719 1.00 96.75 335 GLY A N 1
ATOM 2575 C CA . GLY A 1 335 ? -32.588 -11.082 3.713 1.00 96.75 335 GLY A CA 1
ATOM 2576 C C . GLY A 1 335 ? -32.456 -11.660 2.302 1.00 96.75 335 GLY A C 1
ATOM 2577 O O . GLY A 1 335 ? -31.733 -11.103 1.465 1.00 96.75 335 GLY A O 1
ATOM 2578 N N . ARG A 1 336 ? -33.113 -12.789 2.017 1.00 95.62 336 ARG A N 1
ATOM 2579 C CA . ARG A 1 336 ? -33.201 -13.348 0.659 1.00 95.62 336 ARG A CA 1
ATOM 2580 C C . ARG A 1 336 ? -34.260 -12.597 -0.144 1.00 95.62 336 ARG A C 1
ATOM 2582 O O . ARG A 1 336 ? -34.015 -12.316 -1.316 1.00 95.62 336 ARG A O 1
ATOM 2589 N N . SER A 1 337 ? -35.357 -12.201 0.495 1.00 96.94 337 SER A N 1
ATOM 2590 C CA . SER A 1 337 ? -36.387 -11.326 -0.059 1.00 96.94 337 SER A CA 1
ATOM 2591 C C . SER A 1 337 ? -36.915 -10.331 0.977 1.00 96.94 337 SER A C 1
ATOM 2593 O O . SER A 1 337 ? -36.821 -10.538 2.187 1.00 96.94 337 SER A O 1
ATOM 2595 N N . TRP A 1 338 ? -37.453 -9.217 0.488 1.00 98.00 338 TRP A N 1
ATOM 2596 C CA . TRP A 1 338 ? -37.926 -8.103 1.301 1.00 98.00 338 TRP A CA 1
ATOM 2597 C C . TRP A 1 338 ? -39.336 -7.669 0.905 1.00 98.00 338 TRP A C 1
ATOM 2599 O O . TRP A 1 338 ? -39.733 -7.751 -0.255 1.00 98.00 338 TRP A O 1
ATOM 2609 N N . THR A 1 339 ? -40.070 -7.139 1.877 1.00 97.81 339 THR A N 1
ATOM 2610 C CA . THR A 1 339 ? -41.378 -6.495 1.704 1.00 97.81 339 THR A CA 1
ATOM 2611 C C . THR A 1 339 ? -41.339 -5.082 2.281 1.00 97.81 339 THR A C 1
ATOM 2613 O O . THR A 1 339 ? -40.545 -4.794 3.180 1.00 97.81 339 THR A O 1
ATOM 2616 N N . LEU A 1 340 ? -42.160 -4.176 1.749 1.00 97.69 340 LEU A N 1
ATOM 2617 C CA . LEU A 1 340 ? -42.190 -2.787 2.208 1.00 97.69 340 LEU A CA 1
ATOM 2618 C C . LEU A 1 340 ? -42.817 -2.665 3.602 1.00 97.69 340 LEU A C 1
ATOM 2620 O O . LEU A 1 340 ? -43.843 -3.273 3.895 1.00 97.69 340 LEU A O 1
ATOM 2624 N N . SER A 1 341 ? -42.191 -1.851 4.448 1.00 97.44 341 SER A N 1
ATOM 2625 C CA . SER A 1 341 ? -42.527 -1.633 5.857 1.00 97.44 341 SER A CA 1
ATOM 2626 C C . SER A 1 341 ? -42.609 -0.119 6.107 1.00 97.44 341 SER A C 1
ATOM 2628 O O . SER A 1 341 ? -41.878 0.447 6.908 1.00 97.44 341 SER A O 1
ATOM 2630 N N . ASN A 1 342 ? -43.468 0.576 5.354 1.00 95.69 342 ASN A N 1
ATOM 2631 C CA . ASN A 1 342 ? -43.573 2.044 5.357 1.00 95.69 342 ASN A CA 1
ATOM 2632 C C . ASN A 1 342 ? -44.992 2.591 5.609 1.00 95.69 342 ASN A C 1
ATOM 2634 O O . ASN A 1 342 ? -45.214 3.786 5.442 1.00 95.69 342 ASN A O 1
ATOM 2638 N N . ALA A 1 343 ? -45.965 1.777 6.031 1.00 98.00 343 ALA A N 1
ATOM 2639 C CA . ALA A 1 343 ? -47.297 2.300 6.346 1.00 98.00 343 ALA A CA 1
ATOM 2640 C C . ALA A 1 343 ? -47.230 3.312 7.510 1.00 98.00 343 ALA A C 1
ATOM 2642 O O . ALA A 1 343 ? -46.644 3.030 8.554 1.00 98.00 343 ALA A O 1
ATOM 2643 N N . GLY A 1 344 ? -47.806 4.504 7.321 1.00 96.62 344 GLY A N 1
ATOM 2644 C CA . GLY A 1 344 ? -47.692 5.631 8.263 1.00 96.62 344 GLY A CA 1
ATOM 2645 C C . GLY A 1 344 ? -46.409 6.471 8.128 1.00 96.62 344 GLY A C 1
ATOM 2646 O O . GLY A 1 344 ? -46.256 7.479 8.819 1.00 96.62 344 GLY A O 1
ATOM 2647 N N . MET A 1 345 ? -45.511 6.117 7.203 1.00 95.75 345 MET A N 1
ATOM 2648 C CA . MET A 1 345 ? -44.280 6.847 6.894 1.00 95.75 345 MET A CA 1
ATOM 2649 C C . MET A 1 345 ? -44.288 7.305 5.426 1.00 95.75 345 MET A C 1
ATOM 2651 O O . MET A 1 345 ? -44.564 6.522 4.521 1.00 95.75 345 MET A O 1
ATOM 2655 N N . ALA A 1 346 ? -43.979 8.579 5.176 1.00 92.50 346 ALA A N 1
ATOM 2656 C CA . ALA A 1 346 ? -43.744 9.063 3.815 1.00 92.50 346 ALA A CA 1
ATOM 2657 C C . ALA A 1 346 ? -42.434 8.474 3.263 1.00 92.50 346 ALA A C 1
ATOM 2659 O O . ALA A 1 346 ? -41.524 8.177 4.037 1.00 92.50 346 ALA A O 1
ATOM 2660 N N . GLU A 1 347 ? -42.309 8.326 1.941 1.00 95.94 347 GLU A N 1
ATOM 2661 C CA . GLU A 1 347 ? -41.007 7.970 1.368 1.00 95.94 347 GLU A CA 1
ATOM 2662 C C . GLU A 1 347 ? -39.964 9.035 1.704 1.00 95.94 347 GLU A C 1
ATOM 2664 O O . GLU A 1 347 ? -40.224 10.229 1.581 1.00 95.94 347 GLU A O 1
ATOM 2669 N N . THR A 1 348 ? -38.797 8.581 2.153 1.00 96.12 348 THR A N 1
ATOM 2670 C CA . THR A 1 348 ? -37.672 9.428 2.549 1.00 96.12 348 THR A CA 1
ATOM 2671 C C . THR A 1 348 ? -36.404 8.580 2.629 1.00 96.12 348 THR A C 1
ATOM 2673 O O . THR A 1 348 ? -36.476 7.353 2.720 1.00 96.12 348 THR A O 1
ATOM 2676 N N . ALA A 1 349 ? -35.226 9.200 2.633 1.00 97.44 349 ALA A N 1
ATOM 2677 C CA . ALA A 1 349 ? -33.982 8.473 2.860 1.00 97.44 349 ALA A CA 1
ATOM 2678 C C . ALA A 1 349 ? -33.902 8.012 4.329 1.00 97.44 349 ALA A C 1
ATOM 2680 O O . ALA A 1 349 ? -33.583 8.803 5.222 1.00 97.44 349 ALA A O 1
ATOM 2681 N N . VAL A 1 350 ? -34.190 6.731 4.590 1.00 98.38 350 VAL A N 1
ATOM 2682 C CA . VAL A 1 350 ? -34.052 6.152 5.934 1.00 98.38 350 VAL A CA 1
ATOM 2683 C C . VAL A 1 350 ? -32.591 5.787 6.171 1.00 98.38 350 VAL A C 1
ATOM 2685 O O . VAL A 1 350 ? -32.017 4.971 5.454 1.00 98.38 350 VAL A O 1
ATOM 2688 N N . THR A 1 351 ? -31.980 6.396 7.183 1.00 97.81 351 THR A N 1
ATOM 2689 C CA . THR A 1 351 ? -30.530 6.331 7.431 1.00 97.81 351 THR A CA 1
ATOM 2690 C C . THR A 1 351 ? -30.149 5.319 8.505 1.00 97.81 351 THR A C 1
ATOM 2692 O O . THR A 1 351 ? -29.046 4.777 8.474 1.00 97.81 351 THR A O 1
ATOM 2695 N N . HIS A 1 352 ? -31.036 5.029 9.456 1.00 98.38 352 HIS A N 1
ATOM 2696 C CA . HIS A 1 352 ? -30.785 4.089 10.549 1.00 98.38 352 HIS A CA 1
ATOM 2697 C C . HIS A 1 352 ? -32.086 3.419 10.986 1.00 98.38 352 HIS A C 1
ATOM 2699 O O . HIS A 1 352 ? -33.130 4.071 10.990 1.00 98.38 352 HIS A O 1
ATOM 2705 N N . VAL A 1 353 ? -32.012 2.152 11.401 1.00 98.44 353 VAL A N 1
ATOM 2706 C CA . VAL A 1 353 ? -33.110 1.442 12.071 1.00 98.44 353 VAL A CA 1
ATOM 2707 C C . VAL A 1 353 ? -32.586 0.778 13.344 1.00 98.44 353 VAL A C 1
ATOM 2709 O O . VAL A 1 353 ? -31.557 0.106 13.320 1.00 98.44 353 VAL A O 1
ATOM 2712 N N . LEU A 1 354 ? -33.271 0.996 14.465 1.00 98.38 354 LEU A N 1
ATOM 2713 C CA . LEU A 1 354 ? -32.892 0.507 15.789 1.00 98.38 354 LEU A CA 1
ATOM 2714 C C . LEU A 1 354 ? -34.046 -0.281 16.415 1.00 98.38 354 LEU A C 1
ATOM 2716 O O . LEU A 1 354 ? -35.170 0.212 16.476 1.00 98.38 354 LEU A O 1
ATOM 2720 N N . LEU A 1 355 ? -33.744 -1.474 16.923 1.00 98.06 355 LEU A N 1
ATOM 2721 C CA . LEU A 1 355 ? -34.659 -2.319 17.689 1.00 98.06 355 LEU A CA 1
ATOM 2722 C C . LEU A 1 355 ? -34.520 -2.047 19.194 1.00 98.06 355 LEU A C 1
ATOM 2724 O O . LEU A 1 355 ? -33.402 -1.953 19.701 1.00 98.06 355 LEU A O 1
ATOM 2728 N N . ASP A 1 356 ? -35.636 -1.979 19.925 1.00 96.94 356 ASP A N 1
ATOM 2729 C CA . ASP A 1 356 ? -35.623 -2.102 21.387 1.00 96.94 356 ASP A CA 1
ATOM 2730 C C . ASP A 1 356 ? -35.684 -3.591 21.789 1.00 96.94 356 ASP A C 1
ATOM 2732 O O . ASP A 1 356 ? -36.747 -4.210 21.660 1.00 96.94 356 ASP A O 1
ATOM 2736 N N . PRO A 1 357 ? -34.593 -4.185 22.309 1.00 92.56 357 PRO A N 1
ATOM 2737 C CA . PRO A 1 357 ? -34.552 -5.613 22.625 1.00 92.56 357 PRO A CA 1
ATOM 2738 C C . PRO A 1 357 ? -35.461 -6.009 23.799 1.00 92.56 357 PRO A C 1
ATOM 2740 O O . PRO A 1 357 ? -35.702 -7.193 23.999 1.00 92.56 357 PRO A O 1
ATOM 2743 N N . THR A 1 358 ? -35.988 -5.053 24.575 1.00 94.19 358 THR A N 1
ATOM 2744 C CA . THR A 1 358 ? -36.914 -5.342 25.687 1.00 94.19 358 THR A CA 1
ATOM 2745 C C . THR A 1 358 ? -38.381 -5.446 25.257 1.00 94.19 358 THR A C 1
ATOM 2747 O O . THR A 1 358 ? -39.239 -5.788 26.068 1.00 94.19 358 THR A O 1
ATOM 2750 N N . SER A 1 359 ? -38.687 -5.157 23.989 1.00 97.06 359 SER A N 1
ATOM 2751 C CA . SER A 1 359 ? -40.029 -5.334 23.423 1.00 97.06 359 SER A CA 1
ATOM 2752 C C . SER A 1 359 ? -40.242 -6.785 22.966 1.00 97.06 359 SER A C 1
ATOM 2754 O O . SER A 1 359 ? -39.321 -7.354 22.383 1.00 97.06 359 SER A O 1
ATOM 2756 N N . PRO A 1 360 ? -41.403 -7.420 23.210 1.00 96.50 360 PRO A N 1
ATOM 2757 C CA . PRO A 1 360 ? -41.571 -8.846 22.933 1.00 96.50 360 PRO A CA 1
ATOM 2758 C C . PRO A 1 360 ? -41.746 -9.147 21.428 1.00 96.50 360 PRO A C 1
ATOM 2760 O O . PRO A 1 360 ? -42.298 -8.319 20.695 1.00 96.50 360 PRO A O 1
ATOM 2763 N N . PRO A 1 361 ? -41.314 -10.332 20.949 1.00 95.00 361 PRO A N 1
ATOM 2764 C CA . PRO A 1 361 ? -41.555 -10.781 19.576 1.00 95.00 361 PRO A CA 1
ATOM 2765 C C . PRO A 1 361 ? -43.041 -10.735 19.196 1.00 95.00 361 PRO A C 1
ATOM 2767 O O . PRO A 1 361 ? -43.894 -11.156 19.974 1.00 95.00 361 PRO A O 1
ATOM 2770 N N . GLY A 1 362 ? -43.359 -10.246 17.994 1.00 93.62 362 GLY A N 1
ATOM 2771 C CA . GLY A 1 362 ? -44.743 -10.044 17.538 1.00 93.62 362 GLY A CA 1
ATOM 2772 C C . GLY A 1 362 ? -45.226 -8.595 17.685 1.00 93.62 362 GLY A C 1
ATOM 2773 O O . GLY A 1 362 ? -46.090 -8.151 16.922 1.00 93.62 362 GLY A O 1
ATOM 2774 N N . SER A 1 363 ? -44.631 -7.849 18.619 1.00 96.81 363 SER A N 1
ATOM 2775 C CA . SER A 1 363 ? -44.859 -6.420 18.847 1.00 96.81 363 SER A CA 1
ATOM 2776 C C . SER A 1 363 ? -43.539 -5.706 19.166 1.00 96.81 363 SER A C 1
ATOM 2778 O O . SER A 1 363 ? -43.404 -5.025 20.191 1.00 96.81 363 SER A O 1
ATOM 2780 N N . ARG A 1 364 ? -42.522 -5.907 18.319 1.00 97.75 364 ARG A N 1
ATOM 2781 C CA . ARG A 1 364 ? -41.228 -5.240 18.488 1.00 97.75 364 ARG A CA 1
ATOM 2782 C C . ARG A 1 364 ? -41.369 -3.727 18.323 1.00 97.75 364 ARG A C 1
ATOM 2784 O O . ARG A 1 364 ? -41.989 -3.243 17.372 1.00 97.75 364 ARG A O 1
ATOM 2791 N N . THR A 1 365 ? -40.737 -2.985 19.228 1.00 98.56 365 THR A N 1
ATOM 2792 C CA . THR A 1 365 ? -40.577 -1.532 19.136 1.00 98.56 365 THR A CA 1
ATOM 2793 C C . THR A 1 365 ? -39.346 -1.214 18.295 1.00 98.56 365 THR A C 1
ATOM 2795 O O . THR A 1 365 ? -38.240 -1.652 18.616 1.00 98.56 365 THR A O 1
ATOM 2798 N N . LEU A 1 366 ? -39.540 -0.434 17.234 1.00 98.69 366 LEU A N 1
ATOM 2799 C CA . LEU A 1 366 ? -38.502 -0.039 16.282 1.00 98.69 366 LEU A CA 1
ATOM 2800 C C . LEU A 1 366 ? -38.469 1.484 16.153 1.00 98.69 366 LEU A C 1
ATOM 2802 O O . LEU A 1 366 ? -39.512 2.135 16.214 1.00 98.69 366 LEU A O 1
ATOM 2806 N N . TYR A 1 367 ? -37.290 2.038 15.893 1.00 98.75 367 TYR A N 1
ATOM 2807 C CA . TYR A 1 367 ? -37.089 3.455 15.592 1.00 98.75 367 TYR A CA 1
ATOM 2808 C C . TYR A 1 367 ? -36.356 3.598 14.259 1.00 98.75 367 TYR A C 1
ATOM 2810 O O . TYR A 1 367 ? -35.360 2.909 14.041 1.00 98.75 367 TYR A O 1
ATOM 2818 N N . ALA A 1 368 ? -36.818 4.492 13.388 1.00 98.69 368 ALA A N 1
ATOM 2819 C CA . ALA A 1 368 ? -36.229 4.749 12.077 1.00 98.69 368 ALA A CA 1
ATOM 2820 C C . ALA A 1 368 ? -35.901 6.240 11.905 1.00 98.69 368 ALA A C 1
ATOM 2822 O O . ALA A 1 368 ? -36.743 7.105 12.146 1.00 98.69 368 ALA A O 1
ATOM 2823 N N . CYS A 1 369 ? -34.674 6.544 11.484 1.00 98.62 369 CYS A N 1
ATOM 2824 C CA . CYS A 1 369 ? -34.229 7.909 11.197 1.00 98.62 369 CYS A CA 1
ATOM 2825 C C . CYS A 1 369 ? -34.542 8.270 9.738 1.00 98.62 369 CYS A C 1
ATOM 2827 O O . CYS A 1 369 ? -33.924 7.706 8.838 1.00 98.62 369 CYS A O 1
ATOM 2829 N N . GLY A 1 370 ? -35.467 9.204 9.501 1.00 97.81 370 GLY A N 1
ATOM 2830 C CA . GLY A 1 370 ? -35.776 9.752 8.176 1.00 97.81 370 GLY A CA 1
ATOM 2831 C C . GLY A 1 370 ? -35.044 11.073 7.933 1.00 97.81 370 GLY A C 1
ATOM 2832 O O . GLY A 1 370 ? -35.270 12.058 8.642 1.00 97.81 370 GLY A O 1
ATOM 2833 N N . PHE A 1 371 ? -34.163 11.117 6.936 1.00 96.62 371 PHE A N 1
ATOM 2834 C CA . PHE A 1 371 ? -33.334 12.290 6.663 1.00 96.62 371 PHE A CA 1
ATOM 2835 C C . PHE A 1 371 ? -34.164 13.443 6.078 1.00 96.62 371 PHE A C 1
ATOM 2837 O O . PHE A 1 371 ? -34.667 13.347 4.965 1.00 96.62 371 PHE A O 1
ATOM 2844 N N . GLY A 1 372 ? -34.300 14.538 6.831 1.00 95.06 372 GLY A N 1
ATOM 2845 C CA . GLY A 1 372 ? -35.189 15.655 6.491 1.00 95.06 372 GLY A CA 1
ATOM 2846 C C . GLY A 1 372 ? -36.545 15.573 7.192 1.00 95.06 372 GLY A C 1
ATOM 2847 O O . GLY A 1 372 ? -37.220 16.585 7.320 1.00 95.06 372 GLY A O 1
ATOM 2848 N N . HIS A 1 373 ? -36.914 14.411 7.734 1.00 95.75 373 HIS A N 1
ATOM 2849 C CA . HIS A 1 373 ? -38.233 14.177 8.328 1.00 95.75 373 HIS A CA 1
ATOM 2850 C C . HIS A 1 373 ? -38.188 14.010 9.848 1.00 95.75 373 HIS A C 1
ATOM 2852 O O . HIS A 1 373 ? -39.148 14.387 10.515 1.00 95.75 373 HIS A O 1
ATOM 2858 N N . GLY A 1 374 ? -37.096 13.493 10.417 1.00 96.69 374 GLY A N 1
ATOM 2859 C CA . GLY A 1 374 ? -36.955 13.241 11.854 1.00 96.69 374 GLY A CA 1
ATOM 2860 C C . GLY A 1 374 ? -37.036 11.763 12.210 1.00 96.69 374 GLY A C 1
ATOM 2861 O O . GLY A 1 374 ? -36.478 10.925 11.502 1.00 96.69 374 GLY A O 1
ATOM 2862 N N . LEU A 1 375 ? -37.678 11.433 13.330 1.00 98.38 375 LEU A N 1
ATOM 2863 C CA . LEU A 1 375 ? -37.741 10.055 13.815 1.00 98.38 375 LEU A CA 1
ATOM 2864 C C . LEU A 1 375 ? -39.131 9.451 13.626 1.00 98.38 375 LEU A C 1
ATOM 2866 O O . LEU A 1 375 ? -40.127 10.029 14.055 1.00 98.38 375 LEU A O 1
ATOM 2870 N N . TYR A 1 376 ? -39.184 8.243 13.080 1.00 98.69 376 TYR A N 1
ATOM 2871 C CA . TYR A 1 376 ? -40.368 7.393 13.083 1.00 98.69 376 TYR A CA 1
ATOM 2872 C C . TYR A 1 376 ? -40.239 6.291 14.138 1.00 98.69 376 TYR A C 1
ATOM 2874 O O . TYR A 1 376 ? -39.143 5.793 14.401 1.00 98.69 376 TYR A O 1
ATOM 2882 N N . LYS A 1 377 ? -41.364 5.890 14.730 1.00 98.69 377 LYS A N 1
ATOM 2883 C CA . LYS A 1 377 ? -41.467 4.803 15.712 1.00 98.69 377 LYS A CA 1
ATOM 2884 C C . LYS A 1 377 ? -42.552 3.814 15.300 1.00 98.69 377 LYS A C 1
ATOM 2886 O O . LYS A 1 377 ? -43.651 4.231 14.945 1.00 98.69 377 LYS A O 1
ATOM 2891 N N . SER A 1 378 ? -42.245 2.529 15.412 1.00 98.75 378 SER A N 1
ATOM 2892 C CA . SER A 1 378 ? -43.178 1.400 15.324 1.00 98.75 378 SER A CA 1
ATOM 2893 C C . SER A 1 378 ? -43.254 0.714 16.688 1.00 98.75 378 SER A C 1
ATOM 2895 O O . SER A 1 378 ? -42.257 0.684 17.412 1.00 98.75 378 SER A O 1
ATOM 2897 N N . THR A 1 379 ? -44.391 0.101 17.012 1.00 98.12 379 THR A N 1
ATOM 2898 C CA . THR A 1 379 ? -44.561 -0.794 18.178 1.00 98.12 379 THR A CA 1
ATOM 2899 C C . THR A 1 379 ? -45.149 -2.158 17.795 1.00 98.12 379 THR A C 1
ATOM 2901 O O . THR A 1 379 ? -45.637 -2.886 18.655 1.00 98.12 379 THR A O 1
ATOM 2904 N N . ASP A 1 380 ? -45.149 -2.498 16.505 1.00 97.75 380 ASP A N 1
ATOM 2905 C CA . ASP A 1 380 ? -45.908 -3.615 15.936 1.00 97.75 380 ASP A CA 1
ATOM 2906 C C . ASP A 1 380 ? -45.107 -4.423 14.895 1.00 97.75 380 ASP A C 1
ATOM 2908 O O . ASP A 1 380 ? -45.655 -4.832 13.875 1.00 97.75 380 ASP A O 1
ATOM 2912 N N . ASP A 1 381 ? -43.817 -4.683 15.146 1.00 97.12 381 ASP A N 1
ATOM 2913 C CA . ASP A 1 381 ? -42.873 -5.317 14.197 1.00 97.12 381 ASP A CA 1
ATOM 2914 C C . ASP A 1 381 ? -42.613 -4.504 12.903 1.00 97.12 381 ASP A C 1
ATOM 2916 O O . ASP A 1 381 ? -42.133 -5.055 11.911 1.00 97.12 381 ASP A O 1
ATOM 2920 N N . GLY A 1 382 ? -42.902 -3.200 12.879 1.00 97.31 382 GLY A N 1
ATOM 2921 C CA . GLY A 1 382 ? -42.723 -2.347 11.697 1.00 97.31 382 GLY A CA 1
ATOM 2922 C C . GLY A 1 382 ? -43.880 -2.439 10.706 1.00 97.31 382 GLY A C 1
ATOM 2923 O O . GLY A 1 382 ? -43.700 -2.138 9.523 1.00 97.31 382 GLY A O 1
ATOM 2924 N N . ARG A 1 383 ? -45.062 -2.878 11.154 1.00 96.75 383 ARG A N 1
ATOM 2925 C CA . ARG A 1 383 ? -46.271 -2.899 10.318 1.00 96.75 383 ARG A CA 1
ATOM 2926 C C . ARG A 1 383 ? -46.817 -1.487 10.147 1.00 96.75 383 ARG A C 1
ATOM 2928 O O . ARG A 1 383 ? -47.246 -1.158 9.045 1.00 96.75 383 ARG A O 1
ATOM 2935 N N . THR A 1 384 ? -46.756 -0.651 11.185 1.00 98.25 384 THR A N 1
ATOM 2936 C CA . THR A 1 384 ? -47.146 0.762 11.133 1.00 98.25 384 THR A CA 1
ATOM 2937 C C . THR A 1 384 ? -46.148 1.667 11.853 1.00 98.25 384 THR A C 1
ATOM 2939 O O . THR A 1 384 ? -45.539 1.302 12.857 1.00 98.25 384 THR A O 1
ATOM 2942 N N . TRP A 1 385 ? -45.976 2.879 11.328 1.00 98.62 385 TRP A N 1
ATOM 2943 C CA . TRP A 1 385 ? -45.033 3.872 11.831 1.00 98.62 385 TRP A CA 1
ATOM 2944 C C . TRP A 1 385 ? -45.735 5.188 12.163 1.00 98.62 385 TRP A C 1
ATOM 2946 O O . TRP A 1 385 ? -46.638 5.625 11.454 1.00 98.62 385 TRP A O 1
ATOM 2956 N N . ALA A 1 386 ? -45.279 5.854 13.221 1.00 98.50 386 ALA A N 1
ATOM 2957 C CA . ALA A 1 386 ? -45.717 7.189 13.614 1.00 98.50 386 ALA A CA 1
ATOM 2958 C C . ALA A 1 386 ? -44.517 8.136 13.734 1.00 98.50 386 ALA A C 1
ATOM 2960 O O . ALA A 1 386 ? -43.474 7.750 14.262 1.00 98.50 386 ALA A O 1
ATOM 2961 N N . LEU A 1 387 ? -44.667 9.383 13.278 1.00 97.94 387 LEU A N 1
ATOM 2962 C CA . LEU A 1 387 ? -43.643 10.420 13.425 1.00 97.94 387 LEU A CA 1
ATOM 2963 C C . LEU A 1 387 ? -43.550 10.889 14.890 1.00 97.94 387 LEU A C 1
ATOM 2965 O O . LEU A 1 387 ? -44.567 11.119 15.547 1.00 97.94 387 LEU A O 1
ATOM 2969 N N . LYS A 1 388 ? -42.327 11.039 15.398 1.00 97.88 388 LYS A N 1
ATOM 2970 C CA . LYS A 1 388 ? -41.995 11.271 16.812 1.00 97.88 388 LYS A CA 1
ATOM 2971 C C . LYS A 1 388 ? -40.979 12.403 16.974 1.00 97.88 388 LYS A C 1
ATOM 2973 O O . LYS A 1 388 ? -39.863 12.217 17.454 1.00 97.88 388 LYS A O 1
ATOM 2978 N N . ASN A 1 389 ? -41.406 13.599 16.568 1.00 97.88 389 ASN A N 1
ATOM 2979 C CA . ASN A 1 389 ? -40.584 14.812 16.543 1.00 97.88 389 ASN A CA 1
ATOM 2980 C C . ASN A 1 389 ? -40.862 15.801 17.690 1.00 97.88 389 ASN A C 1
ATOM 2982 O O . ASN A 1 389 ? -40.312 16.899 17.679 1.00 97.88 389 ASN A O 1
ATOM 2986 N N . ALA A 1 390 ? -41.719 15.475 18.663 1.00 98.19 390 ALA A N 1
ATOM 2987 C CA . ALA A 1 390 ? -42.032 16.408 19.746 1.00 98.19 390 ALA A CA 1
ATOM 2988 C C . ALA A 1 390 ? -40.757 16.769 20.534 1.00 98.19 390 ALA A C 1
ATOM 2990 O O . ALA A 1 390 ? -40.070 15.887 21.041 1.00 98.19 390 ALA A O 1
ATOM 2991 N N . GLY A 1 391 ? -40.431 18.063 20.605 1.00 97.62 391 GLY A N 1
ATOM 2992 C CA . GLY A 1 391 ? -39.196 18.567 21.221 1.00 97.62 391 GLY A CA 1
ATOM 2993 C C . GLY A 1 391 ? -37.973 18.660 20.288 1.00 97.62 391 GLY A C 1
ATOM 2994 O O . GLY A 1 391 ? -36.988 19.309 20.643 1.00 97.62 391 GLY A O 1
ATOM 2995 N N . LEU A 1 392 ? -38.034 18.120 19.062 1.00 97.19 392 LEU A N 1
ATOM 2996 C CA . LEU A 1 392 ? -37.041 18.430 18.025 1.00 97.19 392 LEU A CA 1
ATOM 2997 C C . LEU A 1 392 ? -37.267 19.861 17.520 1.00 97.19 392 LEU A C 1
ATOM 2999 O O . LEU A 1 392 ? -38.363 20.198 17.076 1.00 97.19 392 LEU A O 1
ATOM 3003 N N . THR A 1 393 ? -36.237 20.710 17.592 1.00 93.75 393 THR A N 1
ATOM 3004 C CA . THR A 1 393 ? -36.355 22.154 17.305 1.00 93.75 393 THR A CA 1
ATOM 3005 C C . THR A 1 393 ? -35.848 22.564 15.922 1.00 93.75 393 THR A C 1
ATOM 3007 O O . THR A 1 393 ? -36.131 23.671 15.472 1.00 93.75 393 THR A O 1
ATOM 3010 N N . GLN A 1 394 ? -35.133 21.686 15.214 1.00 89.94 394 GLN A N 1
ATOM 3011 C CA . GLN A 1 394 ? -34.675 21.938 13.843 1.00 89.94 394 GLN A CA 1
ATOM 3012 C C . GLN A 1 394 ? -35.794 21.695 12.821 1.00 89.94 394 GLN A C 1
ATOM 3014 O O . GLN A 1 394 ? -36.487 20.677 12.866 1.00 89.94 394 GLN A O 1
ATOM 3019 N N . ARG A 1 395 ? -35.921 22.597 11.840 1.00 87.38 395 ARG A N 1
ATOM 3020 C CA . ARG A 1 395 ? -36.806 22.422 10.679 1.00 87.38 395 ARG A CA 1
ATOM 3021 C C . ARG A 1 395 ? -36.230 21.362 9.736 1.00 87.38 395 ARG A C 1
ATOM 3023 O O . ARG A 1 395 ? -35.047 21.420 9.416 1.00 87.38 395 ARG A O 1
ATOM 3030 N N . GLN A 1 396 ? -37.075 20.439 9.264 1.00 91.50 396 GLN A N 1
ATOM 3031 C CA . GLN A 1 396 ? -36.676 19.292 8.431 1.00 91.50 396 GLN A CA 1
ATOM 3032 C C . GLN A 1 396 ? -35.429 18.553 9.005 1.00 91.50 396 GLN A C 1
ATOM 3034 O O . GLN A 1 396 ? -34.340 18.593 8.414 1.00 91.50 396 GLN A O 1
ATOM 3039 N N . PRO A 1 397 ? -35.519 17.942 10.201 1.00 94.25 397 PRO A N 1
ATOM 3040 C CA . PRO A 1 397 ? -34.346 17.427 10.903 1.00 94.25 397 PRO A CA 1
ATOM 3041 C C . PRO A 1 397 ? -33.667 16.277 10.141 1.00 94.25 397 PRO A C 1
ATOM 3043 O O . PRO A 1 397 ? -34.282 15.272 9.780 1.00 94.25 397 PRO A O 1
ATOM 3046 N N . PHE A 1 398 ? -32.357 16.406 9.931 1.00 96.56 398 PHE A N 1
ATOM 3047 C CA . PHE A 1 398 ? -31.481 15.399 9.319 1.00 96.56 398 PHE A CA 1
ATOM 3048 C C . PHE A 1 398 ? -31.157 14.263 10.303 1.00 96.56 398 PHE A C 1
ATOM 3050 O O . PHE A 1 398 ? -30.002 14.058 10.681 1.00 96.56 398 PHE A O 1
ATOM 3057 N N . ALA A 1 399 ? -32.188 13.547 10.760 1.00 97.81 399 ALA A N 1
ATOM 3058 C CA . ALA A 1 399 ? -32.036 12.384 11.627 1.00 97.81 399 ALA A CA 1
ATOM 3059 C C . ALA A 1 399 ? -31.099 11.359 10.969 1.00 97.81 399 ALA A C 1
ATOM 3061 O O . ALA A 1 399 ? -31.343 10.894 9.852 1.00 97.81 399 ALA A O 1
ATOM 3062 N N . TRP A 1 400 ? -30.002 11.040 11.657 1.00 97.19 400 TRP A N 1
ATOM 3063 C CA . TRP A 1 400 ? -28.862 10.347 11.055 1.00 97.19 400 TRP A CA 1
ATOM 3064 C C . TRP A 1 400 ? -28.508 9.037 11.768 1.00 97.19 400 TRP A C 1
ATOM 3066 O O . TRP A 1 400 ? -28.358 7.981 11.143 1.00 97.19 400 TRP A O 1
ATOM 3076 N N . ARG A 1 401 ? -28.408 9.083 13.098 1.00 97.12 401 ARG A N 1
ATOM 3077 C CA . ARG A 1 401 ? -28.114 7.926 13.953 1.00 97.12 401 ARG A CA 1
ATOM 3078 C C . ARG A 1 401 ? -28.909 8.031 15.248 1.00 97.12 401 ARG A C 1
ATOM 3080 O O . ARG A 1 401 ? -29.083 9.123 15.780 1.00 97.12 401 ARG A O 1
ATOM 3087 N N . ILE A 1 402 ? -29.370 6.891 15.755 1.00 98.25 402 ILE A N 1
ATOM 3088 C CA . ILE A 1 402 ? -30.015 6.779 17.066 1.00 98.25 402 ILE A CA 1
ATOM 3089 C C . ILE A 1 402 ? -29.333 5.673 17.871 1.00 98.25 402 ILE A C 1
ATOM 3091 O O . ILE A 1 402 ? -29.068 4.594 17.340 1.00 98.25 402 ILE A O 1
ATOM 3095 N N . ALA A 1 403 ? -29.062 5.946 19.144 1.00 97.25 403 ALA A N 1
ATOM 3096 C CA . ALA A 1 403 ? -28.494 5.007 20.105 1.00 97.25 403 ALA A CA 1
ATOM 3097 C C . ALA A 1 403 ? -29.430 4.835 21.310 1.00 97.25 403 ALA A C 1
ATOM 3099 O O . ALA A 1 403 ? -30.203 5.736 21.640 1.00 97.25 403 ALA A O 1
ATOM 3100 N N . ARG A 1 404 ? -29.342 3.684 21.983 1.00 95.81 404 ARG A N 1
ATOM 3101 C CA . ARG A 1 404 ? -30.098 3.358 23.200 1.00 95.81 404 ARG A CA 1
ATOM 3102 C C . ARG A 1 404 ? -29.132 2.930 24.301 1.00 95.81 404 ARG A C 1
ATOM 3104 O O . ARG A 1 404 ? -28.290 2.066 24.075 1.00 95.81 404 ARG A O 1
ATOM 3111 N N . ALA A 1 405 ? -29.275 3.511 25.484 1.00 94.94 405 ALA A N 1
ATOM 3112 C CA . ALA A 1 405 ? -28.557 3.105 26.685 1.00 94.94 405 ALA A CA 1
ATOM 3113 C C . ALA A 1 405 ? -29.198 1.867 27.340 1.00 94.94 405 ALA A C 1
ATOM 3115 O O . ALA A 1 405 ? -30.345 1.509 27.049 1.00 94.94 405 ALA A O 1
ATOM 3116 N N . GLY A 1 406 ? -28.483 1.224 28.270 1.00 90.44 406 GLY A N 1
ATOM 3117 C CA . GLY A 1 406 ? -29.007 0.072 29.018 1.00 90.44 406 GLY A CA 1
ATOM 3118 C C . GLY A 1 406 ? -30.309 0.376 29.775 1.00 90.44 406 GLY A C 1
ATOM 3119 O O . GLY A 1 406 ? -31.217 -0.451 29.785 1.00 90.44 406 GLY A O 1
ATOM 3120 N N . ASP A 1 407 ? -30.444 1.597 30.305 1.00 92.88 407 ASP A N 1
ATOM 3121 C CA . ASP A 1 407 ? -31.627 2.080 31.036 1.00 92.88 407 ASP A CA 1
ATOM 3122 C C . ASP A 1 407 ? -32.841 2.431 30.146 1.00 92.88 407 ASP A C 1
ATOM 3124 O O . ASP A 1 407 ? -33.908 2.761 30.657 1.00 92.88 407 ASP A O 1
ATOM 3128 N N . GLY A 1 408 ? -32.703 2.344 28.818 1.00 94.12 408 GLY A N 1
ATOM 3129 C CA . GLY A 1 408 ? -33.750 2.708 27.860 1.00 94.12 408 GLY A CA 1
ATOM 3130 C C . GLY A 1 408 ? -33.737 4.169 27.403 1.00 94.12 408 GLY A C 1
ATOM 3131 O O . GLY A 1 408 ? -34.532 4.514 26.530 1.00 94.12 408 GLY A O 1
ATOM 3132 N N . THR A 1 409 ? -32.827 5.008 27.911 1.00 97.19 409 THR A N 1
ATOM 3133 C CA . THR A 1 409 ? -32.588 6.356 27.371 1.00 97.19 409 THR A CA 1
ATOM 3134 C C . THR A 1 409 ? -32.205 6.259 25.893 1.00 97.19 409 THR A C 1
ATOM 3136 O O . THR A 1 409 ? -31.305 5.499 25.527 1.00 97.19 409 THR A O 1
ATOM 3139 N N . LEU A 1 410 ? -32.855 7.054 25.047 1.00 98.31 410 LEU A N 1
ATOM 3140 C CA . LEU A 1 410 ? -32.539 7.192 23.628 1.00 98.31 410 LEU A CA 1
ATOM 3141 C C . LEU A 1 410 ? -31.758 8.480 23.376 1.00 98.31 410 LEU A C 1
ATOM 3143 O O . LEU A 1 410 ? -32.046 9.515 23.979 1.00 98.31 410 LEU A O 1
ATOM 3147 N N . TYR A 1 411 ? -30.826 8.423 22.431 1.00 98.56 411 TYR A N 1
ATOM 3148 C CA . TYR A 1 411 ? -30.069 9.573 21.951 1.00 98.56 411 TYR A CA 1
ATOM 3149 C C . TYR A 1 411 ? -30.147 9.653 20.426 1.00 98.56 411 TYR A C 1
ATOM 3151 O O . TYR A 1 411 ? -29.807 8.684 19.748 1.00 98.56 411 TYR A O 1
ATOM 3159 N N . LEU A 1 412 ? -30.577 10.794 19.889 1.00 98.69 412 LEU A N 1
ATOM 3160 C CA . LEU A 1 412 ? -30.719 11.045 18.453 1.00 98.69 412 LEU A CA 1
ATOM 3161 C C . LEU A 1 412 ? -29.685 12.075 17.992 1.00 98.69 412 LEU A C 1
ATOM 3163 O O . LEU A 1 412 ? -29.660 13.202 18.487 1.00 98.69 412 LEU A O 1
ATOM 3167 N N . VAL A 1 413 ? -28.870 11.691 17.012 1.00 98.38 413 VAL A N 1
ATOM 3168 C CA . VAL A 1 413 ? -27.956 12.583 16.293 1.00 98.38 413 VAL A CA 1
ATOM 3169 C C . VAL A 1 413 ? -28.659 13.122 15.051 1.00 98.38 413 VAL A C 1
ATOM 3171 O O . VAL A 1 413 ? -29.117 12.354 14.195 1.00 98.38 413 VAL A O 1
ATOM 3174 N N . VAL A 1 414 ? -28.704 14.448 14.944 1.00 97.81 414 VAL A N 1
ATOM 3175 C CA . VAL A 1 414 ? -29.139 15.184 13.755 1.00 97.81 414 VAL A CA 1
ATOM 3176 C C . VAL A 1 414 ? -27.910 15.794 13.088 1.00 97.81 414 VAL A C 1
ATOM 3178 O O . VAL A 1 414 ? -27.213 16.611 13.693 1.00 97.81 414 VAL A O 1
ATOM 3181 N N . ALA A 1 415 ? -27.643 15.394 11.845 1.00 95.75 415 ALA A N 1
ATOM 3182 C CA . ALA A 1 415 ? -26.486 15.863 11.088 1.00 95.75 415 ALA A CA 1
ATOM 3183 C C . ALA A 1 415 ? -26.598 17.357 10.732 1.00 95.75 415 ALA A C 1
ATOM 3185 O O . ALA A 1 415 ? -27.697 17.892 10.573 1.00 95.75 415 ALA A O 1
ATOM 3186 N N . ARG A 1 416 ? -25.451 18.030 10.574 1.00 92.75 416 ARG A N 1
ATOM 3187 C CA . ARG A 1 416 ? -25.414 19.452 10.200 1.00 92.75 416 ARG A CA 1
ATOM 3188 C C . ARG A 1 416 ? -25.907 19.694 8.768 1.00 92.75 416 ARG A C 1
ATOM 3190 O O . ARG A 1 416 ? -25.642 18.903 7.862 1.00 92.75 416 ARG A O 1
ATOM 3197 N N . ARG A 1 417 ? -26.567 20.835 8.581 1.00 89.31 417 ARG A N 1
ATOM 3198 C CA . ARG A 1 417 ? -27.023 21.415 7.307 1.00 89.31 417 ARG A CA 1
ATOM 3199 C C . ARG A 1 417 ? -26.182 22.636 6.892 1.00 89.31 417 ARG A C 1
ATOM 3201 O O . ARG A 1 417 ? -26.219 23.026 5.731 1.00 89.31 417 ARG A O 1
ATOM 3208 N N . SER A 1 418 ? -25.425 23.250 7.804 1.00 80.69 418 SER A N 1
ATOM 3209 C CA . SER A 1 418 ? -24.557 24.390 7.484 1.00 80.69 418 SER A CA 1
ATOM 3210 C C . SER A 1 418 ? -23.189 23.958 6.951 1.00 80.69 418 SER A C 1
ATOM 3212 O O . SER A 1 418 ? -22.625 22.923 7.317 1.00 80.69 418 SER A O 1
ATOM 3214 N N . GLU A 1 419 ? -22.651 24.800 6.075 1.00 77.25 419 GLU A N 1
ATOM 3215 C CA . GLU A 1 419 ? -21.310 24.697 5.485 1.00 77.25 419 GLU A CA 1
ATOM 3216 C C . GLU A 1 419 ? -20.560 26.027 5.538 1.00 77.25 419 GLU A C 1
ATOM 3218 O O . GLU A 1 419 ? -19.483 26.168 4.965 1.00 77.25 419 GLU A O 1
ATOM 3223 N N . ARG A 1 420 ? -21.151 27.030 6.192 1.00 72.19 420 ARG A N 1
ATOM 3224 C CA . ARG A 1 420 ? -20.755 28.440 6.104 1.00 72.19 420 ARG A CA 1
ATOM 3225 C C . ARG A 1 420 ? -19.469 28.778 6.869 1.00 72.19 420 ARG A C 1
ATOM 3227 O O . ARG A 1 420 ? -19.151 29.949 7.025 1.00 72.19 420 ARG A O 1
ATOM 3234 N N . GLY A 1 421 ? -18.744 27.772 7.360 1.00 73.25 421 GLY A N 1
ATOM 3235 C CA . GLY A 1 421 ? -17.549 27.960 8.184 1.00 73.25 421 GLY A CA 1
ATOM 3236 C C . GLY A 1 421 ? -17.836 28.506 9.591 1.00 73.25 421 GLY A C 1
ATOM 3237 O O . GLY A 1 421 ? -16.902 28.864 10.298 1.00 73.25 421 GLY A O 1
ATOM 3238 N N . CYS A 1 422 ? -19.106 28.593 10.000 1.00 79.94 422 CYS A N 1
ATOM 3239 C CA . CYS A 1 422 ? -19.535 29.174 11.272 1.00 79.94 422 CYS A CA 1
ATOM 3240 C C . CYS A 1 422 ? -20.281 28.169 12.161 1.00 79.94 422 CYS A C 1
ATOM 3242 O O . CYS A 1 422 ? -20.710 27.111 11.705 1.00 79.94 422 CYS A O 1
ATOM 3244 N N . ILE A 1 423 ? -20.398 28.531 13.440 1.00 87.19 423 ILE A N 1
ATOM 3245 C CA . ILE A 1 423 ? -21.060 27.788 14.519 1.00 87.19 423 ILE A CA 1
ATOM 3246 C C . ILE A 1 423 ? -22.049 28.744 15.196 1.00 87.19 423 ILE A C 1
ATOM 3248 O O . ILE A 1 423 ? -21.757 29.935 15.325 1.00 87.19 423 ILE A O 1
ATOM 3252 N N . GLY A 1 424 ? -23.190 28.225 15.641 1.00 85.00 424 GLY A N 1
ATOM 3253 C CA . GLY A 1 424 ? -24.278 28.975 16.268 1.00 85.00 424 GLY A CA 1
ATOM 3254 C C . GLY A 1 424 ? -25.419 29.348 15.316 1.00 85.00 424 GLY A C 1
ATOM 3255 O O . GLY A 1 424 ? -26.219 30.212 15.671 1.00 85.00 424 GLY A O 1
ATOM 3256 N N . ASP A 1 425 ? -25.497 28.742 14.123 1.00 87.06 425 ASP A N 1
ATOM 3257 C CA . ASP A 1 425 ? -26.577 28.984 13.152 1.00 87.06 425 ASP A CA 1
ATOM 3258 C C . ASP A 1 425 ? -27.683 27.903 13.183 1.00 87.06 425 ASP A C 1
ATOM 3260 O O . ASP A 1 425 ? -27.588 26.888 13.877 1.00 87.06 425 ASP A O 1
ATOM 3264 N N . ASP A 1 426 ? -28.787 28.138 12.466 1.00 86.44 426 ASP A N 1
ATOM 3265 C CA . ASP A 1 426 ? -29.946 27.233 12.414 1.00 86.44 426 ASP A CA 1
ATOM 3266 C C . ASP A 1 426 ? -29.693 25.943 11.608 1.00 86.44 426 ASP A C 1
ATOM 3268 O O . ASP A 1 426 ? -30.483 24.996 11.676 1.00 86.44 426 ASP A O 1
ATOM 3272 N N . GLY A 1 427 ? -28.585 25.893 10.867 1.00 89.00 427 GLY A N 1
ATOM 3273 C CA . GLY A 1 427 ? -28.077 24.734 10.148 1.00 89.00 427 GLY A CA 1
ATOM 3274 C C . GLY A 1 427 ? -27.035 23.919 10.921 1.00 89.00 427 GLY A C 1
ATOM 3275 O O . GLY A 1 427 ? -26.572 22.905 10.390 1.00 89.00 427 GLY A O 1
ATOM 3276 N N . ASP A 1 428 ? -26.667 24.291 12.147 1.00 92.81 428 ASP A N 1
ATOM 3277 C CA . ASP A 1 428 ? -25.852 23.440 13.019 1.00 92.81 428 ASP A CA 1
ATOM 3278 C C . ASP A 1 428 ? -26.519 22.070 13.248 1.00 92.81 428 ASP A C 1
ATOM 3280 O O . ASP A 1 428 ? -27.748 21.938 13.301 1.00 92.81 428 ASP A O 1
ATOM 3284 N N . GLY A 1 429 ? -25.702 21.026 13.399 1.00 95.31 429 GLY A N 1
ATOM 3285 C CA . GLY A 1 429 ? -26.165 19.718 13.854 1.00 95.31 429 GLY A CA 1
ATOM 3286 C C . GLY A 1 429 ? -26.556 19.741 15.334 1.00 95.31 429 GLY A C 1
ATOM 3287 O O . GLY A 1 429 ? -26.291 20.697 16.063 1.00 95.31 429 GLY A O 1
ATOM 3288 N N . ALA A 1 430 ? -27.207 18.678 15.800 1.00 96.88 430 ALA A N 1
ATOM 3289 C CA . ALA A 1 430 ? -27.691 18.611 17.176 1.00 96.88 430 ALA A CA 1
ATOM 3290 C C . ALA A 1 430 ? -27.679 17.190 17.739 1.00 96.88 430 ALA A C 1
ATOM 3292 O O . ALA A 1 430 ? -27.764 16.200 17.010 1.00 96.88 430 ALA A O 1
ATOM 3293 N N . LEU A 1 431 ? -27.625 17.117 19.066 1.00 98.06 431 LEU A N 1
ATOM 3294 C CA . LEU A 1 431 ? -27.843 15.907 19.842 1.00 98.06 431 LEU A CA 1
ATOM 3295 C C . LEU A 1 431 ? -29.122 16.088 20.669 1.00 98.06 431 LEU A C 1
ATOM 3297 O O . LEU A 1 431 ? -29.309 17.129 21.298 1.00 98.06 431 LEU A O 1
ATOM 3301 N N . TYR A 1 432 ? -29.995 15.085 20.677 1.00 98.50 432 TYR A N 1
ATOM 3302 C CA . TYR A 1 432 ? -31.201 15.059 21.508 1.00 98.50 432 TYR A CA 1
ATOM 3303 C C . TYR A 1 432 ? -31.237 13.806 22.378 1.00 98.50 432 TYR A C 1
ATOM 3305 O O . TYR A 1 432 ? -30.728 12.757 21.985 1.00 98.50 432 TYR A O 1
ATOM 3313 N N . ARG A 1 433 ? -31.897 13.906 23.532 1.00 98.38 433 ARG A N 1
ATOM 3314 C CA . ARG A 1 433 ? -32.133 12.822 24.490 1.00 98.38 433 ARG A CA 1
ATOM 3315 C C . ARG A 1 433 ? -33.629 12.612 24.704 1.00 98.38 433 ARG A C 1
ATOM 3317 O O . ARG A 1 433 ? -34.371 13.584 24.802 1.00 98.38 433 ARG A O 1
ATOM 3324 N N . SER A 1 434 ? -34.059 11.364 24.840 1.00 98.56 434 SER A N 1
ATOM 3325 C CA . SER A 1 434 ? -35.411 10.990 25.269 1.00 98.56 434 SER A CA 1
ATOM 3326 C C . SER A 1 434 ? -35.333 9.925 26.364 1.00 98.56 434 SER A C 1
ATOM 3328 O O . SER A 1 434 ? -34.533 8.994 26.283 1.00 98.56 434 SER A O 1
ATOM 3330 N N . THR A 1 435 ? -36.174 10.054 27.389 1.00 97.31 435 THR A N 1
ATOM 3331 C CA . THR A 1 435 ? -36.329 9.074 28.485 1.00 97.31 435 THR A CA 1
ATOM 3332 C C . THR A 1 435 ? -37.707 8.411 28.504 1.00 97.31 435 THR A C 1
ATOM 3334 O O . THR A 1 435 ? -38.001 7.621 29.394 1.00 97.31 435 THR A O 1
ATOM 3337 N N . ASP A 1 436 ? -38.559 8.720 27.527 1.00 97.19 436 ASP A N 1
ATOM 3338 C CA . ASP A 1 436 ? -39.959 8.291 27.437 1.00 97.19 436 ASP A CA 1
ATOM 3339 C C . ASP A 1 436 ? -40.237 7.426 26.193 1.00 97.19 436 ASP A C 1
ATOM 3341 O O . ASP A 1 436 ? -41.381 7.257 25.781 1.00 97.19 436 ASP A O 1
ATOM 3345 N N . ARG A 1 437 ? -39.185 6.814 25.628 1.00 96.19 437 ARG A N 1
ATOM 3346 C CA . ARG A 1 437 ? -39.220 6.001 24.396 1.00 96.19 437 ARG A CA 1
ATOM 3347 C C . ARG A 1 437 ? -39.593 6.819 23.152 1.00 96.19 437 ARG A C 1
ATOM 3349 O O . ARG A 1 437 ? -40.421 6.382 22.350 1.00 96.19 437 ARG A O 1
ATOM 3356 N N . ALA A 1 438 ? -38.949 7.973 22.983 1.00 98.06 438 ALA A N 1
ATOM 3357 C CA . ALA A 1 438 ? -39.138 8.918 21.882 1.00 98.06 438 ALA A CA 1
ATOM 3358 C C . ALA A 1 438 ? -40.553 9.515 21.799 1.00 98.06 438 ALA A C 1
ATOM 3360 O O . ALA A 1 438 ? -41.031 9.807 20.708 1.00 98.06 438 ALA A O 1
ATOM 3361 N N . GLU A 1 439 ? -41.240 9.701 22.925 1.00 97.88 439 GLU A N 1
ATOM 3362 C CA . GLU A 1 439 ? -42.480 10.489 22.941 1.00 97.88 439 GLU A CA 1
ATOM 3363 C C . GLU A 1 439 ? -42.170 11.992 23.042 1.00 97.88 439 GLU A C 1
ATOM 3365 O O . GLU A 1 439 ? -42.863 12.797 22.419 1.00 97.88 439 GLU A O 1
ATOM 3370 N N . HIS A 1 440 ? -41.074 12.364 23.711 1.00 98.44 440 HIS A N 1
ATOM 3371 C CA . HIS A 1 440 ? -40.513 13.712 23.728 1.00 98.44 440 HIS A CA 1
ATOM 3372 C C . HIS A 1 440 ? -38.975 13.705 23.670 1.00 98.44 440 HIS A C 1
ATOM 3374 O O . HIS A 1 440 ? -38.309 12.805 24.189 1.00 98.44 440 HIS A O 1
ATOM 3380 N N . TRP A 1 441 ? -38.406 14.747 23.060 1.00 98.62 441 TRP A N 1
ATOM 3381 C CA . TRP A 1 441 ? -36.969 14.950 22.885 1.00 98.62 441 TRP A CA 1
ATOM 3382 C C . TRP A 1 441 ? -36.485 16.246 23.539 1.00 98.62 441 TRP A C 1
ATOM 3384 O O . TRP A 1 441 ? -36.967 17.331 23.233 1.00 98.62 441 TRP A O 1
ATOM 3394 N N . THR A 1 442 ? -35.458 16.157 24.377 1.00 98.25 442 THR A N 1
ATOM 3395 C CA . THR A 1 442 ? -34.748 17.314 24.937 1.00 98.25 442 THR A CA 1
ATOM 3396 C C . THR A 1 442 ? -33.444 17.527 24.173 1.00 98.25 442 THR A C 1
ATOM 3398 O O . THR A 1 442 ? -32.650 16.593 24.051 1.00 98.25 442 THR A O 1
ATOM 3401 N N . ARG A 1 443 ? -33.200 18.739 23.653 1.00 97.31 443 ARG A N 1
ATOM 3402 C CA . ARG A 1 443 ? -31.908 19.089 23.032 1.00 97.31 443 ARG A CA 1
ATOM 3403 C C . ARG A 1 443 ? -30.804 19.061 24.092 1.00 97.31 443 ARG A C 1
ATOM 3405 O O . ARG A 1 443 ? -31.013 19.516 25.213 1.00 97.31 443 ARG A O 1
ATOM 3412 N N . MET A 1 444 ? -29.649 18.514 23.736 1.00 97.06 444 MET A N 1
ATOM 3413 C CA . MET A 1 444 ? -28.445 18.502 24.563 1.00 97.06 444 MET A CA 1
ATOM 3414 C C . MET A 1 444 ? -27.455 19.556 24.074 1.00 97.06 444 MET A C 1
ATOM 3416 O O . MET A 1 444 ? -27.361 19.816 22.871 1.00 97.06 444 MET A O 1
ATOM 3420 N N . GLU A 1 445 ? -26.671 20.097 25.003 1.00 95.00 445 GLU A N 1
ATOM 3421 C CA . GLU A 1 445 ? -25.514 20.921 24.669 1.00 95.00 445 GLU A CA 1
ATOM 3422 C C . GLU A 1 445 ? -24.415 20.063 24.027 1.00 95.00 445 GLU A C 1
ATOM 3424 O O . GLU A 1 445 ? -24.052 18.990 24.525 1.00 95.00 445 GLU A O 1
ATOM 3429 N N . LEU A 1 446 ? -23.891 20.544 22.900 1.00 96.12 446 LEU A N 1
ATOM 3430 C CA . LEU A 1 446 ? -22.725 19.961 22.242 1.00 96.12 446 LEU A CA 1
ATOM 3431 C C . LEU A 1 446 ? -21.434 20.419 22.948 1.00 96.12 446 LEU A C 1
ATOM 3433 O O . LEU A 1 446 ? -21.440 21.425 23.661 1.00 96.12 446 LEU A O 1
ATOM 3437 N N . PRO A 1 447 ? -20.302 19.716 22.758 1.00 96.06 447 PRO A N 1
ATOM 3438 C CA . PRO A 1 447 ? -19.016 20.207 23.234 1.00 96.06 447 PRO A CA 1
ATOM 3439 C C . PRO A 1 447 ? -18.718 21.614 22.674 1.00 96.06 447 PRO A C 1
ATOM 3441 O O . PRO A 1 447 ? -19.021 21.872 21.505 1.00 96.06 447 PRO A O 1
ATOM 3444 N N . PRO A 1 448 ? -18.099 22.523 23.453 1.00 92.06 448 PRO A N 1
ATOM 3445 C CA . PRO A 1 448 ? -17.796 23.875 22.990 1.00 92.06 448 PRO A CA 1
ATOM 3446 C C . PRO A 1 448 ? -17.037 23.884 21.658 1.00 92.06 448 PRO A C 1
ATOM 3448 O O . PRO A 1 448 ? -16.074 23.138 21.478 1.00 92.06 448 PRO A O 1
ATOM 3451 N N . GLY A 1 449 ? -17.486 24.720 20.718 1.00 91.31 449 GLY A N 1
ATOM 3452 C CA . GLY A 1 449 ? -16.904 24.801 19.376 1.00 91.31 449 GLY A CA 1
ATOM 3453 C C . GLY A 1 449 ? -17.231 23.621 18.451 1.00 91.31 449 GLY A C 1
ATOM 3454 O O . GLY A 1 449 ? -16.569 23.481 17.432 1.00 91.31 449 GLY A O 1
ATOM 3455 N N . THR A 1 450 ? -18.224 22.781 18.765 1.00 94.12 450 THR A N 1
ATOM 3456 C CA . THR A 1 450 ? -18.673 21.667 17.905 1.00 94.12 450 THR A CA 1
ATOM 3457 C C . THR A 1 450 ? -20.052 21.945 17.307 1.00 94.12 450 THR A C 1
ATOM 3459 O O . THR A 1 450 ? -20.991 22.206 18.054 1.00 94.12 450 THR A O 1
ATOM 3462 N N . ASN A 1 451 ? -20.212 21.788 15.986 1.00 93.75 451 ASN A N 1
ATOM 3463 C CA . ASN A 1 451 ? -21.529 21.804 15.323 1.00 93.75 451 ASN A CA 1
ATOM 3464 C C . ASN A 1 451 ? -21.830 20.603 14.410 1.00 93.75 451 ASN A C 1
ATOM 3466 O O . ASN A 1 451 ? -22.916 20.526 13.837 1.00 93.75 451 ASN A O 1
ATOM 3470 N N . GLY A 1 452 ? -20.888 19.670 14.244 1.00 94.56 452 GLY A N 1
ATOM 3471 C CA . GLY A 1 452 ? -21.020 18.523 13.342 1.00 94.56 452 GLY A CA 1
ATOM 3472 C C . GLY A 1 452 ? -21.044 17.166 14.051 1.00 94.56 452 GLY A C 1
ATOM 3473 O O . GLY A 1 452 ? -20.166 16.359 13.760 1.00 94.56 452 GLY A O 1
ATOM 3474 N N . PRO A 1 453 ? -21.982 16.874 14.973 1.00 96.25 453 PRO A N 1
ATOM 3475 C CA . PRO A 1 453 ? -22.077 15.549 15.583 1.00 96.25 453 PRO A CA 1
ATOM 3476 C C . PRO A 1 453 ? -22.389 14.484 14.515 1.00 96.25 453 PRO A C 1
ATOM 3478 O O . PRO A 1 453 ? -23.316 14.653 13.722 1.00 96.25 453 PRO A O 1
ATOM 3481 N N . ASN A 1 454 ? -21.628 13.385 14.503 1.00 94.25 454 ASN A N 1
ATOM 3482 C CA . ASN A 1 454 ? -21.766 12.299 13.521 1.00 94.25 454 ASN A CA 1
ATOM 3483 C C . ASN A 1 454 ? -22.350 11.015 14.125 1.00 94.25 454 ASN A C 1
ATOM 3485 O O . ASN A 1 454 ? -23.249 10.412 13.540 1.00 94.25 454 ASN A O 1
ATOM 3489 N N . ALA A 1 455 ? -21.868 10.587 15.289 1.00 95.19 455 ALA A N 1
ATOM 3490 C CA . ALA A 1 455 ? -22.377 9.411 15.985 1.00 95.19 455 ALA A CA 1
ATOM 3491 C C . ALA A 1 455 ? -22.244 9.575 17.500 1.00 95.19 455 ALA A C 1
ATOM 3493 O O . ALA A 1 455 ? -21.308 10.205 17.993 1.00 95.19 455 ALA A O 1
ATOM 3494 N N . LEU A 1 456 ? -23.180 8.973 18.235 1.00 97.44 456 LEU A N 1
ATOM 3495 C CA . LEU A 1 456 ? -23.095 8.825 19.681 1.00 97.44 456 LEU A CA 1
ATOM 3496 C C . LEU A 1 456 ? -23.107 7.340 20.035 1.00 97.44 456 LEU A C 1
ATOM 3498 O O . LEU A 1 456 ? -24.050 6.629 19.689 1.00 97.44 456 LEU A O 1
ATOM 3502 N N . THR A 1 457 ? -22.103 6.908 20.788 1.00 95.75 457 THR A N 1
ATOM 3503 C CA . THR A 1 457 ? -22.023 5.568 21.366 1.00 95.75 457 THR A CA 1
ATOM 3504 C C . THR A 1 457 ? -22.109 5.662 22.884 1.00 95.75 457 THR A C 1
ATOM 3506 O O . THR A 1 457 ? -21.435 6.476 23.513 1.00 95.75 457 THR A O 1
ATOM 3509 N N . VAL A 1 458 ? -22.963 4.829 23.476 1.00 95.44 458 VAL A N 1
ATOM 3510 C CA . VAL A 1 458 ? -23.133 4.712 24.930 1.00 95.44 458 VAL A CA 1
ATOM 3511 C C . VAL A 1 458 ? -22.298 3.533 25.422 1.00 95.44 458 VAL A C 1
ATOM 3513 O O . VAL A 1 458 ? -22.286 2.482 24.780 1.00 95.44 458 VAL A O 1
ATOM 3516 N N . ASP A 1 459 ? -21.613 3.684 26.553 1.00 93.06 459 ASP A N 1
ATOM 3517 C CA . ASP A 1 459 ? -20.914 2.572 27.195 1.00 93.06 459 ASP A CA 1
ATOM 3518 C C . ASP A 1 459 ? -21.934 1.521 27.692 1.00 93.06 459 ASP A C 1
ATOM 3520 O O . ASP A 1 459 ? -22.838 1.861 28.461 1.00 93.06 459 ASP A O 1
ATOM 3524 N N . PRO A 1 460 ? -21.819 0.236 27.300 1.00 89.06 460 PRO A N 1
ATOM 3525 C CA . PRO A 1 460 ? -22.789 -0.791 27.687 1.00 89.06 460 PRO A CA 1
ATOM 3526 C C . PRO A 1 460 ? -22.790 -1.086 29.196 1.00 89.06 460 PRO A C 1
ATOM 3528 O O . PRO A 1 460 ? -23.729 -1.706 29.692 1.00 89.06 460 PRO A O 1
ATOM 3531 N N . THR A 1 461 ? -21.754 -0.658 29.928 1.00 89.81 461 THR A N 1
ATOM 3532 C CA . THR A 1 461 ? -21.614 -0.853 31.380 1.00 89.81 461 THR A CA 1
ATOM 3533 C C . THR A 1 461 ? -21.930 0.398 32.202 1.00 89.81 461 THR A C 1
ATOM 3535 O O . THR A 1 461 ? -22.042 0.305 33.422 1.00 89.81 461 THR A O 1
ATOM 3538 N N . ASP A 1 462 ? -22.077 1.563 31.563 1.00 92.94 462 ASP A N 1
ATOM 3539 C CA . ASP A 1 462 ? -22.365 2.836 32.228 1.00 92.94 462 ASP A CA 1
ATOM 3540 C C . ASP A 1 462 ? -23.169 3.768 31.307 1.00 92.94 462 ASP A C 1
ATOM 3542 O O . ASP A 1 462 ? -22.619 4.455 30.449 1.00 92.94 462 ASP A O 1
ATOM 3546 N N . ALA A 1 463 ? -24.482 3.857 31.538 1.00 93.56 463 ALA A N 1
ATOM 3547 C CA . ALA A 1 463 ? -25.386 4.720 30.772 1.00 93.56 463 ALA A CA 1
ATOM 3548 C C . ALA A 1 463 ? -25.050 6.228 30.849 1.00 93.56 463 ALA A C 1
ATOM 3550 O O . ALA A 1 463 ? -25.586 7.013 30.060 1.00 93.56 463 ALA A O 1
ATOM 3551 N N . LYS A 1 464 ? -24.177 6.652 31.778 1.00 94.50 464 LYS A N 1
ATOM 3552 C CA . LYS A 1 464 ? -23.683 8.034 31.886 1.00 94.50 464 LYS A CA 1
ATOM 3553 C C . LYS A 1 464 ? -22.391 8.271 31.104 1.00 94.50 464 LYS A C 1
ATOM 3555 O O . LYS A 1 464 ? -22.046 9.437 30.898 1.00 94.50 464 LYS A O 1
ATOM 3560 N N . ARG A 1 465 ? -21.684 7.223 30.668 1.00 96.25 465 ARG A N 1
ATOM 3561 C CA . ARG A 1 465 ? -20.469 7.350 29.858 1.00 96.25 465 ARG A CA 1
ATOM 3562 C C . ARG A 1 465 ? -20.823 7.332 28.372 1.00 96.25 465 ARG A C 1
ATOM 3564 O O . ARG A 1 465 ? -21.308 6.335 27.839 1.00 96.25 465 ARG A O 1
ATOM 3571 N N . LEU A 1 466 ? -20.591 8.466 27.715 1.00 97.56 466 LEU A N 1
ATOM 3572 C CA . LEU A 1 466 ? -20.956 8.715 26.320 1.00 97.56 466 LEU A CA 1
ATOM 3573 C C . LEU A 1 466 ? -19.716 9.061 25.494 1.00 97.56 466 LEU A C 1
ATOM 3575 O O . LEU A 1 466 ? -18.854 9.809 25.956 1.00 97.56 466 LEU A O 1
ATOM 3579 N N . TYR A 1 467 ? -19.682 8.578 24.255 1.00 97.88 467 TYR A N 1
ATOM 3580 C CA . TYR A 1 467 ? -18.666 8.883 23.252 1.00 97.88 467 TYR A CA 1
ATOM 3581 C C . TYR A 1 467 ? -19.339 9.560 22.059 1.00 97.88 467 TYR A C 1
ATOM 3583 O O . TYR A 1 467 ? -20.200 8.957 21.419 1.00 97.88 467 TYR A O 1
ATOM 3591 N N . LEU A 1 468 ? -18.955 10.798 21.759 1.00 98.19 468 LEU A N 1
ATOM 3592 C CA . LEU A 1 468 ? -19.458 11.573 20.626 1.00 98.19 468 LEU A CA 1
ATOM 3593 C C . LEU A 1 468 ? -18.345 11.727 19.583 1.00 98.19 468 LEU A C 1
ATOM 3595 O O . LEU A 1 468 ? -17.294 12.290 19.894 1.00 98.19 468 LEU A O 1
ATOM 3599 N N . SER A 1 469 ? -18.574 11.257 18.356 1.00 96.81 469 SER A N 1
ATOM 3600 C CA . SER A 1 469 ? -17.747 11.617 17.199 1.00 96.81 469 SER A CA 1
ATOM 3601 C C . SER A 1 469 ? -18.262 12.910 16.571 1.00 96.81 469 SER A C 1
ATOM 3603 O O . SER A 1 469 ? -19.474 13.122 16.446 1.00 96.81 469 SER A O 1
ATOM 3605 N N . ALA A 1 470 ? -17.340 13.774 16.154 1.00 95.56 470 ALA A N 1
ATOM 3606 C CA . ALA A 1 470 ? -17.665 15.033 15.505 1.00 95.56 470 ALA A CA 1
ATOM 3607 C C . ALA A 1 470 ? -16.803 15.304 14.269 1.00 95.56 470 ALA A C 1
ATOM 3609 O O . ALA A 1 470 ? -15.619 14.956 14.205 1.00 95.56 470 ALA A O 1
ATOM 3610 N N . TRP A 1 471 ? -17.430 15.983 13.312 1.00 93.00 471 TRP A N 1
ATOM 3611 C CA . TRP A 1 471 ? -16.847 16.499 12.088 1.00 93.00 471 TRP A CA 1
ATOM 3612 C C . TRP A 1 471 ? -16.601 18.004 12.203 1.00 93.00 471 TRP A C 1
ATOM 3614 O O . TRP A 1 471 ? -17.536 18.786 12.397 1.00 93.00 471 TRP A O 1
ATOM 3624 N N . GLY A 1 472 ? -15.345 18.400 12.031 1.00 92.38 472 GLY A N 1
ATOM 3625 C CA . GLY A 1 472 ? -14.871 19.766 12.160 1.00 92.38 472 GLY A CA 1
ATOM 3626 C C . GLY A 1 472 ? -15.430 20.726 11.113 1.00 92.38 472 GLY A C 1
ATOM 3627 O O . GLY A 1 472 ? -15.977 20.359 10.064 1.00 92.38 472 GLY A O 1
ATOM 3628 N N . VAL A 1 473 ? -15.336 22.003 11.430 1.00 89.75 473 VAL A N 1
ATOM 3629 C CA . VAL A 1 473 ? -15.593 23.113 10.524 1.00 89.75 473 VAL A CA 1
ATOM 3630 C C . VAL A 1 473 ? -14.292 23.432 9.796 1.00 89.75 473 VAL A C 1
ATOM 3632 O O . VAL A 1 473 ? -13.234 23.488 10.422 1.00 89.75 473 VAL A O 1
ATOM 3635 N N . ALA A 1 474 ? -14.386 23.624 8.478 1.00 85.88 474 ALA A N 1
ATOM 3636 C CA . ALA A 1 474 ? -13.225 23.907 7.649 1.00 85.88 474 ALA A CA 1
ATOM 3637 C C . ALA A 1 474 ? -12.620 25.272 8.008 1.00 85.88 474 ALA A C 1
ATOM 3639 O O . ALA A 1 474 ? -13.332 26.281 7.989 1.00 85.88 474 ALA A O 1
ATOM 3640 N N . GLY A 1 475 ? -11.330 25.299 8.334 1.00 80.88 475 GLY A N 1
ATOM 3641 C CA . GLY A 1 475 ? -10.603 26.524 8.663 1.00 80.88 475 GLY A CA 1
ATOM 3642 C C . GLY A 1 475 ? -9.811 27.090 7.486 1.00 80.88 475 GLY A C 1
ATOM 3643 O O . GLY A 1 475 ? -9.796 26.547 6.384 1.00 80.88 475 GLY A O 1
ATOM 3644 N N . ARG A 1 476 ? -9.133 28.221 7.719 1.00 74.06 476 ARG A N 1
ATOM 3645 C CA . ARG A 1 476 ? -8.194 28.801 6.738 1.00 74.06 476 ARG A CA 1
ATOM 3646 C C . ARG A 1 476 ? -6.829 28.102 6.749 1.00 74.06 476 ARG A C 1
ATOM 3648 O O . ARG A 1 476 ? -6.160 28.083 5.722 1.00 74.06 476 ARG A O 1
ATOM 3655 N N . GLU A 1 477 ? -6.430 27.589 7.910 1.00 78.69 477 GLU A N 1
ATOM 3656 C CA . GLU A 1 477 ? -5.133 26.943 8.149 1.00 78.69 477 GLU A CA 1
ATOM 3657 C C . GLU A 1 477 ? -5.348 25.513 8.663 1.00 78.69 477 GLU A C 1
ATOM 3659 O O . GLU A 1 477 ? -4.909 24.575 8.008 1.00 78.69 477 GLU A O 1
ATOM 3664 N N . ASP A 1 478 ? -6.125 25.352 9.742 1.00 83.50 478 ASP A N 1
ATOM 3665 C CA . ASP A 1 478 ? -6.524 24.057 10.308 1.00 83.50 478 ASP A CA 1
ATOM 3666 C C . ASP A 1 478 ? -8.040 23.974 10.542 1.00 83.50 478 ASP A C 1
ATOM 3668 O O . ASP A 1 478 ? -8.683 24.961 10.911 1.00 83.50 478 ASP A O 1
ATOM 3672 N N . ASP A 1 479 ? -8.600 22.773 10.393 1.00 89.50 479 ASP A N 1
ATOM 3673 C CA . ASP A 1 479 ? -10.004 22.483 10.702 1.00 89.50 479 ASP A CA 1
ATOM 3674 C C . ASP A 1 479 ? -10.205 22.335 12.221 1.00 89.50 479 ASP A C 1
ATOM 3676 O O . ASP A 1 479 ? -9.319 21.875 12.943 1.00 89.50 479 ASP A O 1
ATOM 3680 N N . THR A 1 480 ? -11.367 22.745 12.739 1.00 91.38 480 THR A N 1
ATOM 3681 C CA . THR A 1 480 ? -11.609 22.819 14.196 1.00 91.38 480 THR A CA 1
ATOM 3682 C C . THR A 1 480 ? -13.004 22.339 14.597 1.00 91.38 480 THR A C 1
ATOM 3684 O O . THR A 1 480 ? -13.921 22.297 13.782 1.00 91.38 480 THR A O 1
ATOM 3687 N N . GLY A 1 481 ? -13.194 21.967 15.868 1.00 90.62 481 GLY A N 1
ATOM 3688 C CA . GLY A 1 481 ? -14.502 21.532 16.386 1.00 90.62 481 GLY A CA 1
ATOM 3689 C C . GLY A 1 481 ? -14.860 20.062 16.140 1.00 90.62 481 GLY A C 1
ATOM 3690 O O . GLY A 1 481 ? -15.996 19.657 16.381 1.00 90.62 481 GLY A O 1
ATOM 3691 N N . GLY A 1 482 ? -13.916 19.259 15.650 1.00 93.94 482 GLY A N 1
ATOM 3692 C CA . GLY A 1 482 ? -14.055 17.822 15.437 1.00 93.94 482 GLY A CA 1
ATOM 3693 C C . GLY A 1 482 ? -13.318 16.950 16.462 1.00 93.94 482 GLY A C 1
ATOM 3694 O O . GLY A 1 482 ? -12.686 17.433 17.410 1.00 93.94 482 GLY A O 1
ATOM 3695 N N . GLY A 1 483 ? -13.405 15.635 16.250 1.00 95.31 483 GLY A N 1
ATOM 3696 C CA . GLY A 1 483 ? -12.687 14.616 17.024 1.00 95.31 483 GLY A CA 1
ATOM 3697 C C . GLY A 1 483 ? -13.594 13.660 17.790 1.00 95.31 483 GLY A C 1
ATOM 3698 O O . GLY A 1 483 ? -14.726 13.394 17.382 1.00 95.31 483 GLY A O 1
ATOM 3699 N N . ILE A 1 484 ? -13.074 13.111 18.891 1.00 97.25 484 ILE A N 1
ATOM 3700 C CA . ILE A 1 484 ? -13.814 12.234 19.809 1.00 97.25 484 ILE A CA 1
ATOM 3701 C C . ILE A 1 484 ? -13.950 12.943 21.148 1.00 97.25 484 ILE A C 1
ATOM 3703 O O . ILE A 1 484 ? -12.947 13.329 21.749 1.00 97.25 484 ILE A O 1
ATOM 3707 N N . PHE A 1 485 ? -15.176 13.053 21.646 1.00 98.19 485 PHE A N 1
ATOM 3708 C CA . PHE A 1 485 ? -15.479 13.633 22.947 1.00 98.19 485 PHE A CA 1
ATOM 3709 C C . PHE A 1 485 ? -16.043 12.576 23.894 1.00 98.19 485 PHE A C 1
ATOM 3711 O O . PHE A 1 485 ? -16.930 11.809 23.524 1.00 98.19 485 PHE A O 1
ATOM 3718 N N . VAL A 1 486 ? -15.549 12.560 25.131 1.00 98.00 486 VAL A N 1
ATOM 3719 C CA . VAL A 1 486 ? -16.020 11.682 26.209 1.00 98.00 486 VAL A CA 1
ATOM 3720 C C . VAL A 1 486 ? -16.782 12.504 27.239 1.00 98.00 486 VAL A C 1
ATOM 3722 O O . VAL A 1 486 ? -16.294 13.536 27.705 1.00 98.00 486 VAL A O 1
ATOM 3725 N N . SER A 1 487 ? -17.951 12.011 27.633 1.00 97.81 487 SER A N 1
ATOM 3726 C CA . SER A 1 487 ? -18.669 12.434 28.834 1.00 97.81 487 SER A CA 1
ATOM 3727 C C . SER A 1 487 ? -18.749 11.272 29.822 1.00 97.81 487 SER A C 1
ATOM 3729 O O . SER A 1 487 ? -18.816 10.117 29.409 1.00 97.81 487 SER A O 1
ATOM 3731 N N . THR A 1 488 ? -18.766 11.570 31.121 1.00 96.75 488 THR A N 1
ATOM 3732 C CA . THR A 1 488 ? -19.003 10.604 32.215 1.00 96.75 488 THR A CA 1
ATOM 3733 C C . THR A 1 488 ? -20.223 10.970 33.069 1.00 96.75 488 THR A C 1
ATOM 3735 O O . THR A 1 488 ? -20.447 10.399 34.135 1.00 96.75 488 THR A O 1
ATOM 3738 N N . ASN A 1 489 ? -21.012 11.951 32.625 1.00 96.12 489 ASN A N 1
ATOM 3739 C CA . ASN A 1 489 ? -22.158 12.511 33.341 1.00 96.12 489 ASN A CA 1
ATOM 3740 C C . ASN A 1 489 ? -23.372 12.708 32.413 1.00 96.12 489 ASN A C 1
ATOM 3742 O O . ASN A 1 489 ? -24.085 13.705 32.510 1.00 96.12 489 ASN A O 1
ATOM 3746 N N . ALA A 1 490 ? -23.604 11.741 31.519 1.00 94.06 490 ALA A N 1
ATOM 3747 C CA . ALA A 1 490 ? -24.706 11.708 30.553 1.00 94.06 490 ALA A CA 1
ATOM 3748 C C . ALA A 1 490 ? -24.764 12.935 29.616 1.00 94.06 490 ALA A C 1
ATOM 3750 O O . ALA A 1 490 ? -25.840 13.372 29.214 1.00 94.06 490 ALA A O 1
ATOM 3751 N N . GLY A 1 491 ? -23.597 13.478 29.257 1.00 95.44 491 GLY A N 1
ATOM 3752 C CA . GLY A 1 491 ? -23.450 14.583 28.308 1.00 95.44 491 GLY A CA 1
ATOM 3753 C C . GLY A 1 491 ? -23.594 15.981 28.909 1.00 95.44 491 GLY A C 1
ATOM 3754 O O . GLY A 1 491 ? -23.675 16.941 28.151 1.00 95.44 491 GLY A O 1
ATOM 3755 N N . ALA A 1 492 ? -23.608 16.118 30.240 1.00 94.31 492 ALA A N 1
ATOM 3756 C CA . ALA A 1 492 ? -23.618 17.429 30.894 1.00 94.31 492 ALA A CA 1
ATOM 3757 C C . ALA A 1 492 ? -22.274 18.173 30.752 1.00 94.31 492 ALA A C 1
ATOM 3759 O O . ALA A 1 492 ? -22.253 19.396 30.657 1.00 94.31 492 ALA A O 1
ATOM 3760 N N . THR A 1 493 ? -21.149 17.450 30.710 1.00 96.19 493 THR A N 1
ATOM 3761 C CA . THR A 1 493 ? -19.838 17.985 30.304 1.00 96.19 493 THR A CA 1
ATOM 3762 C C . THR A 1 493 ? -19.081 16.994 29.417 1.00 96.19 493 THR A C 1
ATOM 3764 O O . THR A 1 493 ? -19.323 15.784 29.461 1.00 96.19 493 THR A O 1
ATOM 3767 N N . TRP A 1 494 ? -18.149 17.519 28.615 1.00 97.62 494 TRP A N 1
ATOM 3768 C CA . TRP A 1 494 ? -17.405 16.786 27.587 1.00 97.62 494 TRP A CA 1
ATOM 3769 C C . TRP A 1 494 ? -15.903 17.105 27.638 1.00 97.62 494 TRP A C 1
ATOM 3771 O O . TRP A 1 494 ? -15.519 18.248 27.881 1.00 97.62 494 TRP A O 1
ATOM 3781 N N . ARG A 1 495 ? -15.052 16.115 27.345 1.00 96.69 495 ARG A N 1
ATOM 3782 C CA . ARG A 1 495 ? -13.599 16.261 27.127 1.00 96.69 495 ARG A CA 1
ATOM 3783 C C . ARG A 1 495 ? -13.233 15.715 25.748 1.00 96.69 495 ARG A C 1
ATOM 3785 O O . ARG A 1 495 ? -13.575 14.573 25.460 1.00 96.69 495 ARG A O 1
ATOM 3792 N N . ASN A 1 496 ? -12.512 16.480 24.925 1.00 96.69 496 ASN A N 1
ATOM 3793 C CA . ASN A 1 496 ? -11.947 15.956 23.675 1.00 96.69 496 ASN A CA 1
ATOM 3794 C C . ASN A 1 496 ? -10.739 15.053 23.993 1.00 96.69 496 ASN A C 1
ATOM 3796 O O . ASN A 1 496 ? -9.813 15.483 24.680 1.00 96.69 496 ASN A O 1
ATOM 3800 N N . VAL A 1 497 ? -10.771 13.809 23.518 1.00 96.19 497 VAL A N 1
ATOM 3801 C CA . VAL A 1 497 ? -9.742 12.769 23.733 1.00 96.19 497 VAL A CA 1
ATOM 3802 C C . VAL A 1 497 ? -8.995 12.396 22.445 1.00 96.19 497 VAL A C 1
ATOM 3804 O O . VAL A 1 497 ? -8.024 11.643 22.489 1.00 96.19 497 VAL A O 1
ATOM 3807 N N . LEU A 1 498 ? -9.412 12.934 21.292 1.00 93.12 498 LEU A N 1
ATOM 3808 C CA . LEU A 1 498 ? -8.709 12.780 20.014 1.00 93.12 498 LEU A CA 1
ATOM 3809 C C . LEU A 1 498 ? -8.759 14.083 19.183 1.00 93.12 498 LEU A C 1
ATOM 3811 O O . LEU A 1 498 ? -9.267 14.071 18.065 1.00 93.12 498 LEU A O 1
ATOM 3815 N N . PRO A 1 499 ? -8.206 15.211 19.675 1.00 91.06 499 PRO A N 1
ATOM 3816 C CA . PRO A 1 499 ? -8.278 16.499 18.973 1.00 91.06 499 PRO A CA 1
ATOM 3817 C C . PRO A 1 499 ? -7.410 16.565 17.703 1.00 91.06 499 PRO A C 1
ATOM 3819 O O . PRO A 1 499 ? -7.572 17.469 16.893 1.00 91.06 499 PRO A O 1
ATOM 3822 N N . ARG A 1 500 ? -6.492 15.610 17.498 1.00 87.25 500 ARG A N 1
ATOM 3823 C CA . ARG A 1 500 ? -5.638 15.527 16.293 1.00 87.25 500 ARG A CA 1
ATOM 3824 C C . ARG A 1 500 ? -6.340 14.970 15.046 1.00 87.25 500 ARG A C 1
ATOM 3826 O O . ARG A 1 500 ? -5.725 14.913 13.990 1.00 87.25 500 ARG A O 1
ATOM 3833 N N . SER A 1 501 ? -7.567 14.474 15.187 1.00 89.88 501 SER A N 1
ATOM 3834 C CA . SER A 1 501 ? -8.419 14.059 14.072 1.00 89.88 501 SER A CA 1
ATOM 3835 C C . SER A 1 501 ? -9.658 14.932 14.132 1.00 89.88 501 SER A C 1
ATOM 3837 O O . SER A 1 501 ? -10.292 15.018 15.178 1.00 89.88 501 SER A O 1
ATOM 3839 N N . GLN A 1 502 ? -9.970 15.615 13.041 1.00 92.81 502 GLN A N 1
ATOM 3840 C CA . GLN A 1 502 ? -11.080 16.562 12.974 1.00 92.81 502 GLN A CA 1
ATOM 3841 C C . GLN A 1 502 ? -12.295 15.957 12.266 1.00 92.81 502 GLN A C 1
ATOM 3843 O O . GLN A 1 502 ? -13.386 16.506 12.350 1.00 92.81 502 GLN A O 1
ATOM 3848 N N . HIS A 1 503 ? -12.162 14.798 11.620 1.00 92.81 503 HIS A N 1
ATOM 3849 C CA . HIS A 1 503 ? -13.213 14.239 10.769 1.00 92.81 503 HIS A CA 1
ATOM 3850 C C . HIS A 1 503 ? -13.579 12.805 11.136 1.00 92.81 503 HIS A C 1
ATOM 3852 O O . HIS A 1 503 ? -13.520 11.900 10.300 1.00 92.81 503 HIS A O 1
ATOM 3858 N N . VAL A 1 504 ? -13.956 12.584 12.394 1.00 93.88 504 VAL A N 1
ATOM 3859 C CA . VAL A 1 504 ? -14.315 11.251 12.893 1.00 93.88 504 VAL A CA 1
ATOM 3860 C C . VAL A 1 504 ? -15.760 10.932 12.513 1.00 93.88 504 VAL A C 1
ATOM 3862 O O . VAL A 1 504 ? -16.674 11.716 12.781 1.00 93.88 504 VAL A O 1
ATOM 3865 N N . TYR A 1 505 ? -15.980 9.776 11.887 1.00 92.75 505 TYR A N 1
ATOM 3866 C CA . TYR A 1 505 ? -17.322 9.299 11.554 1.00 92.75 505 TYR A CA 1
ATOM 3867 C C . TYR A 1 505 ? -17.955 8.587 12.749 1.00 92.75 505 TYR A C 1
ATOM 3869 O O . TYR A 1 505 ? -19.039 8.969 13.185 1.00 92.75 505 TYR A O 1
ATOM 3877 N N . ASP A 1 506 ? -17.278 7.597 13.326 1.00 93.69 506 ASP A N 1
ATOM 3878 C CA . ASP A 1 506 ? -17.901 6.694 14.296 1.00 93.69 506 ASP A CA 1
ATOM 3879 C C . ASP A 1 506 ? -16.928 6.221 15.384 1.00 93.69 506 ASP A C 1
ATOM 3881 O O . ASP A 1 506 ? -15.710 6.186 15.181 1.00 93.69 506 ASP A O 1
ATOM 3885 N N . VAL A 1 507 ? -17.490 5.831 16.528 1.00 95.94 507 VAL A N 1
ATOM 3886 C CA . VAL A 1 507 ? -16.794 5.224 17.668 1.00 95.94 507 VAL A CA 1
ATOM 3887 C C . VAL A 1 507 ? -17.569 3.981 18.084 1.00 95.94 507 VAL A C 1
ATOM 3889 O O . VAL A 1 507 ? -18.754 4.060 18.395 1.00 95.94 507 VAL A O 1
ATOM 3892 N N . THR A 1 508 ? -16.915 2.826 18.138 1.00 94.88 508 THR A N 1
ATOM 3893 C CA . THR A 1 508 ? -17.537 1.537 18.477 1.00 94.88 508 THR A CA 1
ATOM 3894 C C . THR A 1 508 ? -16.778 0.848 19.605 1.00 94.88 508 THR A C 1
ATOM 3896 O O . THR A 1 508 ? -15.569 1.011 19.732 1.00 94.88 508 THR A O 1
ATOM 3899 N N . PHE A 1 509 ? -17.469 0.078 20.445 1.00 93.38 509 PHE A N 1
ATOM 3900 C CA . PHE A 1 509 ? -16.843 -0.732 21.497 1.00 93.38 509 PHE A CA 1
ATOM 3901 C C . PHE A 1 509 ? -16.739 -2.204 21.076 1.00 93.38 509 PHE A C 1
ATOM 3903 O O . PHE A 1 509 ? -17.547 -2.683 20.280 1.00 93.38 509 PHE A O 1
ATOM 3910 N N . ASP A 1 510 ? -15.780 -2.946 21.636 1.00 92.94 510 ASP A N 1
ATOM 3911 C CA . ASP A 1 510 ? -15.800 -4.412 21.585 1.00 92.94 510 ASP A CA 1
ATOM 3912 C C . ASP A 1 510 ? -16.850 -4.931 22.583 1.00 92.94 510 ASP A C 1
ATOM 3914 O O . ASP A 1 510 ? -16.645 -4.791 23.794 1.00 92.94 510 ASP A O 1
ATOM 3918 N N . PRO A 1 511 ? -17.959 -5.559 22.141 1.00 87.88 511 PRO A N 1
ATOM 3919 C CA . PRO A 1 511 ? -18.997 -6.048 23.053 1.00 87.88 511 PRO A CA 1
ATOM 3920 C C . PRO A 1 511 ? -18.488 -7.125 24.021 1.00 87.88 511 PRO A C 1
ATOM 3922 O O . PRO A 1 511 ? -19.135 -7.402 25.027 1.00 87.88 511 PRO A O 1
ATOM 3925 N N . ARG A 1 512 ? -17.317 -7.718 23.752 1.00 88.56 512 ARG A N 1
ATOM 3926 C CA . ARG A 1 512 ? -16.667 -8.729 24.601 1.00 88.56 512 ARG A CA 1
ATOM 3927 C C . ARG A 1 512 ? -15.616 -8.125 25.537 1.00 88.56 512 ARG A C 1
ATOM 3929 O O . ARG A 1 512 ? -15.161 -8.807 26.452 1.00 88.56 512 ARG A O 1
ATOM 3936 N N . ARG A 1 513 ? -15.207 -6.873 25.303 1.00 89.94 513 ARG A N 1
ATOM 3937 C CA . ARG A 1 513 ? -14.205 -6.125 26.081 1.00 89.94 513 ARG A CA 1
ATOM 3938 C C . ARG A 1 513 ? -14.620 -4.645 26.157 1.00 89.94 513 ARG A C 1
ATOM 3940 O O . ARG A 1 513 ? -14.047 -3.841 25.430 1.00 89.94 513 ARG A O 1
ATOM 3947 N N . PRO A 1 514 ? -15.543 -4.244 27.057 1.00 84.00 514 PRO A N 1
ATOM 3948 C CA . PRO A 1 514 ? -16.067 -2.869 27.118 1.00 84.00 514 PRO A CA 1
ATOM 3949 C C . PRO A 1 514 ? -15.022 -1.754 27.322 1.00 84.00 514 PRO A C 1
ATOM 3951 O O . PRO A 1 514 ? -15.303 -0.592 27.053 1.00 84.00 514 PRO A O 1
ATOM 3954 N N . ALA A 1 515 ? -13.807 -2.090 27.772 1.00 90.62 515 ALA A N 1
ATOM 3955 C CA . ALA A 1 515 ? -12.683 -1.153 27.836 1.00 90.62 515 ALA A CA 1
ATOM 3956 C C . ALA A 1 515 ? -12.010 -0.873 26.478 1.00 90.62 515 ALA A C 1
ATOM 3958 O O . ALA A 1 515 ? -11.282 0.109 26.352 1.00 90.62 515 ALA A O 1
ATOM 3959 N N . THR A 1 516 ? -12.228 -1.721 25.472 1.00 94.88 516 THR A N 1
ATOM 3960 C CA . THR A 1 516 ? -11.663 -1.574 24.128 1.00 94.88 516 THR A CA 1
ATOM 3961 C C . THR A 1 516 ? -12.651 -0.861 23.217 1.00 94.88 516 THR A C 1
ATOM 3963 O O . THR A 1 516 ? -13.776 -1.326 23.028 1.00 94.88 516 THR A O 1
ATOM 3966 N N . LEU A 1 517 ? -12.208 0.247 22.624 1.00 96.50 517 LEU A N 1
ATOM 3967 C CA . LEU A 1 517 ? -12.962 0.992 21.623 1.00 96.50 517 LEU A CA 1
ATOM 3968 C C . LEU A 1 517 ? -12.144 1.179 20.351 1.00 96.50 517 LEU A C 1
ATOM 3970 O O . LEU A 1 517 ? -10.913 1.182 20.371 1.00 96.50 517 LEU A O 1
ATOM 3974 N N . TYR A 1 518 ? -12.855 1.377 19.252 1.00 96.62 518 TYR A N 1
ATOM 3975 C CA . TYR A 1 518 ? -12.324 1.637 17.930 1.00 96.62 518 TYR A CA 1
ATOM 3976 C C . TYR A 1 518 ? -12.986 2.878 17.341 1.00 96.62 518 TYR A C 1
ATOM 3978 O O . TYR A 1 518 ? -14.143 3.170 17.638 1.00 96.62 518 TYR A O 1
ATOM 3986 N N . ALA A 1 519 ? -12.267 3.597 16.490 1.00 94.69 519 ALA A N 1
ATOM 3987 C CA . ALA A 1 519 ? -12.796 4.753 15.779 1.00 94.69 519 ALA A CA 1
ATOM 3988 C C . ALA A 1 519 ? -12.153 4.882 14.400 1.00 94.69 519 ALA A C 1
ATOM 3990 O O . ALA A 1 519 ? -11.044 4.400 14.171 1.00 94.69 519 ALA A O 1
ATOM 3991 N N . CYS A 1 520 ? -12.826 5.557 13.479 1.00 91.75 520 CYS A N 1
ATOM 3992 C CA . CYS A 1 520 ? -12.262 5.907 12.179 1.00 91.75 520 CYS A CA 1
ATOM 3993 C C . CYS A 1 520 ? -12.947 7.150 11.605 1.00 91.75 520 CYS A C 1
ATOM 3995 O O . CYS A 1 520 ? -14.018 7.568 12.059 1.00 91.75 520 CYS A O 1
ATOM 3997 N N . GLY A 1 521 ? -12.290 7.762 10.627 1.00 88.56 521 GLY A N 1
ATOM 3998 C CA . GLY A 1 521 ? -12.733 9.006 10.029 1.00 88.56 521 GLY A CA 1
ATOM 3999 C C . GLY A 1 521 ? -12.286 9.180 8.584 1.00 88.56 521 GLY A C 1
ATOM 4000 O O . GLY A 1 521 ? -11.707 8.296 7.953 1.00 88.56 521 GLY A O 1
ATOM 4001 N N . PHE A 1 522 ? -12.546 10.373 8.063 1.00 86.81 522 PHE A N 1
ATOM 4002 C CA . PHE A 1 522 ? -12.004 10.826 6.785 1.00 86.81 522 PHE A CA 1
ATOM 4003 C C . PHE A 1 522 ? -10.482 11.002 6.835 1.00 86.81 522 PHE A C 1
ATOM 4005 O O . PHE A 1 522 ? -9.807 10.742 5.836 1.00 86.81 522 PHE A O 1
ATOM 4012 N N . ASP A 1 523 ? -9.962 11.399 7.998 1.00 80.56 523 ASP A N 1
ATOM 4013 C CA . ASP A 1 523 ? -8.532 11.488 8.286 1.00 80.56 523 ASP A CA 1
ATOM 4014 C C . ASP A 1 523 ? -7.856 10.105 8.188 1.00 80.56 523 ASP A C 1
ATOM 4016 O O . ASP A 1 523 ? -8.515 9.067 8.228 1.00 80.56 523 ASP A O 1
ATOM 4020 N N . GLN A 1 524 ? -6.528 10.079 8.039 1.00 72.81 524 GLN A N 1
ATOM 4021 C CA . GLN A 1 524 ? -5.790 8.831 7.812 1.00 72.81 524 GLN A CA 1
ATOM 4022 C C . GLN A 1 524 ? -5.920 7.841 8.985 1.00 72.81 524 GLN A C 1
ATOM 4024 O O . GLN A 1 524 ? -5.507 8.141 10.109 1.00 72.81 524 GLN A O 1
ATOM 4029 N N . ALA A 1 525 ? -6.319 6.615 8.643 1.00 78.75 525 ALA A N 1
ATOM 4030 C CA . ALA A 1 525 ? -6.326 5.391 9.443 1.00 78.75 525 ALA A CA 1
ATOM 4031 C C . ALA A 1 525 ? -7.402 5.203 10.529 1.00 78.75 525 ALA A C 1
ATOM 4033 O O . ALA A 1 525 ? -8.082 6.120 10.990 1.00 78.75 525 ALA A O 1
ATOM 4034 N N . ALA A 1 526 ? -7.536 3.936 10.933 1.00 90.94 526 ALA A N 1
ATOM 4035 C CA . ALA A 1 526 ? -8.342 3.504 12.068 1.00 90.94 526 ALA A CA 1
ATOM 4036 C C . ALA A 1 526 ? -7.586 3.672 13.401 1.00 90.94 526 ALA A C 1
ATOM 4038 O O . ALA A 1 526 ? -6.356 3.592 13.466 1.00 90.94 526 ALA A O 1
ATOM 4039 N N . TRP A 1 527 ? -8.339 3.854 14.482 1.00 92.88 527 TRP A N 1
ATOM 4040 C CA . TRP A 1 527 ? -7.855 4.108 15.838 1.00 92.88 527 TRP A CA 1
ATOM 4041 C C . TRP A 1 527 ? -8.398 3.074 16.823 1.00 92.88 527 TRP A C 1
ATOM 4043 O O . TRP A 1 527 ? -9.518 2.590 16.666 1.00 92.88 527 TRP A O 1
ATOM 4053 N N . ARG A 1 528 ? -7.625 2.780 17.871 1.00 95.25 528 ARG A N 1
ATOM 4054 C CA . ARG A 1 528 ? -7.980 1.892 18.981 1.00 95.25 528 ARG A CA 1
ATOM 4055 C C . ARG A 1 528 ? -7.603 2.502 20.330 1.00 95.25 528 ARG A C 1
ATOM 4057 O O . ARG A 1 528 ? -6.482 2.984 20.507 1.00 95.25 528 ARG A O 1
ATOM 4064 N N . SER A 1 529 ? -8.517 2.385 21.283 1.00 96.00 529 SER A N 1
ATOM 4065 C CA . SER A 1 529 ? -8.317 2.572 22.721 1.00 96.00 529 SER A CA 1
ATOM 4066 C C . SER A 1 529 ? -8.484 1.228 23.439 1.00 96.00 529 SER A C 1
ATOM 4068 O O . SER A 1 529 ? -9.247 0.371 22.988 1.00 96.00 529 SER A O 1
ATOM 4070 N N . THR A 1 530 ? -7.791 1.038 24.562 1.00 95.25 530 THR A N 1
ATOM 4071 C CA . THR A 1 530 ? -7.956 -0.118 25.470 1.00 95.25 530 THR A CA 1
ATOM 4072 C C . THR A 1 530 ? -8.287 0.295 26.908 1.00 95.25 530 THR A C 1
ATOM 4074 O O . THR A 1 530 ? -8.275 -0.541 27.808 1.00 95.25 530 THR A O 1
ATOM 4077 N N . ASP A 1 531 ? -8.567 1.579 27.127 1.00 93.69 531 ASP A N 1
ATOM 4078 C CA . ASP A 1 531 ? -8.708 2.232 28.430 1.00 93.69 531 ASP A CA 1
ATOM 4079 C C . ASP A 1 531 ? -10.019 3.033 28.554 1.00 93.69 531 ASP A C 1
ATOM 4081 O O . ASP A 1 531 ? -10.076 4.034 29.259 1.00 93.69 531 ASP A O 1
ATOM 4085 N N . ARG A 1 532 ? -11.095 2.582 27.890 1.00 93.75 532 ARG A N 1
ATOM 4086 C CA . ARG A 1 532 ? -12.405 3.270 27.816 1.00 93.75 532 ARG A CA 1
ATOM 4087 C C . ARG A 1 532 ? -12.333 4.643 27.132 1.00 93.75 532 ARG A C 1
ATOM 4089 O O . ARG A 1 532 ? -13.009 5.588 27.531 1.00 93.75 532 ARG A O 1
ATOM 4096 N N . GLY A 1 533 ? -11.537 4.742 26.070 1.00 92.50 533 GLY A N 1
ATOM 4097 C CA . GLY A 1 533 ? -11.446 5.922 25.208 1.00 92.50 533 GLY A CA 1
ATOM 4098 C C . GLY A 1 533 ? -10.659 7.082 25.811 1.00 92.50 533 GLY A C 1
ATOM 4099 O O . GLY A 1 533 ? -10.767 8.190 25.294 1.00 92.50 533 GLY A O 1
ATOM 4100 N N . GLU A 1 534 ? -9.897 6.851 26.882 1.00 92.06 534 GLU A N 1
ATOM 4101 C CA . GLU A 1 534 ? -9.074 7.878 27.528 1.00 92.06 534 GLU A CA 1
ATOM 4102 C C . GLU A 1 534 ? -7.809 8.174 26.707 1.00 92.06 534 GLU A C 1
ATOM 4104 O O . GLU A 1 534 ? -7.439 9.339 26.547 1.00 92.06 534 GLU A O 1
ATOM 4109 N N . THR A 1 535 ? -7.194 7.150 26.104 1.00 92.25 535 THR A N 1
ATOM 4110 C CA . THR A 1 535 ? -6.096 7.294 25.138 1.00 92.25 535 THR A CA 1
ATOM 4111 C C . THR A 1 535 ? -6.346 6.500 23.856 1.00 92.25 535 THR A C 1
ATOM 4113 O O . THR A 1 535 ? -7.029 5.475 23.840 1.00 92.25 535 THR A O 1
ATOM 4116 N N . TRP A 1 536 ? -5.788 6.990 22.744 1.00 93.19 536 TRP A N 1
ATOM 4117 C CA . TRP A 1 536 ? -6.024 6.452 21.403 1.00 93.19 536 TRP A CA 1
ATOM 4118 C C . TRP A 1 536 ? -4.718 6.240 20.633 1.00 93.19 536 TRP A C 1
ATOM 4120 O O . TRP A 1 536 ? -3.892 7.146 20.481 1.00 93.19 536 TRP A O 1
ATOM 4130 N N . SER A 1 537 ? -4.577 5.045 20.071 1.00 91.31 537 SER A N 1
ATOM 4131 C CA . SER A 1 537 ? -3.464 4.596 19.231 1.00 91.31 537 SER A CA 1
ATOM 4132 C C . SER A 1 537 ? -3.951 4.308 17.808 1.00 91.31 537 SER A C 1
ATOM 4134 O O . SER A 1 537 ? -5.113 3.957 17.616 1.00 91.31 537 SER A O 1
ATOM 4136 N N . ARG A 1 538 ? -3.100 4.483 16.793 1.00 89.94 538 ARG A N 1
ATOM 4137 C CA . ARG A 1 538 ? -3.433 4.125 15.403 1.00 89.94 538 ARG A CA 1
ATOM 4138 C C . ARG A 1 538 ? -3.294 2.615 15.213 1.00 89.94 538 ARG A C 1
ATOM 4140 O O . ARG A 1 538 ? -2.304 2.035 15.654 1.00 89.94 538 ARG A O 1
ATOM 4147 N N . ILE A 1 539 ? -4.248 1.998 14.523 1.00 91.25 539 ILE A N 1
ATOM 4148 C CA . ILE A 1 539 ? -4.191 0.580 14.160 1.00 91.25 539 ILE A CA 1
ATOM 4149 C C . ILE A 1 539 ? -3.334 0.442 12.901 1.00 91.25 539 ILE A C 1
ATOM 4151 O O . ILE A 1 539 ? -3.677 0.966 11.840 1.00 91.25 539 ILE A O 1
ATOM 4155 N N . ARG A 1 540 ? -2.201 -0.251 13.022 1.00 86.81 540 ARG A N 1
ATOM 4156 C CA . ARG A 1 540 ? -1.266 -0.461 11.908 1.00 86.81 540 ARG A CA 1
ATOM 4157 C C . ARG A 1 540 ? -1.866 -1.331 10.805 1.00 86.81 540 ARG A C 1
ATOM 4159 O O . ARG A 1 540 ? -2.604 -2.273 11.090 1.00 86.81 540 ARG A O 1
ATOM 4166 N N . GLY A 1 541 ? -1.527 -1.044 9.554 1.00 84.31 541 GLY A N 1
ATOM 4167 C CA . GLY A 1 541 ? -2.031 -1.773 8.379 1.00 84.31 541 GLY A CA 1
ATOM 4168 C C . GLY A 1 541 ? -3.368 -1.294 7.819 1.00 84.31 541 GLY A C 1
ATOM 4169 O O . GLY A 1 541 ? -3.675 -1.609 6.675 1.00 84.31 541 GLY A O 1
ATOM 4170 N N . PHE A 1 542 ? -4.116 -0.462 8.545 1.00 87.12 542 PHE A N 1
ATOM 4171 C CA . PHE A 1 542 ? -5.309 0.212 8.021 1.00 87.12 542 PHE A CA 1
ATOM 4172 C C . PHE A 1 542 ? -4.970 1.654 7.627 1.00 87.12 542 PHE A C 1
ATOM 4174 O O . PHE A 1 542 ? -5.509 2.601 8.193 1.00 87.12 542 PHE A O 1
ATOM 4181 N N . ASN A 1 543 ? -4.020 1.828 6.701 1.00 76.50 543 ASN A N 1
ATOM 4182 C CA . ASN A 1 543 ? -3.565 3.146 6.251 1.00 76.50 543 ASN A CA 1
ATOM 4183 C C . ASN A 1 543 ? -4.331 3.633 5.013 1.00 76.50 543 ASN A C 1
ATOM 4185 O O . ASN A 1 543 ? -3.817 3.619 3.897 1.00 76.50 543 ASN A O 1
ATOM 4189 N N . PHE A 1 544 ? -5.567 4.065 5.225 1.00 80.56 544 PHE A N 1
ATOM 4190 C CA . PHE A 1 544 ? -6.387 4.710 4.205 1.00 80.56 544 PHE A CA 1
ATOM 4191 C C . PHE A 1 544 ? -7.078 5.946 4.777 1.00 80.56 544 PHE A C 1
ATOM 4193 O O . PHE A 1 544 ? -7.322 6.047 5.983 1.00 80.56 544 PHE A O 1
ATOM 4200 N N . LYS A 1 545 ? -7.440 6.867 3.883 1.00 84.31 545 LYS A N 1
ATOM 4201 C CA . LYS A 1 545 ? -8.429 7.907 4.172 1.00 84.31 545 LYS A CA 1
A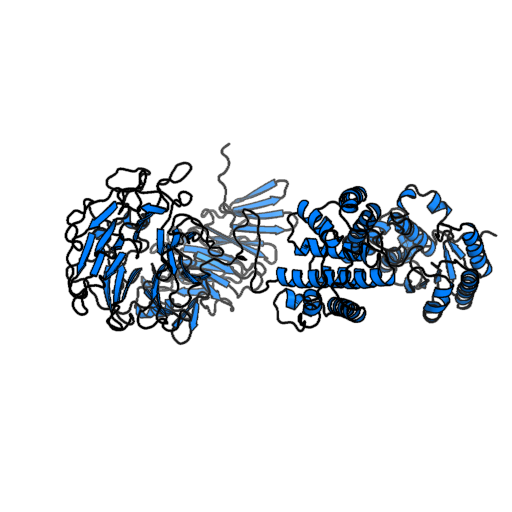TOM 4202 C C . LYS A 1 545 ? -9.829 7.300 4.102 1.00 84.31 545 LYS A C 1
ATOM 4204 O O . LYS A 1 545 ? -10.034 6.261 3.479 1.00 84.31 545 LYS A O 1
ATOM 4209 N N . TRP A 1 546 ? -10.799 7.991 4.691 1.00 88.50 546 TRP A N 1
ATOM 4210 C CA . TRP A 1 546 ? -12.228 7.681 4.541 1.00 88.50 546 TRP A CA 1
ATOM 4211 C C . TRP A 1 546 ? -12.650 6.326 5.138 1.00 88.50 546 TRP A C 1
ATOM 4213 O O . TRP A 1 546 ? -13.531 5.652 4.602 1.00 88.50 546 TRP A O 1
ATOM 4223 N N . GLY A 1 547 ? -12.075 5.952 6.285 1.00 91.88 547 GLY A N 1
ATOM 4224 C CA . GLY A 1 547 ? -12.618 4.886 7.128 1.00 91.88 547 GLY A CA 1
ATOM 4225 C C . GLY A 1 547 ? -13.915 5.343 7.799 1.00 91.88 547 GLY A C 1
ATOM 4226 O O . GLY A 1 547 ? -13.921 6.328 8.531 1.00 91.88 547 GLY A O 1
ATOM 4227 N N . HIS A 1 548 ? -15.020 4.644 7.558 1.00 91.25 548 HIS A N 1
ATOM 4228 C CA . HIS A 1 548 ? -16.350 5.050 8.013 1.00 91.25 548 HIS A CA 1
ATOM 4229 C C . HIS A 1 548 ? -16.749 4.406 9.349 1.00 91.25 548 HIS A C 1
ATOM 4231 O O . HIS A 1 548 ? -17.122 5.124 10.275 1.00 91.25 548 HIS A O 1
ATOM 4237 N N . ARG A 1 549 ? -16.635 3.077 9.492 1.00 93.56 549 ARG A N 1
ATOM 4238 C CA . ARG A 1 549 ? -16.906 2.379 10.762 1.00 93.56 549 ARG A CA 1
ATOM 4239 C C . ARG A 1 549 ? -15.958 1.200 10.985 1.00 93.56 549 ARG A C 1
ATOM 4241 O O . ARG A 1 549 ? -15.667 0.456 10.054 1.00 93.56 549 ARG A O 1
ATOM 4248 N N . VAL A 1 550 ? -15.535 0.987 12.232 1.00 95.75 550 VAL A N 1
ATOM 4249 C CA . VAL A 1 550 ? -14.877 -0.257 12.675 1.00 95.75 550 VAL A CA 1
ATOM 4250 C C . VAL A 1 550 ? -15.925 -1.176 13.307 1.00 95.75 550 VAL A C 1
ATOM 4252 O O . VAL A 1 550 ? -16.780 -0.703 14.052 1.00 95.75 550 VAL A O 1
ATOM 4255 N N . ILE A 1 551 ? -15.885 -2.475 13.013 1.00 95.62 551 ILE A N 1
ATOM 4256 C CA . ILE A 1 551 ? -16.789 -3.487 13.569 1.00 95.62 551 ILE A CA 1
ATOM 4257 C C . ILE A 1 551 ? -15.946 -4.666 14.084 1.00 95.62 551 ILE A C 1
ATOM 4259 O O . ILE A 1 551 ? -15.262 -5.304 13.284 1.00 95.62 551 ILE A O 1
ATOM 4263 N N . PRO A 1 552 ? -15.967 -4.980 15.392 1.00 94.81 552 PRO A N 1
ATOM 4264 C CA . PRO A 1 552 ? -15.332 -6.182 15.931 1.00 94.81 552 PRO A CA 1
ATOM 4265 C C . PRO A 1 552 ? -15.881 -7.448 15.269 1.00 94.81 552 PRO A C 1
ATOM 4267 O O . PRO A 1 552 ? -17.096 -7.629 15.200 1.00 94.81 552 PRO A O 1
ATOM 4270 N N . ASP A 1 553 ? -14.999 -8.335 14.815 1.00 93.56 553 ASP A N 1
ATOM 4271 C CA . ASP A 1 553 ? -15.400 -9.632 14.265 1.00 93.56 553 ASP A CA 1
ATOM 4272 C C . ASP A 1 553 ? -15.972 -10.497 15.404 1.00 93.56 553 ASP A C 1
ATOM 4274 O O . ASP A 1 553 ? -15.268 -10.698 16.395 1.00 93.56 553 ASP A O 1
ATOM 4278 N N . PRO A 1 554 ? -17.226 -10.986 15.347 1.00 90.19 554 PRO A N 1
ATOM 4279 C CA . PRO A 1 554 ? -17.816 -11.760 16.438 1.00 90.19 554 PRO A CA 1
ATOM 4280 C C . PRO A 1 554 ? -17.181 -13.149 16.602 1.00 90.19 554 PRO A C 1
ATOM 4282 O O . PRO A 1 554 ? -17.136 -13.645 17.733 1.00 90.19 554 PRO A O 1
ATOM 4285 N N . ALA A 1 555 ? -16.660 -13.742 15.523 1.00 88.19 555 ALA A N 1
ATOM 4286 C CA . ALA A 1 555 ? -16.045 -15.066 15.503 1.00 88.19 555 ALA A CA 1
ATOM 4287 C C . ALA A 1 555 ? -14.567 -15.035 15.934 1.00 88.19 555 ALA A C 1
ATOM 4289 O O . ALA A 1 555 ? -14.130 -15.935 16.652 1.00 88.19 555 ALA A O 1
ATOM 4290 N N . ASP A 1 556 ? -13.818 -13.988 15.575 1.00 90.62 556 ASP A N 1
ATOM 4291 C CA . ASP A 1 556 ? -12.411 -13.807 15.967 1.00 90.62 556 ASP A CA 1
ATOM 4292 C C . ASP A 1 556 ? -12.222 -12.550 16.840 1.00 90.62 556 ASP A C 1
ATOM 4294 O O . ASP A 1 556 ? -12.407 -11.412 16.412 1.00 90.62 556 ASP A O 1
ATOM 4298 N N . ARG A 1 557 ? -11.828 -12.745 18.105 1.00 89.12 557 ARG A N 1
ATOM 4299 C CA . ARG A 1 557 ? -11.607 -11.641 19.060 1.00 89.12 557 ARG A CA 1
ATOM 4300 C C . ARG A 1 557 ? -10.428 -10.752 18.685 1.00 89.12 557 ARG A C 1
ATOM 4302 O O . ARG A 1 557 ? -10.404 -9.594 19.096 1.00 89.12 557 ARG A O 1
ATOM 4309 N N . GLU A 1 558 ? -9.481 -11.255 17.908 1.00 93.19 558 GLU A N 1
ATOM 4310 C CA . GLU A 1 558 ? -8.300 -10.504 17.499 1.00 93.19 558 GLU A CA 1
ATOM 4311 C C . GLU A 1 558 ? -8.444 -9.917 16.093 1.00 93.19 558 GLU A C 1
ATOM 4313 O O . GLU A 1 558 ? -7.456 -9.448 15.528 1.00 93.19 558 GLU A O 1
ATOM 4318 N N . ARG A 1 559 ? -9.670 -9.854 15.547 1.00 94.12 559 ARG A N 1
ATOM 4319 C CA . ARG A 1 559 ? -9.967 -9.202 14.264 1.00 94.12 559 ARG A CA 1
ATOM 4320 C C . ARG A 1 559 ? -11.047 -8.131 14.330 1.00 94.12 559 ARG A C 1
ATOM 4322 O O . ARG A 1 559 ? -11.935 -8.117 15.183 1.00 94.12 559 ARG A O 1
ATOM 4329 N N . ILE A 1 560 ? -10.947 -7.228 13.365 1.00 96.25 560 ILE A N 1
ATOM 4330 C CA . ILE A 1 560 ? -11.917 -6.182 13.067 1.00 96.25 560 ILE A CA 1
ATOM 4331 C C . ILE A 1 560 ? -12.190 -6.143 11.566 1.00 96.25 560 ILE A C 1
ATOM 4333 O O . ILE A 1 560 ? -11.313 -6.425 10.745 1.00 96.25 560 ILE A O 1
ATOM 4337 N N . TYR A 1 561 ? -13.401 -5.724 11.229 1.00 95.56 561 TYR A N 1
ATOM 4338 C CA . TYR A 1 561 ? -13.747 -5.189 9.925 1.00 95.56 561 TYR A CA 1
ATOM 4339 C C . TYR A 1 561 ? -13.661 -3.661 9.975 1.00 95.56 561 TYR A C 1
ATOM 4341 O O . TYR A 1 561 ? -14.046 -3.056 10.977 1.00 95.56 561 TYR A O 1
ATOM 4349 N N . VAL A 1 562 ? -13.196 -3.022 8.906 1.00 95.06 562 VAL A N 1
ATOM 4350 C CA . VAL A 1 562 ? -13.223 -1.562 8.755 1.00 95.06 562 VAL A CA 1
ATOM 4351 C C . VAL A 1 562 ? -13.894 -1.228 7.433 1.00 95.06 562 VAL A C 1
ATOM 4353 O O . VAL A 1 562 ? -13.385 -1.580 6.369 1.00 95.06 562 VAL A O 1
ATOM 4356 N N . THR A 1 563 ? -15.051 -0.572 7.488 1.00 94.50 563 THR A N 1
ATOM 4357 C CA . THR A 1 563 ? -15.738 -0.093 6.287 1.00 94.50 563 THR A CA 1
ATOM 4358 C C . THR A 1 563 ? -15.131 1.220 5.834 1.00 94.50 563 THR A C 1
ATOM 4360 O O . THR A 1 563 ? -14.699 2.035 6.652 1.00 94.50 563 THR A O 1
ATOM 4363 N N . THR A 1 564 ? -15.097 1.438 4.527 1.00 92.38 564 THR A N 1
ATOM 4364 C CA . THR A 1 564 ? -14.509 2.634 3.930 1.00 92.38 564 THR A CA 1
ATOM 4365 C C . THR A 1 564 ? -15.410 3.208 2.850 1.00 92.38 564 THR A C 1
ATOM 4367 O O . THR A 1 564 ? -16.343 2.560 2.367 1.00 92.38 564 THR A O 1
ATOM 4370 N N . PHE A 1 565 ? -15.116 4.440 2.463 1.00 88.62 565 PHE A N 1
ATOM 4371 C CA . PHE A 1 565 ? -15.710 5.085 1.308 1.00 88.62 565 PHE A CA 1
ATOM 4372 C C . PHE A 1 565 ? -14.779 4.880 0.098 1.00 88.62 565 PHE A C 1
ATOM 4374 O O . PHE A 1 565 ? -13.653 5.370 0.095 1.00 88.62 565 PHE A O 1
ATOM 4381 N N . GLY A 1 566 ? -15.221 4.122 -0.907 1.00 83.44 566 GLY A N 1
ATOM 4382 C CA . GLY A 1 566 ? -14.471 3.776 -2.122 1.00 83.44 566 GLY A CA 1
ATOM 4383 C C . GLY A 1 566 ? -13.579 2.528 -2.034 1.00 83.44 566 GLY A C 1
ATOM 4384 O O . GLY A 1 566 ? -13.349 1.894 -3.059 1.00 83.44 566 GLY A O 1
ATOM 4385 N N . GLY A 1 567 ? -13.109 2.137 -0.845 1.00 86.00 567 GLY A N 1
ATOM 4386 C CA . GLY A 1 567 ? -12.224 0.979 -0.634 1.00 86.00 567 GLY A CA 1
ATOM 4387 C C . GLY A 1 567 ? -12.909 -0.271 -0.066 1.00 86.00 567 GLY A C 1
ATOM 4388 O O . GLY A 1 567 ? -12.225 -1.136 0.479 1.00 86.00 567 GLY A O 1
ATOM 4389 N N . SER A 1 568 ? -14.243 -0.353 -0.125 1.00 90.75 568 SER A N 1
ATOM 4390 C CA . SER A 1 568 ? -15.046 -1.457 0.410 1.00 90.75 568 SER A CA 1
ATOM 4391 C C . SER A 1 568 ? -14.826 -1.722 1.916 1.00 90.75 568 SER A C 1
ATOM 4393 O O . SER A 1 568 ? -14.763 -0.785 2.723 1.00 90.75 568 SER A O 1
ATOM 4395 N N . VAL A 1 569 ? -14.770 -2.996 2.314 1.00 92.50 569 VAL A N 1
ATOM 4396 C CA . VAL A 1 569 ? -14.548 -3.480 3.681 1.00 92.50 569 VAL A CA 1
ATOM 4397 C C . VAL A 1 569 ? -13.186 -4.165 3.787 1.00 92.50 569 VAL A C 1
ATOM 4399 O O . VAL A 1 569 ? -12.906 -5.128 3.078 1.00 92.50 569 VAL A O 1
ATOM 4402 N N . TRP A 1 570 ? -12.374 -3.720 4.741 1.00 91.50 570 TRP A N 1
ATOM 4403 C CA . TRP A 1 570 ? -11.115 -4.360 5.121 1.00 91.50 570 TRP A CA 1
ATOM 4404 C C . TRP A 1 570 ? -11.342 -5.308 6.298 1.00 91.50 570 TRP A C 1
ATOM 4406 O O . TRP A 1 570 ? -12.117 -4.981 7.192 1.00 91.50 570 TRP A O 1
ATOM 4416 N N . HIS A 1 571 ? -10.646 -6.445 6.345 1.00 92.25 571 HIS A N 1
ATOM 4417 C CA . HIS A 1 571 ? -10.644 -7.376 7.485 1.00 92.25 571 HIS A CA 1
ATOM 4418 C C . HIS A 1 571 ? -9.207 -7.652 7.915 1.00 92.25 571 HIS A C 1
ATOM 4420 O O . HIS A 1 571 ? -8.349 -7.913 7.072 1.00 92.25 571 HIS A O 1
ATOM 4426 N N . GLY A 1 572 ? -8.922 -7.581 9.212 1.00 92.69 572 GLY A N 1
ATOM 4427 C CA . GLY A 1 572 ? -7.550 -7.726 9.692 1.00 92.69 572 GLY A CA 1
ATOM 4428 C C . GLY A 1 572 ? -7.402 -7.647 11.211 1.00 92.69 572 GLY A C 1
ATOM 4429 O O . GLY A 1 572 ? -8.404 -7.575 11.926 1.00 92.69 572 GLY A O 1
ATOM 4430 N N . PRO A 1 573 ? -6.157 -7.684 11.717 1.00 94.19 573 PRO A N 1
ATOM 4431 C CA . PRO A 1 573 ? -5.872 -7.761 13.144 1.00 94.19 573 PRO A CA 1
ATOM 4432 C C . PRO A 1 573 ? -6.352 -6.520 13.903 1.00 94.19 573 PRO A C 1
ATOM 4434 O O . PRO A 1 573 ? -6.016 -5.388 13.562 1.00 94.19 573 PRO A O 1
ATOM 4437 N N . ALA A 1 574 ? -7.072 -6.737 15.000 1.00 93.12 574 ALA A N 1
ATOM 4438 C CA . ALA A 1 574 ? -7.634 -5.701 15.861 1.00 93.12 574 ALA A CA 1
ATOM 4439 C C . ALA A 1 574 ? -6.570 -4.797 16.513 1.00 93.12 574 ALA A C 1
ATOM 4441 O O . ALA A 1 574 ? -6.845 -3.637 16.817 1.00 93.12 574 ALA A O 1
ATOM 4442 N N . ALA A 1 575 ? -5.360 -5.319 16.731 1.00 89.19 575 ALA A N 1
ATOM 4443 C CA . ALA A 1 575 ? -4.197 -4.568 17.209 1.00 89.19 575 ALA A CA 1
ATOM 4444 C C . ALA A 1 575 ? -3.335 -3.969 16.072 1.00 89.19 575 ALA A C 1
ATOM 4446 O O . ALA A 1 575 ? -2.408 -3.208 16.347 1.00 89.19 575 ALA A O 1
ATOM 4447 N N . GLY A 1 576 ? -3.655 -4.275 14.810 1.00 87.88 576 GLY A N 1
ATOM 4448 C CA . GLY A 1 576 ? -2.877 -3.923 13.621 1.00 87.88 576 GLY A CA 1
ATOM 4449 C C . GLY A 1 576 ? -1.745 -4.904 13.296 1.00 87.88 576 GLY A C 1
ATOM 4450 O O . GLY A 1 576 ? -1.352 -5.713 14.135 1.00 87.88 576 GLY A O 1
ATOM 4451 N N . ASP A 1 577 ? -1.222 -4.848 12.066 1.00 80.06 577 ASP A N 1
ATOM 4452 C CA . ASP A 1 577 ? -0.029 -5.620 11.675 1.00 80.06 577 ASP A CA 1
ATOM 4453 C C . ASP A 1 577 ? 1.246 -4.820 12.024 1.00 80.06 577 ASP A C 1
ATOM 4455 O O . ASP A 1 577 ? 1.479 -3.752 11.443 1.00 80.06 577 ASP A O 1
ATOM 4459 N N . PRO A 1 578 ? 2.114 -5.301 12.938 1.00 67.12 578 PRO A N 1
ATOM 4460 C CA . PRO A 1 578 ? 3.353 -4.608 13.293 1.00 67.12 578 PRO A CA 1
ATOM 4461 C C . PRO A 1 578 ? 4.329 -4.443 12.115 1.00 67.12 578 PRO A C 1
ATOM 4463 O O . PRO A 1 578 ? 5.176 -3.550 12.160 1.00 67.12 578 PRO A O 1
ATOM 4466 N N . ARG A 1 579 ? 4.203 -5.241 11.046 1.00 65.56 579 ARG A N 1
ATOM 4467 C CA . ARG A 1 579 ? 4.991 -5.107 9.808 1.00 65.56 579 ARG A CA 1
ATOM 4468 C C . ARG A 1 579 ? 4.353 -4.253 8.727 1.00 65.56 579 ARG A C 1
ATOM 4470 O O . ARG A 1 579 ? 4.990 -4.069 7.690 1.00 65.56 579 ARG A O 1
ATOM 4477 N N . ALA A 1 580 ? 3.116 -3.796 8.907 1.00 61.75 580 ALA A N 1
ATOM 4478 C CA . ALA A 1 580 ? 2.443 -3.014 7.883 1.00 61.75 580 ALA A CA 1
ATOM 4479 C C . ALA A 1 580 ? 3.358 -1.898 7.366 1.00 61.75 580 ALA A C 1
ATOM 4481 O O . ALA A 1 580 ? 3.958 -1.159 8.158 1.00 61.75 580 ALA A O 1
ATOM 4482 N N . ALA A 1 581 ? 3.471 -1.814 6.040 1.00 57.53 581 ALA A N 1
ATOM 4483 C CA . ALA A 1 581 ? 4.192 -0.754 5.360 1.00 57.53 581 ALA A CA 1
ATOM 4484 C C . ALA A 1 581 ? 3.364 0.535 5.460 1.00 57.53 581 ALA A C 1
ATOM 4486 O O . ALA A 1 581 ? 2.544 0.837 4.599 1.00 57.53 581 ALA A O 1
ATOM 4487 N N . GLU A 1 582 ? 3.541 1.255 6.566 1.00 63.94 582 GLU A N 1
ATOM 4488 C CA . GLU A 1 582 ? 2.963 2.583 6.775 1.00 63.94 582 GLU A CA 1
ATOM 4489 C C . GLU A 1 582 ? 3.569 3.600 5.783 1.00 63.94 582 GLU A C 1
ATOM 4491 O O . GLU A 1 582 ? 4.660 3.377 5.243 1.00 63.94 582 GLU A O 1
ATOM 4496 N N . ASP A 1 583 ? 2.892 4.736 5.570 1.00 49.69 583 ASP A N 1
ATOM 4497 C CA . ASP A 1 583 ? 3.412 5.819 4.723 1.00 49.69 583 ASP A CA 1
ATOM 4498 C C . ASP A 1 583 ? 4.837 6.214 5.137 1.00 49.69 583 ASP A C 1
ATOM 4500 O O . ASP A 1 583 ? 5.124 6.480 6.309 1.00 49.69 583 ASP A O 1
ATOM 4504 N N . ARG A 1 584 ? 5.743 6.289 4.155 1.00 36.62 584 ARG A N 1
ATOM 4505 C CA . ARG A 1 584 ? 7.145 6.678 4.367 1.00 36.62 584 ARG A CA 1
ATOM 4506 C C . ARG A 1 584 ? 7.246 8.174 4.688 1.00 36.62 584 ARG A C 1
ATOM 4508 O O . ARG A 1 584 ? 7.572 8.975 3.818 1.00 36.62 584 ARG A O 1
ATOM 4515 N N . GLY A 1 585 ? 6.974 8.527 5.946 1.00 37.06 585 GLY A N 1
ATOM 4516 C CA . GLY A 1 585 ? 6.904 9.915 6.418 1.00 37.06 585 GLY A CA 1
ATOM 4517 C C . GLY A 1 585 ? 7.316 10.174 7.875 1.00 37.06 585 GLY A C 1
ATOM 4518 O O . GLY A 1 585 ? 7.299 11.329 8.280 1.00 37.06 585 GLY A O 1
ATOM 4519 N N . ALA A 1 586 ? 7.705 9.159 8.661 1.00 29.59 586 ALA A N 1
ATOM 4520 C CA . ALA A 1 586 ? 8.387 9.302 9.961 1.00 29.59 586 ALA A CA 1
ATOM 4521 C C . ALA A 1 586 ? 8.983 7.951 10.425 1.00 29.59 586 ALA A C 1
ATOM 4523 O O . ALA A 1 586 ? 8.461 6.894 10.079 1.00 29.59 586 ALA A O 1
ATOM 4524 N N . ALA A 1 587 ? 10.056 7.973 11.220 1.00 30.16 587 ALA A N 1
ATOM 4525 C CA . ALA A 1 587 ? 10.727 6.800 11.812 1.00 30.16 587 ALA A CA 1
ATOM 4526 C C . ALA A 1 587 ? 11.071 7.095 13.296 1.00 30.16 587 ALA A C 1
ATOM 4528 O O . ALA A 1 587 ? 11.127 8.286 13.617 1.00 30.16 587 ALA A O 1
ATOM 4529 N N . PRO A 1 588 ? 11.336 6.105 14.193 1.00 36.09 588 PRO A N 1
ATOM 4530 C CA . PRO A 1 588 ? 11.704 4.695 13.938 1.00 36.09 588 PRO A CA 1
ATOM 4531 C C . PRO A 1 588 ? 10.911 3.594 14.718 1.00 36.09 588 PRO A C 1
ATOM 4533 O O . PRO A 1 588 ? 9.944 3.874 15.420 1.00 36.09 588 PRO A O 1
ATOM 4536 N N . LEU A 1 589 ? 11.333 2.324 14.545 1.00 33.81 589 LEU A N 1
ATOM 4537 C CA . LEU A 1 589 ? 10.776 1.033 15.041 1.00 33.81 589 LEU A CA 1
ATOM 4538 C C . LEU A 1 589 ? 11.886 0.181 15.733 1.00 33.81 589 LEU A C 1
ATOM 4540 O O . LEU A 1 589 ? 13.014 0.662 15.793 1.00 33.81 589 LEU A O 1
ATOM 4544 N N . ALA A 1 590 ? 11.733 -1.043 16.280 1.00 39.19 590 ALA A N 1
ATOM 4545 C CA . ALA A 1 590 ? 10.742 -2.157 16.224 1.00 39.19 590 ALA A CA 1
ATOM 4546 C C . ALA A 1 590 ? 10.765 -2.933 17.594 1.00 39.19 590 ALA A C 1
ATOM 4548 O O . ALA A 1 590 ? 11.160 -2.285 18.564 1.00 39.19 590 ALA A O 1
ATOM 4549 N N . PRO A 1 591 ? 10.494 -4.265 17.766 1.00 46.03 591 PRO A N 1
ATOM 4550 C CA . PRO A 1 591 ? 9.764 -5.309 16.989 1.00 46.03 591 PRO A CA 1
ATOM 4551 C C . PRO A 1 591 ? 8.709 -6.101 17.852 1.00 46.03 591 PRO A C 1
ATOM 4553 O O . PRO A 1 591 ? 8.531 -5.784 19.021 1.00 46.03 591 PRO A O 1
ATOM 4556 N N . ALA A 1 592 ? 7.894 -7.077 17.387 1.00 27.44 592 ALA A N 1
ATOM 4557 C CA . ALA A 1 592 ? 8.214 -8.436 16.865 1.00 27.44 592 ALA A CA 1
ATOM 4558 C C . ALA A 1 592 ? 6.976 -9.147 16.180 1.00 27.44 592 ALA A C 1
ATOM 4560 O O . ALA A 1 592 ? 6.009 -8.447 15.882 1.00 27.44 592 ALA A O 1
ATOM 4561 N N . PRO A 1 593 ? 6.975 -10.457 15.797 1.00 34.72 593 PRO A N 1
ATOM 4562 C CA . PRO A 1 593 ? 7.267 -10.895 14.416 1.00 34.72 593 PRO A CA 1
ATOM 4563 C C . PRO A 1 593 ? 6.202 -11.813 13.719 1.00 34.72 593 PRO A C 1
ATOM 4565 O O . PRO A 1 593 ? 5.536 -12.603 14.385 1.00 34.72 593 PRO A O 1
ATOM 4568 N N . PRO A 1 594 ? 6.052 -11.767 12.371 1.00 37.91 594 PRO A N 1
ATOM 4569 C CA . PRO A 1 594 ? 5.189 -12.695 11.593 1.00 37.91 594 PRO A CA 1
ATOM 4570 C C . PRO A 1 594 ? 5.792 -13.231 10.243 1.00 37.91 594 PRO A C 1
ATOM 4572 O O . PRO A 1 594 ? 6.971 -13.043 9.955 1.00 37.91 594 PRO A O 1
ATOM 4575 N N . THR A 1 595 ? 4.979 -13.894 9.392 1.00 45.28 595 THR A N 1
ATOM 4576 C CA . THR A 1 595 ? 5.307 -14.654 8.139 1.00 45.28 595 THR A CA 1
ATOM 4577 C C . THR A 1 595 ? 6.332 -14.059 7.146 1.00 45.28 595 THR A C 1
ATOM 4579 O O . THR A 1 595 ? 6.016 -13.219 6.310 1.00 45.28 595 THR A O 1
ATOM 4582 N N . GLU A 1 596 ? 7.556 -14.566 7.195 1.00 61.34 596 GLU A N 1
ATOM 4583 C CA . GLU A 1 596 ? 8.771 -14.148 6.475 1.00 61.34 596 GLU A CA 1
ATOM 4584 C C . GLU A 1 596 ? 8.636 -13.600 5.025 1.00 61.34 596 GLU A C 1
ATOM 4586 O O . GLU A 1 596 ? 8.335 -14.334 4.081 1.00 61.34 596 GLU A O 1
ATOM 4591 N N . GLY A 1 597 ? 8.938 -12.306 4.836 1.00 75.12 597 GLY A N 1
ATOM 4592 C CA . GLY A 1 597 ? 9.056 -11.652 3.518 1.00 75.12 597 GLY A CA 1
ATOM 4593 C C . GLY A 1 597 ? 10.490 -11.646 2.957 1.00 75.12 597 GLY A C 1
ATOM 4594 O O . GLY A 1 597 ? 11.425 -12.013 3.664 1.00 75.12 597 GLY A O 1
ATOM 4595 N N . ARG A 1 598 ? 10.687 -11.179 1.709 1.00 85.88 598 ARG A N 1
ATOM 4596 C CA . ARG A 1 598 ? 11.991 -11.203 0.995 1.00 85.88 598 ARG A CA 1
ATOM 4597 C C . ARG A 1 598 ? 13.166 -10.656 1.814 1.00 85.88 598 ARG A C 1
ATOM 4599 O O . ARG A 1 598 ? 14.213 -11.288 1.855 1.00 85.88 598 ARG A O 1
ATOM 4606 N N . GLU A 1 599 ? 13.013 -9.494 2.454 1.00 79.38 599 GLU A N 1
ATOM 4607 C CA . GLU A 1 599 ? 14.091 -8.917 3.276 1.00 79.38 599 GLU A CA 1
ATOM 4608 C C . GLU A 1 599 ? 14.392 -9.759 4.520 1.00 79.38 599 GLU A C 1
ATOM 4610 O O . GLU A 1 599 ? 15.553 -9.897 4.873 1.00 79.38 599 GLU A O 1
ATOM 4615 N N . SER A 1 600 ? 13.383 -10.396 5.122 1.00 83.88 600 SER A N 1
ATOM 4616 C CA . SER A 1 600 ? 13.572 -11.296 6.266 1.00 83.88 600 SER A CA 1
ATOM 4617 C C . SER A 1 600 ? 14.233 -12.620 5.855 1.00 83.88 600 SER A C 1
ATOM 4619 O O . SER A 1 600 ? 15.080 -13.121 6.587 1.00 83.88 600 SER A O 1
ATOM 4621 N N . ARG A 1 601 ? 13.941 -13.133 4.647 1.00 90.25 601 ARG A N 1
ATOM 4622 C CA . ARG A 1 601 ? 14.660 -14.278 4.055 1.00 90.25 601 ARG A CA 1
ATOM 4623 C C . ARG A 1 601 ? 16.126 -13.960 3.783 1.00 90.25 601 ARG A C 1
ATOM 4625 O O . ARG A 1 601 ? 16.989 -14.761 4.121 1.00 90.25 601 ARG A O 1
ATOM 4632 N N . LEU A 1 602 ? 16.414 -12.786 3.214 1.00 94.25 602 LEU A N 1
ATOM 4633 C CA . LEU A 1 602 ? 17.791 -12.302 3.061 1.00 94.25 602 LEU A CA 1
ATOM 4634 C C . LEU A 1 602 ? 18.482 -12.143 4.419 1.00 94.25 602 LEU A C 1
ATOM 4636 O O . LEU A 1 602 ? 19.623 -12.560 4.569 1.00 94.25 602 LEU A O 1
ATOM 4640 N N . GLU A 1 603 ? 17.787 -11.586 5.413 1.00 92.50 603 GLU A N 1
ATOM 4641 C CA . GLU A 1 603 ? 18.324 -11.405 6.763 1.00 92.50 603 GLU A CA 1
ATOM 4642 C C . GLU A 1 603 ? 18.675 -12.751 7.404 1.00 92.50 603 GLU A C 1
ATOM 4644 O O . GLU A 1 603 ? 19.764 -12.879 7.949 1.00 92.50 603 GLU A O 1
ATOM 4649 N N . LYS A 1 604 ? 17.853 -13.797 7.240 1.00 93.94 604 LYS A N 1
ATOM 4650 C CA . LYS A 1 604 ? 18.217 -15.150 7.693 1.00 93.94 604 LYS A CA 1
ATOM 4651 C C . LYS A 1 604 ? 19.461 -15.715 7.017 1.00 93.94 604 LYS A C 1
ATOM 4653 O O . LYS A 1 604 ? 20.246 -16.356 7.704 1.00 93.94 604 LYS A O 1
ATOM 4658 N N . LEU A 1 605 ? 19.646 -15.504 5.712 1.00 96.69 605 LEU A N 1
ATOM 4659 C CA . LEU A 1 605 ? 20.839 -15.987 5.005 1.00 96.69 605 LEU A CA 1
ATOM 4660 C C . LEU A 1 605 ? 22.102 -15.269 5.498 1.00 96.69 605 LEU A C 1
ATOM 4662 O O . LEU A 1 605 ? 23.087 -15.925 5.825 1.00 96.69 605 LEU A O 1
ATOM 4666 N N . VAL A 1 606 ? 22.049 -13.939 5.620 1.00 96.69 606 VAL A N 1
ATOM 4667 C CA . VAL A 1 606 ? 23.181 -13.126 6.093 1.00 96.69 606 VAL A CA 1
ATOM 4668 C C . VAL A 1 606 ? 23.503 -13.417 7.565 1.00 96.69 606 VAL A C 1
ATOM 4670 O O . VAL A 1 606 ? 24.662 -13.630 7.903 1.00 96.69 606 VAL A O 1
ATOM 4673 N N . GLU A 1 607 ? 22.502 -13.491 8.447 1.00 96.38 607 GLU A N 1
ATOM 4674 C CA . GLU A 1 607 ? 22.709 -13.798 9.873 1.00 96.38 607 GLU A CA 1
ATOM 4675 C C . GLU A 1 607 ? 23.164 -15.254 10.103 1.00 96.38 607 GLU A C 1
ATOM 4677 O O . GLU A 1 607 ? 23.928 -15.517 11.032 1.00 96.38 607 GLU A O 1
ATOM 4682 N N . ALA A 1 608 ? 22.746 -16.206 9.259 1.00 95.94 608 ALA A N 1
ATOM 4683 C CA . ALA A 1 608 ? 23.283 -17.568 9.281 1.00 95.94 608 ALA A CA 1
ATOM 4684 C C . ALA A 1 608 ? 24.766 -17.581 8.890 1.00 95.94 608 ALA A C 1
ATOM 4686 O O . ALA A 1 608 ? 25.571 -18.220 9.568 1.00 95.94 608 ALA A O 1
ATOM 4687 N N . ASN A 1 609 ? 25.137 -16.831 7.850 1.00 95.56 609 ASN A N 1
ATOM 4688 C CA . ASN A 1 609 ? 26.515 -16.747 7.387 1.00 95.56 609 ASN A CA 1
ATOM 4689 C C . ASN A 1 609 ? 27.446 -16.129 8.452 1.00 95.56 609 ASN A C 1
ATOM 4691 O O . ASN A 1 609 ? 28.430 -16.758 8.830 1.00 95.56 609 ASN A O 1
ATOM 4695 N N . ILE A 1 610 ? 27.049 -15.000 9.057 1.00 96.62 610 ILE A N 1
ATOM 4696 C CA . ILE A 1 610 ? 27.735 -14.346 10.197 1.00 96.62 610 ILE A CA 1
ATOM 4697 C C . ILE A 1 610 ? 28.010 -15.327 11.350 1.00 96.62 610 ILE A C 1
ATOM 4699 O O . ILE A 1 610 ? 29.080 -15.322 11.965 1.00 96.62 610 ILE A O 1
ATOM 4703 N N . ARG A 1 611 ? 27.051 -16.211 11.648 1.00 95.25 611 ARG A N 1
ATOM 4704 C CA . ARG A 1 611 ? 27.202 -17.249 12.680 1.00 95.25 611 ARG A CA 1
ATOM 4705 C C . ARG A 1 611 ? 28.153 -18.370 12.262 1.00 95.25 611 ARG A C 1
ATOM 4707 O O . ARG A 1 611 ? 28.833 -18.913 13.128 1.00 95.25 611 ARG A O 1
ATOM 4714 N N . GLY A 1 612 ? 28.240 -18.687 10.971 1.00 94.75 612 GLY A N 1
ATOM 4715 C CA . GLY A 1 612 ? 29.248 -19.591 10.411 1.00 94.75 612 GLY A CA 1
ATOM 4716 C C . GLY A 1 612 ? 30.667 -19.032 10.548 1.00 94.75 612 GLY A C 1
ATOM 4717 O O . GLY A 1 612 ? 31.522 -19.689 11.148 1.00 94.75 612 GLY A O 1
ATOM 4718 N N . VAL A 1 613 ? 30.879 -17.778 10.117 1.00 93.50 613 VAL A N 1
ATOM 4719 C CA . VAL A 1 613 ? 32.144 -17.031 10.291 1.00 93.50 613 VAL A CA 1
ATOM 4720 C C . VAL A 1 613 ? 32.564 -17.050 11.762 1.00 93.50 613 VAL A C 1
ATOM 4722 O O . VAL A 1 613 ? 33.691 -17.421 12.100 1.00 93.50 613 VAL A O 1
ATOM 4725 N N . HIS A 1 614 ? 31.631 -16.734 12.664 1.00 93.94 614 HIS A N 1
ATOM 4726 C CA . HIS A 1 614 ? 31.909 -16.729 14.095 1.00 93.94 614 HIS A CA 1
ATOM 4727 C C . HIS A 1 614 ? 32.189 -18.139 14.661 1.00 93.94 614 HIS A C 1
ATOM 4729 O O . HIS A 1 614 ? 33.066 -18.291 15.511 1.00 93.94 614 HIS A O 1
ATOM 4735 N N . ALA A 1 615 ? 31.525 -19.196 14.174 1.00 93.38 615 ALA A N 1
ATOM 4736 C CA . ALA A 1 615 ? 31.797 -20.576 14.597 1.00 93.38 615 ALA A CA 1
ATOM 4737 C C . ALA A 1 615 ? 33.214 -21.026 14.207 1.00 93.38 615 ALA A C 1
ATOM 4739 O O . ALA A 1 615 ? 33.912 -21.648 15.016 1.00 93.38 615 ALA A O 1
ATOM 4740 N N . TYR A 1 616 ? 33.663 -20.662 13.000 1.00 91.31 616 TYR A N 1
ATOM 4741 C CA . TYR A 1 616 ? 35.045 -20.873 12.568 1.00 91.31 616 TYR A CA 1
ATOM 4742 C C . TYR A 1 616 ? 36.031 -20.102 13.451 1.00 91.31 616 TYR A C 1
ATOM 4744 O O . TYR A 1 616 ? 37.050 -20.645 13.880 1.00 91.31 616 TYR A O 1
ATOM 4752 N N . GLN A 1 617 ? 35.706 -18.857 13.795 1.00 89.69 617 GLN A N 1
ATOM 4753 C CA . GLN A 1 617 ? 36.563 -18.045 14.649 1.00 89.69 617 GLN A CA 1
ATOM 4754 C C . GLN A 1 617 ? 36.696 -18.611 16.073 1.00 89.69 617 GLN A C 1
ATOM 4756 O O . GLN A 1 617 ? 37.786 -18.624 16.643 1.00 89.69 617 GLN A O 1
ATOM 4761 N N . VAL A 1 618 ? 35.621 -19.144 16.655 1.00 90.44 618 VAL A N 1
ATOM 4762 C CA . VAL A 1 618 ? 35.675 -19.807 17.969 1.00 90.44 618 VAL A CA 1
ATOM 4763 C C . VAL A 1 618 ? 36.560 -21.065 17.935 1.00 90.44 618 VAL A C 1
ATOM 4765 O O . VAL A 1 618 ? 37.272 -21.340 18.907 1.00 90.44 618 VAL A O 1
ATOM 4768 N N . LEU A 1 619 ? 36.583 -21.815 16.825 1.00 89.31 619 LEU A N 1
ATOM 4769 C CA . LEU A 1 619 ? 37.559 -22.899 16.623 1.00 89.31 619 LEU A CA 1
ATOM 4770 C C . LEU A 1 619 ? 38.993 -22.367 16.585 1.00 89.31 619 LEU A C 1
ATOM 4772 O O . LEU A 1 619 ? 39.860 -22.901 17.281 1.00 89.31 619 LEU A O 1
ATOM 4776 N N . LEU A 1 620 ? 39.242 -21.310 15.811 1.00 86.69 620 LEU A N 1
ATOM 4777 C CA . LEU A 1 620 ? 40.574 -20.728 15.657 1.00 86.69 620 LEU A CA 1
ATOM 4778 C C . LEU A 1 620 ? 41.098 -20.142 16.977 1.00 86.69 620 LEU A C 1
ATOM 4780 O O . LEU A 1 620 ? 42.257 -20.367 17.329 1.00 86.69 620 LEU A O 1
ATOM 4784 N N . ALA A 1 621 ? 40.251 -19.462 17.752 1.00 86.12 621 ALA A N 1
ATOM 4785 C CA . ALA A 1 621 ? 40.582 -18.953 19.083 1.00 86.12 621 ALA A CA 1
ATOM 4786 C C . ALA A 1 621 ? 40.966 -20.089 20.051 1.00 86.12 621 ALA A C 1
ATOM 4788 O O . ALA A 1 621 ? 41.997 -20.012 20.723 1.00 86.12 621 ALA A O 1
ATOM 4789 N N . ARG A 1 622 ? 40.206 -21.196 20.056 1.00 85.88 622 ARG A N 1
ATOM 4790 C CA . ARG A 1 622 ? 40.515 -22.404 20.847 1.00 85.88 622 ARG A CA 1
ATOM 4791 C C . ARG A 1 622 ? 41.840 -23.059 20.456 1.00 85.88 622 ARG A C 1
ATOM 4793 O O . ARG A 1 622 ? 42.596 -23.454 21.336 1.00 85.88 622 ARG A O 1
ATOM 4800 N N . GLN A 1 623 ? 42.113 -23.187 19.158 1.00 84.94 623 GLN A N 1
ATOM 4801 C CA . GLN A 1 623 ? 43.321 -23.847 18.650 1.00 84.94 623 GLN A CA 1
ATOM 4802 C C . GLN A 1 623 ? 44.580 -22.984 18.809 1.00 84.94 623 GLN A C 1
ATOM 4804 O O . GLN A 1 623 ? 45.661 -23.512 19.060 1.00 84.94 623 GLN A O 1
ATOM 4809 N N . SER A 1 624 ? 44.454 -21.662 18.667 1.00 84.38 624 SER A N 1
ATOM 4810 C CA . SER A 1 624 ? 45.581 -20.722 18.741 1.00 84.38 624 SER A CA 1
ATOM 4811 C C . SER A 1 624 ? 45.855 -20.173 20.144 1.00 84.38 624 SER A C 1
ATOM 4813 O O . SER A 1 624 ? 46.942 -19.645 20.379 1.00 84.38 624 SER A O 1
ATOM 4815 N N . GLY A 1 625 ? 44.880 -20.247 21.058 1.00 82.19 625 GLY A N 1
ATOM 4816 C CA . GLY A 1 625 ? 44.935 -19.593 22.369 1.00 82.19 625 GLY A CA 1
ATOM 4817 C C . GLY A 1 625 ? 44.883 -18.060 22.303 1.00 82.19 625 GLY A C 1
ATOM 4818 O O . GLY A 1 625 ? 45.268 -17.400 23.267 1.00 82.19 625 GLY A O 1
ATOM 4819 N N . LYS A 1 626 ? 44.459 -17.486 21.169 1.00 82.75 626 LYS A N 1
ATOM 4820 C CA . LYS A 1 626 ? 44.400 -16.036 20.922 1.00 82.75 626 LYS A CA 1
ATOM 4821 C C . LYS A 1 626 ? 42.955 -15.543 20.834 1.00 82.75 626 LYS A C 1
ATOM 4823 O O . LYS A 1 626 ? 42.049 -16.305 20.513 1.00 82.75 626 LYS A O 1
ATOM 4828 N N . GLY A 1 627 ? 42.774 -14.242 21.047 1.00 83.31 627 GLY A N 1
ATOM 4829 C CA . GLY A 1 627 ? 41.476 -13.568 21.012 1.00 83.31 627 GLY A CA 1
ATOM 4830 C C . GLY A 1 627 ? 40.890 -13.292 22.397 1.00 83.31 627 GLY A C 1
ATOM 4831 O O . GLY A 1 627 ? 41.281 -13.907 23.387 1.00 83.31 627 GLY A O 1
ATOM 4832 N N . ASP A 1 628 ? 39.949 -12.351 22.468 1.00 87.31 628 ASP A N 1
ATOM 4833 C CA . ASP A 1 628 ? 39.181 -12.049 23.682 1.00 87.31 628 ASP A CA 1
ATOM 4834 C C . ASP A 1 628 ? 38.258 -13.238 24.048 1.00 87.31 628 ASP A C 1
ATOM 4836 O O . ASP A 1 628 ? 37.328 -13.544 23.294 1.00 87.31 628 ASP A O 1
ATOM 4840 N N . PRO A 1 629 ? 38.468 -13.919 25.192 1.00 81.81 629 PRO A N 1
ATOM 4841 C CA . PRO A 1 629 ? 37.706 -15.119 25.546 1.00 81.81 629 PRO A CA 1
ATOM 4842 C C . PRO A 1 629 ? 36.240 -14.832 25.911 1.00 81.81 629 PRO A C 1
ATOM 4844 O O . PRO A 1 629 ? 35.443 -15.767 25.965 1.00 81.81 629 PRO A O 1
ATOM 4847 N N . GLY A 1 630 ? 35.873 -13.569 26.155 1.00 84.00 630 GLY A N 1
ATOM 4848 C CA . GLY A 1 630 ? 34.482 -13.140 26.304 1.00 84.00 630 GLY A CA 1
ATOM 4849 C C . GLY A 1 630 ? 33.770 -13.002 24.956 1.00 84.00 630 GLY A C 1
ATOM 4850 O O . GLY A 1 630 ? 32.610 -13.386 24.850 1.00 84.00 630 GLY A O 1
ATOM 4851 N N . CYS A 1 631 ? 34.472 -12.530 23.920 1.00 87.31 631 CYS A N 1
ATOM 4852 C CA . CYS A 1 631 ? 33.934 -12.447 22.557 1.00 87.31 631 CYS A CA 1
ATOM 4853 C C . CYS A 1 631 ? 33.866 -13.795 21.835 1.00 87.31 631 CYS A C 1
ATOM 4855 O O . CYS A 1 631 ? 32.916 -14.035 21.100 1.00 87.31 631 CYS A O 1
ATOM 4857 N N . TYR A 1 632 ? 34.866 -14.663 22.010 1.00 89.00 632 TYR A N 1
ATOM 4858 C CA . TYR A 1 632 ? 34.989 -15.927 21.263 1.00 89.00 632 TYR A CA 1
ATOM 4859 C C . TYR A 1 632 ? 34.687 -17.153 22.141 1.00 89.00 632 TYR A C 1
ATOM 4861 O O . TYR A 1 632 ? 35.286 -18.223 22.004 1.00 89.00 632 TYR A O 1
ATOM 4869 N N . GLY A 1 633 ? 33.746 -16.991 23.076 1.00 83.88 633 GLY A N 1
ATOM 4870 C CA . GLY A 1 633 ? 33.261 -18.051 23.952 1.00 83.88 633 GLY A CA 1
ATOM 4871 C C . GLY A 1 633 ? 32.335 -19.027 23.218 1.00 83.88 633 GLY A C 1
ATOM 4872 O O . GLY A 1 633 ? 31.320 -18.645 22.651 1.00 83.88 633 GLY A O 1
ATOM 4873 N N . ALA A 1 634 ? 32.634 -20.324 23.284 1.00 79.50 634 ALA A N 1
ATOM 4874 C CA . ALA A 1 634 ? 31.951 -21.346 22.482 1.00 79.50 634 ALA A CA 1
ATOM 4875 C C . ALA A 1 634 ? 30.522 -21.739 22.916 1.00 79.50 634 ALA A C 1
ATOM 4877 O O . ALA A 1 634 ? 30.005 -22.739 22.424 1.00 79.50 634 ALA A O 1
ATOM 4878 N N . GLY A 1 635 ? 29.903 -21.050 23.880 1.00 74.69 635 GLY A N 1
ATOM 4879 C CA . GLY A 1 635 ? 28.521 -21.334 24.310 1.00 74.69 635 GLY A CA 1
ATOM 4880 C C . GLY A 1 635 ? 28.250 -22.758 24.832 1.00 74.69 635 GLY A C 1
ATOM 4881 O O . GLY A 1 635 ? 27.101 -23.183 24.879 1.00 74.69 635 GLY A O 1
ATOM 4882 N N . GLY A 1 636 ? 29.292 -23.515 25.200 1.00 80.06 636 GLY A N 1
ATOM 4883 C CA . GLY A 1 636 ? 29.195 -24.930 25.589 1.00 80.06 636 GLY A CA 1
ATOM 4884 C C . GLY A 1 636 ? 29.366 -25.943 24.446 1.00 80.06 636 GLY A C 1
ATOM 4885 O O . GLY A 1 636 ? 29.418 -27.138 24.720 1.00 80.06 636 GLY A O 1
ATOM 4886 N N . LEU A 1 637 ? 29.517 -25.497 23.194 1.00 89.50 637 LEU A N 1
ATOM 4887 C CA . LEU A 1 637 ? 29.738 -26.365 22.032 1.00 89.50 637 LEU A CA 1
ATOM 4888 C C . LEU A 1 637 ? 31.122 -27.032 22.058 1.00 89.50 637 LEU A C 1
ATOM 4890 O O . LEU A 1 637 ? 32.129 -26.407 22.417 1.00 89.50 637 LEU A O 1
ATOM 4894 N N . GLY A 1 638 ? 31.200 -28.290 21.632 1.00 89.69 638 GLY A N 1
ATOM 4895 C CA . GLY A 1 638 ? 32.445 -29.021 21.407 1.00 89.69 638 GLY A CA 1
ATOM 4896 C C . GLY A 1 638 ? 33.153 -28.606 20.112 1.00 89.69 638 GLY A C 1
ATOM 4897 O O . GLY A 1 638 ? 32.654 -27.809 19.320 1.00 89.69 638 GLY A O 1
ATOM 4898 N N . GLU A 1 639 ? 34.351 -29.147 19.876 1.00 90.75 639 GLU A N 1
ATOM 4899 C CA . GLU A 1 639 ? 35.081 -28.903 18.621 1.00 90.75 639 GLU A CA 1
ATOM 4900 C C . GLU A 1 639 ? 34.367 -29.536 17.410 1.00 90.75 639 GLU A C 1
ATOM 4902 O O . GLU A 1 639 ? 34.385 -28.978 16.316 1.00 90.75 639 GLU A O 1
ATOM 4907 N N . ALA A 1 640 ? 33.701 -30.679 17.611 1.00 92.06 640 ALA A N 1
ATOM 4908 C CA . ALA A 1 640 ? 32.919 -31.352 16.576 1.00 92.06 640 ALA A CA 1
ATOM 4909 C C . ALA A 1 640 ? 31.690 -30.530 16.148 1.00 92.06 640 ALA A C 1
ATOM 4911 O O . ALA A 1 640 ? 31.456 -30.374 14.952 1.00 92.06 640 ALA A O 1
ATOM 4912 N N . ASP A 1 641 ? 30.958 -29.950 17.105 1.00 93.56 641 ASP A N 1
ATOM 4913 C CA . ASP A 1 641 ? 29.754 -29.158 16.826 1.00 93.56 641 ASP A CA 1
ATOM 4914 C C . ASP A 1 641 ? 30.094 -27.890 16.036 1.00 93.56 641 ASP A C 1
ATOM 4916 O O . ASP A 1 641 ? 29.450 -27.576 15.038 1.00 93.56 641 ASP A O 1
ATOM 4920 N N . LEU A 1 642 ? 31.163 -27.188 16.428 1.00 93.38 642 LEU A N 1
ATOM 4921 C CA . LEU A 1 642 ? 31.630 -26.012 15.694 1.00 93.38 642 LEU A CA 1
ATOM 4922 C C . LEU A 1 642 ? 32.081 -26.375 14.270 1.00 93.38 642 LEU A C 1
ATOM 4924 O O . LEU A 1 642 ? 31.763 -25.649 13.333 1.00 93.38 642 LEU A O 1
ATOM 4928 N N . LYS A 1 643 ? 32.762 -27.516 14.074 1.00 94.50 643 LYS A N 1
ATOM 4929 C CA . LYS A 1 643 ? 33.121 -28.004 12.728 1.00 94.50 643 LYS A CA 1
ATOM 4930 C C . LYS A 1 643 ? 31.886 -28.329 11.883 1.00 94.50 643 LYS A C 1
ATOM 4932 O O . LYS A 1 643 ? 31.910 -28.088 10.680 1.00 94.50 643 LYS A O 1
ATOM 4937 N N . ALA A 1 644 ? 30.808 -28.826 12.492 1.00 94.56 644 ALA A N 1
ATOM 4938 C CA . ALA A 1 644 ? 29.539 -29.047 11.800 1.00 94.56 644 ALA A CA 1
ATOM 4939 C C . ALA A 1 644 ? 28.868 -27.725 11.381 1.00 94.56 644 ALA A C 1
ATOM 4941 O O . ALA A 1 644 ? 28.375 -27.627 10.260 1.00 94.56 644 ALA A O 1
ATOM 4942 N N . LEU A 1 645 ? 28.910 -26.684 12.221 1.00 95.75 645 LEU A N 1
ATOM 4943 C CA . LEU A 1 645 ? 28.419 -25.347 11.850 1.00 95.75 645 LEU A CA 1
ATOM 4944 C C . LEU A 1 645 ? 29.215 -24.753 10.678 1.00 95.75 645 LEU A C 1
ATOM 4946 O O . LEU A 1 645 ? 28.617 -24.275 9.719 1.00 95.75 645 LEU A O 1
ATOM 4950 N N . VAL A 1 646 ? 30.546 -24.862 10.695 1.00 94.38 646 VAL A N 1
ATOM 4951 C CA . VAL A 1 646 ? 31.396 -24.460 9.557 1.00 94.38 646 VAL A CA 1
ATOM 4952 C C . VAL A 1 646 ? 31.015 -25.225 8.283 1.00 94.38 646 VAL A C 1
ATOM 4954 O O . VAL A 1 646 ? 30.875 -24.622 7.223 1.00 94.38 646 VAL A O 1
ATOM 4957 N N . ALA A 1 647 ? 30.766 -26.536 8.376 1.00 95.00 647 ALA A N 1
ATOM 4958 C CA . ALA A 1 647 ? 30.330 -27.331 7.228 1.00 95.00 647 ALA A CA 1
ATOM 4959 C C . ALA A 1 647 ? 28.961 -26.885 6.671 1.00 95.00 647 ALA A C 1
ATOM 4961 O O . ALA A 1 647 ? 28.798 -26.830 5.452 1.00 95.00 647 ALA A O 1
ATOM 4962 N N . HIS A 1 648 ? 28.003 -26.508 7.529 1.00 96.38 648 HIS A N 1
ATOM 4963 C CA . HIS A 1 648 ? 26.727 -25.926 7.089 1.00 96.38 648 HIS A CA 1
ATOM 4964 C C . HIS A 1 648 ? 26.904 -24.568 6.400 1.00 96.38 648 HIS A C 1
ATOM 4966 O O . HIS A 1 648 ? 26.222 -24.301 5.413 1.00 96.38 648 HIS A O 1
ATOM 4972 N N . GLN A 1 649 ? 27.839 -23.728 6.855 1.00 95.69 649 GLN A N 1
ATOM 4973 C CA . GLN A 1 649 ? 28.167 -22.474 6.169 1.00 95.69 649 GLN A CA 1
ATOM 4974 C C . GLN A 1 649 ? 28.721 -22.741 4.762 1.00 95.69 649 GLN A C 1
ATOM 4976 O O . GLN A 1 649 ? 28.234 -22.164 3.790 1.00 95.69 649 GLN A O 1
ATOM 4981 N N . SER A 1 650 ? 29.681 -23.661 4.627 1.00 93.94 650 SER A N 1
ATOM 4982 C CA . SER A 1 650 ? 30.222 -24.047 3.318 1.00 93.94 650 SER A CA 1
ATOM 4983 C C . SER A 1 650 ? 29.149 -24.648 2.396 1.00 93.94 650 SER A C 1
ATOM 4985 O O . SER A 1 650 ? 29.132 -24.352 1.204 1.00 93.94 650 SER A O 1
ATOM 4987 N N . ALA A 1 651 ? 28.216 -25.446 2.929 1.00 94.19 651 ALA A N 1
ATOM 4988 C CA . ALA A 1 651 ? 27.094 -25.999 2.163 1.00 94.19 651 ALA A CA 1
ATOM 4989 C C . ALA A 1 651 ? 26.064 -24.930 1.742 1.00 94.19 651 ALA A C 1
ATOM 4991 O O . ALA A 1 651 ? 25.513 -24.991 0.638 1.00 94.19 651 ALA A O 1
ATOM 4992 N N . LEU A 1 652 ? 25.826 -23.925 2.591 1.00 95.50 652 LEU A N 1
ATOM 4993 C CA . LEU A 1 652 ? 24.978 -22.776 2.280 1.00 95.50 652 LEU A CA 1
ATOM 4994 C C . LEU A 1 652 ? 25.565 -21.949 1.130 1.00 95.50 652 LEU A C 1
ATOM 4996 O O . LEU A 1 652 ? 24.865 -21.684 0.153 1.00 95.50 652 LEU A O 1
ATOM 5000 N N . LEU A 1 653 ? 26.843 -21.579 1.221 1.00 94.00 653 LEU A N 1
ATOM 5001 C CA . LEU A 1 653 ? 27.520 -20.779 0.197 1.00 94.00 653 LEU A CA 1
ATOM 5002 C C . LEU A 1 653 ? 27.714 -21.555 -1.118 1.00 94.00 653 LEU A C 1
ATOM 5004 O O . LEU A 1 653 ? 27.566 -20.981 -2.194 1.00 94.00 653 LEU A O 1
ATOM 5008 N N . GLY A 1 654 ? 27.941 -22.871 -1.041 1.00 92.00 654 GLY A N 1
ATOM 5009 C CA . GLY A 1 654 ? 28.006 -23.778 -2.194 1.00 92.00 654 GLY A CA 1
ATOM 5010 C C . GLY A 1 654 ? 26.651 -24.218 -2.775 1.00 92.00 654 GLY A C 1
ATOM 5011 O O . GLY A 1 654 ? 26.620 -25.093 -3.642 1.00 92.00 654 GLY A O 1
ATOM 5012 N N . SER A 1 655 ? 25.525 -23.671 -2.304 1.00 93.31 655 SER A N 1
ATOM 5013 C CA . SER A 1 655 ? 24.190 -24.002 -2.826 1.00 93.31 655 SER A CA 1
ATOM 5014 C C . SER A 1 655 ? 23.930 -23.392 -4.212 1.00 93.31 655 SER A C 1
ATOM 5016 O O . SER A 1 655 ? 24.481 -22.352 -4.562 1.00 93.31 655 SER A O 1
ATOM 5018 N N . ASP A 1 656 ? 23.026 -23.997 -4.998 1.00 93.12 656 ASP A N 1
ATOM 5019 C CA . ASP A 1 656 ? 22.602 -23.419 -6.282 1.00 93.12 656 ASP A CA 1
ATOM 5020 C C . ASP A 1 656 ? 21.978 -22.027 -6.084 1.00 93.12 656 ASP A C 1
ATOM 5022 O O . ASP A 1 656 ? 20.854 -21.885 -5.595 1.00 93.12 656 ASP A O 1
ATOM 5026 N N . LEU A 1 657 ? 22.704 -20.995 -6.514 1.00 92.81 657 LEU A N 1
ATOM 5027 C CA . LEU A 1 657 ? 22.306 -19.595 -6.386 1.00 92.81 657 LEU A CA 1
ATOM 5028 C C . LEU A 1 657 ? 20.986 -19.295 -7.115 1.00 92.81 657 LEU A C 1
ATOM 5030 O O . LEU A 1 657 ? 20.253 -18.397 -6.694 1.00 92.81 657 LEU A O 1
ATOM 5034 N N . GLY A 1 658 ? 20.637 -20.058 -8.160 1.00 90.69 658 GLY A N 1
ATOM 5035 C CA . GLY A 1 658 ? 19.333 -19.973 -8.823 1.00 90.69 658 GLY A CA 1
ATOM 5036 C C . GLY A 1 658 ? 18.185 -20.333 -7.876 1.00 90.69 658 GLY A C 1
ATOM 5037 O O . GLY A 1 658 ? 17.248 -19.546 -7.697 1.00 90.69 658 GLY A O 1
ATOM 5038 N N . ALA A 1 659 ? 18.287 -21.485 -7.213 1.00 91.06 659 ALA A N 1
ATOM 5039 C CA . ALA A 1 659 ? 17.352 -21.940 -6.193 1.00 91.06 659 ALA A CA 1
ATOM 5040 C C . ALA A 1 659 ? 17.343 -21.031 -4.947 1.00 91.06 659 ALA A C 1
ATOM 5042 O O . ALA A 1 659 ? 16.258 -20.654 -4.489 1.00 91.06 659 ALA A O 1
ATOM 5043 N N . VAL A 1 660 ? 18.501 -20.611 -4.419 1.00 93.56 660 VAL A N 1
ATOM 5044 C CA . VAL A 1 660 ? 18.558 -19.689 -3.260 1.00 93.56 660 VAL A CA 1
ATOM 5045 C C . VAL A 1 660 ? 17.828 -18.381 -3.588 1.00 93.56 660 VAL A C 1
ATOM 5047 O O . VAL A 1 660 ? 16.972 -17.930 -2.822 1.00 93.56 660 VAL A O 1
ATOM 5050 N N . LYS A 1 661 ? 18.081 -17.801 -4.769 1.00 92.50 661 LYS A N 1
ATOM 5051 C CA . LYS A 1 661 ? 17.414 -16.578 -5.234 1.00 92.50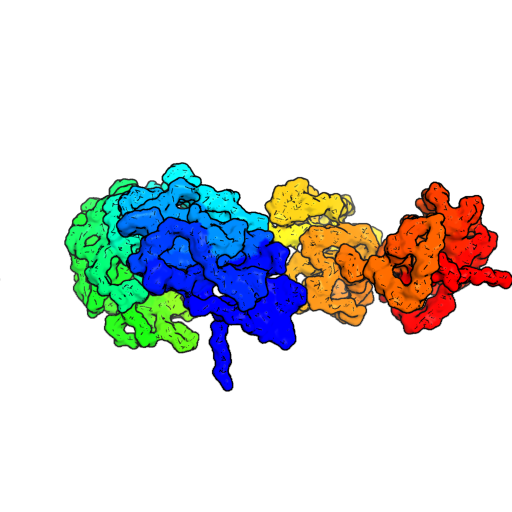 661 LYS A CA 1
ATOM 5052 C C . LYS A 1 661 ? 15.907 -16.761 -5.416 1.00 92.50 661 LYS A C 1
ATOM 5054 O O . LYS A 1 661 ? 15.139 -15.904 -4.977 1.00 92.50 661 LYS A O 1
ATOM 5059 N N . ALA A 1 662 ? 15.469 -17.878 -5.999 1.00 85.62 662 ALA A N 1
ATOM 5060 C CA . ALA A 1 662 ? 14.048 -18.205 -6.112 1.00 85.62 662 ALA A CA 1
ATOM 5061 C C . ALA A 1 662 ? 13.367 -18.289 -4.731 1.00 85.62 662 ALA A C 1
ATOM 5063 O O . ALA A 1 662 ? 12.297 -17.707 -4.548 1.00 85.62 662 ALA A O 1
ATOM 5064 N N . TRP A 1 663 ? 14.011 -18.922 -3.743 1.00 92.62 663 TRP A N 1
ATOM 5065 C CA . TRP A 1 663 ? 13.504 -19.014 -2.367 1.00 92.62 663 TRP A CA 1
ATOM 5066 C C . TRP A 1 663 ? 13.407 -17.636 -1.690 1.00 92.62 663 TRP A C 1
ATOM 5068 O O . TRP A 1 663 ? 12.360 -17.284 -1.137 1.00 92.62 663 TRP A O 1
ATOM 5078 N N . VAL A 1 664 ? 14.453 -16.809 -1.805 1.00 90.44 664 VAL A N 1
ATOM 5079 C CA . VAL A 1 664 ? 14.464 -15.413 -1.327 1.00 90.44 664 VAL A CA 1
ATOM 5080 C C . VAL A 1 664 ? 13.293 -14.618 -1.907 1.00 90.44 664 VAL A C 1
ATOM 5082 O O . VAL A 1 664 ? 12.562 -13.949 -1.172 1.00 90.44 664 VAL A O 1
ATOM 5085 N N . GLU A 1 665 ? 13.072 -14.726 -3.215 1.00 86.06 665 GLU A N 1
ATOM 5086 C CA . GLU A 1 665 ? 11.983 -14.061 -3.938 1.00 86.06 665 GLU A CA 1
ATOM 5087 C C . GLU A 1 665 ? 10.591 -14.650 -3.633 1.00 86.06 665 GLU A C 1
ATOM 5089 O O . GLU A 1 665 ? 9.585 -14.076 -4.042 1.00 86.06 665 GLU A O 1
ATOM 5094 N N . GLY A 1 666 ? 10.503 -15.757 -2.887 1.00 80.88 666 GLY A N 1
ATOM 5095 C CA . GLY A 1 666 ? 9.242 -16.435 -2.567 1.00 80.88 666 GLY A CA 1
ATOM 5096 C C . GLY A 1 666 ? 8.647 -17.231 -3.725 1.00 80.88 666 GLY A C 1
ATOM 5097 O O . GLY A 1 666 ? 7.460 -17.550 -3.698 1.00 80.88 666 GLY A O 1
ATOM 5098 N N . ARG A 1 667 ? 9.459 -17.541 -4.738 1.00 83.50 667 ARG A N 1
ATOM 5099 C CA . ARG A 1 667 ? 9.111 -18.437 -5.842 1.00 83.50 667 ARG A CA 1
ATOM 5100 C C . ARG A 1 667 ? 9.347 -19.891 -5.419 1.00 83.50 667 ARG A C 1
ATOM 5102 O O . ARG A 1 667 ? 10.070 -20.164 -4.461 1.00 83.50 667 ARG A O 1
ATOM 5109 N N . SER A 1 668 ? 8.739 -20.831 -6.145 1.00 84.81 668 SER A N 1
ATOM 5110 C CA . SER A 1 668 ? 9.029 -22.260 -5.967 1.00 84.81 668 SER A CA 1
ATOM 5111 C C . SER A 1 668 ? 10.527 -22.513 -6.168 1.00 84.81 668 SER A C 1
ATOM 5113 O O . SER A 1 668 ? 11.123 -21.980 -7.105 1.00 84.81 668 SER A O 1
ATOM 5115 N N . SER A 1 669 ? 11.134 -23.279 -5.263 1.00 89.50 669 SER A N 1
ATOM 5116 C CA . SER A 1 669 ? 12.574 -23.509 -5.219 1.00 89.50 669 SER A CA 1
ATOM 5117 C C . SER A 1 669 ? 12.894 -24.892 -4.654 1.00 89.50 669 SER A C 1
ATOM 5119 O O . SER A 1 669 ? 12.164 -25.402 -3.807 1.00 89.50 669 SER A O 1
ATOM 5121 N N . ALA A 1 670 ? 14.007 -25.469 -5.111 1.00 89.25 670 ALA A N 1
ATOM 5122 C CA . ALA A 1 670 ? 14.611 -26.677 -4.551 1.00 89.25 670 ALA A CA 1
ATOM 5123 C C . ALA A 1 670 ? 15.556 -26.387 -3.361 1.00 89.25 670 ALA A C 1
ATOM 5125 O O . ALA A 1 670 ? 16.118 -27.316 -2.781 1.00 89.25 670 ALA A O 1
ATOM 5126 N N . PHE A 1 671 ? 15.760 -25.114 -3.004 1.00 93.19 671 PHE A N 1
ATOM 5127 C CA . PHE A 1 671 ? 16.545 -24.722 -1.836 1.00 93.19 671 PHE A CA 1
ATOM 5128 C C . PHE A 1 671 ? 15.719 -24.880 -0.556 1.00 93.19 671 PHE A C 1
ATOM 5130 O O . PHE A 1 671 ? 14.683 -24.231 -0.391 1.00 93.19 671 PHE A O 1
ATOM 5137 N N . ASP A 1 672 ? 16.208 -25.721 0.355 1.00 89.69 672 ASP A N 1
ATOM 5138 C CA . ASP A 1 672 ? 15.608 -25.954 1.665 1.00 89.69 672 ASP A CA 1
ATOM 5139 C C . ASP A 1 672 ? 16.415 -25.240 2.770 1.00 89.69 672 ASP A C 1
ATOM 5141 O O . ASP A 1 672 ? 17.523 -25.677 3.098 1.00 89.69 672 ASP A O 1
ATOM 5145 N N . PRO A 1 673 ? 15.880 -24.172 3.394 1.00 89.56 673 PRO A N 1
ATOM 5146 C CA . PRO A 1 673 ? 16.560 -23.484 4.487 1.00 89.56 673 PRO A CA 1
ATOM 5147 C C . PRO A 1 673 ? 16.659 -24.335 5.764 1.00 89.56 673 PRO A C 1
ATOM 5149 O O . PRO A 1 673 ? 17.467 -24.012 6.636 1.00 89.56 673 PRO A O 1
ATOM 5152 N N . ALA A 1 674 ? 15.866 -25.403 5.919 1.00 90.69 674 ALA A N 1
ATOM 5153 C CA . ALA A 1 674 ? 15.934 -26.263 7.100 1.00 90.69 674 ALA A CA 1
ATOM 5154 C C . ALA A 1 674 ? 17.247 -27.055 7.183 1.00 90.69 674 ALA A C 1
ATOM 5156 O O . ALA A 1 674 ? 17.671 -27.395 8.286 1.00 90.69 674 ALA A O 1
ATOM 5157 N N . ARG A 1 675 ? 17.901 -27.307 6.041 1.00 90.75 675 ARG A N 1
ATOM 5158 C CA . ARG A 1 675 ? 19.127 -28.108 5.960 1.00 90.75 675 ARG A CA 1
ATOM 5159 C C . ARG A 1 675 ? 20.369 -27.368 6.457 1.00 90.75 675 ARG A C 1
ATOM 5161 O O . ARG A 1 675 ? 21.102 -27.929 7.258 1.00 90.75 675 ARG A O 1
ATOM 5168 N N . ASP A 1 676 ? 20.583 -26.131 6.000 1.00 89.88 676 ASP A N 1
ATOM 5169 C CA . ASP A 1 676 ? 21.854 -25.411 6.209 1.00 89.88 676 ASP A CA 1
ATOM 5170 C C . ASP A 1 676 ? 21.696 -24.036 6.883 1.00 89.88 676 ASP A C 1
ATOM 5172 O O . ASP A 1 676 ? 22.587 -23.597 7.603 1.00 89.88 676 ASP A O 1
ATOM 5176 N N . VAL A 1 677 ? 20.541 -23.372 6.742 1.00 94.44 677 VAL A N 1
ATOM 5177 C CA . VAL A 1 677 ? 20.294 -22.053 7.364 1.00 94.44 677 VAL A CA 1
ATOM 5178 C C . VAL A 1 677 ? 19.845 -22.209 8.819 1.00 94.44 677 VAL A C 1
ATOM 5180 O O . VAL A 1 677 ? 20.334 -21.510 9.706 1.00 94.44 677 VAL A O 1
ATOM 5183 N N . GLN A 1 678 ? 18.920 -23.134 9.094 1.00 92.94 678 GLN A N 1
ATOM 5184 C CA . GLN A 1 678 ? 18.384 -23.327 10.446 1.00 92.94 678 GLN A CA 1
ATOM 5185 C C . GLN A 1 678 ? 19.418 -23.826 11.475 1.00 92.94 678 GLN A C 1
ATOM 5187 O O . GLN A 1 678 ? 19.404 -23.282 12.579 1.00 92.94 678 GLN A O 1
ATOM 5192 N N . PRO A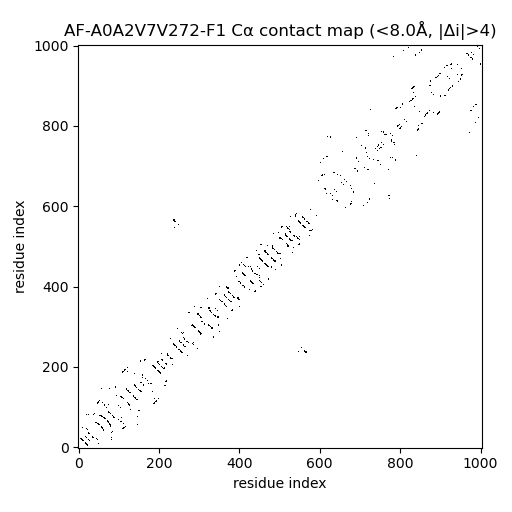 1 679 ? 20.341 -24.769 11.176 1.00 94.69 679 PRO A N 1
ATOM 5193 C CA . PRO A 1 679 ? 21.371 -25.178 12.137 1.00 94.69 679 PRO A CA 1
ATOM 5194 C C . PRO A 1 679 ? 22.273 -24.017 12.576 1.00 94.69 679 PRO A C 1
ATOM 5196 O O . PRO A 1 679 ? 22.552 -23.871 13.765 1.00 94.69 679 PRO A O 1
ATOM 5199 N N . LEU A 1 680 ? 22.656 -23.143 11.637 1.00 95.44 680 LEU A N 1
ATOM 5200 C CA . LEU A 1 680 ? 23.435 -21.934 11.918 1.00 95.44 680 LEU A CA 1
ATOM 5201 C C . LEU A 1 680 ? 22.665 -20.965 12.827 1.00 95.44 680 LEU A C 1
ATOM 5203 O O . LEU A 1 680 ? 23.186 -20.532 13.857 1.00 95.44 680 LEU A O 1
ATOM 5207 N N . LEU A 1 681 ? 21.406 -20.656 12.498 1.00 94.25 681 LEU A N 1
ATOM 5208 C CA . LEU A 1 681 ? 20.574 -19.737 13.288 1.00 94.25 681 LEU A CA 1
ATOM 5209 C C . LEU A 1 681 ? 20.207 -20.283 14.679 1.00 94.25 681 LEU A C 1
ATOM 5211 O O . LEU A 1 681 ? 20.086 -19.500 15.621 1.00 94.25 681 LEU A O 1
ATOM 5215 N N . ALA A 1 682 ? 20.040 -21.600 14.818 1.00 91.69 682 ALA A N 1
ATOM 5216 C CA . ALA A 1 682 ? 19.682 -22.257 16.075 1.00 91.69 682 ALA A CA 1
ATOM 5217 C C . ALA A 1 682 ? 20.880 -22.505 17.012 1.00 91.69 682 ALA A C 1
ATOM 5219 O O . ALA A 1 682 ? 20.676 -22.811 18.188 1.00 91.69 682 ALA A O 1
ATOM 5220 N N . ALA A 1 683 ? 22.117 -22.373 16.522 1.00 89.06 683 ALA A N 1
ATOM 5221 C CA . ALA A 1 683 ? 23.315 -22.594 17.324 1.00 89.06 683 ALA A CA 1
ATOM 5222 C C . ALA A 1 683 ? 23.363 -21.669 18.564 1.00 89.06 683 ALA A C 1
ATOM 5224 O O . ALA A 1 683 ? 23.129 -20.459 18.431 1.00 89.06 683 ALA A O 1
ATOM 5225 N N . PRO A 1 684 ? 23.749 -22.179 19.755 1.00 88.38 684 PRO A N 1
ATOM 5226 C CA . PRO A 1 684 ? 23.927 -21.395 20.985 1.00 88.38 684 PRO A CA 1
ATOM 5227 C C . PRO A 1 684 ? 25.234 -20.573 20.973 1.00 88.38 684 PRO A C 1
ATOM 5229 O O . PRO A 1 684 ? 25.924 -20.439 21.981 1.00 88.38 684 PRO A O 1
ATOM 5232 N N . LEU A 1 685 ? 25.586 -20.031 19.808 1.00 85.19 685 LEU A N 1
ATOM 5233 C CA . LEU A 1 685 ? 26.767 -19.220 19.563 1.00 85.19 685 LEU A CA 1
ATOM 5234 C C . LEU A 1 685 ? 26.369 -17.738 19.681 1.00 85.19 685 LEU A C 1
ATOM 5236 O O . LEU A 1 685 ? 25.654 -17.207 18.827 1.00 85.19 685 LEU A O 1
ATOM 5240 N N . GLY A 1 686 ? 26.744 -17.097 20.787 1.00 82.12 686 GLY A N 1
ATOM 5241 C CA . GLY A 1 686 ? 26.385 -15.706 21.074 1.00 82.12 686 GLY A CA 1
ATOM 5242 C C . GLY A 1 686 ? 27.304 -14.714 20.364 1.00 82.12 686 GLY A C 1
ATOM 5243 O O . GLY A 1 686 ? 28.514 -14.883 20.397 1.00 82.12 686 GLY A O 1
ATOM 5244 N N . LEU A 1 687 ? 26.738 -13.661 19.769 1.00 90.94 687 LEU A N 1
ATOM 5245 C CA . LEU A 1 687 ? 27.506 -12.565 19.172 1.00 90.94 687 LEU A CA 1
ATOM 5246 C C . LEU A 1 687 ? 27.683 -11.437 20.205 1.00 90.94 687 LEU A C 1
ATOM 5248 O O . LEU A 1 687 ? 26.718 -10.746 20.535 1.00 90.94 687 LEU A O 1
ATOM 5252 N N . ASP A 1 688 ? 28.896 -11.259 20.737 1.00 92.56 688 ASP A N 1
ATOM 5253 C CA . ASP A 1 688 ? 29.235 -10.131 21.623 1.00 92.56 688 ASP A CA 1
ATOM 5254 C C . ASP A 1 688 ? 29.139 -8.798 20.847 1.00 92.56 688 ASP A C 1
ATOM 5256 O O . ASP A 1 688 ? 29.531 -8.699 19.685 1.00 92.56 688 ASP A O 1
ATOM 5260 N N . SER A 1 689 ? 28.623 -7.742 21.483 1.00 92.38 689 SER A N 1
ATOM 5261 C CA . SER A 1 689 ? 28.422 -6.423 20.857 1.00 92.38 689 SER A CA 1
ATOM 5262 C C . SER A 1 689 ? 29.721 -5.670 20.518 1.00 92.38 689 SER A C 1
ATOM 5264 O O . SER A 1 689 ? 29.674 -4.629 19.844 1.00 92.38 689 SER A O 1
ATOM 5266 N N . ARG A 1 690 ? 30.861 -6.205 20.977 1.00 93.50 690 ARG A N 1
ATOM 5267 C CA . ARG A 1 690 ? 32.238 -5.810 20.653 1.00 93.50 690 ARG A CA 1
ATOM 5268 C C . ARG A 1 690 ? 32.822 -6.590 19.470 1.00 93.50 690 ARG A C 1
ATOM 5270 O O . ARG A 1 690 ? 33.938 -6.283 19.058 1.00 93.50 690 ARG A O 1
ATOM 5277 N N . LEU A 1 691 ? 32.128 -7.583 18.907 1.00 93.31 691 LEU A N 1
ATOM 5278 C CA . LEU A 1 691 ? 32.600 -8.241 17.685 1.00 93.31 691 LEU A CA 1
ATOM 5279 C C . LEU A 1 691 ? 32.653 -7.229 16.527 1.00 93.31 691 LEU A C 1
ATOM 5281 O O . LEU A 1 691 ? 31.706 -6.446 16.375 1.00 93.31 691 LEU A O 1
ATOM 5285 N N . PRO A 1 692 ? 33.704 -7.253 15.684 1.00 91.94 692 PRO A N 1
ATOM 5286 C CA . PRO A 1 692 ? 33.800 -6.478 14.449 1.00 91.94 692 PRO A CA 1
ATOM 5287 C C . PRO A 1 692 ? 32.483 -6.330 13.672 1.00 91.94 692 PRO A C 1
ATOM 5289 O O . PRO A 1 692 ? 32.089 -5.208 13.343 1.00 91.94 692 PRO A O 1
ATOM 5292 N N . VAL A 1 693 ? 31.744 -7.423 13.457 1.00 95.25 693 VAL A N 1
ATOM 5293 C CA . VAL A 1 693 ? 30.469 -7.397 12.718 1.00 95.25 693 VAL A CA 1
ATOM 5294 C C . VAL A 1 693 ? 29.403 -6.502 13.369 1.00 95.25 693 VAL A C 1
ATOM 5296 O O . VAL A 1 693 ? 28.732 -5.735 12.676 1.00 95.25 693 VAL A O 1
ATOM 5299 N N . GLU A 1 694 ? 29.265 -6.522 14.698 1.00 96.50 694 GLU A N 1
ATOM 5300 C CA . GLU A 1 694 ? 28.296 -5.699 15.441 1.00 96.50 694 GLU A CA 1
ATOM 5301 C C . GLU A 1 694 ? 28.755 -4.241 15.553 1.00 96.50 694 GLU A C 1
ATOM 5303 O O . GLU A 1 694 ? 27.965 -3.308 15.363 1.00 96.50 694 GLU A O 1
ATOM 5308 N N . VAL A 1 695 ? 30.049 -4.037 15.813 1.00 96.00 695 VAL A N 1
ATOM 5309 C CA . VAL A 1 695 ? 30.682 -2.716 15.911 1.00 96.00 695 VAL A CA 1
ATOM 5310 C C . VAL A 1 695 ? 30.533 -1.947 14.597 1.00 96.00 695 VAL A C 1
ATOM 5312 O O . VAL A 1 695 ? 30.090 -0.795 14.610 1.00 96.00 695 VAL A O 1
ATOM 5315 N N . PHE A 1 696 ? 30.811 -2.590 13.463 1.00 96.31 696 PHE A N 1
ATOM 5316 C CA . PHE A 1 696 ? 30.712 -1.951 12.153 1.00 96.31 696 PHE A CA 1
ATOM 5317 C C . PHE A 1 696 ? 29.270 -1.840 11.643 1.00 96.31 696 PHE A C 1
ATOM 5319 O O . PHE A 1 696 ? 28.919 -0.816 11.058 1.00 96.31 696 PHE A O 1
ATOM 5326 N N . THR A 1 697 ? 28.384 -2.803 11.943 1.00 97.31 697 THR A N 1
ATOM 5327 C CA . THR A 1 697 ? 26.938 -2.660 11.656 1.00 97.31 697 THR A CA 1
ATOM 5328 C C . THR A 1 697 ? 26.377 -1.381 12.292 1.00 97.31 697 THR A C 1
ATOM 5330 O O . THR A 1 697 ? 25.636 -0.635 11.645 1.00 97.31 697 THR A O 1
ATOM 5333 N N . ARG A 1 698 ? 26.745 -1.103 13.551 1.00 96.50 698 ARG A N 1
ATOM 5334 C CA . ARG A 1 698 ? 26.320 0.091 14.301 1.00 96.50 698 ARG A CA 1
ATOM 5335 C C . ARG A 1 698 ? 26.851 1.389 13.686 1.00 96.50 698 ARG A C 1
ATOM 5337 O O . ARG A 1 698 ? 26.098 2.352 13.561 1.00 96.50 698 ARG A O 1
ATOM 5344 N N . ASP A 1 699 ? 28.116 1.408 13.279 1.00 95.69 699 ASP A N 1
ATOM 5345 C CA . ASP A 1 699 ? 28.748 2.558 12.621 1.00 95.69 699 ASP A CA 1
ATOM 5346 C C . ASP A 1 699 ? 28.181 2.833 11.214 1.00 95.69 699 ASP A C 1
ATOM 5348 O O . ASP A 1 699 ? 27.909 3.982 10.862 1.00 95.69 699 ASP A O 1
ATOM 5352 N N . LEU A 1 700 ? 27.903 1.795 10.419 1.00 94.69 700 LEU A N 1
ATOM 5353 C CA . LEU A 1 700 ? 27.196 1.950 9.144 1.00 94.69 700 LEU A CA 1
ATOM 5354 C C . LEU A 1 700 ? 25.778 2.509 9.351 1.00 94.69 700 LEU A C 1
ATOM 5356 O O . LEU A 1 700 ? 25.381 3.439 8.646 1.00 94.69 700 LEU A O 1
ATOM 5360 N N . ALA A 1 701 ? 25.035 2.009 10.344 1.00 91.56 701 ALA A N 1
ATOM 5361 C CA . ALA A 1 701 ? 23.681 2.478 10.659 1.00 91.56 701 ALA A CA 1
ATOM 5362 C C . ALA A 1 701 ? 23.630 3.950 11.113 1.00 91.56 701 ALA A C 1
ATOM 5364 O O . ALA A 1 701 ? 22.625 4.625 10.898 1.00 91.56 701 ALA A O 1
ATOM 5365 N N . ALA A 1 702 ? 24.709 4.468 11.708 1.00 91.31 702 ALA A N 1
ATOM 5366 C CA . ALA A 1 702 ? 24.826 5.883 12.060 1.00 91.31 702 ALA A CA 1
ATOM 5367 C C . ALA A 1 702 ? 25.060 6.795 10.838 1.00 91.31 702 ALA A C 1
ATOM 5369 O O . ALA A 1 702 ? 24.786 7.994 10.906 1.00 91.31 702 ALA A O 1
ATOM 5370 N N . ARG A 1 703 ? 25.567 6.245 9.724 1.00 90.38 703 ARG A N 1
ATOM 5371 C CA . ARG A 1 703 ? 26.028 7.008 8.550 1.00 90.38 703 ARG A CA 1
ATOM 5372 C C . ARG A 1 703 ? 25.151 6.849 7.302 1.00 90.38 703 ARG A C 1
ATOM 5374 O O . ARG A 1 703 ? 25.286 7.639 6.373 1.00 90.38 703 ARG A O 1
ATOM 5381 N N . THR A 1 704 ? 24.227 5.885 7.262 1.00 85.50 704 THR A N 1
ATOM 5382 C CA . THR A 1 704 ? 23.277 5.704 6.146 1.00 85.50 704 THR A CA 1
ATOM 5383 C C . THR A 1 704 ? 21.889 5.247 6.615 1.00 85.50 704 THR A C 1
ATOM 5385 O O . THR A 1 704 ? 21.729 4.709 7.705 1.00 85.50 704 THR A O 1
ATOM 5388 N N . ARG A 1 705 ? 20.863 5.430 5.771 1.00 84.00 705 ARG A N 1
ATOM 5389 C CA . ARG A 1 705 ? 19.473 4.980 6.017 1.00 84.00 705 ARG A CA 1
ATOM 5390 C C . ARG A 1 705 ? 19.130 3.642 5.339 1.00 84.00 705 ARG A C 1
ATOM 5392 O O . ARG A 1 705 ? 17.953 3.334 5.152 1.00 84.00 705 ARG A O 1
ATOM 5399 N N . ALA A 1 706 ? 20.127 2.872 4.906 1.00 79.06 706 ALA A N 1
ATOM 5400 C CA . ALA A 1 706 ? 19.894 1.597 4.229 1.00 79.06 706 ALA A CA 1
ATOM 5401 C C . ALA A 1 706 ? 19.329 0.515 5.188 1.00 79.06 706 ALA A C 1
ATOM 5403 O O . ALA A 1 706 ? 19.679 0.512 6.369 1.00 79.06 706 ALA A O 1
ATOM 5404 N N . PRO A 1 707 ? 18.475 -0.418 4.709 1.00 85.12 707 PRO A N 1
ATOM 5405 C CA . PRO A 1 707 ? 17.917 -1.502 5.528 1.00 85.12 707 PRO A CA 1
ATOM 5406 C C . PRO A 1 707 ? 18.984 -2.371 6.209 1.00 85.12 707 PRO A C 1
ATOM 5408 O O . PRO A 1 707 ? 20.013 -2.656 5.598 1.00 85.12 707 PRO A O 1
ATOM 5411 N N . ARG A 1 708 ? 18.709 -2.862 7.431 1.00 90.50 708 ARG A N 1
ATOM 5412 C CA . ARG A 1 708 ? 19.664 -3.613 8.278 1.00 90.50 708 ARG A CA 1
ATOM 5413 C C . ARG A 1 708 ? 20.416 -4.707 7.518 1.00 90.50 708 ARG A C 1
ATOM 5415 O O . ARG A 1 708 ? 21.640 -4.725 7.562 1.00 90.50 708 ARG A O 1
ATOM 5422 N N . VAL A 1 709 ? 19.713 -5.553 6.766 1.00 93.38 709 VAL A N 1
ATOM 5423 C CA . VAL A 1 709 ? 20.309 -6.651 5.980 1.00 93.38 709 VAL A CA 1
ATOM 5424 C C . VAL A 1 709 ? 21.402 -6.196 4.997 1.00 93.38 709 VAL A C 1
ATOM 5426 O O . VAL A 1 709 ? 22.380 -6.907 4.799 1.00 93.38 709 VAL A O 1
ATOM 5429 N N . ARG A 1 710 ? 21.298 -4.977 4.446 1.00 94.12 710 ARG A N 1
ATOM 5430 C CA . ARG A 1 710 ? 22.317 -4.370 3.568 1.00 94.12 710 ARG A CA 1
ATOM 5431 C C . ARG A 1 710 ? 23.531 -3.818 4.316 1.00 94.12 710 ARG A C 1
ATOM 5433 O O . ARG A 1 710 ? 24.573 -3.606 3.711 1.00 94.12 710 ARG A O 1
ATOM 5440 N N . LEU A 1 711 ? 23.383 -3.521 5.604 1.00 96.69 711 LEU A N 1
ATOM 5441 C CA . LEU A 1 711 ? 24.508 -3.164 6.471 1.00 96.69 711 LEU A 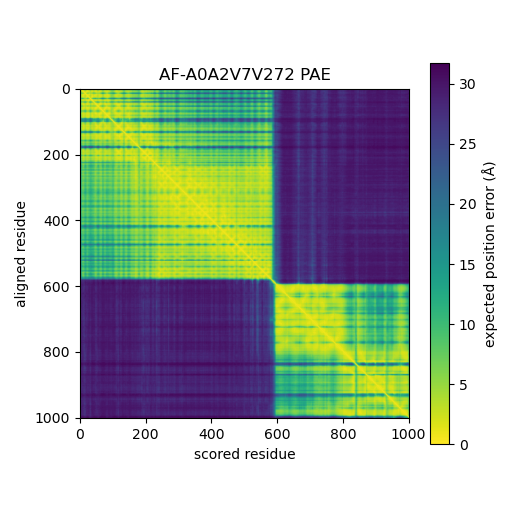CA 1
ATOM 5442 C C . LEU A 1 711 ? 25.232 -4.441 6.911 1.00 96.69 711 LEU A C 1
ATOM 5444 O O . LEU A 1 711 ? 26.458 -4.488 6.906 1.00 96.69 711 LEU A O 1
ATOM 5448 N N . ARG A 1 712 ? 24.454 -5.483 7.241 1.00 96.50 712 ARG A N 1
ATOM 5449 C CA . ARG A 1 712 ? 24.943 -6.793 7.688 1.00 96.50 712 ARG A CA 1
ATOM 5450 C C . ARG A 1 712 ? 25.750 -7.526 6.620 1.00 96.50 712 ARG A C 1
ATOM 5452 O O . ARG A 1 712 ? 26.776 -8.080 6.981 1.00 96.50 712 ARG A O 1
ATOM 5459 N N . SER A 1 713 ? 25.362 -7.475 5.340 1.00 96.31 713 SER A N 1
ATOM 5460 C CA . SER A 1 713 ? 26.141 -8.090 4.247 1.00 96.31 713 SER A CA 1
ATOM 5461 C C . SER A 1 713 ? 27.572 -7.537 4.186 1.00 96.31 713 SER A C 1
ATOM 5463 O O . SER A 1 713 ? 28.543 -8.276 4.307 1.00 96.31 713 SER A O 1
ATOM 5465 N N . ILE A 1 714 ? 27.725 -6.208 4.151 1.00 96.81 714 ILE A N 1
ATOM 5466 C CA . ILE A 1 714 ? 29.051 -5.567 4.155 1.00 96.81 714 ILE A CA 1
ATOM 5467 C C . ILE A 1 714 ? 29.793 -5.828 5.475 1.00 96.81 714 ILE A C 1
ATOM 5469 O O . ILE A 1 714 ? 30.999 -6.069 5.464 1.00 96.81 714 ILE A O 1
ATOM 5473 N N . ALA A 1 715 ? 29.096 -5.791 6.615 1.00 96.75 715 ALA A N 1
ATOM 5474 C CA . ALA A 1 715 ? 29.719 -6.047 7.910 1.00 96.75 715 ALA A CA 1
ATOM 5475 C C . ALA A 1 715 ? 30.232 -7.488 8.051 1.00 96.75 715 ALA A C 1
ATOM 5477 O O . ALA A 1 715 ? 31.282 -7.687 8.657 1.00 96.75 715 ALA A O 1
ATOM 5478 N N . ASN A 1 716 ? 29.543 -8.465 7.458 1.00 96.44 716 ASN A N 1
ATOM 5479 C CA . ASN A 1 716 ? 29.971 -9.859 7.396 1.00 96.44 716 ASN A CA 1
ATOM 5480 C C . ASN A 1 716 ? 31.285 -10.012 6.609 1.00 96.44 716 ASN A C 1
ATOM 5482 O O . ASN A 1 716 ? 32.226 -10.618 7.103 1.00 96.44 716 ASN A O 1
ATOM 5486 N N . LEU A 1 717 ? 31.415 -9.352 5.451 1.00 95.19 717 LEU A N 1
ATOM 5487 C CA . LEU A 1 717 ? 32.665 -9.366 4.673 1.00 95.19 717 LEU A CA 1
ATOM 5488 C C . LEU A 1 717 ? 33.855 -8.788 5.465 1.00 95.19 717 LEU A C 1
ATOM 5490 O O . LEU A 1 717 ? 34.964 -9.316 5.403 1.00 95.19 717 LEU A O 1
ATOM 5494 N N . TYR A 1 718 ? 33.632 -7.725 6.248 1.00 93.75 718 TYR A N 1
ATOM 5495 C CA . TYR A 1 718 ? 34.647 -7.206 7.176 1.00 93.75 718 TYR A CA 1
ATOM 5496 C C . TYR A 1 718 ? 34.936 -8.184 8.322 1.00 93.75 718 TYR A C 1
ATOM 5498 O O . TYR A 1 718 ? 36.093 -8.315 8.717 1.00 93.75 718 TYR A O 1
ATOM 5506 N N . GLN A 1 719 ? 33.916 -8.875 8.841 1.00 93.19 719 GLN A N 1
ATOM 5507 C CA . GLN A 1 719 ? 34.079 -9.907 9.863 1.00 93.19 719 GLN A CA 1
ATOM 5508 C C . GLN A 1 719 ? 35.019 -11.005 9.371 1.00 93.19 719 GLN A C 1
ATOM 5510 O O . GLN A 1 719 ? 36.030 -11.268 10.015 1.00 93.19 719 GLN A O 1
ATOM 5515 N N . THR A 1 720 ? 34.751 -11.585 8.202 1.00 91.44 720 THR A N 1
ATOM 5516 C CA . THR A 1 720 ? 35.569 -12.652 7.615 1.00 91.44 720 THR A CA 1
ATOM 5517 C C . THR A 1 720 ? 37.036 -12.236 7.484 1.00 91.44 720 THR A C 1
ATOM 5519 O O . THR A 1 720 ? 37.915 -13.011 7.854 1.00 91.44 720 THR A O 1
ATOM 5522 N N . ILE A 1 721 ? 37.314 -10.988 7.088 1.00 88.88 721 ILE A N 1
ATOM 5523 C CA . ILE A 1 721 ? 38.682 -10.447 6.970 1.00 88.88 721 ILE A CA 1
ATOM 5524 C C . ILE A 1 721 ? 39.371 -10.265 8.329 1.00 88.88 721 ILE A C 1
ATOM 5526 O O . ILE A 1 721 ? 40.544 -10.615 8.479 1.00 88.88 721 ILE A O 1
ATOM 5530 N N . LEU A 1 722 ? 38.662 -9.680 9.298 1.00 88.75 722 LEU A N 1
ATOM 5531 C CA . LEU A 1 722 ? 39.203 -9.294 10.608 1.00 88.75 722 LEU A CA 1
ATOM 5532 C C . LEU A 1 722 ? 39.213 -10.444 11.620 1.00 88.75 722 LEU A C 1
ATOM 5534 O O . LEU A 1 722 ? 39.888 -10.357 12.646 1.00 88.75 722 LEU A O 1
ATOM 5538 N N . GLU A 1 723 ? 38.457 -11.509 11.363 1.00 86.19 723 GLU A N 1
ATOM 5539 C CA . GLU A 1 723 ? 38.316 -12.652 12.258 1.00 86.19 723 GLU A CA 1
ATOM 5540 C C . GLU A 1 723 ? 38.899 -13.940 11.666 1.00 86.19 723 GLU A C 1
ATOM 5542 O O . GLU A 1 723 ? 39.685 -14.600 12.343 1.00 86.19 723 GLU A O 1
ATOM 5547 N N . VAL A 1 724 ? 38.555 -14.300 10.429 1.00 82.81 724 VAL A N 1
ATOM 5548 C CA . VAL A 1 724 ? 38.778 -15.656 9.900 1.00 82.81 724 VAL A CA 1
ATOM 5549 C C . VAL A 1 724 ? 39.992 -15.739 8.983 1.00 82.81 724 VAL A C 1
ATOM 5551 O O . VAL A 1 724 ? 40.942 -16.474 9.260 1.00 82.81 724 VAL A O 1
ATOM 5554 N N . GLU A 1 725 ? 39.976 -14.999 7.881 1.00 77.50 725 GLU A N 1
ATOM 5555 C CA . GLU A 1 725 ? 41.028 -15.029 6.878 1.00 77.50 725 GLU A CA 1
ATOM 5556 C C . GLU A 1 725 ? 41.075 -13.717 6.106 1.00 77.50 725 GLU A C 1
ATOM 5558 O O . GLU A 1 725 ? 40.062 -13.220 5.623 1.00 77.50 725 GLU A O 1
ATOM 5563 N N . ARG A 1 726 ? 42.277 -13.177 5.892 1.00 69.19 726 ARG A N 1
ATOM 5564 C CA . ARG A 1 726 ? 42.398 -11.916 5.153 1.00 69.19 726 ARG A CA 1
ATOM 5565 C C . ARG A 1 726 ? 41.957 -12.028 3.700 1.00 69.19 726 ARG A C 1
ATOM 5567 O O . ARG A 1 726 ? 41.632 -11.010 3.111 1.00 69.19 726 ARG A O 1
ATOM 5574 N N . ASP A 1 727 ? 42.011 -13.213 3.095 1.00 65.12 727 ASP A N 1
ATOM 5575 C CA . ASP A 1 727 ? 42.195 -13.343 1.647 1.00 65.12 727 ASP A CA 1
ATOM 5576 C C . ASP A 1 727 ? 41.501 -14.541 0.981 1.00 65.12 727 ASP A C 1
ATOM 5578 O O . ASP A 1 727 ? 41.710 -14.746 -0.211 1.00 65.12 727 ASP A O 1
ATOM 5582 N N . GLY A 1 728 ? 40.785 -15.398 1.706 1.00 70.38 728 GLY A N 1
ATOM 5583 C CA . GLY A 1 728 ? 40.549 -16.751 1.208 1.00 70.38 728 GLY A CA 1
ATOM 5584 C C . GLY A 1 728 ? 39.249 -17.072 0.512 1.00 70.38 728 GLY A C 1
ATOM 5585 O O . GLY A 1 728 ? 38.642 -16.246 -0.167 1.00 70.38 728 GLY A O 1
ATOM 5586 N N . ASP A 1 729 ? 38.971 -18.367 0.525 1.00 78.19 729 ASP A N 1
ATOM 5587 C CA . ASP A 1 729 ? 37.999 -18.987 -0.358 1.00 78.19 729 ASP A CA 1
ATOM 5588 C C . ASP A 1 729 ? 36.593 -18.746 0.213 1.00 78.19 729 ASP A C 1
ATOM 5590 O O . ASP A 1 729 ? 35.696 -18.384 -0.544 1.00 78.19 729 ASP A O 1
ATOM 5594 N N . LEU A 1 730 ? 36.454 -18.732 1.551 1.00 85.81 730 LEU A N 1
ATOM 5595 C CA . LEU A 1 730 ? 35.229 -18.313 2.230 1.00 85.81 730 LEU A CA 1
ATOM 5596 C C . LEU A 1 730 ? 34.875 -16.873 1.844 1.00 85.81 730 LEU A C 1
ATOM 5598 O O . LEU A 1 730 ? 33.777 -16.630 1.356 1.00 85.81 730 LEU A O 1
ATOM 5602 N N . LEU A 1 731 ? 35.816 -15.929 1.964 1.00 86.31 731 LEU A N 1
ATOM 5603 C CA . LEU A 1 731 ? 35.559 -14.529 1.598 1.00 86.31 731 LEU A CA 1
ATOM 5604 C C . LEU A 1 731 ? 35.122 -14.381 0.126 1.00 86.31 731 LEU A C 1
ATOM 5606 O O . LEU A 1 731 ? 34.290 -13.534 -0.196 1.00 86.31 731 LEU A O 1
ATOM 5610 N N . GLN A 1 732 ? 35.672 -15.185 -0.788 1.00 84.75 732 GLN A N 1
ATOM 5611 C CA . GLN A 1 732 ? 35.277 -15.155 -2.201 1.00 84.75 732 GLN A CA 1
ATOM 5612 C C . GLN A 1 732 ? 33.867 -15.700 -2.434 1.00 84.75 732 GLN A C 1
ATOM 5614 O O . GLN A 1 732 ? 33.128 -15.118 -3.236 1.00 84.75 732 GLN A O 1
ATOM 5619 N N . ASP A 1 733 ? 33.506 -16.776 -1.737 1.00 89.69 733 ASP A N 1
ATOM 5620 C CA . ASP A 1 733 ? 32.182 -17.386 -1.803 1.00 89.69 733 ASP A CA 1
ATOM 5621 C C . ASP A 1 733 ? 31.115 -16.436 -1.235 1.00 89.69 733 ASP A C 1
ATOM 5623 O O . ASP A 1 733 ? 30.070 -16.245 -1.859 1.00 89.69 733 ASP A O 1
ATOM 5627 N N . GLU A 1 734 ? 31.405 -15.735 -0.132 1.00 92.06 734 GLU A N 1
ATOM 5628 C CA . GLU A 1 734 ? 30.531 -14.691 0.426 1.00 92.06 734 GLU A CA 1
ATOM 5629 C C . GLU A 1 734 ? 30.270 -13.552 -0.568 1.00 92.06 734 GLU A C 1
ATOM 5631 O O . GLU A 1 734 ? 29.119 -13.174 -0.796 1.00 92.06 734 GLU A O 1
ATOM 5636 N N . PHE A 1 735 ? 31.321 -13.041 -1.222 1.00 91.00 735 PHE A N 1
ATOM 5637 C CA . PHE A 1 735 ? 31.183 -12.024 -2.269 1.00 91.00 735 PHE A CA 1
ATOM 5638 C C . PHE A 1 735 ? 30.300 -12.507 -3.428 1.00 91.00 735 PHE A C 1
ATOM 5640 O O . PHE A 1 735 ? 29.463 -11.748 -3.920 1.00 91.00 735 PHE A O 1
ATOM 5647 N N . ALA A 1 736 ? 30.476 -13.749 -3.886 1.00 90.25 736 ALA A N 1
ATOM 5648 C CA . ALA A 1 736 ? 29.674 -14.312 -4.972 1.00 90.25 736 ALA A CA 1
ATOM 5649 C C . ALA A 1 736 ? 28.198 -14.480 -4.565 1.00 90.25 736 ALA A C 1
ATOM 5651 O O . ALA A 1 736 ? 27.296 -14.133 -5.337 1.00 90.25 736 ALA A O 1
ATOM 5652 N N . PHE A 1 737 ? 27.961 -14.957 -3.344 1.00 94.75 737 PHE A N 1
ATOM 5653 C CA . PHE A 1 737 ? 26.638 -15.187 -2.772 1.00 94.75 737 PHE A CA 1
ATOM 5654 C C . PHE A 1 737 ? 25.855 -13.874 -2.597 1.00 94.75 737 PHE A C 1
ATOM 5656 O O . PHE A 1 737 ? 24.743 -13.742 -3.118 1.00 94.75 737 PHE A O 1
ATOM 5663 N N . ASP A 1 738 ? 26.451 -12.860 -1.964 1.00 95.44 738 ASP A N 1
ATOM 5664 C CA . ASP A 1 738 ? 25.805 -11.558 -1.745 1.00 95.44 738 ASP A CA 1
ATOM 5665 C C . ASP A 1 738 ? 25.491 -10.832 -3.066 1.00 95.44 738 ASP A C 1
ATOM 5667 O O . ASP A 1 738 ? 24.383 -10.304 -3.239 1.00 95.44 738 ASP A O 1
ATOM 5671 N N . ILE A 1 739 ? 26.413 -10.861 -4.039 1.00 94.19 739 ILE A N 1
ATOM 5672 C CA . ILE A 1 739 ? 26.194 -10.276 -5.374 1.00 94.19 739 ILE A CA 1
ATOM 5673 C C . ILE A 1 739 ? 25.018 -10.963 -6.084 1.00 94.19 739 ILE A C 1
ATOM 5675 O O . ILE A 1 739 ? 24.141 -10.277 -6.620 1.00 94.19 739 ILE A O 1
ATOM 5679 N N . ALA A 1 740 ? 24.942 -12.298 -6.058 1.00 91.88 740 ALA A N 1
ATOM 5680 C CA . ALA A 1 740 ? 23.864 -13.049 -6.708 1.00 91.88 740 ALA A CA 1
ATOM 5681 C C . ALA A 1 740 ? 22.470 -12.733 -6.126 1.00 91.88 740 ALA A C 1
ATOM 5683 O O . ALA A 1 740 ? 21.468 -12.714 -6.857 1.00 91.88 740 ALA A O 1
ATOM 5684 N N . LEU A 1 741 ? 22.410 -12.427 -4.826 1.00 93.81 741 LEU A N 1
ATOM 5685 C CA . LEU A 1 741 ? 21.196 -12.033 -4.102 1.00 93.81 741 LEU A CA 1
ATOM 5686 C C . LEU A 1 741 ? 20.846 -10.536 -4.224 1.00 93.81 741 LEU A C 1
ATOM 5688 O O . LEU A 1 741 ? 19.748 -10.116 -3.826 1.00 93.81 741 LEU A O 1
ATOM 5692 N N . GLY A 1 742 ? 21.732 -9.732 -4.818 1.00 92.56 742 GLY A N 1
ATOM 5693 C CA . GLY A 1 742 ? 21.568 -8.284 -4.964 1.00 92.56 742 GLY A CA 1
ATOM 5694 C C . GLY A 1 742 ? 21.762 -7.518 -3.652 1.00 92.56 742 GLY A C 1
ATOM 5695 O O . GLY A 1 742 ? 21.136 -6.470 -3.452 1.00 92.56 742 GLY A O 1
ATOM 5696 N N . LEU A 1 743 ? 22.579 -8.055 -2.746 1.00 96.12 743 LEU A N 1
ATOM 5697 C CA . LEU A 1 743 ? 23.054 -7.363 -1.553 1.00 96.12 743 LEU A CA 1
ATOM 5698 C C . LEU A 1 743 ? 24.270 -6.489 -1.910 1.00 96.12 743 LEU A C 1
ATOM 5700 O O . LEU A 1 743 ? 25.006 -6.798 -2.849 1.00 96.12 743 LEU A O 1
ATOM 5704 N N . PRO A 1 744 ? 24.480 -5.356 -1.218 1.00 96.12 744 PRO A N 1
ATOM 5705 C CA . PRO A 1 744 ? 25.686 -4.572 -1.408 1.00 96.12 744 PRO A CA 1
ATOM 5706 C C . PRO A 1 744 ? 26.864 -5.253 -0.713 1.00 96.12 744 PRO A C 1
ATOM 5708 O O . PRO A 1 744 ? 26.732 -5.765 0.400 1.00 96.12 744 PRO A O 1
ATOM 5711 N N . VAL A 1 745 ? 28.017 -5.187 -1.366 1.00 95.06 745 VAL A N 1
ATOM 5712 C CA . VAL A 1 745 ? 29.275 -5.796 -0.925 1.00 95.06 745 VAL A CA 1
ATOM 5713 C C . VAL A 1 745 ? 30.363 -4.763 -0.638 1.00 95.06 745 VAL A C 1
ATOM 5715 O O . VAL A 1 745 ? 31.459 -5.140 -0.264 1.00 95.06 745 VAL A O 1
ATOM 5718 N N . TYR A 1 746 ? 30.096 -3.458 -0.791 1.00 95.06 746 TYR A N 1
ATOM 5719 C CA . TYR A 1 746 ? 31.020 -2.390 -0.383 1.00 95.06 746 TYR A CA 1
ATOM 5720 C C . TYR A 1 746 ? 30.325 -1.039 -0.145 1.00 95.06 746 TYR A C 1
ATOM 5722 O O . TYR A 1 746 ? 29.248 -0.752 -0.673 1.00 95.06 746 TYR A O 1
ATOM 5730 N N . VAL A 1 747 ? 30.943 -0.187 0.682 1.00 94.12 747 VAL A N 1
ATOM 5731 C CA . VAL A 1 747 ? 30.269 0.956 1.333 1.00 94.12 747 VAL A CA 1
ATOM 5732 C C . VAL A 1 747 ? 29.769 2.057 0.380 1.00 94.12 747 VAL A C 1
ATOM 5734 O O . VAL A 1 747 ? 28.786 2.730 0.698 1.00 94.12 747 VAL A O 1
ATOM 5737 N N . ARG A 1 748 ? 30.340 2.202 -0.826 1.00 94.00 748 ARG A N 1
ATOM 5738 C CA . ARG A 1 748 ? 29.838 3.148 -1.848 1.00 94.00 748 ARG A CA 1
ATOM 5739 C C . ARG A 1 748 ? 28.435 2.796 -2.345 1.00 94.00 748 ARG A C 1
ATOM 5741 O O . ARG A 1 748 ? 27.671 3.705 -2.659 1.00 94.00 748 ARG A O 1
ATOM 5748 N N . GLN A 1 749 ? 28.035 1.522 -2.320 1.00 94.38 749 GLN A N 1
ATOM 5749 C CA . GLN A 1 749 ? 26.653 1.114 -2.623 1.00 94.38 749 GLN A CA 1
ATOM 5750 C C . GLN A 1 749 ? 25.641 1.560 -1.547 1.00 94.38 749 GLN A C 1
ATOM 5752 O O . GLN A 1 749 ? 24.434 1.472 -1.767 1.00 94.38 749 GLN A O 1
ATOM 5757 N N . LEU A 1 750 ? 26.119 2.057 -0.398 1.00 92.38 750 LEU A N 1
ATOM 5758 C CA . LEU A 1 750 ? 25.320 2.693 0.656 1.00 92.38 750 LEU A CA 1
ATOM 5759 C C . LEU A 1 750 ? 25.401 4.233 0.640 1.00 92.38 750 LEU A C 1
ATOM 5761 O O . LEU A 1 750 ? 24.837 4.875 1.530 1.00 92.38 750 LEU A O 1
ATOM 5765 N N . GLY A 1 751 ? 26.102 4.818 -0.341 1.00 91.19 751 GLY A N 1
ATOM 5766 C CA . GLY A 1 751 ? 26.345 6.260 -0.453 1.00 91.19 751 GLY A CA 1
ATOM 5767 C C . GLY A 1 751 ? 27.509 6.790 0.395 1.00 91.19 751 GLY A C 1
ATOM 5768 O O . GLY A 1 751 ? 27.617 8.000 0.566 1.00 91.19 751 GLY A O 1
ATOM 5769 N N . LEU A 1 752 ? 28.363 5.915 0.938 1.00 92.44 752 LEU A N 1
ATOM 5770 C CA . LEU A 1 752 ? 29.478 6.301 1.810 1.00 92.44 752 LEU A CA 1
ATOM 5771 C C . LEU A 1 752 ? 30.801 6.471 1.032 1.00 92.44 752 LEU A C 1
ATOM 5773 O O . LEU A 1 752 ? 31.012 5.782 0.028 1.00 92.44 752 LEU A O 1
ATOM 5777 N N . PRO A 1 753 ? 31.706 7.361 1.486 1.00 90.56 753 PRO A N 1
ATOM 5778 C CA . PRO A 1 753 ? 33.033 7.519 0.898 1.00 90.56 753 PRO A CA 1
ATOM 5779 C C . PRO A 1 753 ? 33.955 6.336 1.256 1.00 90.56 753 PRO A C 1
ATOM 5781 O O . PRO A 1 753 ? 33.634 5.515 2.117 1.00 90.56 753 PRO A O 1
ATOM 5784 N N . GLY A 1 754 ? 35.096 6.236 0.572 1.00 86.06 754 GLY A N 1
ATOM 5785 C CA . GLY A 1 754 ? 36.016 5.096 0.684 1.00 86.06 754 GLY A CA 1
ATOM 5786 C C . GLY A 1 754 ? 37.429 5.394 0.189 1.00 86.06 754 GLY A C 1
ATOM 5787 O O . GLY A 1 754 ? 38.042 4.580 -0.507 1.00 86.06 754 GLY A O 1
ATOM 5788 N N . THR A 1 755 ? 37.955 6.577 0.508 1.00 87.19 755 THR A N 1
ATOM 5789 C CA . THR A 1 755 ? 39.399 6.843 0.432 1.00 87.19 755 THR A CA 1
ATOM 5790 C C . THR A 1 755 ? 40.130 6.126 1.572 1.00 87.19 755 THR A C 1
ATOM 5792 O O . THR A 1 755 ? 39.519 5.686 2.547 1.00 87.19 755 THR A O 1
ATOM 5795 N N . ASP A 1 756 ? 41.455 6.011 1.480 1.00 82.00 756 ASP A N 1
ATOM 5796 C CA . ASP A 1 756 ? 42.250 5.401 2.555 1.00 82.00 756 ASP A CA 1
ATOM 5797 C C . ASP A 1 756 ? 42.171 6.206 3.860 1.00 82.00 756 ASP A C 1
ATOM 5799 O O . ASP A 1 756 ? 42.235 5.621 4.940 1.00 82.00 756 ASP A O 1
ATOM 5803 N N . ALA A 1 757 ? 41.969 7.525 3.770 1.00 84.19 757 ALA A N 1
ATOM 5804 C CA . ALA A 1 757 ? 41.733 8.385 4.924 1.00 84.19 757 ALA A CA 1
ATOM 5805 C C . ALA A 1 757 ? 40.360 8.120 5.568 1.00 84.19 757 ALA A C 1
ATOM 5807 O O . ALA A 1 757 ? 40.280 8.051 6.793 1.00 84.19 757 ALA A O 1
ATOM 5808 N N . ASP A 1 758 ? 39.306 7.905 4.768 1.00 91.00 758 ASP A N 1
ATOM 5809 C CA . ASP A 1 758 ? 37.972 7.554 5.280 1.00 91.00 758 ASP A CA 1
ATOM 5810 C C . ASP A 1 758 ? 38.007 6.216 6.026 1.00 91.00 758 ASP A C 1
ATOM 5812 O O . ASP A 1 758 ? 37.524 6.115 7.154 1.00 91.00 758 ASP A O 1
ATOM 5816 N N . PHE A 1 759 ? 38.627 5.193 5.427 1.00 92.38 759 PHE A N 1
ATOM 5817 C CA . PHE A 1 759 ? 38.740 3.877 6.053 1.00 92.38 759 PHE A CA 1
ATOM 5818 C C . PHE A 1 759 ? 39.608 3.897 7.317 1.00 92.38 759 PHE A C 1
ATOM 5820 O O . PHE A 1 759 ? 39.275 3.216 8.285 1.00 92.38 759 PHE A O 1
ATOM 5827 N N . LEU A 1 760 ? 40.667 4.713 7.364 1.00 89.25 760 LEU A N 1
ATOM 5828 C CA . LEU A 1 760 ? 41.481 4.887 8.572 1.00 89.25 760 LEU A CA 1
ATOM 5829 C C . LEU A 1 760 ? 40.730 5.646 9.670 1.00 89.25 760 LEU A C 1
ATOM 5831 O O . LEU A 1 760 ? 40.867 5.316 10.847 1.00 89.25 760 LEU A O 1
ATOM 5835 N N . ALA A 1 761 ? 39.935 6.655 9.307 1.00 91.00 761 ALA A N 1
ATOM 5836 C CA . ALA A 1 761 ? 39.098 7.389 10.252 1.00 91.00 761 ALA A CA 1
ATOM 5837 C C . ALA A 1 761 ? 38.027 6.478 10.872 1.00 91.00 761 ALA A C 1
ATOM 5839 O O . ALA A 1 761 ? 37.841 6.506 12.089 1.00 91.00 761 ALA A O 1
ATOM 5840 N N . VAL A 1 762 ? 37.397 5.617 10.061 1.00 94.00 762 VAL A N 1
ATOM 5841 C CA . VAL A 1 762 ? 36.522 4.537 10.546 1.00 94.00 762 VAL A CA 1
ATOM 5842 C C . VAL A 1 762 ? 37.305 3.608 11.473 1.00 94.00 762 VAL A C 1
ATOM 5844 O O . VAL A 1 762 ? 36.919 3.449 12.626 1.00 94.00 762 VAL A O 1
ATOM 5847 N N . GLY A 1 763 ? 38.445 3.071 11.032 1.00 93.44 763 GLY A N 1
ATOM 5848 C CA . GLY A 1 763 ? 39.260 2.154 11.832 1.00 93.44 763 GLY A CA 1
ATOM 5849 C C . GLY A 1 763 ? 39.637 2.703 13.208 1.00 93.44 763 GLY A C 1
ATOM 5850 O O . GLY A 1 763 ? 39.456 2.012 14.205 1.00 93.44 763 GLY A O 1
ATOM 5851 N N . ARG A 1 764 ? 40.061 3.971 13.294 1.00 94.75 764 ARG A N 1
ATOM 5852 C CA . ARG A 1 764 ? 40.366 4.651 14.569 1.00 94.75 764 ARG A CA 1
ATOM 5853 C C . ARG A 1 764 ? 39.148 4.814 15.482 1.00 94.75 764 ARG A C 1
ATOM 5855 O O . ARG A 1 764 ? 39.308 4.857 16.697 1.00 94.75 764 ARG A O 1
ATOM 5862 N N . GLY A 1 765 ? 37.948 4.927 14.914 1.00 93.88 765 GLY A N 1
ATOM 5863 C CA . GLY A 1 765 ? 36.697 4.974 15.670 1.00 93.88 765 GLY A CA 1
ATOM 5864 C C . GLY A 1 765 ? 36.228 3.604 16.170 1.00 93.88 765 GLY A C 1
ATOM 5865 O O . GLY A 1 765 ? 35.566 3.538 17.204 1.00 93.88 765 GLY A O 1
ATOM 5866 N N . LEU A 1 766 ? 36.565 2.519 15.461 1.00 95.62 766 LEU A N 1
ATOM 5867 C CA . LEU A 1 766 ? 36.090 1.162 15.765 1.00 95.62 766 LEU A CA 1
ATOM 5868 C C . LEU A 1 766 ? 37.087 0.315 16.560 1.00 95.62 766 LEU A C 1
ATOM 5870 O O . LEU A 1 766 ? 36.648 -0.493 17.371 1.00 95.62 766 LEU A O 1
ATOM 5874 N N . GLU A 1 767 ? 38.396 0.522 16.397 1.00 92.62 767 GLU A N 1
ATOM 5875 C CA . GLU A 1 767 ? 39.462 -0.148 17.162 1.00 92.62 767 GLU A CA 1
ATOM 5876 C C . GLU A 1 767 ? 39.211 -0.176 18.686 1.00 92.62 767 GLU A C 1
ATOM 5878 O O . GLU A 1 767 ? 39.191 -1.271 19.242 1.00 92.62 767 GLU A O 1
ATOM 5883 N N . PRO A 1 768 ? 38.931 0.946 19.386 1.00 93.06 768 PRO A N 1
ATOM 5884 C CA . PRO A 1 768 ? 38.682 0.917 20.833 1.00 93.06 768 PRO A CA 1
ATOM 5885 C C . PRO A 1 768 ? 37.323 0.308 21.225 1.00 93.06 768 PRO A C 1
ATOM 5887 O O . PRO A 1 768 ? 37.043 0.152 22.413 1.00 93.06 768 PRO A O 1
ATOM 5890 N N . LEU A 1 769 ? 36.456 0.007 20.252 1.00 93.88 769 LEU A N 1
ATOM 5891 C CA . LEU A 1 769 ? 35.127 -0.580 20.456 1.00 93.88 769 LEU A CA 1
ATOM 5892 C C . LEU A 1 769 ? 35.081 -2.072 20.094 1.00 93.88 769 LEU A C 1
ATOM 5894 O O . LEU A 1 769 ? 34.135 -2.756 20.491 1.00 93.88 769 LEU A O 1
ATOM 5898 N N . ALA A 1 770 ? 36.064 -2.555 19.333 1.00 92.19 770 ALA A N 1
ATOM 5899 C CA . ALA A 1 770 ? 36.170 -3.928 18.873 1.00 92.19 770 ALA A CA 1
ATOM 5900 C C . ALA A 1 770 ? 37.030 -4.765 19.827 1.00 92.19 770 ALA A C 1
ATOM 5902 O O . ALA A 1 770 ? 38.089 -4.334 20.279 1.00 92.19 770 ALA A O 1
ATOM 5903 N N . CYS A 1 771 ? 36.607 -5.991 20.124 1.00 89.75 771 CYS A N 1
ATOM 5904 C CA . CYS A 1 771 ? 37.438 -6.918 20.884 1.00 89.75 771 CYS A CA 1
ATOM 5905 C C . CYS A 1 771 ? 38.585 -7.480 20.029 1.00 89.75 771 CYS A C 1
ATOM 5907 O O . CYS A 1 771 ? 38.496 -7.580 18.803 1.00 89.75 771 CYS A O 1
ATOM 5909 N N . ALA A 1 772 ? 39.690 -7.844 20.682 1.00 84.75 772 ALA A N 1
ATOM 5910 C CA . ALA A 1 772 ? 40.877 -8.356 20.006 1.00 84.75 772 ALA A CA 1
ATOM 5911 C C . ALA A 1 772 ? 40.593 -9.725 19.368 1.00 84.75 772 ALA A C 1
ATOM 5913 O O . ALA A 1 772 ? 40.292 -10.680 20.085 1.00 84.75 772 ALA A O 1
ATOM 5914 N N . SER A 1 773 ? 40.704 -9.836 18.042 1.00 83.75 773 SER A N 1
ATOM 5915 C CA . SER A 1 773 ? 40.624 -11.115 17.325 1.00 83.75 773 SER A CA 1
ATOM 5916 C C . SER A 1 773 ? 42.003 -11.801 17.220 1.00 83.75 773 SER A C 1
ATOM 5918 O O . SER A 1 773 ? 43.036 -11.130 17.302 1.00 83.75 773 SER A O 1
ATOM 5920 N N . PRO A 1 774 ? 42.053 -13.125 16.985 1.00 72.19 774 PRO A N 1
ATOM 5921 C CA . PRO A 1 774 ? 43.241 -13.854 16.530 1.00 72.19 774 PRO A CA 1
ATOM 5922 C C . PRO A 1 774 ? 44.025 -13.251 15.346 1.00 72.19 774 PRO A C 1
ATOM 5924 O O . PRO A 1 774 ? 45.223 -13.521 15.245 1.00 72.19 774 PRO A O 1
ATOM 5927 N N . VAL A 1 775 ? 43.380 -12.471 14.464 1.00 74.50 775 VAL A N 1
ATOM 5928 C CA . VAL A 1 775 ? 43.971 -11.921 13.220 1.00 74.50 775 VAL A CA 1
ATOM 5929 C C . VAL A 1 775 ? 44.370 -10.441 13.348 1.00 74.50 775 VAL A C 1
ATOM 5931 O O . VAL A 1 775 ? 45.328 -10.017 12.696 1.00 74.50 775 VAL A O 1
ATOM 5934 N N . GLY A 1 776 ? 43.685 -9.681 14.210 1.00 80.06 776 GLY A N 1
ATOM 5935 C CA . GLY A 1 776 ? 43.930 -8.263 14.490 1.00 80.06 776 GLY A CA 1
ATOM 5936 C C . GLY A 1 776 ? 42.734 -7.356 14.164 1.00 80.06 776 GLY A C 1
ATOM 5937 O O . GLY A 1 776 ? 42.064 -7.528 13.152 1.00 80.06 776 GLY A O 1
ATOM 5938 N N . THR A 1 777 ? 42.479 -6.365 15.025 1.00 88.50 777 THR A N 1
ATOM 5939 C CA . THR A 1 777 ? 41.347 -5.415 14.920 1.00 88.50 777 THR A CA 1
ATOM 5940 C C . THR A 1 777 ? 41.770 -3.947 15.094 1.00 88.50 777 THR A C 1
ATOM 5942 O O . THR A 1 777 ? 40.957 -3.098 15.463 1.00 88.50 777 THR A O 1
ATOM 5945 N N . SER A 1 778 ? 43.044 -3.631 14.825 1.00 91.06 778 SER A N 1
ATOM 5946 C CA . SER A 1 778 ? 43.572 -2.261 14.915 1.00 91.06 778 SER A CA 1
ATOM 5947 C C . SER A 1 778 ? 43.022 -1.347 13.817 1.00 91.06 778 SER A C 1
ATOM 5949 O O . SER A 1 778 ? 42.508 -1.824 12.801 1.00 91.06 778 SER A O 1
ATOM 5951 N N . ALA A 1 779 ? 43.176 -0.026 13.952 1.00 89.25 779 ALA A N 1
ATOM 5952 C CA . ALA A 1 779 ? 42.733 0.918 12.926 1.00 89.25 779 ALA A CA 1
ATOM 5953 C C . ALA A 1 779 ? 43.340 0.646 11.539 1.00 89.25 779 ALA A C 1
ATOM 5955 O O . ALA A 1 779 ? 42.687 0.912 10.530 1.00 89.25 779 ALA A O 1
ATOM 5956 N N . ALA A 1 780 ? 44.560 0.098 11.485 1.00 86.62 780 ALA A N 1
ATOM 5957 C CA . ALA A 1 780 ? 45.202 -0.319 10.241 1.00 86.62 780 ALA A CA 1
ATOM 5958 C C . ALA A 1 780 ? 44.527 -1.562 9.635 1.00 86.62 780 ALA A C 1
ATOM 5960 O O . ALA A 1 780 ? 44.259 -1.580 8.438 1.00 86.62 780 ALA A O 1
ATOM 5961 N N . GLU A 1 781 ? 44.171 -2.563 10.447 1.00 87.88 781 GLU A N 1
ATOM 5962 C CA . GLU A 1 781 ? 43.452 -3.760 9.977 1.00 87.88 781 GLU A CA 1
ATOM 5963 C C . GLU A 1 781 ? 42.050 -3.409 9.453 1.00 87.88 781 GLU A C 1
ATOM 5965 O O . GLU A 1 781 ? 41.654 -3.859 8.378 1.00 87.88 781 GLU A O 1
ATOM 5970 N N . TRP A 1 782 ? 41.328 -2.513 10.134 1.00 91.44 782 TRP A N 1
ATOM 5971 C CA . TRP A 1 782 ? 40.061 -1.957 9.637 1.00 91.44 782 TRP A CA 1
ATOM 5972 C C . TRP A 1 782 ? 40.218 -1.192 8.315 1.00 91.44 782 TRP A C 1
ATOM 5974 O O . TRP A 1 782 ? 39.359 -1.289 7.433 1.00 91.44 782 TRP A O 1
ATOM 5984 N N . GLN A 1 783 ? 41.313 -0.441 8.161 1.00 90.19 783 GLN A N 1
ATOM 5985 C CA . GLN A 1 783 ? 41.621 0.292 6.934 1.00 90.19 783 GLN A CA 1
ATOM 5986 C C . GLN A 1 783 ? 41.906 -0.667 5.765 1.00 90.19 783 GLN A C 1
ATOM 5988 O O . GLN A 1 783 ? 41.359 -0.496 4.671 1.00 90.19 783 GLN A O 1
ATOM 5993 N N . ILE A 1 784 ? 42.714 -1.700 6.021 1.00 84.88 784 ILE A N 1
ATOM 5994 C CA . ILE A 1 784 ? 43.038 -2.802 5.106 1.00 84.88 784 ILE A CA 1
ATOM 5995 C C . ILE A 1 784 ? 41.757 -3.526 4.673 1.00 84.88 784 ILE A C 1
ATOM 5997 O O . ILE A 1 784 ? 41.504 -3.648 3.472 1.00 84.88 784 ILE A O 1
ATOM 6001 N N . ALA A 1 785 ? 40.902 -3.919 5.624 1.00 89.06 785 ALA A N 1
ATOM 6002 C CA . ALA A 1 785 ? 39.618 -4.559 5.345 1.00 89.06 785 ALA A CA 1
ATOM 6003 C C . ALA A 1 785 ? 38.715 -3.680 4.463 1.00 89.06 785 ALA A C 1
ATOM 6005 O O . ALA A 1 785 ? 38.149 -4.167 3.486 1.00 89.06 785 ALA A O 1
ATOM 6006 N N . GLY A 1 786 ? 38.638 -2.372 4.725 1.00 90.56 786 GLY A N 1
ATOM 6007 C CA . GLY A 1 786 ? 37.821 -1.462 3.922 1.00 90.56 786 GLY A CA 1
ATOM 6008 C C . GLY A 1 786 ? 38.307 -1.271 2.489 1.00 90.56 786 GLY A C 1
ATOM 6009 O O . GLY A 1 786 ? 37.518 -1.409 1.549 1.00 90.56 786 GLY A O 1
ATOM 6010 N N . ARG A 1 787 ? 39.611 -1.036 2.294 1.00 87.19 787 ARG A N 1
ATOM 6011 C CA . ARG A 1 787 ? 40.209 -0.961 0.950 1.00 87.19 787 ARG A CA 1
ATOM 6012 C C . ARG A 1 787 ? 40.037 -2.282 0.195 1.00 87.19 787 ARG A C 1
ATOM 6014 O O . ARG A 1 787 ? 39.732 -2.255 -0.998 1.00 87.19 787 ARG A O 1
ATOM 6021 N N . LYS A 1 788 ? 40.160 -3.421 0.884 1.00 84.69 788 LYS A N 1
ATOM 6022 C CA . LYS A 1 788 ? 39.909 -4.753 0.320 1.00 84.69 788 LYS A CA 1
ATOM 6023 C C . LYS A 1 788 ? 38.482 -4.923 -0.168 1.00 84.69 788 LYS A C 1
ATOM 6025 O O . LYS A 1 788 ? 38.277 -5.220 -1.344 1.00 84.69 788 LYS A O 1
ATOM 6030 N N . VAL A 1 789 ? 37.517 -4.720 0.723 1.00 90.75 789 VAL A N 1
ATOM 6031 C CA . VAL A 1 789 ? 36.096 -4.929 0.435 1.00 90.75 789 VAL A CA 1
ATOM 6032 C C . VAL A 1 789 ? 35.643 -4.016 -0.707 1.00 90.75 789 VAL A C 1
ATOM 6034 O O . VAL A 1 789 ? 34.950 -4.463 -1.618 1.00 90.75 789 VAL A O 1
ATOM 6037 N N . TRP A 1 790 ? 36.127 -2.771 -0.734 1.00 90.06 790 TRP A N 1
ATOM 6038 C CA . TRP A 1 790 ? 35.907 -1.840 -1.842 1.00 90.06 790 TRP A CA 1
ATOM 6039 C C . TRP A 1 790 ? 36.401 -2.373 -3.188 1.00 90.06 790 TRP A C 1
ATOM 6041 O O . TRP A 1 790 ? 35.629 -2.466 -4.140 1.00 90.06 790 TRP A O 1
ATOM 6051 N N . ASN A 1 791 ? 37.684 -2.719 -3.280 1.00 83.44 791 ASN A N 1
ATOM 6052 C CA . ASN A 1 791 ? 38.304 -3.105 -4.543 1.00 83.44 791 ASN A CA 1
ATOM 6053 C C . ASN A 1 791 ? 37.786 -4.462 -5.050 1.00 83.44 791 ASN A C 1
ATOM 6055 O O . ASN A 1 791 ? 37.599 -4.628 -6.254 1.00 83.44 791 ASN A O 1
ATOM 6059 N N . TRP A 1 792 ? 37.510 -5.425 -4.159 1.00 85.06 792 TRP A N 1
ATOM 6060 C CA . TRP A 1 792 ? 36.839 -6.677 -4.537 1.00 85.06 792 TRP A CA 1
ATOM 6061 C C . TRP A 1 792 ? 35.403 -6.438 -4.993 1.00 85.06 792 TRP A C 1
ATOM 6063 O O . TRP A 1 792 ? 34.997 -7.028 -5.992 1.00 85.06 792 TRP A O 1
ATOM 6073 N N . GLY A 1 793 ? 34.667 -5.536 -4.338 1.00 88.75 793 GLY A N 1
ATOM 6074 C CA . GLY A 1 793 ? 33.336 -5.117 -4.774 1.00 88.75 793 GLY A CA 1
ATOM 6075 C C . GLY A 1 793 ? 33.352 -4.517 -6.177 1.00 88.75 793 GLY A C 1
ATOM 6076 O O . GLY A 1 793 ? 32.632 -4.994 -7.053 1.00 88.75 793 GLY A O 1
ATOM 6077 N N . GLU A 1 794 ? 34.217 -3.531 -6.433 1.00 89.12 794 GLU A N 1
ATOM 6078 C CA . GLU A 1 794 ? 34.325 -2.907 -7.759 1.00 89.12 794 GLU A CA 1
ATOM 6079 C C . GLU A 1 794 ? 34.829 -3.882 -8.836 1.00 89.12 794 GLU A C 1
ATOM 6081 O O . GLU A 1 794 ? 34.336 -3.824 -9.964 1.00 89.12 794 GLU A O 1
ATOM 6086 N N . LYS A 1 795 ? 35.717 -4.827 -8.497 1.00 85.62 795 LYS A N 1
ATOM 6087 C CA . LYS A 1 795 ? 36.158 -5.886 -9.418 1.00 85.62 795 LYS A CA 1
ATOM 6088 C C . LYS A 1 795 ? 35.035 -6.874 -9.748 1.00 85.62 795 LYS A C 1
ATOM 6090 O O . LYS A 1 795 ? 34.734 -7.090 -10.917 1.00 85.62 795 LYS A O 1
ATOM 6095 N N . LYS A 1 796 ? 34.418 -7.494 -8.736 1.00 85.44 796 LYS A N 1
ATOM 6096 C CA . LYS A 1 796 ? 33.412 -8.564 -8.907 1.00 85.44 796 LYS A CA 1
ATOM 6097 C C . LYS A 1 796 ? 32.093 -8.055 -9.504 1.00 85.44 796 LYS A C 1
ATOM 6099 O O . LYS A 1 796 ? 31.340 -8.848 -10.057 1.00 85.44 796 LYS A O 1
ATOM 6104 N N . LEU A 1 797 ? 31.828 -6.750 -9.420 1.00 89.81 797 LEU A N 1
ATOM 6105 C CA . LEU A 1 797 ? 30.705 -6.077 -10.084 1.00 89.81 797 LEU A CA 1
ATOM 6106 C C . LEU A 1 797 ? 31.075 -5.451 -11.442 1.00 89.81 797 LEU A C 1
ATOM 6108 O O . LEU A 1 797 ? 30.245 -4.751 -12.019 1.00 89.81 797 LEU A O 1
ATOM 6112 N N . HIS A 1 798 ? 32.296 -5.666 -11.948 1.00 88.44 798 HIS A N 1
ATOM 6113 C CA . HIS A 1 798 ? 32.798 -5.101 -13.212 1.00 88.44 798 HIS A CA 1
ATOM 6114 C C . HIS A 1 798 ? 32.758 -3.557 -13.293 1.00 88.44 798 HIS A C 1
ATOM 6116 O O . HIS A 1 798 ? 32.722 -2.975 -14.377 1.00 88.44 798 HIS A O 1
ATOM 6122 N N . VAL A 1 799 ? 32.793 -2.876 -12.141 1.00 90.06 799 VAL A N 1
ATOM 6123 C CA . VAL A 1 799 ? 32.892 -1.407 -12.033 1.00 90.06 799 VAL A CA 1
ATOM 6124 C C . VAL A 1 799 ? 34.327 -0.953 -12.305 1.00 90.06 799 VAL A C 1
ATOM 6126 O O . VAL A 1 799 ? 34.550 0.027 -13.016 1.00 90.06 799 VAL A O 1
ATOM 6129 N N . ARG A 1 800 ? 35.306 -1.679 -11.754 1.00 89.75 800 ARG A N 1
ATOM 6130 C CA . ARG A 1 800 ? 36.733 -1.503 -12.033 1.00 89.75 800 ARG A CA 1
ATOM 6131 C C . ARG A 1 800 ? 37.447 -2.848 -11.910 1.00 89.75 800 ARG A C 1
ATOM 6133 O O . ARG A 1 800 ? 37.813 -3.268 -10.817 1.00 89.75 800 ARG A O 1
ATOM 6140 N N . ASP A 1 801 ? 37.629 -3.513 -13.044 1.00 88.81 801 ASP A N 1
ATOM 6141 C CA . ASP A 1 801 ? 38.277 -4.821 -13.182 1.00 88.81 801 ASP A CA 1
ATOM 6142 C C . ASP A 1 801 ? 39.479 -4.759 -14.151 1.00 88.81 801 ASP A C 1
ATOM 6144 O O . ASP A 1 801 ? 39.841 -3.693 -14.664 1.00 88.81 801 ASP A O 1
ATOM 6148 N N . GLU A 1 802 ? 40.111 -5.901 -14.422 1.00 87.38 802 GLU A N 1
ATOM 6149 C CA . GLU A 1 802 ? 41.200 -6.016 -15.399 1.00 87.38 802 GLU A CA 1
ATOM 6150 C C . GLU A 1 802 ? 40.815 -5.575 -16.823 1.00 87.38 802 GLU A C 1
ATOM 6152 O O . GLU A 1 802 ? 41.683 -5.093 -17.548 1.00 87.38 802 GLU A O 1
ATOM 6157 N N . GLN A 1 803 ? 39.543 -5.683 -17.224 1.00 92.00 803 GLN A N 1
ATOM 6158 C CA . GLN A 1 803 ? 39.072 -5.288 -18.556 1.00 92.00 803 GLN A CA 1
ATOM 6159 C C . GLN A 1 803 ? 38.912 -3.763 -18.660 1.00 92.00 803 GLN A C 1
ATOM 6161 O O . GLN A 1 803 ? 39.243 -3.177 -19.693 1.00 92.00 803 GLN A O 1
ATOM 6166 N N . VAL A 1 804 ? 38.438 -3.105 -17.595 1.00 93.50 804 VAL A N 1
ATOM 6167 C CA . VAL A 1 804 ? 38.425 -1.637 -17.465 1.00 93.50 804 VAL A CA 1
ATOM 6168 C C . VAL A 1 804 ? 39.853 -1.098 -17.516 1.00 93.50 804 VAL A C 1
ATOM 6170 O O . VAL A 1 804 ? 40.149 -0.249 -18.357 1.00 93.50 804 VAL A O 1
ATOM 6173 N N . VAL A 1 805 ? 40.750 -1.633 -16.681 1.00 91.56 805 VAL A N 1
ATOM 6174 C CA . VAL A 1 805 ? 42.148 -1.180 -16.631 1.00 91.56 805 VAL A CA 1
ATOM 6175 C C . VAL A 1 805 ? 42.866 -1.443 -17.957 1.00 91.56 805 VAL A C 1
ATOM 6177 O O . VAL A 1 805 ? 43.585 -0.565 -18.419 1.00 91.56 805 VAL A O 1
ATOM 6180 N N . ALA A 1 806 ? 42.629 -2.578 -18.625 1.00 93.88 806 ALA A N 1
ATOM 6181 C CA . ALA A 1 806 ? 43.173 -2.848 -19.959 1.00 93.88 806 ALA A CA 1
ATOM 6182 C C . ALA A 1 806 ? 42.745 -1.796 -20.997 1.00 93.88 806 ALA A C 1
ATOM 6184 O O . ALA A 1 806 ? 43.595 -1.278 -21.719 1.00 93.88 806 ALA A O 1
ATOM 6185 N N . ARG A 1 807 ? 41.456 -1.424 -21.046 1.00 94.75 807 ARG A N 1
ATOM 6186 C CA . ARG A 1 807 ? 40.964 -0.384 -21.972 1.00 94.75 807 ARG A CA 1
ATOM 6187 C C . ARG A 1 807 ? 41.593 0.982 -21.707 1.00 94.75 807 ARG A C 1
ATOM 6189 O O . ARG A 1 807 ? 41.988 1.648 -22.658 1.00 94.75 807 ARG A O 1
ATOM 6196 N N . GLU A 1 808 ? 41.721 1.380 -20.442 1.00 94.62 808 GLU A N 1
ATOM 6197 C CA . GLU A 1 808 ? 42.436 2.609 -20.069 1.00 94.62 808 GLU A CA 1
ATOM 6198 C C . GLU A 1 808 ? 43.915 2.543 -20.479 1.00 94.62 808 GLU A C 1
ATOM 6200 O O . GLU A 1 808 ? 44.453 3.508 -21.016 1.00 94.62 808 GLU A O 1
ATOM 6205 N N . LEU A 1 809 ? 44.570 1.397 -20.264 1.00 93.94 809 LEU A N 1
ATOM 6206 C CA . LEU A 1 809 ? 45.985 1.197 -20.575 1.00 93.94 809 LEU A CA 1
ATOM 6207 C C . LEU A 1 809 ? 46.258 1.352 -22.076 1.00 93.94 809 LEU A C 1
ATOM 6209 O O . LEU A 1 809 ? 47.220 2.010 -22.450 1.00 93.94 809 LEU A O 1
ATOM 6213 N N . MET A 1 810 ? 45.389 0.817 -22.939 1.00 94.88 810 MET A N 1
ATOM 6214 C CA . MET A 1 810 ? 45.489 0.939 -24.405 1.00 94.88 810 MET A CA 1
ATOM 6215 C C . MET A 1 810 ? 45.257 2.366 -24.936 1.00 94.88 810 MET A C 1
ATOM 6217 O O . MET A 1 810 ? 45.595 2.658 -26.087 1.00 94.88 810 MET A O 1
ATOM 6221 N N . GLN A 1 811 ? 44.689 3.254 -24.115 1.00 95.31 811 GLN A N 1
ATOM 6222 C CA . GLN A 1 811 ? 44.517 4.677 -24.425 1.00 95.31 811 GLN A CA 1
ATOM 6223 C C . GLN A 1 811 ? 45.711 5.531 -23.967 1.00 95.31 811 GLN A C 1
ATOM 6225 O O . GLN A 1 811 ? 45.849 6.665 -24.427 1.00 95.31 811 GLN A O 1
ATOM 6230 N N . GLU A 1 812 ? 46.597 5.019 -23.102 1.00 94.31 812 GLU A N 1
ATOM 6231 C CA . GLU A 1 812 ? 47.824 5.734 -22.735 1.00 94.31 812 GLU A CA 1
ATOM 6232 C C . GLU A 1 812 ? 48.717 5.902 -23.983 1.00 94.31 812 GLU A C 1
ATOM 6234 O O . GLU A 1 812 ? 49.022 4.899 -24.636 1.00 94.31 812 GLU A O 1
ATOM 6239 N N . PRO A 1 813 ? 49.193 7.121 -24.325 1.00 92.75 813 PRO A N 1
ATOM 6240 C CA . PRO A 1 813 ? 49.934 7.366 -25.571 1.00 92.75 813 PRO A CA 1
ATOM 6241 C C . PRO A 1 813 ? 51.154 6.458 -25.772 1.00 92.75 813 PRO A C 1
ATOM 6243 O O . PRO A 1 813 ? 51.447 6.041 -26.890 1.00 92.75 813 PRO A O 1
ATOM 6246 N N . GLU A 1 814 ? 51.834 6.118 -24.675 1.00 89.19 814 GLU A N 1
ATOM 6247 C CA . GLU A 1 814 ? 52.969 5.193 -24.640 1.00 89.19 814 GLU A CA 1
ATOM 6248 C C . GLU A 1 814 ? 52.599 3.783 -25.126 1.00 89.19 814 GLU A C 1
ATOM 6250 O O . GLU A 1 814 ? 53.364 3.171 -25.867 1.00 89.19 814 GLU A O 1
ATOM 6255 N N . VAL A 1 815 ? 51.433 3.276 -24.719 1.00 91.56 815 VAL A N 1
ATOM 6256 C CA . VAL A 1 815 ? 50.944 1.930 -25.051 1.00 91.56 815 VAL A CA 1
ATOM 6257 C C . VAL A 1 815 ? 50.306 1.927 -26.429 1.00 91.56 815 VAL A C 1
ATOM 6259 O O . VAL A 1 815 ? 50.603 1.060 -27.252 1.00 91.56 815 VAL A O 1
ATOM 6262 N N . HIS A 1 816 ? 49.499 2.951 -26.712 1.00 93.19 816 HIS A N 1
ATOM 6263 C CA . HIS A 1 816 ? 48.867 3.168 -28.006 1.00 93.19 816 HIS A CA 1
ATOM 6264 C C . HIS A 1 816 ? 49.886 3.134 -29.157 1.00 93.19 816 HIS A C 1
ATOM 6266 O O . HIS A 1 816 ? 49.651 2.493 -30.183 1.00 93.19 816 HIS A O 1
ATOM 6272 N N . ALA A 1 817 ? 51.060 3.744 -28.953 1.00 93.12 817 ALA A N 1
ATOM 6273 C CA . ALA A 1 817 ? 52.153 3.776 -29.923 1.00 93.12 817 ALA A CA 1
ATOM 6274 C C . ALA A 1 817 ? 52.691 2.388 -30.332 1.00 93.12 817 ALA A C 1
ATOM 6276 O O . ALA A 1 817 ? 53.273 2.267 -31.412 1.00 93.12 817 ALA A O 1
ATOM 6277 N N . PHE A 1 818 ? 52.503 1.342 -29.515 1.00 93.50 818 PHE A N 1
ATOM 6278 C CA . PHE A 1 818 ? 52.968 -0.014 -29.823 1.00 93.50 818 PHE A CA 1
ATOM 6279 C C . PHE A 1 818 ? 51.876 -1.076 -29.996 1.00 93.50 818 PHE A C 1
ATOM 6281 O O . PHE A 1 818 ? 52.211 -2.209 -30.355 1.00 93.50 818 PHE A O 1
ATOM 6288 N N . LEU A 1 819 ? 50.588 -0.736 -29.864 1.00 94.19 819 LEU A N 1
ATOM 6289 C CA . LEU A 1 819 ? 49.490 -1.656 -30.210 1.00 94.19 819 LEU A CA 1
ATOM 6290 C C . LEU A 1 819 ? 49.628 -2.269 -31.622 1.00 94.19 819 LEU A C 1
ATOM 6292 O O . LEU A 1 819 ? 49.439 -3.479 -31.750 1.00 94.19 819 LEU A O 1
ATOM 6296 N N . PRO A 1 820 ? 50.049 -1.534 -32.680 1.00 94.50 820 PRO A N 1
ATOM 6297 C CA . PRO A 1 820 ? 50.260 -2.137 -33.999 1.00 94.50 820 PRO A CA 1
ATOM 6298 C C . PRO A 1 820 ? 51.321 -3.246 -34.016 1.00 94.50 820 PRO A C 1
ATOM 6300 O O . PRO A 1 820 ? 51.235 -4.152 -34.841 1.00 94.50 820 PRO A O 1
ATOM 6303 N N . ARG A 1 821 ? 52.305 -3.205 -33.104 1.00 92.50 821 ARG A N 1
ATOM 6304 C CA . ARG A 1 821 ? 53.306 -4.272 -32.957 1.00 92.50 821 ARG A CA 1
ATOM 6305 C C . ARG A 1 821 ? 52.745 -5.474 -32.201 1.00 92.50 821 ARG A C 1
ATOM 6307 O O . ARG A 1 821 ? 52.985 -6.590 -32.639 1.00 92.50 821 ARG A O 1
ATOM 6314 N N . LEU A 1 822 ? 51.942 -5.262 -31.148 1.00 91.75 822 LEU A N 1
ATOM 6315 C CA . LEU A 1 822 ? 51.219 -6.348 -30.460 1.00 91.75 822 LEU A CA 1
ATOM 6316 C C . LEU A 1 822 ? 50.305 -7.126 -31.424 1.00 91.75 822 LEU A C 1
ATOM 6318 O O . LEU A 1 822 ? 50.315 -8.356 -31.424 1.00 91.75 822 LEU A O 1
ATOM 6322 N N . ARG A 1 823 ? 49.574 -6.417 -32.295 1.00 94.19 823 ARG A N 1
ATOM 6323 C CA . ARG A 1 823 ? 48.746 -7.003 -33.372 1.00 94.19 823 ARG A CA 1
ATOM 6324 C C . ARG A 1 823 ? 49.546 -7.844 -34.372 1.00 94.19 823 ARG A C 1
ATOM 6326 O O . ARG A 1 823 ? 48.988 -8.737 -34.996 1.00 94.19 823 ARG A O 1
ATOM 6333 N N . GLY A 1 824 ? 50.833 -7.537 -34.541 1.00 89.81 824 GLY A N 1
ATOM 6334 C CA . GLY A 1 824 ? 51.746 -8.219 -35.459 1.00 89.81 824 GLY A CA 1
ATOM 6335 C C . GLY A 1 824 ? 52.492 -9.418 -34.866 1.00 89.81 824 GLY A C 1
ATOM 6336 O O . GLY A 1 824 ? 53.254 -10.051 -35.595 1.00 89.81 824 GLY A O 1
ATOM 6337 N N . ILE A 1 825 ? 52.308 -9.736 -33.578 1.00 90.62 825 ILE A N 1
ATOM 6338 C CA . ILE A 1 825 ? 52.908 -10.930 -32.962 1.00 90.62 825 ILE A CA 1
ATOM 6339 C C . ILE A 1 825 ? 52.295 -12.181 -33.610 1.00 90.62 825 ILE A C 1
ATOM 6341 O O . ILE A 1 825 ? 51.074 -12.280 -33.768 1.00 90.62 825 ILE A O 1
ATOM 6345 N N . ALA A 1 826 ? 53.148 -13.130 -33.997 1.00 89.25 826 ALA A N 1
ATOM 6346 C CA . ALA A 1 826 ? 52.725 -14.419 -34.536 1.00 89.25 826 ALA A CA 1
ATOM 6347 C C . ALA A 1 826 ? 51.939 -15.239 -33.484 1.00 89.25 826 ALA A C 1
ATOM 6349 O O . ALA A 1 826 ? 52.061 -14.971 -32.291 1.00 89.25 826 ALA A O 1
ATOM 6350 N N . PRO A 1 827 ? 51.144 -16.250 -33.881 1.00 92.25 827 PRO A N 1
ATOM 6351 C CA . PRO A 1 827 ? 50.481 -17.128 -32.919 1.00 92.25 827 PRO A CA 1
ATOM 6352 C C . PRO A 1 827 ? 51.501 -17.788 -31.976 1.00 92.25 827 PRO A C 1
ATOM 6354 O O . PRO A 1 827 ? 52.381 -18.518 -32.429 1.00 92.25 827 PRO A O 1
ATOM 6357 N N . GLU A 1 828 ? 51.378 -17.522 -30.676 1.00 91.12 828 GLU A N 1
ATOM 6358 C CA . GLU A 1 828 ? 52.354 -17.895 -29.645 1.00 91.12 828 GLU A CA 1
ATOM 6359 C C . GLU A 1 828 ? 51.625 -18.299 -28.354 1.00 91.12 828 GLU A C 1
ATOM 6361 O O . GLU A 1 828 ? 50.600 -17.709 -27.997 1.00 91.12 828 GLU A O 1
ATOM 6366 N N . ARG A 1 829 ? 52.136 -19.303 -27.634 1.00 94.62 829 ARG A N 1
ATOM 6367 C CA . ARG A 1 829 ? 51.614 -19.729 -26.327 1.00 94.62 829 ARG A CA 1
ATOM 6368 C C . ARG A 1 829 ? 52.511 -19.256 -25.195 1.00 94.62 829 ARG A C 1
ATOM 6370 O O . ARG A 1 829 ? 53.609 -19.772 -24.991 1.00 94.62 829 ARG A O 1
ATOM 6377 N N . VAL A 1 830 ? 51.980 -18.327 -24.411 1.00 94.69 830 VAL A N 1
ATOM 6378 C CA . VAL A 1 830 ? 52.609 -17.741 -23.228 1.00 94.69 830 VAL A CA 1
ATOM 6379 C C . VAL A 1 830 ? 52.120 -18.476 -21.980 1.00 94.69 830 VAL A C 1
ATOM 6381 O O . VAL A 1 830 ? 50.959 -18.341 -21.586 1.00 94.69 830 VAL A O 1
ATOM 6384 N N . ALA A 1 831 ? 52.990 -19.246 -21.326 1.00 94.06 831 ALA A N 1
ATOM 6385 C CA . ALA A 1 831 ? 52.706 -19.792 -19.999 1.00 94.06 831 ALA A CA 1
ATOM 6386 C C . ALA A 1 831 ? 53.204 -18.827 -18.921 1.00 94.06 831 ALA A C 1
ATOM 6388 O O . ALA A 1 831 ? 54.391 -18.515 -18.865 1.00 94.06 831 ALA A O 1
ATOM 6389 N N . VAL A 1 832 ? 52.324 -18.395 -18.020 1.00 91.50 832 VAL A N 1
ATOM 6390 C CA . VAL A 1 832 ? 52.721 -17.606 -16.845 1.00 91.50 832 VAL A CA 1
ATOM 6391 C C . VAL A 1 832 ? 52.640 -18.491 -15.612 1.00 91.50 832 VAL A C 1
ATOM 6393 O O . VAL A 1 832 ? 51.563 -18.983 -15.279 1.00 91.50 832 VAL A O 1
ATOM 6396 N N . ILE A 1 833 ? 53.766 -18.716 -14.938 1.00 89.44 833 ILE A N 1
ATOM 6397 C CA . ILE A 1 833 ? 53.839 -19.559 -13.739 1.00 89.44 833 ILE A CA 1
ATOM 6398 C C . ILE A 1 833 ? 54.009 -18.652 -12.526 1.00 89.44 833 ILE A C 1
ATOM 6400 O O . ILE A 1 833 ? 55.068 -18.061 -12.315 1.00 89.44 833 ILE A O 1
ATOM 6404 N N . GLY A 1 834 ? 52.942 -18.542 -11.741 1.00 77.25 834 GLY A N 1
ATOM 6405 C CA . GLY A 1 834 ? 52.773 -17.524 -10.710 1.00 77.25 834 GLY A CA 1
ATOM 6406 C C . GLY A 1 834 ? 51.767 -16.442 -11.111 1.00 77.25 834 GLY A C 1
ATOM 6407 O O . GLY A 1 834 ? 51.120 -16.501 -12.158 1.00 77.25 834 GLY A O 1
ATOM 6408 N N . HIS A 1 835 ? 51.591 -15.466 -10.223 1.00 63.41 835 HIS A N 1
ATOM 6409 C CA . HIS A 1 835 ? 50.521 -14.465 -10.325 1.00 63.41 835 HIS A CA 1
ATOM 6410 C C . HIS A 1 835 ? 51.043 -13.029 -10.281 1.00 63.41 835 HIS A C 1
ATOM 6412 O O . HIS A 1 835 ? 50.631 -12.167 -11.057 1.00 63.41 835 HIS A O 1
ATOM 6418 N N . SER A 1 836 ? 51.961 -12.806 -9.349 1.00 60.94 836 SER A N 1
ATOM 6419 C CA . SER A 1 836 ? 52.443 -11.513 -8.874 1.00 60.94 836 SER A CA 1
ATOM 6420 C C . SER A 1 836 ? 53.396 -11.790 -7.711 1.00 60.94 836 SER A C 1
ATOM 6422 O O . SER A 1 836 ? 53.323 -12.857 -7.102 1.00 60.94 836 SER A O 1
ATOM 6424 N N . PHE A 1 837 ? 54.221 -10.820 -7.321 1.00 56.62 837 PHE A N 1
ATOM 6425 C CA . PHE A 1 837 ? 55.130 -10.944 -6.163 1.00 56.62 837 PHE A CA 1
ATOM 6426 C C . PHE A 1 837 ? 54.428 -10.896 -4.799 1.00 56.62 837 PHE A C 1
ATOM 6428 O O . PHE A 1 837 ? 55.058 -10.860 -3.753 1.00 56.62 837 PHE A O 1
ATOM 6435 N N . THR A 1 838 ? 53.100 -10.899 -4.822 1.00 48.81 838 THR A N 1
ATOM 6436 C CA . THR A 1 838 ? 52.195 -10.813 -3.680 1.00 48.81 838 THR A CA 1
ATOM 6437 C C . THR A 1 838 ? 51.047 -11.788 -3.946 1.00 48.81 838 THR A C 1
ATOM 6439 O O . THR A 1 838 ? 50.827 -12.164 -5.104 1.00 48.81 838 THR A O 1
ATOM 6442 N N . MET A 1 839 ? 50.383 -12.313 -2.913 1.00 38.31 839 MET A N 1
ATOM 6443 C CA . MET A 1 839 ? 49.582 -13.537 -3.070 1.00 38.31 839 MET A CA 1
ATOM 6444 C C . MET A 1 839 ? 48.392 -13.371 -4.033 1.00 38.31 839 MET A C 1
ATOM 6446 O O . MET A 1 839 ? 47.880 -12.275 -4.243 1.00 38.31 839 MET A O 1
ATOM 6450 N N . GLY A 1 840 ? 47.945 -14.491 -4.620 1.00 37.72 840 GLY A N 1
ATOM 6451 C CA . GLY A 1 840 ? 46.930 -14.558 -5.686 1.00 37.72 840 GLY A CA 1
ATOM 6452 C C . GLY A 1 840 ? 45.494 -14.210 -5.280 1.00 37.72 840 GLY A C 1
ATOM 6453 O O . GLY A 1 840 ? 44.550 -14.765 -5.827 1.00 37.72 840 GLY A O 1
ATOM 6454 N N . ARG A 1 841 ? 45.330 -13.337 -4.288 1.00 44.66 841 ARG A N 1
ATOM 6455 C CA . ARG A 1 841 ? 44.074 -12.943 -3.643 1.00 44.66 841 ARG A CA 1
ATOM 6456 C C . ARG A 1 841 ? 43.946 -11.404 -3.681 1.00 44.66 841 ARG A C 1
ATOM 6458 O O . ARG A 1 841 ? 43.566 -10.741 -2.724 1.00 44.66 841 ARG A O 1
ATOM 6465 N N . HIS A 1 842 ? 44.323 -10.820 -4.827 1.00 52.38 842 HIS A N 1
ATOM 6466 C CA . HIS A 1 842 ? 44.494 -9.377 -5.029 1.00 52.38 842 HIS A CA 1
ATOM 6467 C C . HIS A 1 842 ? 43.282 -8.546 -4.648 1.00 52.38 842 HIS A C 1
ATOM 6469 O O . HIS A 1 842 ? 42.286 -8.502 -5.365 1.00 52.38 842 HIS A O 1
ATOM 6475 N N . TRP A 1 843 ? 43.425 -7.819 -3.552 1.00 55.59 843 TRP A N 1
ATOM 6476 C CA . TRP A 1 843 ? 42.456 -6.858 -3.050 1.00 55.59 843 TRP A CA 1
ATOM 6477 C C . TRP A 1 843 ? 42.932 -5.413 -3.168 1.00 55.59 843 TRP A C 1
ATOM 6479 O O . TRP A 1 843 ? 42.170 -4.479 -2.980 1.00 55.59 843 TRP A O 1
ATOM 6489 N N . SER A 1 844 ? 44.197 -5.204 -3.499 1.00 60.53 844 SER A N 1
ATOM 6490 C CA . SER A 1 844 ? 44.846 -3.904 -3.652 1.00 60.53 844 SER A CA 1
ATOM 6491 C C . SER A 1 844 ? 44.737 -3.328 -5.075 1.00 60.53 844 SER A C 1
ATOM 6493 O O . SER A 1 844 ? 45.094 -2.171 -5.293 1.00 60.53 844 SER A O 1
ATOM 6495 N N . SER A 1 845 ? 44.247 -4.113 -6.044 1.00 71.50 845 SER A N 1
ATOM 6496 C CA . SER A 1 845 ? 44.190 -3.766 -7.470 1.00 71.50 845 SER A CA 1
ATOM 6497 C C . SER A 1 845 ? 42.989 -4.420 -8.178 1.00 71.50 845 SER A C 1
ATOM 6499 O O . SER A 1 845 ? 42.681 -5.573 -7.865 1.00 71.50 845 SER A O 1
ATOM 6501 N N . PRO A 1 846 ? 42.367 -3.757 -9.177 1.00 74.56 846 PRO A N 1
ATOM 6502 C CA . PRO A 1 846 ? 41.381 -4.347 -10.094 1.00 74.56 846 PRO A CA 1
ATOM 6503 C C . PRO A 1 846 ? 41.827 -5.655 -10.760 1.00 74.56 846 PRO A C 1
ATOM 6505 O O . PRO A 1 846 ? 41.013 -6.539 -11.013 1.00 74.56 846 PRO A O 1
ATOM 6508 N N . GLY A 1 847 ? 43.127 -5.813 -11.017 1.00 78.06 847 GLY A N 1
ATOM 6509 C CA . GLY A 1 847 ? 43.711 -7.018 -11.605 1.00 78.06 847 GLY A CA 1
ATOM 6510 C C . GLY A 1 847 ? 45.204 -7.149 -11.312 1.00 78.06 847 GLY A C 1
ATOM 6511 O O . GLY A 1 847 ? 45.872 -6.170 -10.972 1.00 78.06 847 GLY A O 1
ATOM 6512 N N . SER A 1 848 ? 45.740 -8.363 -11.460 1.00 81.44 848 SER A N 1
ATOM 6513 C CA . SER A 1 848 ? 47.189 -8.554 -11.572 1.00 81.44 848 SER A CA 1
ATOM 6514 C C . SER A 1 848 ? 47.663 -8.011 -12.918 1.00 81.44 848 SER A C 1
ATOM 6516 O O . SER A 1 848 ? 46.895 -7.968 -13.886 1.00 81.44 848 SER A O 1
ATOM 6518 N N . PHE A 1 849 ? 48.949 -7.674 -13.016 1.00 86.25 849 PHE A N 1
ATOM 6519 C CA . PHE A 1 849 ? 49.538 -7.247 -14.287 1.00 86.25 849 PHE A CA 1
ATOM 6520 C C . PHE A 1 849 ? 49.335 -8.307 -15.385 1.00 86.25 849 PHE A C 1
ATOM 6522 O O . PHE A 1 849 ? 49.064 -7.941 -16.522 1.00 86.25 849 PHE A O 1
ATOM 6529 N N . VAL A 1 850 ? 49.357 -9.600 -15.017 1.00 87.19 850 VAL A N 1
ATOM 6530 C CA . VAL A 1 850 ? 49.091 -10.738 -15.910 1.00 87.19 850 VAL A CA 1
ATOM 6531 C C . VAL A 1 850 ? 47.662 -10.693 -16.446 1.00 87.19 850 VAL A C 1
ATOM 6533 O O . VAL A 1 850 ? 47.469 -10.772 -17.657 1.00 87.19 850 VAL A O 1
ATOM 6536 N N . THR A 1 851 ? 46.657 -10.528 -15.578 1.00 88.25 851 THR A N 1
ATOM 6537 C CA . THR A 1 851 ? 45.247 -10.439 -16.008 1.00 88.25 851 THR A CA 1
ATOM 6538 C C . THR A 1 851 ? 44.984 -9.207 -16.875 1.00 88.25 851 THR A C 1
ATOM 6540 O O . THR A 1 851 ? 44.316 -9.322 -17.898 1.00 88.25 851 THR A O 1
ATOM 6543 N N . ILE A 1 852 ? 45.584 -8.059 -16.540 1.00 91.06 852 ILE A N 1
ATOM 6544 C CA . ILE A 1 852 ? 45.462 -6.811 -17.308 1.00 91.06 852 ILE A CA 1
ATOM 6545 C C . ILE A 1 852 ? 46.107 -6.965 -18.693 1.00 91.06 852 ILE A C 1
ATOM 6547 O O . ILE A 1 852 ? 45.468 -6.682 -19.704 1.00 91.06 852 ILE A O 1
ATOM 6551 N N . SER A 1 853 ? 47.343 -7.467 -18.777 1.00 91.94 853 SER A N 1
ATOM 6552 C CA . SER A 1 853 ? 48.003 -7.690 -20.069 1.00 91.94 853 SER A CA 1
ATOM 6553 C C . SER A 1 853 ? 47.327 -8.784 -20.893 1.00 91.94 853 SER A C 1
ATOM 6555 O O . SER A 1 853 ? 47.282 -8.681 -22.113 1.00 91.94 853 SER A O 1
ATOM 6557 N N . THR A 1 854 ? 46.761 -9.810 -20.248 1.00 92.25 854 THR A N 1
ATOM 6558 C CA . THR A 1 854 ? 45.977 -10.850 -20.935 1.00 92.25 854 THR A CA 1
ATOM 6559 C C . THR A 1 854 ? 44.697 -10.264 -21.524 1.00 92.25 854 THR A C 1
ATOM 6561 O O . THR A 1 854 ? 44.372 -10.571 -22.664 1.00 92.25 854 THR A O 1
ATOM 6564 N N . ALA A 1 855 ? 44.008 -9.373 -20.805 1.00 93.25 855 ALA A N 1
ATOM 6565 C CA . ALA A 1 855 ? 42.842 -8.658 -21.320 1.00 93.25 855 ALA A CA 1
ATOM 6566 C C . ALA A 1 855 ? 43.191 -7.744 -22.513 1.00 93.25 855 ALA A C 1
ATOM 6568 O O . ALA A 1 855 ? 42.445 -7.720 -23.491 1.00 93.25 855 ALA A O 1
ATOM 6569 N N . VAL A 1 856 ? 44.346 -7.061 -22.486 1.00 94.94 856 VAL A N 1
ATOM 6570 C CA . VAL A 1 856 ? 44.870 -6.323 -23.656 1.00 94.94 856 VAL A CA 1
ATOM 6571 C C . VAL A 1 856 ? 45.120 -7.271 -24.834 1.00 94.94 856 VAL A C 1
ATOM 6573 O O . VAL A 1 856 ? 44.632 -7.019 -25.932 1.00 94.94 856 VAL A O 1
ATOM 6576 N N . LEU A 1 857 ? 45.822 -8.389 -24.622 1.00 93.69 857 LEU A N 1
ATOM 6577 C CA . LEU A 1 857 ? 46.113 -9.364 -25.683 1.00 93.69 857 LEU A CA 1
ATOM 6578 C C . LEU A 1 857 ? 44.841 -10.007 -26.255 1.00 93.69 857 LEU A C 1
ATOM 6580 O O . LEU A 1 857 ? 44.736 -10.154 -27.464 1.00 93.69 857 LEU A O 1
ATOM 6584 N N . GLN A 1 858 ? 43.837 -10.319 -25.433 1.00 92.75 858 GLN A N 1
ATOM 6585 C CA . GLN A 1 858 ? 42.546 -10.839 -25.902 1.00 92.75 858 GLN A CA 1
ATOM 6586 C C . GLN A 1 858 ? 41.801 -9.859 -26.820 1.00 92.75 858 GLN A C 1
ATOM 6588 O O . GLN A 1 858 ? 41.111 -10.300 -27.738 1.00 92.75 858 GLN A O 1
ATOM 6593 N N . GLN A 1 859 ? 41.928 -8.550 -26.579 1.00 92.81 859 GLN A N 1
ATOM 6594 C CA . GLN A 1 859 ? 41.290 -7.507 -27.391 1.00 92.81 859 GLN A CA 1
ATOM 6595 C C . GLN A 1 859 ? 42.104 -7.172 -28.654 1.00 92.81 859 GLN A C 1
ATOM 6597 O O . GLN A 1 859 ? 41.522 -6.921 -29.707 1.00 92.81 859 GLN A O 1
ATOM 6602 N N . GLU A 1 860 ? 43.437 -7.192 -28.570 1.00 94.44 860 GLU A N 1
ATOM 6603 C CA . GLU A 1 860 ? 44.334 -6.700 -29.626 1.00 94.44 860 GLU A CA 1
ATOM 6604 C C . GLU A 1 860 ? 44.949 -7.810 -30.498 1.00 94.44 860 GLU A C 1
ATOM 6606 O O . GLU A 1 860 ? 45.143 -7.609 -31.695 1.00 94.44 860 GLU A O 1
ATOM 6611 N N . ASN A 1 861 ? 45.257 -8.984 -29.939 1.00 92.62 861 ASN A N 1
ATOM 6612 C CA . ASN A 1 861 ? 45.787 -10.134 -30.679 1.00 92.62 861 ASN A CA 1
ATOM 6613 C C . ASN A 1 861 ? 45.438 -11.478 -29.998 1.00 92.62 861 ASN A C 1
ATOM 6615 O O . ASN A 1 861 ? 46.293 -12.083 -29.341 1.00 92.62 861 ASN A O 1
ATOM 6619 N N . PRO A 1 862 ? 44.211 -12.003 -30.183 1.00 89.44 862 PRO A N 1
ATOM 6620 C CA . PRO A 1 862 ? 43.771 -13.254 -29.557 1.00 89.44 862 PRO A CA 1
ATOM 6621 C C . PRO A 1 862 ? 44.517 -14.511 -30.048 1.00 89.44 862 PRO A C 1
ATOM 6623 O O . PRO A 1 862 ? 44.277 -15.600 -29.528 1.00 89.44 862 PRO A O 1
ATOM 6626 N N . ASN A 1 863 ? 45.425 -14.390 -31.027 1.00 89.56 863 ASN A N 1
ATOM 6627 C CA . ASN A 1 863 ? 46.305 -15.487 -31.442 1.00 89.56 863 ASN A CA 1
ATOM 6628 C C . ASN A 1 863 ? 47.447 -15.735 -30.443 1.00 89.56 863 ASN A C 1
ATOM 6630 O O . ASN A 1 863 ? 48.009 -16.831 -30.434 1.00 89.56 863 ASN A O 1
ATOM 6634 N N . VAL A 1 864 ? 47.778 -14.749 -29.599 1.00 93.50 864 VAL A N 1
ATOM 6635 C CA . VAL A 1 864 ? 48.690 -14.927 -28.464 1.00 93.50 864 VAL A CA 1
ATOM 6636 C C . VAL A 1 864 ? 47.893 -15.532 -27.310 1.00 93.50 864 VAL A C 1
ATOM 6638 O O . VAL A 1 864 ? 47.154 -14.849 -26.599 1.00 93.50 864 VAL A O 1
ATOM 6641 N N . GLN A 1 865 ? 48.015 -16.844 -27.135 1.00 93.88 865 GLN A N 1
ATOM 6642 C CA . GLN A 1 865 ? 47.303 -17.571 -26.091 1.00 93.88 865 GLN A CA 1
ATOM 6643 C C . GLN A 1 865 ? 48.076 -17.459 -24.780 1.00 93.88 865 GLN A C 1
ATOM 6645 O O . GLN A 1 865 ? 49.185 -17.976 -24.669 1.00 93.88 865 GLN A O 1
ATOM 6650 N N . VAL A 1 866 ? 47.483 -16.833 -23.764 1.00 92.69 866 VAL A N 1
ATOM 6651 C CA . VAL A 1 866 ? 48.063 -16.783 -22.415 1.00 92.69 866 VAL A CA 1
ATOM 6652 C C . VAL A 1 866 ? 47.389 -17.825 -21.528 1.00 92.69 866 VAL A C 1
ATOM 6654 O O . VAL A 1 866 ? 46.165 -17.825 -21.389 1.00 92.69 866 VAL A O 1
ATOM 6657 N N . ARG A 1 867 ? 48.177 -18.692 -20.885 1.00 92.38 867 ARG A N 1
ATOM 6658 C CA . ARG A 1 867 ? 47.694 -19.615 -19.850 1.00 92.38 867 ARG A CA 1
ATOM 6659 C C . ARG A 1 867 ? 48.460 -19.413 -18.553 1.00 92.38 867 ARG A C 1
ATOM 6661 O O . ARG A 1 867 ? 49.680 -19.546 -18.503 1.00 92.38 867 ARG A O 1
ATOM 6668 N N . GLN A 1 868 ? 47.722 -19.126 -17.489 1.00 89.12 868 GLN A N 1
ATOM 6669 C CA . GLN A 1 868 ? 48.280 -18.892 -16.167 1.00 89.12 868 GLN A CA 1
ATOM 6670 C C . GLN A 1 868 ? 48.185 -20.147 -15.288 1.00 89.12 868 GLN A C 1
ATOM 6672 O O . GLN A 1 868 ? 47.130 -20.773 -15.188 1.00 89.12 868 GLN A O 1
ATOM 6677 N N . PHE A 1 869 ? 49.290 -20.496 -14.633 1.00 86.62 869 PHE A N 1
ATOM 6678 C CA . PHE A 1 869 ? 49.421 -21.604 -13.691 1.00 86.62 869 PHE A CA 1
ATOM 6679 C C . PHE A 1 869 ? 49.773 -21.017 -12.319 1.00 86.62 869 PHE A C 1
ATOM 6681 O O . PHE A 1 869 ? 50.873 -20.498 -12.124 1.00 86.62 869 PHE A O 1
ATOM 6688 N N . GLN A 1 870 ? 48.822 -21.023 -11.383 1.00 71.31 870 GLN A N 1
ATOM 6689 C CA . GLN A 1 870 ? 48.849 -20.127 -10.221 1.00 71.31 870 GLN A CA 1
ATOM 6690 C C . GLN A 1 870 ? 48.649 -20.817 -8.869 1.00 71.31 870 GLN A C 1
ATOM 6692 O O . GLN A 1 870 ? 47.870 -21.755 -8.728 1.00 71.31 870 GLN A O 1
ATOM 6697 N N . GLY A 1 871 ? 49.290 -20.256 -7.843 1.00 58.03 871 GLY A N 1
ATOM 6698 C CA . GLY A 1 871 ? 49.032 -20.534 -6.432 1.00 58.03 871 GLY A CA 1
ATOM 6699 C C . GLY A 1 871 ? 49.518 -19.370 -5.562 1.00 58.03 871 GLY A C 1
ATOM 6700 O O . GLY A 1 871 ? 50.423 -18.635 -5.955 1.00 58.03 871 GLY A O 1
ATOM 6701 N N . GLY A 1 872 ? 48.918 -19.174 -4.385 1.00 53.44 872 GLY A N 1
ATOM 6702 C CA . GLY A 1 872 ? 49.329 -18.111 -3.458 1.00 53.44 872 GLY A CA 1
ATOM 6703 C C . GLY A 1 872 ? 50.740 -18.333 -2.897 1.00 53.44 872 GLY A C 1
ATOM 6704 O O . GLY A 1 872 ? 51.069 -19.451 -2.494 1.00 53.44 872 GLY A O 1
ATOM 6705 N N . GLY A 1 873 ? 51.563 -17.276 -2.876 1.00 57.28 873 GLY A N 1
ATOM 6706 C CA . GLY A 1 873 ? 52.924 -17.312 -2.321 1.00 57.28 873 GLY A CA 1
ATOM 6707 C C . GLY A 1 873 ? 53.825 -18.346 -3.002 1.00 57.28 873 GLY A C 1
ATOM 6708 O O . GLY A 1 873 ? 54.484 -19.135 -2.326 1.00 57.28 873 GLY A O 1
ATOM 6709 N N . LEU A 1 874 ? 53.777 -18.422 -4.336 1.00 72.75 874 LEU A N 1
ATOM 6710 C CA . LEU A 1 874 ? 54.388 -19.508 -5.096 1.00 72.75 874 LEU A CA 1
ATOM 6711 C C . LEU A 1 874 ? 55.923 -19.440 -5.065 1.00 72.75 874 LEU A C 1
ATOM 6713 O O . LEU A 1 874 ? 56.532 -18.651 -5.786 1.00 72.75 874 LEU A O 1
ATOM 6717 N N . THR A 1 875 ? 56.556 -20.297 -4.260 1.00 84.31 875 THR A N 1
ATOM 6718 C CA . THR A 1 875 ? 58.005 -20.507 -4.353 1.00 84.31 875 THR A CA 1
ATOM 6719 C C . THR A 1 875 ? 58.355 -21.387 -5.552 1.00 84.31 875 THR A C 1
ATOM 6721 O O . THR A 1 875 ? 57.524 -22.176 -6.015 1.00 84.31 875 THR A O 1
ATOM 6724 N N . ALA A 1 876 ? 59.589 -21.291 -6.045 1.00 87.44 876 ALA A N 1
ATOM 6725 C CA . ALA A 1 876 ? 60.062 -22.103 -7.164 1.00 87.44 876 ALA A CA 1
ATOM 6726 C C . ALA A 1 876 ? 59.933 -23.620 -6.900 1.00 87.44 876 ALA A C 1
ATOM 6728 O O . ALA A 1 876 ? 59.489 -24.350 -7.786 1.00 87.44 876 ALA A O 1
ATOM 6729 N N . SER A 1 877 ? 60.187 -24.097 -5.672 1.00 88.75 877 SER A N 1
ATOM 6730 C CA . SER A 1 877 ? 59.979 -25.513 -5.305 1.00 88.75 877 SER A CA 1
ATOM 6731 C C . SER A 1 877 ? 58.519 -25.946 -5.452 1.00 88.75 877 SER A C 1
ATOM 6733 O O . SER A 1 877 ? 58.220 -27.033 -5.953 1.00 88.75 877 SER A O 1
ATOM 6735 N N . ARG A 1 878 ? 57.582 -25.082 -5.041 1.00 86.69 878 ARG A N 1
ATOM 6736 C CA . ARG A 1 878 ? 56.143 -25.344 -5.159 1.00 86.69 878 ARG A CA 1
ATOM 6737 C C . ARG A 1 878 ? 55.676 -25.258 -6.615 1.00 86.69 878 ARG A C 1
ATOM 6739 O O . ARG A 1 878 ? 54.864 -26.081 -7.022 1.00 86.69 878 ARG A O 1
ATOM 6746 N N . ALA A 1 879 ? 56.216 -24.337 -7.413 1.00 88.81 879 ALA A N 1
ATOM 6747 C CA . ALA A 1 879 ? 55.955 -24.268 -8.852 1.00 88.81 879 ALA A CA 1
ATOM 6748 C C . ALA A 1 879 ? 56.413 -25.542 -9.581 1.00 88.81 879 ALA A C 1
ATOM 6750 O O . ALA A 1 879 ? 55.634 -26.136 -10.332 1.00 88.81 879 ALA A O 1
ATOM 6751 N N . LEU A 1 880 ? 57.635 -26.002 -9.293 1.00 91.50 880 LEU A N 1
ATOM 6752 C CA . LEU A 1 880 ? 58.197 -27.237 -9.838 1.00 91.50 880 LEU A CA 1
ATOM 6753 C C . LEU A 1 880 ? 57.348 -28.463 -9.476 1.00 91.50 880 LEU A C 1
ATOM 6755 O O . LEU A 1 880 ? 57.058 -29.286 -10.339 1.00 91.50 880 LEU A O 1
ATOM 6759 N N . LYS A 1 881 ? 56.895 -28.564 -8.221 1.00 90.25 881 LYS A N 1
ATOM 6760 C CA . LYS A 1 881 ? 56.062 -29.686 -7.765 1.00 90.25 881 LYS A CA 1
ATOM 6761 C C . LYS A 1 881 ? 54.633 -29.661 -8.320 1.00 90.25 881 LYS A C 1
ATOM 6763 O O . LYS A 1 881 ? 54.086 -30.722 -8.601 1.00 90.25 881 LYS A O 1
ATOM 6768 N N . SER A 1 882 ? 54.003 -28.488 -8.394 1.00 86.69 882 SER A N 1
ATOM 6769 C CA . SER A 1 882 ? 52.545 -28.374 -8.570 1.00 86.69 882 SER A CA 1
ATOM 6770 C C . SER A 1 882 ? 52.089 -27.980 -9.971 1.00 86.69 882 SER A C 1
ATOM 6772 O O . SER A 1 882 ? 50.935 -28.230 -10.294 1.00 86.69 882 SER A O 1
ATOM 6774 N N . PHE A 1 883 ? 52.947 -27.352 -10.784 1.00 91.19 883 PHE A N 1
ATOM 6775 C CA . PHE A 1 883 ? 52.525 -26.742 -12.055 1.00 91.19 883 PHE A CA 1
ATOM 6776 C C . PHE A 1 883 ? 53.437 -27.050 -13.244 1.00 91.19 883 PHE A C 1
ATOM 6778 O O . PHE A 1 883 ? 52.981 -26.993 -14.383 1.00 91.19 883 PHE A O 1
ATOM 6785 N N . TYR A 1 884 ? 54.707 -27.390 -13.009 1.00 92.88 884 TYR A N 1
ATOM 6786 C CA . TYR A 1 884 ? 55.687 -27.605 -14.079 1.00 92.88 884 TYR A CA 1
ATOM 6787 C C . TYR A 1 884 ? 55.277 -28.683 -15.089 1.00 92.88 884 TYR A C 1
ATOM 6789 O O . TYR A 1 884 ? 55.397 -28.453 -16.290 1.00 92.88 884 TYR A O 1
ATOM 6797 N N . ALA A 1 885 ? 54.762 -29.829 -14.628 1.00 92.19 885 ALA A N 1
ATOM 6798 C CA . ALA A 1 885 ? 54.352 -30.921 -15.512 1.00 92.19 885 ALA A CA 1
ATOM 6799 C C . ALA A 1 885 ? 53.236 -30.486 -16.481 1.00 92.19 885 ALA A C 1
ATOM 6801 O O . ALA A 1 885 ? 53.381 -30.643 -17.693 1.00 92.19 885 ALA A O 1
ATOM 6802 N N . ASP A 1 886 ? 52.176 -29.863 -15.962 1.00 92.19 886 ASP A N 1
ATOM 6803 C CA . ASP A 1 886 ? 51.031 -29.395 -16.753 1.00 92.19 886 ASP A CA 1
ATOM 6804 C C . ASP A 1 886 ? 51.404 -28.231 -17.679 1.00 92.19 886 ASP A C 1
ATOM 6806 O O . ASP A 1 886 ? 50.977 -28.184 -18.836 1.00 92.19 886 ASP A O 1
ATOM 6810 N N . ALA A 1 887 ? 52.236 -27.305 -17.194 1.00 92.06 887 ALA A N 1
ATOM 6811 C CA . ALA A 1 887 ? 52.750 -26.200 -17.991 1.00 92.06 887 ALA A CA 1
ATOM 6812 C C . ALA A 1 887 ? 53.641 -26.700 -19.135 1.00 92.06 887 ALA A C 1
ATOM 6814 O O . ALA A 1 887 ? 53.452 -26.284 -20.275 1.00 92.06 887 ALA A O 1
ATOM 6815 N N . LYS A 1 888 ? 54.542 -27.658 -18.885 1.00 92.44 888 LYS A N 1
ATOM 6816 C CA . LYS A 1 888 ? 55.381 -28.272 -19.927 1.00 92.44 888 LYS A CA 1
ATOM 6817 C C . LYS A 1 888 ? 54.557 -29.107 -20.910 1.00 92.44 888 LYS A C 1
ATOM 6819 O O . LYS A 1 888 ? 54.802 -29.042 -22.113 1.00 92.44 888 LYS A O 1
ATOM 6824 N N . ALA A 1 889 ? 53.537 -29.826 -20.438 1.00 93.25 889 ALA A N 1
ATOM 6825 C CA . ALA A 1 889 ? 52.611 -30.577 -21.289 1.00 93.25 889 ALA A CA 1
ATOM 6826 C C . ALA A 1 889 ? 51.791 -29.673 -22.229 1.00 93.25 889 ALA A C 1
ATOM 6828 O O . ALA A 1 889 ? 51.460 -30.083 -23.343 1.00 93.25 889 ALA A O 1
ATOM 6829 N N . TRP A 1 890 ? 51.513 -28.429 -21.825 1.00 94.44 890 TRP A N 1
ATOM 6830 C CA . TRP A 1 890 ? 50.875 -27.416 -22.673 1.00 94.44 890 TRP A CA 1
ATOM 6831 C C . TRP A 1 890 ? 51.810 -26.848 -23.767 1.00 94.44 890 TRP A C 1
ATOM 6833 O O . TRP A 1 890 ? 51.335 -26.208 -24.708 1.00 94.44 890 TRP A O 1
ATOM 6843 N N . LYS A 1 891 ? 53.116 -27.164 -23.698 1.00 94.44 891 LYS A N 1
ATOM 6844 C CA . LYS A 1 891 ? 54.178 -26.809 -24.658 1.00 94.44 891 LYS A CA 1
ATOM 6845 C C . LYS A 1 891 ? 54.237 -25.305 -24.985 1.00 94.44 891 LYS A C 1
ATOM 6847 O O . LYS A 1 891 ? 54.090 -24.971 -26.156 1.00 94.44 891 LYS A O 1
ATOM 6852 N N . PRO A 1 892 ? 54.387 -24.405 -24.001 1.00 95.69 892 PRO A N 1
ATOM 6853 C CA . PRO A 1 892 ? 54.522 -22.977 -24.262 1.00 95.69 892 PRO A CA 1
ATOM 6854 C C . PRO A 1 892 ? 55.701 -22.682 -25.186 1.00 95.69 892 PRO A C 1
ATOM 6856 O O . PRO A 1 892 ? 56.726 -23.356 -25.127 1.00 95.69 892 PRO A O 1
ATOM 6859 N N . ASP A 1 893 ? 55.547 -21.642 -25.990 1.00 94.69 893 ASP A N 1
ATOM 6860 C CA . ASP A 1 893 ? 56.602 -21.081 -26.832 1.00 94.69 893 ASP A CA 1
ATOM 6861 C C . ASP A 1 893 ? 57.385 -20.007 -26.030 1.00 94.69 893 ASP A C 1
ATOM 6863 O O . ASP A 1 893 ? 58.599 -19.841 -26.180 1.00 94.69 893 ASP A O 1
ATOM 6867 N N . LEU A 1 894 ? 56.711 -19.374 -25.057 1.00 94.38 894 LEU A N 1
ATOM 6868 C CA . LEU A 1 894 ? 57.276 -18.441 -24.083 1.00 94.38 894 LEU A CA 1
ATOM 6869 C C . LEU A 1 894 ? 56.804 -18.780 -22.658 1.00 94.38 894 LEU A C 1
ATOM 6871 O O . LEU A 1 894 ? 55.628 -19.071 -22.430 1.00 94.38 894 LEU A O 1
ATOM 6875 N N . VAL A 1 895 ? 57.694 -18.673 -21.667 1.00 94.50 895 VAL A N 1
ATOM 6876 C CA . VAL A 1 895 ? 57.380 -18.850 -20.238 1.00 94.50 895 VAL A CA 1
ATOM 6877 C C . VAL A 1 895 ? 57.753 -17.602 -19.446 1.00 94.50 895 VAL A C 1
ATOM 6879 O O . VAL A 1 895 ? 58.902 -17.179 -19.475 1.00 94.50 895 VAL A O 1
ATOM 6882 N N . LEU A 1 896 ? 56.818 -17.054 -18.671 1.00 92.00 896 LEU A N 1
ATOM 6883 C CA . LEU A 1 896 ? 57.083 -16.011 -17.679 1.00 92.00 896 LEU A CA 1
ATOM 6884 C C . LEU A 1 896 ? 57.022 -16.607 -16.266 1.00 92.00 896 LEU A C 1
ATOM 6886 O O . LEU A 1 896 ? 55.960 -17.033 -15.805 1.00 92.00 896 LEU A O 1
ATOM 6890 N N . LEU A 1 897 ? 58.156 -16.621 -15.568 1.00 90.38 897 LEU A N 1
ATOM 6891 C CA . LEU A 1 897 ? 58.258 -17.067 -14.180 1.00 90.38 897 LEU A CA 1
ATOM 6892 C C . LEU A 1 897 ? 58.038 -15.890 -13.220 1.00 90.38 897 LEU A C 1
ATOM 6894 O O . LEU A 1 897 ? 58.729 -14.873 -13.277 1.00 90.38 897 LEU A O 1
ATOM 6898 N N . VAL A 1 898 ? 57.081 -16.050 -12.307 1.00 84.81 898 VAL A N 1
ATOM 6899 C CA . VAL A 1 898 ? 56.711 -15.074 -11.271 1.00 84.81 898 VAL A CA 1
ATOM 6900 C C . VAL A 1 898 ? 56.715 -15.796 -9.918 1.00 84.81 898 VAL A C 1
ATOM 6902 O O . VAL A 1 898 ? 55.672 -16.010 -9.296 1.00 84.81 898 VAL A O 1
ATOM 6905 N N . VAL A 1 899 ? 57.903 -16.252 -9.505 1.00 82.69 899 VAL A N 1
ATOM 6906 C CA . VAL A 1 899 ? 58.111 -17.148 -8.353 1.00 82.69 899 VAL A CA 1
ATOM 6907 C C . VAL A 1 899 ? 59.108 -16.584 -7.340 1.00 82.69 899 VAL A C 1
ATOM 6909 O O . VAL A 1 899 ? 60.060 -15.891 -7.699 1.00 82.69 899 VAL A O 1
ATOM 6912 N N . LEU A 1 900 ? 58.904 -16.920 -6.067 1.00 79.00 900 LEU A N 1
ATOM 6913 C CA . LEU A 1 900 ? 59.790 -16.551 -4.959 1.00 79.00 900 LEU A CA 1
ATOM 6914 C C . LEU A 1 900 ? 60.889 -17.609 -4.744 1.00 79.00 900 LEU A C 1
ATOM 6916 O O . LEU A 1 900 ? 60.640 -18.808 -4.892 1.00 79.00 900 LEU A O 1
ATOM 6920 N N . THR A 1 901 ? 62.079 -17.192 -4.306 1.00 79.56 901 THR A N 1
ATOM 6921 C CA . THR A 1 901 ? 63.134 -18.107 -3.832 1.00 79.56 901 THR A CA 1
ATOM 6922 C C . THR A 1 901 ? 63.571 -17.738 -2.422 1.00 79.56 901 THR A C 1
ATOM 6924 O O . THR A 1 901 ? 64.307 -16.773 -2.226 1.00 79.56 901 THR A O 1
ATOM 6927 N N . ARG A 1 902 ? 63.106 -18.504 -1.429 1.00 77.06 902 ARG A N 1
ATOM 6928 C CA . ARG A 1 902 ? 63.362 -18.235 -0.003 1.00 77.06 902 ARG A CA 1
ATOM 6929 C C . ARG A 1 902 ? 64.456 -19.128 0.574 1.00 77.06 902 ARG A C 1
ATOM 6931 O O . ARG A 1 902 ? 65.133 -18.729 1.523 1.00 77.06 902 ARG A O 1
ATOM 6938 N N . THR A 1 903 ? 64.630 -20.307 -0.015 1.00 84.31 903 THR A N 1
ATOM 6939 C CA . THR A 1 903 ? 65.566 -21.361 0.395 1.00 84.31 903 THR A CA 1
ATOM 6940 C C . THR A 1 903 ? 66.524 -21.737 -0.739 1.00 84.31 903 THR A C 1
ATOM 6942 O O . THR A 1 903 ? 66.254 -21.459 -1.909 1.00 84.31 903 THR A O 1
ATOM 6945 N N . ASP A 1 904 ? 67.631 -22.415 -0.420 1.00 85.50 904 ASP A N 1
ATOM 6946 C CA . ASP A 1 904 ? 68.540 -22.948 -1.447 1.00 85.50 904 ASP A CA 1
ATOM 6947 C C . ASP A 1 904 ? 67.882 -24.038 -2.314 1.00 85.50 904 ASP A C 1
ATOM 6949 O O . ASP A 1 904 ? 68.253 -24.207 -3.474 1.00 85.50 904 ASP A O 1
ATOM 6953 N N . ASP A 1 905 ? 66.876 -24.747 -1.793 1.00 86.69 905 ASP A N 1
ATOM 6954 C CA . ASP A 1 905 ? 66.097 -25.708 -2.581 1.00 86.69 905 ASP A CA 1
ATOM 6955 C C . ASP A 1 905 ? 65.165 -25.007 -3.580 1.00 86.69 905 ASP A C 1
ATOM 6957 O O . ASP A 1 905 ? 65.016 -25.492 -4.701 1.00 86.69 905 ASP A O 1
ATOM 6961 N N . ASP A 1 906 ? 64.647 -23.813 -3.259 1.00 86.94 906 ASP A N 1
ATOM 6962 C CA . ASP A 1 906 ? 63.957 -22.983 -4.254 1.00 86.94 906 ASP A CA 1
ATOM 6963 C C . ASP A 1 906 ? 64.907 -22.519 -5.367 1.00 86.94 906 ASP A C 1
ATOM 6965 O O . ASP A 1 906 ? 64.498 -22.467 -6.524 1.00 86.94 906 ASP A O 1
ATOM 6969 N N . LEU A 1 907 ? 66.176 -22.219 -5.063 1.00 87.94 907 LEU A N 1
ATOM 6970 C CA . LEU A 1 907 ? 67.164 -21.868 -6.094 1.00 87.94 907 LEU A CA 1
ATOM 6971 C C . LEU A 1 907 ? 67.465 -23.061 -7.021 1.00 87.94 907 LEU A C 1
ATOM 6973 O O . LEU A 1 907 ? 67.479 -22.892 -8.240 1.00 87.94 907 LEU A O 1
ATOM 6977 N N . LYS A 1 908 ? 67.613 -24.281 -6.483 1.00 91.25 908 LYS A N 1
ATOM 6978 C CA . LYS A 1 908 ? 67.746 -25.513 -7.295 1.00 91.25 908 LYS A CA 1
ATOM 6979 C C . LYS A 1 908 ? 66.497 -25.782 -8.139 1.00 91.25 908 LYS A C 1
ATOM 6981 O O . LYS A 1 908 ? 66.595 -26.176 -9.302 1.00 91.25 908 LYS A O 1
ATOM 6986 N N . ALA A 1 909 ? 65.314 -25.569 -7.563 1.00 92.25 909 ALA A N 1
ATOM 6987 C CA . ALA A 1 909 ? 64.054 -25.732 -8.273 1.00 92.25 909 ALA A CA 1
ATOM 6988 C C . ALA A 1 909 ? 63.887 -24.691 -9.390 1.00 92.25 909 ALA A C 1
ATOM 6990 O O . ALA A 1 909 ? 63.358 -25.024 -10.448 1.00 92.25 909 ALA A O 1
ATOM 6991 N N . LEU A 1 910 ? 64.373 -23.460 -9.193 1.00 92.38 910 LEU A N 1
ATOM 6992 C CA . LEU A 1 910 ? 64.383 -22.418 -10.218 1.00 92.38 910 LEU A CA 1
ATOM 6993 C C . LEU A 1 910 ? 65.315 -22.775 -11.385 1.00 92.38 910 LEU A C 1
ATOM 6995 O O . LEU A 1 910 ? 64.880 -22.679 -12.529 1.00 92.38 910 LEU A O 1
ATOM 6999 N N . ASP A 1 911 ? 66.535 -23.252 -11.116 1.00 93.94 911 ASP A N 1
ATOM 7000 C CA . ASP A 1 911 ? 67.443 -23.771 -12.156 1.00 93.94 911 ASP A CA 1
ATOM 7001 C C . ASP A 1 911 ? 66.760 -24.883 -12.976 1.00 93.94 911 ASP A C 1
ATOM 7003 O O . ASP A 1 911 ? 66.693 -24.814 -14.204 1.00 93.94 911 ASP A O 1
ATOM 7007 N N . THR A 1 912 ? 66.137 -25.843 -12.280 1.00 94.69 912 THR A N 1
ATOM 7008 C CA . THR A 1 912 ? 65.400 -26.964 -12.889 1.00 94.69 912 THR A CA 1
ATOM 7009 C C . THR A 1 912 ? 64.233 -26.490 -13.764 1.00 94.69 912 THR A C 1
ATOM 7011 O O . THR A 1 912 ? 64.034 -27.016 -14.860 1.00 94.69 912 THR A O 1
ATOM 7014 N N . LEU A 1 913 ? 63.459 -25.498 -13.305 1.00 94.00 913 LEU A N 1
ATOM 7015 C CA . LEU A 1 913 ? 62.361 -24.899 -14.070 1.00 94.00 913 LEU A CA 1
ATOM 7016 C C . LEU A 1 913 ? 62.877 -24.221 -15.343 1.00 94.00 913 LEU A C 1
ATOM 7018 O O . LEU A 1 913 ? 62.359 -24.488 -16.426 1.00 94.00 913 LEU A O 1
ATOM 7022 N N . VAL A 1 914 ? 63.889 -23.356 -15.223 1.00 94.75 914 VAL A N 1
ATOM 7023 C CA . VAL A 1 914 ? 64.409 -22.565 -16.347 1.00 94.75 914 VAL A CA 1
ATOM 7024 C C . VAL A 1 914 ? 65.040 -23.476 -17.402 1.00 94.75 914 VAL A C 1
ATOM 7026 O O . VAL A 1 914 ? 64.611 -23.431 -18.557 1.00 94.75 914 VAL A O 1
ATOM 7029 N N . ARG A 1 915 ? 65.968 -24.368 -17.015 1.00 94.00 915 ARG A N 1
ATOM 7030 C CA . ARG A 1 915 ? 66.565 -25.351 -17.943 1.00 94.00 915 ARG A CA 1
ATOM 7031 C C . ARG A 1 915 ? 65.496 -26.227 -18.573 1.00 94.00 915 ARG A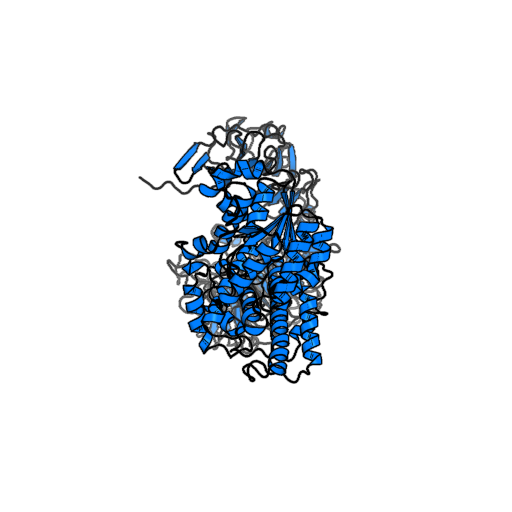 C 1
ATOM 7033 O O . ARG A 1 915 ? 65.443 -26.368 -19.789 1.00 94.00 915 ARG A O 1
ATOM 7040 N N . GLY A 1 916 ? 64.597 -26.757 -17.750 1.00 93.12 916 GLY A N 1
ATOM 7041 C CA . GLY A 1 916 ? 63.567 -27.690 -18.176 1.00 93.12 916 GLY A CA 1
ATOM 7042 C C . GLY A 1 916 ? 62.551 -27.114 -19.168 1.00 93.12 916 GLY A C 1
ATOM 7043 O O . GLY A 1 916 ? 61.978 -27.888 -19.938 1.00 93.12 916 GLY A O 1
ATOM 7044 N N . PHE A 1 917 ? 62.334 -25.795 -19.185 1.00 95.06 917 PHE A N 1
ATOM 7045 C CA . PHE A 1 917 ? 61.544 -25.119 -20.220 1.00 95.06 917 PHE A CA 1
ATOM 7046 C C . PHE A 1 917 ? 62.374 -24.731 -21.451 1.00 95.06 917 PHE A C 1
ATOM 7048 O O . PHE A 1 917 ? 61.908 -24.950 -22.574 1.00 95.06 917 PHE A O 1
ATOM 7055 N N . ALA A 1 918 ? 63.607 -24.251 -21.264 1.00 90.75 918 ALA A N 1
ATOM 7056 C CA . ALA A 1 918 ? 64.527 -23.951 -22.364 1.00 90.75 918 ALA A CA 1
ATOM 7057 C C . ALA A 1 918 ? 64.827 -25.201 -23.219 1.00 90.75 918 ALA A C 1
ATOM 7059 O O . ALA A 1 918 ? 64.767 -25.150 -24.445 1.00 90.75 918 ALA A O 1
ATOM 7060 N N . GLU A 1 919 ? 65.026 -26.361 -22.585 1.00 91.19 919 GLU A N 1
ATOM 7061 C CA . GLU A 1 919 ? 65.163 -27.675 -23.237 1.00 91.19 919 GLU A CA 1
ATOM 7062 C C . GLU A 1 919 ? 63.921 -28.096 -24.040 1.00 91.19 919 GLU A C 1
ATOM 7064 O O . GLU A 1 919 ? 64.036 -28.868 -24.990 1.00 91.19 919 GLU A O 1
ATOM 7069 N N . SER A 1 920 ? 62.727 -27.604 -23.683 1.00 89.25 920 SER A N 1
ATOM 7070 C CA . SER A 1 920 ? 61.508 -27.811 -24.482 1.00 89.25 920 SER A CA 1
ATOM 7071 C C . SER A 1 920 ? 61.321 -26.794 -25.614 1.00 89.25 920 SER A C 1
ATOM 7073 O O . SER A 1 920 ? 60.295 -26.836 -26.288 1.00 89.25 920 SER A O 1
ATOM 7075 N N . GLY A 1 921 ? 62.301 -25.912 -25.840 1.00 88.19 921 GLY A N 1
ATOM 7076 C CA . GLY A 1 921 ? 62.280 -24.885 -26.883 1.00 88.19 921 GLY A CA 1
ATOM 7077 C C . GLY A 1 921 ? 61.569 -23.586 -26.494 1.00 88.19 921 GLY A C 1
ATOM 7078 O O . GLY A 1 921 ? 61.374 -22.740 -27.360 1.00 88.19 921 GLY A O 1
ATOM 7079 N N . ALA A 1 922 ? 61.183 -23.418 -25.225 1.00 92.94 922 ALA A N 1
ATOM 7080 C CA . ALA A 1 922 ? 60.459 -22.237 -24.762 1.00 92.94 922 ALA A CA 1
ATOM 7081 C C . ALA A 1 922 ? 61.415 -21.119 -24.313 1.00 92.94 922 ALA A C 1
ATOM 7083 O O . ALA A 1 922 ? 62.364 -21.375 -23.567 1.00 92.94 922 ALA A O 1
ATOM 7084 N N . THR A 1 923 ? 61.132 -19.867 -24.678 1.00 93.12 923 THR A N 1
ATOM 7085 C CA . THR A 1 923 ? 61.903 -18.718 -24.167 1.00 93.12 923 THR A CA 1
ATOM 7086 C C . THR A 1 923 ? 61.469 -18.390 -22.739 1.00 93.12 923 THR A C 1
ATOM 7088 O O . THR A 1 923 ? 60.312 -18.044 -22.511 1.00 93.12 923 THR A O 1
ATOM 7091 N N . VAL A 1 924 ? 62.379 -18.489 -21.765 1.00 93.44 924 VAL A N 1
ATOM 7092 C CA . VAL A 1 924 ? 62.060 -18.273 -20.342 1.00 93.44 924 VAL A CA 1
ATOM 7093 C C . VAL A 1 924 ? 62.436 -16.860 -19.900 1.00 93.44 924 VAL A C 1
ATOM 7095 O O . VAL A 1 924 ? 63.600 -16.474 -19.977 1.00 93.44 924 VAL A O 1
ATOM 7098 N N . TYR A 1 925 ? 61.464 -16.119 -19.377 1.00 91.69 925 TYR A N 1
ATOM 7099 C CA . TYR A 1 925 ? 61.612 -14.781 -18.814 1.00 91.69 925 TYR A CA 1
ATOM 7100 C C . TYR A 1 925 ? 61.304 -14.745 -17.317 1.00 91.69 925 TYR A C 1
ATOM 7102 O O . TYR A 1 925 ? 60.430 -15.458 -16.822 1.00 91.69 925 TYR A O 1
ATOM 7110 N N . MET A 1 926 ? 61.967 -13.840 -16.602 1.00 88.44 926 MET A N 1
ATOM 7111 C CA . MET A 1 926 ? 61.652 -13.481 -15.219 1.00 88.44 926 MET A CA 1
ATOM 7112 C C . MET A 1 926 ? 61.987 -12.000 -14.979 1.00 88.44 926 MET A C 1
ATOM 7114 O O . MET A 1 926 ? 62.917 -11.471 -15.577 1.00 88.44 926 MET A O 1
ATOM 7118 N N . PHE A 1 927 ? 61.250 -11.303 -14.115 1.00 85.31 927 PHE A N 1
ATOM 7119 C CA . PHE A 1 927 ? 61.594 -9.926 -13.735 1.00 85.31 927 PHE A CA 1
ATOM 7120 C C . PHE A 1 927 ? 62.792 -9.881 -12.774 1.00 85.31 927 PHE A C 1
ATOM 7122 O O . PHE A 1 927 ? 62.939 -10.758 -11.927 1.00 85.31 927 PHE A O 1
ATOM 7129 N N . ASP A 1 928 ? 63.627 -8.847 -12.869 1.00 78.88 928 ASP A N 1
ATOM 7130 C CA . ASP A 1 928 ? 64.782 -8.656 -11.975 1.00 78.88 928 ASP A CA 1
ATOM 7131 C C . ASP A 1 928 ? 64.399 -8.209 -10.546 1.00 78.88 928 ASP A C 1
ATOM 7133 O O . ASP A 1 928 ? 65.192 -8.395 -9.622 1.00 78.88 928 ASP A O 1
ATOM 7137 N N . ALA A 1 929 ? 63.194 -7.651 -10.366 1.00 69.00 929 ALA A N 1
ATOM 7138 C CA . ALA A 1 929 ? 62.661 -7.109 -9.115 1.00 69.00 929 ALA A CA 1
ATOM 7139 C C . ALA A 1 929 ? 61.483 -7.945 -8.588 1.00 69.00 929 ALA A C 1
ATOM 7141 O O . ALA A 1 929 ? 60.316 -7.550 -8.642 1.00 69.00 929 ALA A O 1
ATOM 7142 N N . VAL A 1 930 ? 61.805 -9.122 -8.065 1.00 60.34 930 VAL A N 1
ATOM 7143 C CA . VAL A 1 930 ? 60.861 -10.006 -7.374 1.00 60.34 930 VAL A CA 1
ATOM 7144 C C . VAL A 1 930 ? 60.870 -9.639 -5.891 1.00 60.34 930 VAL A C 1
ATOM 7146 O O . VAL A 1 930 ? 61.798 -9.989 -5.168 1.00 60.34 930 VAL A O 1
ATOM 7149 N N . HIS A 1 931 ? 59.873 -8.874 -5.439 1.00 59.47 931 HIS A N 1
ATOM 7150 C CA . HIS A 1 931 ? 59.843 -8.361 -4.065 1.00 59.47 931 HIS A CA 1
ATOM 7151 C C . HIS A 1 931 ? 59.570 -9.459 -3.021 1.00 59.47 931 HIS A C 1
ATOM 7153 O O . HIS A 1 931 ? 58.464 -9.984 -2.936 1.00 59.47 931 HIS A O 1
ATOM 7159 N N . ASP A 1 932 ? 60.555 -9.701 -2.156 1.00 51.28 932 ASP A N 1
ATOM 7160 C CA . ASP A 1 932 ? 60.366 -10.105 -0.757 1.00 51.28 932 ASP A CA 1
ATOM 7161 C C . ASP A 1 932 ? 61.178 -9.082 0.076 1.00 51.28 932 ASP A C 1
ATOM 7163 O O . ASP A 1 932 ? 62.381 -8.942 -0.175 1.00 51.28 932 ASP A O 1
ATOM 7167 N N . PRO A 1 933 ? 60.557 -8.251 0.939 1.00 49.44 933 PRO A N 1
ATOM 7168 C CA . PRO A 1 933 ? 61.186 -7.022 1.444 1.00 49.44 933 PRO A CA 1
ATOM 7169 C C . PRO A 1 933 ? 62.394 -7.221 2.376 1.00 49.44 933 PRO A C 1
ATOM 7171 O O . PRO A 1 933 ? 63.095 -6.246 2.642 1.00 49.44 933 PRO A O 1
ATOM 7174 N N . GLU A 1 934 ? 62.665 -8.438 2.857 1.00 49.25 934 GLU A N 1
ATOM 7175 C CA . GLU A 1 934 ? 63.678 -8.677 3.898 1.00 49.25 934 GLU A CA 1
ATOM 7176 C C . GLU A 1 934 ? 65.080 -9.089 3.392 1.00 49.25 934 GLU A C 1
ATOM 7178 O O . GLU A 1 934 ? 66.037 -8.958 4.153 1.00 49.25 934 GLU A O 1
ATOM 7183 N N . GLU A 1 935 ? 65.276 -9.540 2.138 1.00 57.81 935 GLU A N 1
ATOM 7184 C CA . GLU A 1 935 ? 66.577 -10.117 1.714 1.00 57.81 935 GLU A CA 1
ATOM 7185 C C . GLU A 1 935 ? 67.074 -9.760 0.294 1.00 57.81 935 GLU A C 1
ATOM 7187 O O . GLU A 1 935 ? 67.068 -10.574 -0.635 1.00 57.81 935 GLU A O 1
ATOM 7192 N N . ALA A 1 936 ? 67.671 -8.571 0.147 1.00 59.12 936 ALA A N 1
ATOM 7193 C CA . ALA A 1 936 ? 68.330 -8.135 -1.096 1.00 59.12 936 ALA A CA 1
ATOM 7194 C C . ALA A 1 936 ? 69.453 -9.080 -1.594 1.00 59.12 936 ALA A C 1
ATOM 7196 O O . ALA A 1 936 ? 69.684 -9.192 -2.798 1.00 59.12 936 ALA A O 1
ATOM 7197 N N . ALA A 1 937 ? 70.138 -9.796 -0.693 1.00 60.72 937 ALA A N 1
ATOM 7198 C CA . ALA A 1 937 ? 71.215 -10.726 -1.051 1.00 60.72 937 ALA A CA 1
ATOM 7199 C C . ALA A 1 937 ? 70.716 -12.000 -1.767 1.00 60.72 937 ALA A C 1
ATOM 7201 O O . ALA A 1 937 ? 71.440 -12.571 -2.587 1.00 60.72 937 ALA A O 1
ATOM 7202 N N . LYS A 1 938 ? 69.476 -12.442 -1.501 1.00 64.38 938 LYS A N 1
ATOM 7203 C CA . LYS A 1 938 ? 68.871 -13.595 -2.192 1.00 64.38 938 LYS A CA 1
ATOM 7204 C C . LYS A 1 938 ? 68.452 -13.253 -3.621 1.00 64.38 938 LYS A C 1
ATOM 7206 O O . LYS A 1 938 ? 68.586 -14.105 -4.496 1.00 64.38 938 LYS A O 1
ATOM 7211 N N . LEU A 1 939 ? 68.043 -12.007 -3.874 1.00 68.38 939 LEU A N 1
ATOM 7212 C CA . LEU A 1 939 ? 67.640 -11.539 -5.203 1.00 68.38 939 LEU A CA 1
ATOM 7213 C C . LEU A 1 939 ? 68.782 -11.646 -6.230 1.00 68.38 939 LEU A C 1
ATOM 7215 O O . LEU A 1 939 ? 68.561 -12.113 -7.344 1.00 68.38 939 LEU A O 1
ATOM 7219 N N . VAL A 1 940 ? 70.017 -11.298 -5.846 1.00 74.06 940 VAL A N 1
ATOM 7220 C CA . VAL A 1 940 ? 71.200 -11.430 -6.724 1.00 74.06 940 VAL A CA 1
ATOM 7221 C C . VAL A 1 940 ? 71.438 -12.897 -7.104 1.00 74.06 940 VAL A C 1
ATOM 7223 O O . VAL A 1 940 ? 71.517 -13.224 -8.286 1.00 74.06 940 VAL A O 1
ATOM 7226 N N . ARG A 1 941 ? 71.436 -13.804 -6.114 1.00 78.19 941 ARG A N 1
ATOM 7227 C CA . ARG A 1 941 ? 71.584 -15.255 -6.344 1.00 78.19 941 ARG A CA 1
ATOM 7228 C C . ARG A 1 941 ? 70.483 -15.811 -7.254 1.00 78.19 941 ARG A C 1
ATOM 7230 O O . ARG A 1 941 ? 70.756 -16.675 -8.082 1.00 78.19 941 ARG A O 1
ATOM 7237 N N . GLN A 1 942 ? 69.254 -15.314 -7.114 1.00 82.31 942 GLN A N 1
ATOM 7238 C CA . GLN A 1 942 ? 68.116 -15.706 -7.947 1.00 82.31 942 GLN A CA 1
ATOM 7239 C C . GLN A 1 942 ? 68.312 -15.287 -9.412 1.00 82.31 942 GLN A C 1
ATOM 7241 O O . GLN A 1 942 ? 68.110 -16.097 -10.317 1.00 82.31 942 GLN A O 1
ATOM 7246 N N . GLN A 1 943 ? 68.749 -14.047 -9.651 1.00 84.88 943 GLN A N 1
ATOM 7247 C CA . GLN A 1 943 ? 69.053 -13.542 -10.992 1.00 84.88 943 GLN A CA 1
ATOM 7248 C C . GLN A 1 943 ? 70.180 -14.341 -11.666 1.00 84.88 943 GLN A C 1
ATOM 7250 O O . GLN A 1 943 ? 70.067 -14.690 -12.842 1.00 84.88 943 GLN A O 1
ATOM 7255 N N . ASP A 1 944 ? 71.244 -14.666 -10.928 1.00 85.38 944 ASP A N 1
ATOM 7256 C CA . ASP A 1 944 ? 72.383 -15.422 -11.461 1.00 85.38 944 ASP A CA 1
ATOM 7257 C C . ASP A 1 944 ? 72.005 -16.855 -11.847 1.00 85.38 944 ASP A C 1
ATOM 7259 O O . ASP A 1 944 ? 72.430 -17.327 -12.902 1.00 85.38 944 ASP A O 1
ATOM 7263 N N . VAL A 1 945 ? 71.144 -17.517 -11.066 1.00 87.50 945 VAL A N 1
ATOM 7264 C CA . VAL A 1 945 ? 70.581 -18.829 -11.425 1.00 87.50 945 VAL A CA 1
ATOM 7265 C C . VAL A 1 945 ? 69.807 -18.758 -12.744 1.00 87.50 945 VAL A C 1
ATOM 7267 O O . VAL A 1 945 ? 70.044 -19.582 -13.624 1.00 87.50 945 VAL A O 1
ATOM 7270 N N . VAL A 1 946 ? 68.933 -17.761 -12.932 1.00 87.81 946 VAL A N 1
ATOM 7271 C CA . VAL A 1 946 ? 68.170 -17.606 -14.189 1.00 87.81 946 VAL A CA 1
ATOM 7272 C C . VAL A 1 946 ? 69.110 -17.420 -15.383 1.00 87.81 946 VAL A C 1
ATOM 7274 O O . VAL A 1 946 ? 68.953 -18.117 -16.386 1.00 87.81 946 VAL A O 1
ATOM 7277 N N . ARG A 1 947 ? 70.125 -16.551 -15.257 1.00 85.44 947 ARG A N 1
ATOM 7278 C CA . ARG A 1 947 ? 71.142 -16.320 -16.302 1.00 85.44 947 ARG A CA 1
ATOM 7279 C C . ARG A 1 947 ? 71.908 -17.607 -16.641 1.00 85.44 947 ARG A C 1
ATOM 7281 O O . ARG A 1 947 ? 72.002 -17.979 -17.807 1.00 85.44 947 ARG A O 1
ATOM 7288 N N . GLN A 1 948 ? 72.420 -18.321 -15.633 1.00 87.69 948 GLN A N 1
ATOM 7289 C CA . GLN A 1 948 ? 73.199 -19.561 -15.806 1.00 87.69 948 GLN A CA 1
ATOM 7290 C C . GLN A 1 948 ? 72.363 -20.754 -16.302 1.00 87.69 948 GLN A C 1
ATOM 7292 O O . GLN A 1 948 ? 72.913 -21.727 -16.832 1.00 87.69 948 GLN A O 1
ATOM 7297 N N . ALA A 1 949 ? 71.044 -20.704 -16.126 1.00 87.69 949 ALA A N 1
ATOM 7298 C CA . ALA A 1 949 ? 70.097 -21.692 -16.629 1.00 87.69 949 ALA A CA 1
ATOM 7299 C C . ALA A 1 949 ? 69.602 -21.413 -18.063 1.00 87.69 949 ALA A C 1
ATOM 7301 O O . ALA A 1 949 ? 68.895 -22.247 -18.624 1.00 87.69 949 ALA A O 1
ATOM 7302 N N . GLY A 1 950 ? 69.995 -20.285 -18.671 1.00 84.00 950 GLY A N 1
ATOM 7303 C CA . GLY A 1 950 ? 69.600 -19.901 -20.033 1.00 84.00 950 GLY A CA 1
ATOM 7304 C C . GLY A 1 950 ? 68.305 -19.085 -20.123 1.00 84.00 950 GLY A C 1
ATOM 7305 O O . GLY A 1 950 ? 67.757 -18.938 -21.213 1.00 84.00 950 GLY A O 1
ATOM 7306 N N . GLY A 1 951 ? 67.807 -18.557 -19.002 1.00 86.88 951 GLY A N 1
ATOM 7307 C CA . GLY A 1 951 ? 66.668 -17.639 -18.963 1.00 86.88 951 GLY A CA 1
ATOM 7308 C C . GLY A 1 951 ? 67.080 -16.169 -19.096 1.00 86.88 951 GLY A C 1
ATOM 7309 O O . GLY A 1 951 ? 68.207 -15.779 -18.783 1.00 86.88 951 GLY A O 1
ATOM 7310 N N . ALA A 1 952 ? 66.140 -15.333 -19.530 1.00 89.19 952 ALA A N 1
ATOM 7311 C CA . ALA A 1 952 ? 66.309 -13.894 -19.694 1.00 89.19 952 ALA A CA 1
ATOM 7312 C C . ALA A 1 952 ? 65.660 -13.103 -18.545 1.00 89.19 952 ALA A C 1
ATOM 7314 O O . ALA A 1 952 ? 64.589 -13.454 -18.045 1.00 89.19 952 ALA A O 1
ATOM 7315 N N . LEU A 1 953 ? 66.289 -11.990 -18.159 1.00 87.00 953 LEU A N 1
ATOM 7316 C CA . LEU A 1 953 ? 65.765 -11.085 -17.137 1.00 87.00 953 LEU A CA 1
ATOM 7317 C C . LEU A 1 953 ? 65.129 -9.835 -17.756 1.00 87.00 953 LEU A C 1
ATOM 7319 O O . LEU A 1 953 ? 65.665 -9.239 -18.692 1.00 87.00 953 LEU A O 1
ATOM 7323 N N . ILE A 1 954 ? 63.987 -9.427 -17.204 1.00 86.69 954 ILE A N 1
ATOM 7324 C CA . ILE A 1 954 ? 63.284 -8.190 -17.549 1.00 86.69 954 ILE A CA 1
ATOM 7325 C C . ILE A 1 954 ? 63.628 -7.145 -16.484 1.00 86.69 954 ILE A C 1
ATOM 7327 O O . ILE A 1 954 ? 63.171 -7.244 -15.345 1.00 86.69 954 ILE A O 1
ATOM 7331 N N . GLU A 1 955 ? 64.438 -6.152 -16.852 1.00 82.12 955 GLU A N 1
ATOM 7332 C CA . GLU A 1 955 ? 64.915 -5.115 -15.928 1.00 82.12 955 GLU A CA 1
ATOM 7333 C C . GLU A 1 955 ? 63.793 -4.129 -15.550 1.00 82.12 955 GLU A C 1
ATOM 7335 O O . GLU A 1 955 ? 63.472 -3.202 -16.296 1.00 82.12 955 GLU A O 1
ATOM 7340 N N . VAL A 1 956 ? 63.181 -4.288 -14.387 1.00 82.00 956 VAL A N 1
ATOM 7341 C CA . VAL A 1 956 ? 62.172 -3.369 -13.843 1.00 82.00 956 VAL A CA 1
ATOM 7342 C C . VAL A 1 956 ? 62.625 -2.707 -12.545 1.00 82.00 956 VAL A C 1
ATOM 7344 O O . VAL A 1 956 ? 62.091 -1.648 -12.227 1.00 82.00 956 VAL A O 1
ATOM 7347 N N . ALA A 1 957 ? 63.643 -3.215 -11.838 1.00 78.38 957 ALA A N 1
ATOM 7348 C CA . ALA A 1 957 ? 64.127 -2.623 -10.585 1.00 78.38 957 ALA A CA 1
ATOM 7349 C C . ALA A 1 957 ? 64.457 -1.117 -10.698 1.00 78.38 957 ALA A C 1
ATOM 7351 O O . ALA A 1 957 ? 63.966 -0.353 -9.862 1.00 78.38 957 ALA A O 1
ATOM 7352 N N . PRO A 1 958 ? 65.192 -0.629 -11.725 1.00 80.62 958 PRO A N 1
ATOM 7353 C CA . PRO A 1 958 ? 65.482 0.801 -11.845 1.00 80.62 958 PRO A CA 1
ATOM 7354 C C . PRO A 1 958 ? 64.236 1.636 -12.169 1.00 80.62 958 PRO A C 1
ATOM 7356 O O . PRO A 1 958 ? 64.125 2.773 -11.714 1.00 80.62 958 PRO A O 1
ATOM 7359 N N . LEU A 1 959 ? 63.286 1.074 -12.928 1.00 82.31 959 LEU A N 1
ATOM 7360 C CA . LEU A 1 959 ? 62.028 1.739 -13.289 1.00 82.31 959 LEU A CA 1
ATOM 7361 C C . LEU A 1 959 ? 61.103 1.856 -12.074 1.00 82.31 959 LEU A C 1
ATOM 7363 O O . LEU A 1 959 ? 60.582 2.928 -11.798 1.00 82.31 959 LEU A O 1
ATOM 7367 N N . LEU A 1 960 ? 60.966 0.780 -11.298 1.00 80.69 960 LEU A N 1
ATOM 7368 C CA . LEU A 1 960 ? 60.204 0.759 -10.051 1.00 80.69 960 LEU A CA 1
ATOM 7369 C C . LEU A 1 960 ? 60.804 1.702 -8.997 1.00 80.69 960 LEU A C 1
ATOM 7371 O O . LEU A 1 960 ? 60.063 2.364 -8.277 1.00 80.69 960 LEU A O 1
ATOM 7375 N N . ALA A 1 961 ? 62.135 1.798 -8.921 1.00 79.50 961 ALA A N 1
ATOM 7376 C CA . ALA A 1 961 ? 62.827 2.685 -7.988 1.00 79.50 961 ALA A CA 1
ATOM 7377 C C . ALA A 1 961 ? 62.696 4.181 -8.341 1.00 79.50 961 ALA A C 1
ATOM 7379 O O . ALA A 1 961 ? 62.744 5.010 -7.429 1.00 79.50 961 ALA A O 1
ATOM 7380 N N . SER A 1 962 ? 62.539 4.509 -9.631 1.00 82.50 962 SER A N 1
ATOM 7381 C CA . SER A 1 962 ? 62.441 5.880 -10.168 1.00 82.50 962 SER A CA 1
ATOM 7382 C C . SER A 1 962 ? 61.021 6.319 -10.553 1.00 82.50 962 SER A C 1
ATOM 7384 O O . SER A 1 962 ? 60.829 7.465 -10.959 1.00 82.50 962 SER A O 1
ATOM 7386 N N . ALA A 1 963 ? 60.023 5.443 -10.412 1.00 82.94 963 ALA A N 1
ATOM 7387 C CA . ALA A 1 963 ? 58.634 5.764 -10.705 1.00 82.94 963 ALA A CA 1
ATOM 7388 C C . ALA A 1 963 ? 58.117 6.901 -9.793 1.00 82.94 963 ALA A C 1
ATOM 7390 O O . ALA A 1 963 ? 58.299 6.837 -8.574 1.00 82.94 963 ALA A O 1
ATOM 7391 N N . PRO A 1 964 ? 57.446 7.931 -10.345 1.00 81.75 964 PRO A N 1
ATOM 7392 C CA . PRO A 1 964 ? 56.996 9.101 -9.581 1.00 81.75 964 PRO A CA 1
ATOM 7393 C C . PRO A 1 964 ? 55.883 8.781 -8.570 1.00 81.75 964 PRO A C 1
ATOM 7395 O O . PRO A 1 964 ? 55.589 9.583 -7.689 1.00 81.75 964 PRO A O 1
ATOM 7398 N N . ASP A 1 965 ? 55.255 7.618 -8.703 1.00 82.00 965 ASP A N 1
ATOM 7399 C CA . ASP A 1 965 ? 54.179 7.082 -7.876 1.00 82.00 965 ASP A CA 1
ATOM 7400 C C . ASP A 1 965 ? 54.611 5.855 -7.050 1.00 82.00 965 ASP A C 1
ATOM 7402 O O . ASP A 1 965 ? 53.761 5.187 -6.458 1.00 82.00 965 ASP A O 1
ATOM 7406 N N . ARG A 1 966 ? 55.923 5.589 -6.950 1.00 80.31 966 ARG A N 1
ATOM 7407 C CA . ARG A 1 966 ? 56.512 4.466 -6.198 1.00 80.31 966 ARG A CA 1
ATOM 7408 C C . ARG A 1 966 ? 55.973 4.335 -4.772 1.00 80.31 966 ARG A C 1
ATOM 7410 O O . ARG A 1 966 ? 55.673 3.224 -4.339 1.00 80.31 966 ARG A O 1
ATOM 7417 N N . ASP A 1 967 ? 55.801 5.448 -4.063 1.00 78.75 967 ASP A N 1
ATOM 7418 C CA . ASP A 1 967 ? 55.294 5.471 -2.680 1.00 78.75 967 ASP A CA 1
ATOM 7419 C C . ASP A 1 967 ? 53.847 4.956 -2.558 1.00 78.75 967 ASP A C 1
ATOM 7421 O O . ASP A 1 967 ? 53.366 4.682 -1.461 1.00 78.75 967 ASP A O 1
ATOM 7425 N N . ARG A 1 968 ? 53.144 4.802 -3.687 1.00 79.31 968 ARG A N 1
ATOM 7426 C CA . ARG A 1 968 ? 51.791 4.245 -3.776 1.00 79.31 968 ARG A CA 1
ATOM 7427 C C . ARG A 1 968 ? 51.774 2.782 -4.218 1.00 79.31 968 ARG A C 1
ATOM 7429 O O . ARG A 1 968 ? 50.689 2.209 -4.243 1.00 79.31 968 ARG A O 1
ATOM 7436 N N . PHE A 1 969 ? 52.907 2.186 -4.607 1.00 79.94 969 PHE A N 1
ATOM 7437 C CA . PHE A 1 969 ? 52.966 0.820 -5.152 1.00 79.94 969 PHE A CA 1
ATOM 7438 C C . PHE A 1 969 ? 52.650 -0.256 -4.119 1.00 79.94 969 PHE A C 1
ATOM 7440 O O . PHE A 1 969 ? 51.949 -1.211 -4.442 1.00 79.94 969 PHE A O 1
ATOM 7447 N N . VAL A 1 970 ? 53.153 -0.107 -2.896 1.00 75.62 970 VAL A N 1
ATOM 7448 C CA . VAL A 1 970 ? 52.895 -1.054 -1.808 1.00 75.62 970 VAL A CA 1
ATOM 7449 C C . VAL A 1 970 ? 51.580 -0.682 -1.129 1.00 75.62 970 VAL A C 1
ATOM 7451 O O . VAL A 1 970 ? 51.280 0.493 -0.916 1.00 75.62 970 VAL A O 1
ATOM 7454 N N . CYS A 1 971 ? 50.765 -1.684 -0.823 1.00 71.19 971 CYS A N 1
ATOM 7455 C CA . CYS A 1 971 ? 49.504 -1.504 -0.125 1.00 71.19 971 CYS A CA 1
ATOM 7456 C C . CYS A 1 971 ? 49.719 -1.315 1.385 1.00 71.19 971 CYS A C 1
ATOM 7458 O O . CYS A 1 971 ? 50.804 -1.521 1.922 1.00 71.19 971 CYS A O 1
ATOM 7460 N N . LEU A 1 972 ? 48.649 -0.937 2.082 1.00 69.88 972 LEU A N 1
ATOM 7461 C CA . LEU A 1 972 ? 48.662 -0.591 3.507 1.00 69.88 972 LEU A CA 1
ATOM 7462 C C . LEU A 1 972 ? 49.066 -1.750 4.434 1.00 69.88 972 LEU A C 1
ATOM 7464 O O . LEU A 1 972 ? 49.445 -1.505 5.574 1.00 69.88 972 LEU A O 1
ATOM 7468 N N . ASP A 1 973 ? 49.005 -2.995 3.956 1.00 66.88 973 ASP A N 1
ATOM 7469 C CA . ASP A 1 973 ? 49.461 -4.178 4.694 1.00 66.88 973 ASP A CA 1
ATOM 7470 C C . ASP A 1 973 ? 50.970 -4.450 4.565 1.00 66.88 973 ASP A C 1
ATOM 7472 O O . ASP A 1 973 ? 51.466 -5.413 5.145 1.00 66.88 973 ASP A O 1
ATOM 7476 N N . GLY A 1 974 ? 51.700 -3.639 3.789 1.00 68.62 974 GLY A N 1
ATOM 7477 C CA . GLY A 1 974 ? 53.132 -3.808 3.528 1.00 68.62 974 GLY A CA 1
ATOM 7478 C C . GLY A 1 974 ? 53.487 -5.013 2.647 1.00 68.62 974 GLY A C 1
ATOM 7479 O O . GLY A 1 974 ? 54.667 -5.231 2.378 1.00 68.62 974 GLY A O 1
ATOM 7480 N N . ILE A 1 975 ? 52.495 -5.789 2.195 1.00 66.81 975 ILE A N 1
ATOM 7481 C CA . ILE A 1 975 ? 52.691 -7.063 1.493 1.00 66.81 975 ILE A CA 1
ATOM 7482 C C . ILE A 1 975 ? 52.173 -6.989 0.061 1.00 66.81 975 ILE A C 1
ATOM 7484 O O . ILE A 1 975 ? 52.858 -7.474 -0.832 1.00 66.81 975 ILE A O 1
ATOM 7488 N N . HIS A 1 976 ? 50.985 -6.432 -0.189 1.00 73.06 976 HIS A N 1
ATOM 7489 C CA . HIS A 1 976 ? 50.353 -6.457 -1.515 1.00 73.06 976 HIS A CA 1
ATOM 7490 C C . HIS A 1 976 ? 50.719 -5.250 -2.396 1.00 73.06 976 HIS A C 1
ATOM 7492 O O . HIS A 1 976 ? 51.127 -4.208 -1.899 1.00 73.06 976 HIS A O 1
ATOM 7498 N N . MET A 1 977 ? 50.565 -5.382 -3.722 1.00 77.81 977 MET A N 1
ATOM 7499 C CA . MET A 1 977 ? 50.857 -4.308 -4.690 1.00 77.81 977 MET A CA 1
ATOM 7500 C C . MET A 1 977 ? 49.574 -3.690 -5.252 1.00 77.81 977 MET A C 1
ATOM 7502 O O . MET A 1 977 ? 48.593 -4.390 -5.498 1.00 77.81 977 MET A O 1
ATOM 7506 N N . THR A 1 978 ? 49.563 -2.380 -5.458 1.00 80.50 978 THR A N 1
ATOM 7507 C CA . THR A 1 978 ? 48.392 -1.599 -5.885 1.00 80.50 978 THR A CA 1
ATOM 7508 C C . THR A 1 978 ? 48.248 -1.514 -7.411 1.00 80.50 978 THR A C 1
ATOM 7510 O O . THR A 1 978 ? 49.109 -1.970 -8.168 1.00 80.50 978 THR A O 1
ATOM 7513 N N . GLU A 1 979 ? 47.149 -0.921 -7.894 1.00 85.31 979 GLU A N 1
ATOM 7514 C CA . GLU A 1 979 ? 46.908 -0.756 -9.337 1.00 85.31 979 GLU A CA 1
ATOM 7515 C C . GLU A 1 979 ? 48.067 -0.068 -10.094 1.00 85.31 979 GLU A C 1
ATOM 7517 O O . GLU A 1 979 ? 48.472 -0.624 -11.115 1.00 85.31 979 GLU A O 1
ATOM 7522 N N . PRO A 1 980 ? 48.656 1.066 -9.651 1.00 87.50 980 PRO A N 1
ATOM 7523 C CA . PRO A 1 980 ? 49.731 1.720 -10.405 1.00 87.50 980 PRO A CA 1
ATOM 7524 C C . PRO A 1 980 ? 50.955 0.824 -10.642 1.00 87.50 980 PRO A C 1
ATOM 7526 O O . PRO A 1 980 ? 51.472 0.776 -11.760 1.00 87.50 980 PRO A O 1
ATOM 7529 N N . TYR A 1 981 ? 51.336 0.014 -9.645 1.00 86.69 981 TYR A N 1
ATOM 7530 C CA . TYR A 1 981 ? 52.366 -1.015 -9.805 1.00 86.69 981 TYR A CA 1
ATOM 7531 C C . TYR A 1 981 ? 51.984 -2.015 -10.907 1.00 86.69 981 TYR A C 1
ATOM 7533 O O . TYR A 1 981 ? 52.763 -2.288 -11.822 1.00 86.69 981 TYR A O 1
ATOM 7541 N N . HIS A 1 982 ? 50.761 -2.549 -10.853 1.00 87.50 982 HIS A N 1
ATOM 7542 C CA . HIS A 1 982 ? 50.290 -3.528 -11.830 1.00 87.50 982 HIS A CA 1
ATOM 7543 C C . HIS A 1 982 ? 50.123 -2.950 -13.241 1.00 87.50 982 HIS A C 1
ATOM 7545 O O . HIS A 1 982 ? 50.396 -3.669 -14.203 1.00 87.50 982 HIS A O 1
ATOM 7551 N N . ARG A 1 983 ? 49.764 -1.668 -13.390 1.00 90.12 983 ARG A N 1
ATOM 7552 C CA . ARG A 1 983 ? 49.771 -0.964 -14.685 1.00 90.12 983 ARG A CA 1
ATOM 7553 C C . ARG A 1 983 ? 51.181 -0.865 -15.245 1.00 90.12 983 ARG A C 1
ATOM 7555 O O . ARG A 1 983 ? 51.393 -1.259 -16.388 1.00 90.12 983 ARG A O 1
ATOM 7562 N N . LEU A 1 984 ? 52.148 -0.391 -14.456 1.00 88.75 984 LEU A N 1
ATOM 7563 C CA . LEU A 1 984 ? 53.541 -0.265 -14.896 1.00 88.75 984 LEU A CA 1
ATOM 7564 C C . LEU A 1 984 ? 54.111 -1.624 -15.328 1.00 88.75 984 LEU A C 1
ATOM 7566 O O . LEU A 1 984 ? 54.631 -1.751 -16.435 1.00 88.75 984 LEU A O 1
ATOM 7570 N N . MET A 1 985 ? 53.920 -2.662 -14.512 1.00 88.06 985 MET A N 1
ATOM 7571 C CA . MET A 1 985 ? 54.348 -4.026 -14.839 1.00 88.06 985 MET A CA 1
ATOM 7572 C C . MET A 1 985 ? 53.649 -4.590 -16.084 1.00 88.06 985 MET A C 1
ATOM 7574 O O . MET A 1 985 ? 54.292 -5.265 -16.887 1.00 88.06 985 MET A O 1
ATOM 7578 N N . ALA A 1 986 ? 52.361 -4.290 -16.293 1.00 90.75 986 ALA A N 1
ATOM 7579 C CA . ALA A 1 986 ? 51.641 -4.697 -17.499 1.00 90.75 986 ALA A CA 1
ATOM 7580 C C . ALA A 1 986 ? 52.188 -3.983 -18.745 1.00 90.75 986 ALA A C 1
ATOM 7582 O O . ALA A 1 986 ? 52.364 -4.627 -19.778 1.00 90.75 986 ALA A O 1
ATOM 7583 N N . LYS A 1 987 ? 52.526 -2.688 -18.652 1.00 90.81 987 LYS A N 1
ATOM 7584 C CA . LYS A 1 987 ? 53.167 -1.947 -19.752 1.00 90.81 987 LYS A CA 1
ATOM 7585 C C . LYS A 1 987 ? 54.537 -2.510 -20.098 1.00 90.81 987 LYS A C 1
ATOM 7587 O O . LYS A 1 987 ? 54.798 -2.740 -21.273 1.00 90.81 987 LYS A O 1
ATOM 7592 N N . GLU A 1 988 ? 55.392 -2.770 -19.112 1.00 88.94 988 GLU A N 1
ATOM 7593 C CA . GLU A 1 988 ? 56.720 -3.345 -19.366 1.00 88.94 988 GLU A CA 1
ATOM 7594 C C . GLU A 1 988 ? 56.641 -4.756 -19.958 1.00 88.94 988 GLU A C 1
ATOM 7596 O O . GLU A 1 988 ? 57.386 -5.074 -20.886 1.00 88.94 988 GLU A O 1
ATOM 7601 N N . TRP A 1 989 ? 55.684 -5.570 -19.504 1.00 90.88 989 TRP A N 1
ATOM 7602 C CA . TRP A 1 989 ? 55.416 -6.881 -20.091 1.00 90.88 989 TRP A CA 1
ATOM 7603 C C . TRP A 1 989 ? 54.940 -6.786 -21.551 1.00 90.88 989 TRP A C 1
ATOM 7605 O O . TRP A 1 989 ? 55.483 -7.451 -22.433 1.00 90.88 989 TRP A O 1
ATOM 7615 N N . LEU A 1 990 ? 53.981 -5.902 -21.840 1.00 92.50 990 LEU A N 1
ATOM 7616 C CA . LEU A 1 990 ? 53.473 -5.691 -23.198 1.00 92.50 990 LEU A CA 1
ATOM 7617 C C . LEU A 1 990 ? 54.532 -5.080 -24.137 1.00 92.50 990 LEU A C 1
ATOM 7619 O O . LEU A 1 990 ? 54.594 -5.469 -25.300 1.00 92.50 990 LEU A O 1
ATOM 7623 N N . LYS A 1 991 ? 55.408 -4.186 -23.655 1.00 90.62 991 LYS A N 1
ATOM 7624 C CA . LYS A 1 991 ? 56.546 -3.644 -24.430 1.00 90.62 991 LYS A CA 1
ATOM 7625 C C . LYS A 1 991 ? 57.549 -4.724 -24.837 1.00 90.62 991 LYS A C 1
ATOM 7627 O O . LYS A 1 991 ? 58.125 -4.623 -25.925 1.00 90.62 991 LYS A O 1
ATOM 7632 N N . LEU A 1 992 ? 57.777 -5.712 -23.967 1.00 89.56 992 LEU A N 1
ATOM 7633 C CA . LEU A 1 992 ? 58.644 -6.855 -24.248 1.00 89.56 992 LEU A CA 1
ATOM 7634 C C . LEU A 1 992 ? 58.041 -7.715 -25.366 1.00 89.56 992 LEU A C 1
ATOM 7636 O O . LEU A 1 992 ? 58.685 -7.908 -26.394 1.00 89.56 992 LEU A O 1
ATOM 7640 N N . LEU A 1 993 ? 56.779 -8.134 -25.211 1.00 89.50 993 LEU A N 1
ATOM 7641 C CA . LEU A 1 993 ? 56.046 -8.903 -26.228 1.00 89.50 993 LEU A CA 1
ATOM 7642 C C . LEU A 1 993 ? 55.962 -8.159 -27.573 1.00 89.50 993 LEU A C 1
ATOM 7644 O O . LEU A 1 993 ? 56.148 -8.750 -28.630 1.00 89.50 993 LEU A O 1
ATOM 7648 N N . ALA A 1 994 ? 55.752 -6.840 -27.549 1.00 88.62 994 ALA A N 1
ATOM 7649 C CA . ALA A 1 994 ? 55.700 -5.991 -28.741 1.00 88.62 994 ALA A CA 1
ATOM 7650 C C . ALA A 1 994 ? 57.067 -5.753 -29.425 1.00 88.62 994 ALA A C 1
ATOM 7652 O O . ALA A 1 994 ? 57.137 -4.983 -30.390 1.00 88.62 994 ALA A O 1
ATOM 7653 N N . GLY A 1 995 ? 58.173 -6.299 -28.902 1.00 85.62 995 GLY A N 1
ATOM 7654 C CA . GLY A 1 995 ? 59.525 -6.031 -29.409 1.00 85.62 995 GLY A CA 1
ATOM 7655 C C . GLY A 1 995 ? 59.920 -4.546 -29.363 1.00 85.62 995 GLY A C 1
ATOM 7656 O O . GLY A 1 995 ? 60.763 -4.089 -30.136 1.00 85.62 995 GLY A O 1
ATOM 7657 N N . VAL A 1 996 ? 59.275 -3.752 -28.502 1.00 83.44 996 VAL A N 1
ATOM 7658 C CA . VAL A 1 996 ? 59.619 -2.339 -28.244 1.00 83.44 996 VAL A CA 1
ATOM 7659 C C . VAL A 1 996 ? 60.793 -2.262 -27.280 1.00 83.44 996 VAL A C 1
ATOM 7661 O O . VAL A 1 996 ? 61.632 -1.368 -27.378 1.00 83.44 996 VAL A O 1
ATOM 7664 N N . ARG A 1 997 ? 60.855 -3.228 -26.362 1.00 75.31 997 ARG A N 1
ATOM 7665 C CA . ARG A 1 997 ? 61.906 -3.380 -25.371 1.00 75.31 997 ARG A CA 1
ATOM 7666 C C . ARG A 1 997 ? 62.498 -4.781 -25.482 1.00 75.31 997 ARG A C 1
ATOM 7668 O O . ARG A 1 997 ? 61.804 -5.756 -25.233 1.00 75.31 997 ARG A O 1
ATOM 7675 N N . GLY A 1 998 ? 63.777 -4.887 -25.832 1.00 61.09 998 GLY A N 1
ATOM 7676 C CA . GLY A 1 998 ? 64.500 -6.154 -25.711 1.00 61.09 998 GLY A CA 1
ATOM 7677 C C . GLY A 1 998 ? 64.904 -6.428 -24.255 1.00 61.09 998 GLY A C 1
ATOM 7678 O O . GLY A 1 998 ? 65.115 -5.469 -23.502 1.00 61.09 998 GLY A O 1
ATOM 7679 N N . PRO A 1 999 ? 65.069 -7.699 -23.843 1.00 57.56 999 PRO A N 1
ATOM 7680 C CA . PRO A 1 999 ? 65.845 -8.005 -22.647 1.00 57.56 999 PRO A CA 1
ATOM 7681 C C . PRO A 1 999 ? 67.284 -7.520 -22.871 1.00 57.56 999 PRO A C 1
ATOM 7683 O O . PRO A 1 999 ? 67.876 -7.789 -23.920 1.00 57.56 999 PRO A O 1
ATOM 7686 N N . LYS A 1 1000 ? 67.875 -6.811 -21.904 1.00 47.59 1000 LYS A N 1
ATOM 7687 C CA . LYS A 1 1000 ? 69.314 -6.539 -21.964 1.00 47.59 1000 LYS A CA 1
ATOM 7688 C C . LYS A 1 1000 ? 70.068 -7.815 -21.611 1.00 47.59 1000 LYS A C 1
ATOM 7690 O O . LYS A 1 1000 ? 70.147 -8.200 -20.449 1.00 47.59 1000 LYS A O 1
ATOM 7695 N N . LEU A 1 1001 ? 70.671 -8.435 -22.621 1.00 41.19 1001 LEU A N 1
ATOM 7696 C CA . LEU A 1 1001 ? 71.825 -9.296 -22.402 1.00 41.19 1001 LEU A CA 1
ATOM 7697 C C . LEU A 1 1001 ? 72.995 -8.394 -21.997 1.00 41.19 1001 LEU A C 1
ATOM 7699 O O . LEU A 1 1001 ? 73.610 -7.745 -22.841 1.00 41.19 1001 LEU A O 1
ATOM 7703 N N . VAL A 1 1002 ? 73.256 -8.317 -20.693 1.00 34.66 1002 VAL A N 1
ATOM 7704 C CA . VAL A 1 1002 ? 74.523 -7.799 -20.172 1.00 34.66 1002 VAL A CA 1
ATOM 7705 C C . VAL A 1 1002 ? 75.516 -8.957 -20.220 1.00 34.66 1002 VAL A C 1
ATOM 7707 O O . VAL A 1 1002 ? 75.282 -9.984 -19.582 1.00 34.66 1002 VAL A O 1
ATOM 7710 N N . GLY A 1 1003 ? 76.556 -8.802 -21.042 1.00 32.25 1003 GLY A N 1
ATOM 7711 C CA . GLY A 1 1003 ? 77.730 -9.682 -21.061 1.00 32.25 1003 GLY A CA 1
ATOM 7712 C C . GLY A 1 1003 ? 78.765 -9.281 -20.019 1.00 32.25 1003 GLY A C 1
ATOM 7713 O O . GLY A 1 1003 ? 78.682 -8.131 -19.531 1.00 32.25 1003 GLY A O 1
#

Solvent-accessible surface area (backbone atoms only — not comparable to full-atom values): 51765 Å² total; per-residue (Å²): 132,81,79,78,76,89,75,61,70,59,38,77,46,78,57,98,83,34,39,40,36,38,38,30,66,22,20,35,46,29,43,99,92,47,76,45,83,27,66,43,55,96,64,52,51,39,79,31,37,26,57,8,42,38,99,90,40,48,22,37,40,36,14,17,67,48,40,66,58,68,62,41,77,41,44,25,36,32,33,13,72,69,68,35,68,53,69,42,84,26,63,47,45,52,74,68,40,64,73,67,42,61,63,79,77,64,43,42,41,47,20,39,18,27,6,33,67,45,20,32,23,33,41,38,18,28,30,57,40,38,79,53,76,70,84,84,14,36,27,14,27,31,31,38,23,74,66,53,39,61,40,37,44,81,44,44,58,25,32,56,54,77,36,92,50,48,48,71,52,75,62,53,55,52,35,67,76,53,83,55,76,43,73,52,61,32,36,68,41,48,46,35,31,53,86,42,77,28,30,32,38,38,29,39,91,87,49,40,33,34,24,76,65,61,32,68,45,35,35,52,64,26,55,46,84,46,97,96,28,34,31,80,66,84,61,62,76,32,32,26,60,42,76,48,70,42,93,88,40,84,31,32,35,34,40,21,15,39,70,71,10,32,32,33,18,79,62,59,75,70,30,38,39,82,36,51,46,65,53,58,76,66,22,44,26,10,18,45,30,70,37,71,50,92,88,42,83,32,32,32,40,34,10,21,7,41,61,49,68,75,82,45,58,89,60,53,79,85,38,67,46,86,73,34,33,23,31,36,34,38,21,67,67,60,47,64,44,38,41,83,32,40,47,71,48,75,58,18,27,19,38,24,52,44,74,45,87,89,40,55,90,85,35,26,32,34,39,36,19,23,33,31,74,21,36,33,38,18,61,44,64,43,61,45,34,42,79,41,51,48,58,61,84,59,81,60,29,33,20,45,38,70,36,70,34,81,88,52,38,34,38,41,29,21,41,43,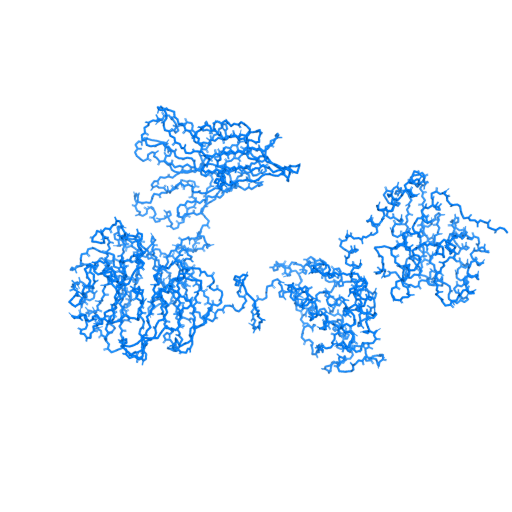74,61,82,84,62,73,77,89,57,90,31,47,24,47,43,32,38,18,82,65,76,51,63,44,34,45,76,52,74,65,54,89,73,40,39,25,45,50,31,65,34,61,41,88,90,37,70,32,30,34,39,38,15,14,32,35,42,70,51,97,87,62,61,44,39,27,9,36,30,43,18,74,60,61,51,77,53,68,44,75,51,36,72,92,39,33,36,25,37,29,58,38,62,33,94,90,41,78,38,28,30,33,31,14,10,52,45,79,27,34,33,38,19,72,62,63,55,65,49,74,43,75,31,40,65,45,83,43,58,28,28,38,34,53,41,66,37,89,90,41,87,62,26,27,35,38,18,13,59,47,69,25,71,45,76,47,52,58,79,27,44,86,79,43,86,65,78,96,80,80,85,91,87,87,89,80,90,78,90,78,49,49,67,54,44,48,32,48,54,47,55,16,44,47,42,15,51,48,31,46,32,29,50,49,26,68,74,68,74,36,47,41,67,82,58,50,44,55,63,85,58,53,74,67,55,33,52,50,38,35,51,28,35,55,52,52,58,70,43,63,63,69,29,48,42,27,41,35,74,69,43,89,49,89,52,62,56,73,76,33,39,42,59,35,64,68,45,69,65,64,82,41,73,30,37,58,37,49,42,45,30,54,55,48,57,77,75,37,90,69,60,66,56,51,40,44,42,33,18,37,58,44,28,35,35,37,44,66,44,80,57,47,68,66,60,51,39,51,54,54,49,37,52,74,68,72,42,44,55,30,56,58,79,65,77,42,83,79,50,73,65,51,25,34,55,49,10,61,68,41,26,90,53,34,53,53,35,70,70,39,47,46,28,66,46,39,21,46,40,43,52,27,38,40,34,45,35,31,26,78,67,66,74,39,19,25,61,55,51,21,56,56,49,54,66,37,69,80,45,44,74,42,46,73,42,43,51,64,52,67,77,41,35,36,32,30,43,28,56,48,72,32,52,74,52,66,31,55,21,46,38,47,25,58,51,21,40,48,41,38,30,59,75,58,29,65,59,47,42,75,47,75,44,74,53,66,74,33,30,21,45,54,40,52,74,74,38,42,65,65,51,57,72,68,58,32,49,29,34,42,50,38,57,45,62,91,48,75,62,18,49,55,27,40,32,50,50,36,33,61,38,43,75,69,68,14,50,35,36,31,62,65,61,69,64,60,96,88,47,76,74,50,51,55,57,51,53,50,39,38,51,79,32,72,26,46,49,42,88,41,47,71,56,56,75,65,39,96,58,43,91,59,22,57,31,93,80,77,61,41,55,14,44,70,41,25,51,54,52,21,50,55,52,49,31,40,72,31,67,75,39,78,66,75,83,80,129